Protein AF-0000000086509021 (afdb_homodimer)

Structure (mmCIF, N/CA/C/O backbone):
data_AF-0000000086509021-model_v1
#
loop_
_entity.id
_entity.type
_entity.pdbx_description
1 polymer Otopetrin-2
#
loop_
_atom_site.group_PDB
_atom_site.id
_atom_site.type_symbol
_atom_site.label_atom_id
_atom_site.label_alt_id
_atom_site.label_comp_id
_atom_site.label_asym_id
_atom_site.label_entity_id
_atom_site.label_seq_id
_atom_site.pdbx_PDB_ins_code
_atom_site.Cartn_x
_atom_site.Cartn_y
_atom_site.Cartn_z
_atom_site.occupancy
_atom_site.B_iso_or_equiv
_atom_site.auth_seq_id
_atom_site.auth_comp_id
_atom_site.auth_asym_id
_atom_site.auth_atom_id
_atom_site.pdbx_PDB_model_num
ATOM 1 N N . MET A 1 1 ? 12.518 -8.322 25.5 1 70.33 1 MET A N 1
ATOM 2 C CA . MET A 1 1 ? 11.102 -8.354 25.858 1 70.33 1 MET A CA 1
ATOM 3 C C . MET A 1 1 ? 10.904 -7.985 27.324 1 70.33 1 MET A C 1
ATOM 5 O O . MET A 1 1 ? 10.026 -7.186 27.654 1 70.33 1 MET A O 1
ATOM 9 N N . ALA A 1 2 ? 11.75 -8.458 28.182 1 65.77 2 ALA A N 1
ATOM 10 C CA . ALA A 1 2 ? 11.63 -8.169 29.609 1 65.77 2 ALA A CA 1
ATOM 11 C C . ALA A 1 2 ? 11.785 -6.676 29.882 1 65.77 2 ALA A C 1
ATOM 13 O O . ALA A 1 2 ? 11.057 -6.109 30.7 1 65.77 2 ALA A O 1
ATOM 14 N N . PHE A 1 3 ? 12.632 -6.089 29.18 1 69.6 3 PHE A N 1
ATOM 15 C CA . PHE A 1 3 ? 12.844 -4.657 29.357 1 69.6 3 PHE A CA 1
ATOM 16 C C . PHE A 1 3 ? 11.622 -3.868 28.903 1 69.6 3 PHE A C 1
ATOM 18 O O . PHE A 1 3 ? 11.202 -2.923 29.574 1 69.6 3 PHE A O 1
ATOM 25 N N . LEU A 1 4 ? 11.089 -4.287 27.859 1 72.48 4 LEU A N 1
ATOM 26 C CA . LEU A 1 4 ? 9.924 -3.571 27.35 1 72.48 4 LEU A CA 1
ATOM 27 C C . LEU A 1 4 ? 8.728 -3.749 28.278 1 72.48 4 LEU A C 1
ATOM 29 O O . LEU A 1 4 ? 7.966 -2.805 28.503 1 72.48 4 LEU A O 1
ATOM 33 N N . VAL A 1 5 ? 8.601 -4.981 28.788 1 68.07 5 VAL A N 1
ATOM 34 C CA . VAL A 1 5 ? 7.532 -5.23 29.75 1 68.07 5 VAL A CA 1
ATOM 35 C C . VAL A 1 5 ? 7.764 -4.395 31.007 1 68.07 5 VAL A C 1
ATOM 37 O O . VAL A 1 5 ? 6.822 -3.831 31.568 1 68.07 5 VAL A O 1
ATOM 40 N N . TYR A 1 6 ? 9.003 -4.25 31.339 1 60.1 6 TYR A N 1
ATOM 41 C CA . TYR A 1 6 ? 9.345 -3.455 32.513 1 60.1 6 TYR A CA 1
ATOM 42 C C . TYR A 1 6 ? 9.025 -1.983 32.288 1 60.1 6 TYR A C 1
ATOM 44 O O . TYR A 1 6 ? 8.435 -1.33 33.152 1 60.1 6 TYR A O 1
ATOM 52 N N . VAL A 1 7 ? 9.324 -1.522 31.131 1 64.11 7 VAL A N 1
ATOM 53 C CA . VAL A 1 7 ? 9.079 -0.114 30.839 1 64.11 7 VAL A CA 1
ATOM 54 C C . VAL A 1 7 ? 7.576 0.153 30.804 1 64.11 7 VAL A C 1
ATOM 56 O O . VAL A 1 7 ? 7.103 1.149 31.356 1 64.11 7 VAL A O 1
ATOM 59 N N . TYR A 1 8 ? 6.87 -0.808 30.324 1 63 8 TYR A N 1
ATOM 60 C CA . TYR A 1 8 ? 5.429 -0.602 30.224 1 63 8 TYR A CA 1
ATOM 61 C C . TYR A 1 8 ? 4.758 -0.777 31.581 1 63 8 TYR A C 1
ATOM 63 O O . TYR A 1 8 ? 3.797 -0.073 31.901 1 63 8 TYR A O 1
ATOM 71 N N . THR A 1 9 ? 5.235 -1.732 32.333 1 56.82 9 THR A N 1
ATOM 72 C CA . THR A 1 9 ? 4.701 -1.865 33.684 1 56.82 9 THR A CA 1
ATOM 73 C C . THR A 1 9 ? 5.008 -0.621 34.513 1 56.82 9 THR A C 1
ATOM 75 O O . THR A 1 9 ? 4.181 -0.184 35.316 1 56.82 9 THR A O 1
ATOM 78 N N . TYR A 1 10 ? 6.099 -0.082 34.28 1 55.23 10 TYR A N 1
ATOM 79 C CA . TYR A 1 10 ? 6.477 1.134 34.992 1 55.23 10 TYR A CA 1
ATOM 80 C C . TYR A 1 10 ? 5.638 2.319 34.53 1 55.23 10 TYR A C 1
ATOM 82 O O . TYR A 1 10 ? 5.188 3.125 35.348 1 55.23 10 TYR A O 1
ATOM 90 N N . LEU A 1 11 ? 5.419 2.339 33.219 1 53.7 11 LEU A N 1
ATOM 91 C CA . LEU A 1 11 ? 4.593 3.41 32.672 1 53.7 11 LEU A CA 1
ATOM 92 C C . LEU A 1 11 ? 3.136 3.238 33.087 1 53.7 11 LEU A C 1
ATOM 94 O O . LEU A 1 11 ? 2.425 4.224 33.297 1 53.7 11 LEU A O 1
ATOM 98 N N . LEU A 1 12 ? 2.7 1.983 33.084 1 50.96 12 LEU A N 1
ATOM 99 C CA . LEU A 1 12 ? 1.352 1.682 33.553 1 50.96 12 LEU A CA 1
ATOM 100 C C . LEU A 1 12 ? 1.222 1.954 35.048 1 50.96 12 LEU A C 1
ATOM 102 O O . LEU A 1 12 ? 0.155 2.352 35.521 1 50.96 12 LEU A O 1
ATOM 106 N N . ARG A 1 13 ? 2.159 1.629 35.805 1 45.6 13 ARG A N 1
ATOM 107 C CA . ARG A 1 13 ? 2.116 1.953 37.228 1 45.6 13 ARG A CA 1
ATOM 108 C C . ARG A 1 13 ? 2.024 3.46 37.444 1 45.6 13 ARG A C 1
ATOM 110 O O . ARG A 1 13 ? 1.411 3.918 38.41 1 45.6 13 ARG A O 1
ATOM 117 N N . LYS A 1 14 ? 2.565 4.121 36.604 1 43.68 14 LYS A N 1
ATOM 118 C CA . LYS A 1 14 ? 2.402 5.567 36.721 1 43.68 14 LYS A CA 1
ATOM 119 C C . LYS A 1 14 ? 0.985 5.993 36.346 1 43.68 14 LYS A C 1
ATOM 121 O O . LYS A 1 14 ? 0.435 6.925 36.936 1 43.68 14 LYS A O 1
ATOM 126 N N . GLU A 1 15 ? 0.495 5.342 35.319 1 42.73 15 GLU A N 1
ATOM 127 C CA . GLU A 1 15 ? -0.908 5.575 34.989 1 42.73 15 GLU A CA 1
ATOM 128 C C . GLU A 1 15 ? -1.832 4.917 36.009 1 42.73 15 GLU A C 1
ATOM 130 O O . GLU A 1 15 ? -3.031 5.205 36.045 1 42.73 15 GLU A O 1
ATOM 135 N N . GLU A 1 16 ? -1.476 3.921 36.662 1 42.15 16 GLU A N 1
ATOM 136 C CA . GLU A 1 16 ? -2.275 3.322 37.727 1 42.15 16 GLU A CA 1
ATOM 137 C C . GLU A 1 16 ? -2.628 4.351 38.797 1 42.15 16 GLU A C 1
ATOM 139 O O . GLU A 1 16 ? -3.587 4.167 39.55 1 42.15 16 GLU A O 1
ATOM 144 N N . SER A 1 17 ? -1.81 5.43 39.074 1 38.96 17 SER A N 1
ATOM 145 C CA . SER A 1 17 ? -2.521 6.432 39.863 1 38.96 17 SER A CA 1
ATOM 146 C C . SER A 1 17 ? -3.834 6.83 39.196 1 38.96 17 SER A C 1
ATOM 148 O O . SER A 1 17 ? -4.794 7.198 39.876 1 38.96 17 SER A O 1
ATOM 150 N N . PHE A 1 18 ? -3.894 6.54 37.908 1 35.77 18 PHE A N 1
ATOM 151 C CA . PHE A 1 18 ? -5.116 6.723 37.133 1 35.77 18 PHE A CA 1
ATOM 152 C C . PHE A 1 18 ? -6.006 5.49 37.227 1 35.77 18 PHE A C 1
ATOM 154 O O . PHE A 1 18 ? -7.231 5.606 37.302 1 35.77 18 PHE A O 1
ATOM 161 N N . LEU A 1 19 ? -5.556 4.266 37.274 1 37.26 19 LEU A N 1
ATOM 162 C CA . LEU A 1 19 ? -6.35 3.06 37.478 1 37.26 19 LEU A CA 1
ATOM 163 C C . LEU A 1 19 ? -6.941 3.029 38.883 1 37.26 19 LEU A C 1
ATOM 165 O O . LEU A 1 19 ? -7.994 2.427 39.106 1 37.26 19 LEU A O 1
ATOM 169 N N . GLN A 1 20 ? -6.296 3.477 39.79 1 38.1 20 GLN A N 1
ATOM 170 C CA . GLN A 1 20 ? -6.964 3.647 41.076 1 38.1 20 GLN A CA 1
ATOM 171 C C . GLN A 1 20 ? -8.127 4.628 40.966 1 38.1 20 GLN A C 1
ATOM 173 O O . GLN A 1 20 ? -9.026 4.63 41.81 1 38.1 20 GLN A O 1
ATOM 178 N N . ALA A 1 21 ? -8.134 5.455 39.94 1 35.11 21 ALA A N 1
ATOM 179 C CA . ALA A 1 21 ? -9.273 6.332 39.681 1 35.11 21 ALA A CA 1
ATOM 180 C C . ALA A 1 21 ? -10.325 5.628 38.829 1 35.11 21 ALA A C 1
ATOM 182 O O . ALA A 1 21 ? -11.441 6.128 38.671 1 35.11 21 ALA A O 1
ATOM 183 N N . ILE A 1 22 ? -10.072 4.546 38.233 1 37.78 22 ILE A N 1
ATOM 184 C CA . ILE A 1 22 ? -11.026 3.802 37.417 1 37.78 22 ILE A CA 1
ATOM 185 C C . ILE A 1 22 ? -12.12 3.217 38.307 1 37.78 22 ILE A C 1
ATOM 187 O O . ILE A 1 22 ? -13.308 3.328 37.996 1 37.78 22 ILE A O 1
ATOM 191 N N . PRO A 1 23 ? -11.784 2.524 39.351 1 35.37 23 PRO A N 1
ATOM 192 C CA . PRO A 1 23 ? -12.952 2.13 40.142 1 35.37 23 PRO A CA 1
ATOM 193 C C . PRO A 1 23 ? -13.766 3.327 40.628 1 35.37 23 PRO A C 1
ATOM 195 O O . PRO A 1 23 ? -14.984 3.224 40.792 1 35.37 23 PRO A O 1
ATOM 198 N N . ARG A 1 24 ? -13.131 4.427 40.818 1 39.53 24 ARG A N 1
ATOM 199 C CA . ARG A 1 24 ? -13.88 5.578 41.312 1 39.53 24 ARG A CA 1
ATOM 200 C C . ARG A 1 24 ? -14.707 6.211 40.198 1 39.53 24 ARG A C 1
ATOM 202 O O . ARG A 1 24 ? -15.833 6.657 40.431 1 39.53 24 ARG A O 1
ATOM 209 N N . THR A 1 25 ? -14.208 6.201 38.969 1 35.61 25 THR A N 1
ATOM 210 C CA . THR A 1 25 ? -14.977 6.801 37.884 1 35.61 25 THR A CA 1
ATOM 211 C C . THR A 1 25 ? -15.998 5.81 37.333 1 35.61 25 THR A C 1
ATOM 213 O O . THR A 1 25 ? -17.097 6.2 36.935 1 35.61 25 THR A O 1
ATOM 216 N N . ILE A 1 26 ? -15.727 4.514 37.271 1 38.75 26 ILE A N 1
ATOM 217 C CA . ILE A 1 26 ? -16.803 3.582 36.951 1 38.75 26 ILE A CA 1
ATOM 218 C C . ILE A 1 26 ? -17.847 3.596 38.066 1 38.75 26 ILE A C 1
ATOM 220 O O . ILE A 1 26 ? -19.05 3.587 37.798 1 38.75 26 ILE A O 1
ATOM 224 N N . SER A 1 27 ? -17.386 3.665 39.244 1 35.54 27 SER A N 1
ATOM 225 C CA . SER A 1 27 ? -18.352 3.773 40.332 1 35.54 27 SER A CA 1
ATOM 226 C C . SER A 1 27 ? -19.075 5.115 40.298 1 35.54 27 SER A C 1
ATOM 228 O O . SER A 1 27 ? -20.26 5.197 40.629 1 35.54 27 SER A O 1
ATOM 230 N N . ARG A 1 28 ? -18.361 6.174 39.923 1 37.48 28 ARG A N 1
ATOM 231 C CA . ARG A 1 28 ? -19.055 7.456 39.866 1 37.48 28 ARG A CA 1
ATOM 232 C C . ARG A 1 28 ? -19.964 7.533 38.645 1 37.48 28 ARG A C 1
ATOM 234 O O . ARG A 1 28 ? -21.057 8.099 38.713 1 37.48 28 ARG A O 1
ATOM 241 N N . THR A 1 29 ? -19.465 6.984 37.515 1 36.73 29 THR A N 1
ATOM 242 C CA . THR A 1 29 ? -20.337 7.036 36.348 1 36.73 29 THR A CA 1
ATOM 243 C C . THR A 1 29 ? -21.479 6.032 36.48 1 36.73 29 THR A C 1
ATOM 245 O O . THR A 1 29 ? -22.616 6.323 36.103 1 36.73 29 THR A O 1
ATOM 248 N N . LEU A 1 30 ? -21.215 4.831 37.029 1 34.75 30 LEU A N 1
ATOM 249 C CA . LEU A 1 30 ? -22.339 3.949 37.325 1 34.75 30 LEU A CA 1
ATOM 250 C C . LEU A 1 30 ? -23.205 4.527 38.438 1 34.75 30 LEU A C 1
ATOM 252 O O . LEU A 1 30 ? -24.43 4.384 38.415 1 34.75 30 LEU A O 1
ATOM 256 N N . SER A 1 31 ? -22.551 5.139 39.349 1 34.14 31 SER A N 1
ATOM 257 C CA . SER A 1 31 ? -23.372 5.695 40.42 1 34.14 31 SER A CA 1
ATOM 258 C C . SER A 1 31 ? -24.173 6.899 39.934 1 34.14 31 SER A C 1
ATOM 260 O O . SER A 1 31 ? -25.265 7.168 40.438 1 34.14 31 SER A O 1
ATOM 262 N N . ARG A 1 32 ? -23.537 7.714 39.046 1 36.15 32 ARG A N 1
ATOM 263 C CA . ARG A 1 32 ? -24.314 8.885 38.654 1 36.15 32 ARG A CA 1
ATOM 264 C C . ARG A 1 32 ? -25.495 8.49 37.775 1 36.15 32 ARG A C 1
ATOM 266 O O . ARG A 1 32 ? -26.483 9.222 37.687 1 36.15 32 ARG A O 1
ATOM 273 N N . THR A 1 33 ? -25.303 7.409 36.938 1 34.44 33 THR A N 1
ATOM 274 C CA . THR A 1 33 ? -26.463 7.091 36.113 1 34.44 33 THR A CA 1
ATOM 275 C C . THR A 1 33 ? -27.587 6.505 36.963 1 34.44 33 THR A C 1
ATOM 277 O O . THR A 1 33 ? -28.767 6.691 36.655 1 34.44 33 THR A O 1
ATOM 280 N N . PHE A 1 34 ? -27.233 5.65 37.901 1 32.65 34 PHE A N 1
ATOM 281 C CA . PHE A 1 34 ? -28.357 5.056 38.614 1 32.65 34 PHE A CA 1
ATOM 282 C C . PHE A 1 34 ? -28.952 6.046 39.608 1 32.65 34 PHE A C 1
ATOM 284 O O . PHE A 1 34 ? -29.994 5.78 40.21 1 32.65 34 PHE A O 1
ATOM 291 N N . SER A 1 35 ? -28.042 6.853 40.134 1 30.96 35 SER A N 1
ATOM 292 C CA . SER A 1 35 ? -28.632 7.546 41.275 1 30.96 35 SER A CA 1
ATOM 293 C C . SER A 1 35 ? -29.614 8.62 40.822 1 30.96 35 SER A C 1
ATOM 295 O O . SER A 1 35 ? -30.189 9.332 41.648 1 30.96 35 SER A O 1
ATOM 297 N N . ARG A 1 36 ? -29.419 9.032 39.515 1 32.79 36 ARG A N 1
ATOM 298 C CA . ARG A 1 36 ? -30.2 10.251 39.339 1 32.79 36 ARG A CA 1
ATOM 299 C C . ARG A 1 36 ? -31.696 9.954 39.378 1 32.79 36 ARG A C 1
ATOM 301 O O . ARG A 1 36 ? -32.518 10.847 39.163 1 32.79 36 ARG A O 1
ATOM 308 N N . SER A 1 37 ? -31.977 8.583 39.262 1 28.68 37 SER A N 1
ATOM 309 C CA . SER A 1 37 ? -33.424 8.568 39.076 1 28.68 37 SER A CA 1
ATOM 310 C C . SER A 1 37 ? -34.144 9.124 40.3 1 28.68 37 SER A C 1
ATOM 312 O O . SER A 1 37 ? -35.298 9.548 40.209 1 28.68 37 SER A O 1
ATOM 314 N N . SER A 1 38 ? -33.57 8.716 41.447 1 25.66 38 SER A N 1
ATOM 315 C CA . SER A 1 38 ? -34.622 8.679 42.458 1 25.66 38 SER A CA 1
ATOM 316 C C . SER A 1 38 ? -34.972 10.082 42.942 1 25.66 38 SER A C 1
ATOM 318 O O . SER A 1 38 ? -35.733 10.242 43.899 1 25.66 38 SER A O 1
ATOM 320 N N . VAL A 1 39 ? -34.136 11.018 42.614 1 26.78 39 VAL A N 1
ATOM 321 C CA . VAL A 1 39 ? -34.162 12.071 43.624 1 26.78 39 VAL A CA 1
ATOM 322 C C . VAL A 1 39 ? -35.469 12.853 43.522 1 26.78 39 VAL A C 1
ATOM 324 O O . VAL A 1 39 ? -35.629 13.894 44.163 1 26.78 39 VAL A O 1
ATOM 327 N N . ARG A 1 40 ? -36.327 12.508 42.502 1 24.38 40 ARG A N 1
ATOM 328 C CA . ARG A 1 40 ? -37.214 13.651 42.318 1 24.38 40 ARG A CA 1
ATOM 329 C C . ARG A 1 40 ? -38.018 13.93 43.584 1 24.38 40 ARG A C 1
ATOM 331 O O . ARG A 1 40 ? -38.703 14.95 43.679 1 24.38 40 ARG A O 1
ATOM 338 N N . SER A 1 41 ? -38.22 12.775 44.365 1 21.8 41 SER A N 1
ATOM 339 C CA . SER A 1 41 ? -39.564 13.009 44.883 1 21.8 41 SER A CA 1
ATOM 340 C C . SER A 1 41 ? -39.561 14.09 45.959 1 21.8 41 SER A C 1
ATOM 342 O O . SER A 1 41 ? -40.616 14.455 46.481 1 21.8 41 SER A O 1
ATOM 344 N N . ARG A 1 42 ? -38.465 14.236 46.813 1 21.52 42 ARG A N 1
ATOM 345 C CA . ARG A 1 42 ? -38.848 14.666 48.153 1 21.52 42 ARG A CA 1
ATOM 346 C C . ARG A 1 42 ? -39.277 16.13 48.157 1 21.52 42 ARG A C 1
ATOM 348 O O . ARG A 1 42 ? -38.513 17.007 47.748 1 21.52 42 ARG A O 1
ATOM 355 N N . SER A 1 43 ? -40.561 16.332 48.194 1 20.21 43 SER A N 1
ATOM 356 C CA . SER A 1 43 ? -41.389 17.531 48.264 1 20.21 43 SER A CA 1
ATOM 357 C C . SER A 1 43 ? -40.888 18.488 49.34 1 20.21 43 SER A C 1
ATOM 359 O O . SER A 1 43 ? -40.586 19.649 49.055 1 20.21 43 SER A O 1
ATOM 361 N N . SER A 1 44 ? -41.781 18.891 50.33 1 19.61 44 SER A N 1
ATOM 362 C CA . SER A 1 44 ? -42.359 20.171 50.725 1 19.61 44 SER A CA 1
ATOM 363 C C . SER A 1 44 ? -41.613 20.772 51.911 1 19.61 44 SER A C 1
ATOM 365 O O . SER A 1 44 ? -41.452 21.991 51.997 1 19.61 44 SER A O 1
ATOM 367 N N . VAL A 1 45 ? -41.331 20.03 53.07 1 21.51 45 VAL A N 1
ATOM 368 C CA . VAL A 1 45 ? -41.826 20.629 54.305 1 21.51 45 VAL A CA 1
ATOM 369 C C . VAL A 1 45 ? -40.861 21.714 54.776 1 21.51 45 VAL A C 1
ATOM 371 O O . VAL A 1 45 ? -39.646 21.501 54.813 1 21.51 45 VAL A O 1
ATOM 374 N N . ALA A 1 46 ? -41.311 23.076 55.004 1 21.42 46 ALA A N 1
ATOM 375 C CA . ALA A 1 46 ? -40.936 24.476 55.183 1 21.42 46 ALA A CA 1
ATOM 376 C C . ALA A 1 46 ? -40.281 24.699 56.543 1 21.42 46 ALA A C 1
ATOM 378 O O . ALA A 1 46 ? -39.781 25.789 56.827 1 21.42 46 ALA A O 1
ATOM 379 N N . SER A 1 47 ? -40.095 23.608 57.447 1 19.87 47 SER A N 1
ATOM 380 C CA . SER A 1 47 ? -40.264 24.165 58.785 1 19.87 47 SER A CA 1
ATOM 381 C C . SER A 1 47 ? -39.181 25.191 59.098 1 19.87 47 SER A C 1
ATOM 383 O O . SER A 1 47 ? -38.074 25.117 58.56 1 19.87 47 SER A O 1
ATOM 385 N N . GLU A 1 48 ? -39.481 26.333 59.948 1 21.02 48 GLU A N 1
ATOM 386 C CA . GLU A 1 48 ? -39.184 27.711 60.327 1 21.02 48 GLU A CA 1
ATOM 387 C C . GLU A 1 48 ? -37.932 27.787 61.195 1 21.02 48 GLU A C 1
ATOM 389 O O . GLU A 1 48 ? -37.325 28.853 61.326 1 21.02 48 GLU A O 1
ATOM 394 N N . LYS A 1 49 ? -37.475 26.644 61.853 1 19.19 49 LYS A N 1
ATOM 395 C CA . LYS A 1 49 ? -37.129 27.004 63.225 1 19.19 49 LYS A CA 1
ATOM 396 C C . LYS A 1 49 ? -35.949 27.971 63.26 1 19.19 49 LYS A C 1
ATOM 398 O O . LYS A 1 49 ? -35.199 28.078 62.288 1 19.19 49 LYS A O 1
ATOM 403 N N . SER A 1 50 ? -35.487 28.243 64.578 1 21.11 50 SER A N 1
ATOM 404 C CA . SER A 1 50 ? -35.088 29.255 65.551 1 21.11 50 SER A CA 1
ATOM 405 C C . SER A 1 50 ? -33.597 29.559 65.453 1 21.11 50 SER A C 1
ATOM 407 O O . SER A 1 50 ? -32.817 28.723 64.991 1 21.11 50 SER A O 1
ATOM 409 N N . VAL A 1 51 ? -33.171 30.791 65.746 1 21.34 51 VAL A N 1
ATOM 410 C CA . VAL A 1 51 ? -32.187 31.854 65.571 1 21.34 51 VAL A CA 1
ATOM 411 C C . VAL A 1 51 ? -30.967 31.579 66.447 1 21.34 51 VAL A C 1
ATOM 413 O O . VAL A 1 51 ? -29.981 32.319 66.4 1 21.34 51 VAL A O 1
ATOM 416 N N . SER A 1 52 ? -30.84 30.375 67.206 1 20.15 52 SER A N 1
ATOM 417 C CA . SER A 1 52 ? -30.149 30.693 68.451 1 20.15 52 SER A CA 1
ATOM 418 C C . SER A 1 52 ? -28.719 31.152 68.187 1 20.15 52 SER A C 1
ATOM 420 O O . SER A 1 52 ? -28.065 30.665 67.262 1 20.15 52 SER A O 1
ATOM 422 N N . MET A 1 53 ? -28.208 32.25 68.865 1 20.6 53 MET A N 1
ATOM 423 C CA . MET A 1 53 ? -27.243 33.345 68.867 1 20.6 53 MET A CA 1
ATOM 424 C C . MET A 1 53 ? -25.85 32.841 69.232 1 20.6 53 MET A C 1
ATOM 426 O O . MET A 1 53 ? -24.868 33.577 69.111 1 20.6 53 MET A O 1
ATOM 430 N N . ALA A 1 54 ? -25.739 31.567 69.831 1 19.04 54 ALA A N 1
ATOM 431 C CA . ALA A 1 54 ? -24.814 31.628 70.96 1 19.04 54 ALA A CA 1
ATOM 432 C C . ALA A 1 54 ? -23.409 32.004 70.498 1 19.04 54 ALA A C 1
ATOM 434 O O . ALA A 1 54 ? -23.118 31.987 69.3 1 19.04 54 ALA A O 1
ATOM 435 N N . GLY A 1 55 ? -22.374 31.396 71.26 1 20.88 55 GLY A N 1
ATOM 436 C CA . GLY A 1 55 ? -21.251 31.816 72.083 1 20.88 55 GLY A CA 1
ATOM 437 C C . GLY A 1 55 ? -19.954 31.938 71.305 1 20.88 55 GLY A C 1
ATOM 438 O O . GLY A 1 55 ? -19.829 31.392 70.207 1 20.88 55 GLY A O 1
ATOM 439 N N . LYS A 1 56 ? -19.04 32.86 71.766 1 24.2 56 LYS A N 1
ATOM 440 C CA . LYS A 1 56 ? -17.891 33.667 71.367 1 24.2 56 LYS A CA 1
ATOM 441 C C . LYS A 1 56 ? -16.635 32.809 71.238 1 24.2 56 LYS A C 1
ATOM 443 O O . LYS A 1 56 ? -15.543 33.329 71.002 1 24.2 56 LYS A O 1
ATOM 448 N N . PRO A 1 57 ? -16.683 31.532 70.804 1 21.44 57 PRO A N 1
ATOM 449 C CA . PRO A 1 57 ? -15.467 30.821 71.205 1 21.44 57 PRO A CA 1
ATOM 450 C C . PRO A 1 57 ? -14.192 31.565 70.813 1 21.44 57 PRO A C 1
ATOM 452 O O . PRO A 1 57 ? -14.214 32.397 69.902 1 21.44 57 PRO A O 1
ATOM 455 N N . LEU A 1 58 ? -13.17 31.274 71.62 1 22.63 58 LEU A N 1
ATOM 456 C CA . LEU A 1 58 ? -11.801 31.636 71.971 1 22.63 58 LEU A CA 1
ATOM 457 C C . LEU A 1 58 ? -10.881 31.524 70.76 1 22.63 58 LEU A C 1
ATOM 459 O O . LEU A 1 58 ? -11.099 30.682 69.885 1 22.63 58 LEU A O 1
ATOM 463 N N . VAL A 1 59 ? -10.091 32.522 70.597 1 23.45 59 VAL A N 1
ATOM 464 C CA . VAL A 1 59 ? -9.19 33.088 69.598 1 23.45 59 VAL A CA 1
ATOM 465 C C . VAL A 1 59 ? -8.015 32.141 69.365 1 23.45 59 VAL A C 1
ATOM 467 O O . VAL A 1 59 ? -7.057 32.128 70.142 1 23.45 59 VAL A O 1
ATOM 470 N N . ARG A 1 60 ? -8.195 30.759 69.556 1 22.05 60 ARG A N 1
ATOM 471 C CA . ARG A 1 60 ? -6.923 30.045 69.601 1 22.05 60 ARG A CA 1
ATOM 472 C C . ARG A 1 60 ? -6.055 30.395 68.396 1 22.05 60 ARG A C 1
ATOM 474 O O . ARG A 1 60 ? -6.563 30.552 67.284 1 22.05 60 ARG A O 1
ATOM 481 N N . GLY A 1 61 ? -4.803 30.895 68.707 1 22.68 61 GLY A N 1
ATOM 482 C CA . GLY A 1 61 ? -3.626 31.366 67.996 1 22.68 61 GLY A CA 1
ATOM 483 C C . GLY A 1 61 ? -3.135 30.39 66.943 1 22.68 61 GLY A C 1
ATOM 484 O O . GLY A 1 61 ? -2.795 29.248 67.258 1 22.68 61 GLY A O 1
ATOM 485 N N . ASN A 1 62 ? -3.864 30.235 65.882 1 21.76 62 ASN A N 1
ATOM 486 C CA . ASN A 1 62 ? -3.556 29.29 64.814 1 21.76 62 ASN A CA 1
ATOM 487 C C . ASN A 1 62 ? -2.165 29.531 64.235 1 21.76 62 ASN A C 1
ATOM 489 O O . ASN A 1 62 ? -1.901 30.592 63.666 1 21.76 62 ASN A O 1
ATOM 493 N N . SER A 1 63 ? -1.097 29.314 65.143 1 24.75 63 SER A N 1
ATOM 494 C CA . SER A 1 63 ? 0.255 29.343 64.597 1 24.75 63 SER 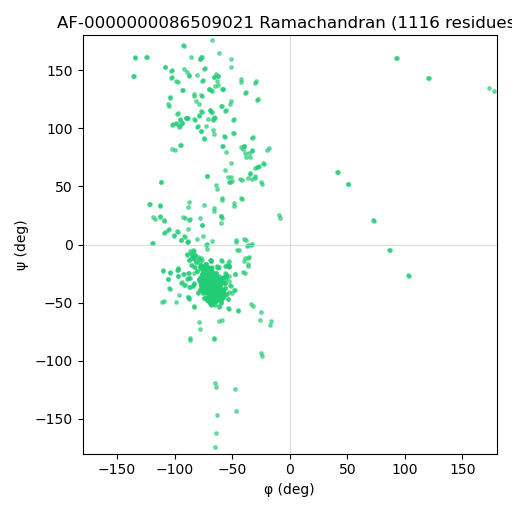A CA 1
ATOM 495 C C . SER A 1 63 ? 0.328 28.611 63.261 1 24.75 63 SER A C 1
ATOM 497 O O . SER A 1 63 ? -0.039 27.437 63.17 1 24.75 63 SER A O 1
ATOM 499 N N . ASN A 1 64 ? -0.01 29.315 62.263 1 22.95 64 ASN A N 1
ATOM 500 C CA . ASN A 1 64 ? 0.005 28.874 60.873 1 22.95 64 ASN A CA 1
ATOM 501 C C . ASN A 1 64 ? 1.364 28.303 60.48 1 22.95 64 ASN A C 1
ATOM 503 O O . ASN A 1 64 ? 2.355 29.033 60.42 1 22.95 64 ASN A O 1
ATOM 507 N N . LEU A 1 65 ? 1.89 27.287 61.271 1 24.65 65 LEU A N 1
ATOM 508 C CA . LEU A 1 65 ? 3.064 26.618 60.723 1 24.65 65 LEU A CA 1
ATOM 509 C C . LEU A 1 65 ? 2.922 26.415 59.218 1 24.65 65 LEU A C 1
ATOM 511 O O . LEU A 1 65 ? 1.975 25.77 58.761 1 24.65 65 LEU A O 1
ATOM 515 N N . SER A 1 66 ? 3.291 27.478 58.534 1 26.37 66 SER A N 1
ATOM 516 C CA . SER A 1 66 ? 3.467 27.434 57.086 1 26.37 66 SER A CA 1
ATOM 517 C C . SER A 1 66 ? 4.168 26.151 56.652 1 26.37 66 SER A C 1
ATOM 519 O O . SER A 1 66 ? 5.331 25.927 56.993 1 26.37 66 SER A O 1
ATOM 521 N N . VAL A 1 67 ? 3.608 24.973 57.025 1 27.41 67 VAL A N 1
ATOM 522 C CA . VAL A 1 67 ? 4.123 23.79 56.343 1 27.41 67 VAL A CA 1
ATOM 523 C C . VAL A 1 67 ? 4.397 24.117 54.877 1 27.41 67 VAL A C 1
ATOM 525 O O . VAL A 1 67 ? 3.477 24.452 54.127 1 27.41 67 VAL A O 1
ATOM 528 N N . SER A 1 68 ? 5.531 24.856 54.654 1 26.78 68 SER A N 1
ATOM 529 C CA . SER A 1 68 ? 6.085 24.86 53.303 1 26.78 68 SER A CA 1
ATOM 530 C C . SER A 1 68 ? 5.884 23.511 52.621 1 26.78 68 SER A C 1
ATOM 532 O O . SER A 1 68 ? 6.45 22.503 53.048 1 26.78 68 SER A O 1
ATOM 534 N N . ALA A 1 69 ? 4.638 23.126 52.447 1 27.12 69 ALA A N 1
ATOM 535 C CA . ALA A 1 69 ? 4.346 22.027 51.53 1 27.12 69 ALA A CA 1
ATOM 536 C C . ALA A 1 69 ? 5.327 22.013 50.361 1 27.12 69 ALA A C 1
ATOM 538 O O . ALA A 1 69 ? 5.292 22.898 49.503 1 27.12 69 ALA A O 1
ATOM 539 N N . SER A 1 70 ? 6.641 21.943 50.694 1 27.64 70 SER A N 1
ATOM 540 C CA . SER A 1 70 ? 7.537 21.506 49.629 1 27.64 70 SER A CA 1
ATOM 541 C C . SER A 1 70 ? 6.83 20.559 48.666 1 27.64 70 SER A C 1
ATOM 543 O O . SER A 1 70 ? 6.494 19.43 49.031 1 27.64 70 SER A O 1
ATOM 545 N N . SER A 1 71 ? 5.77 21.067 48.122 1 27.42 71 SER A N 1
ATOM 546 C CA . SER A 1 71 ? 5.185 20.371 46.981 1 27.42 71 SER A CA 1
ATOM 547 C C . SER A 1 71 ? 6.245 19.603 46.199 1 27.42 71 SER A C 1
ATOM 549 O O . SER A 1 71 ? 7.207 20.193 45.702 1 27.42 71 SER A O 1
ATOM 551 N N . TYR A 1 72 ? 6.774 18.6 46.846 1 27.09 72 TYR A N 1
ATOM 552 C CA . TYR A 1 72 ? 7.459 17.59 46.047 1 27.09 72 TYR A CA 1
ATOM 553 C C . TYR A 1 72 ? 6.936 17.58 44.616 1 27.09 72 TYR A C 1
ATOM 555 O O . TYR A 1 72 ? 5.828 17.105 44.357 1 27.09 72 TYR A O 1
ATOM 563 N N . ARG A 1 73 ? 6.946 18.793 44.009 1 28.63 73 ARG A N 1
ATOM 564 C CA . ARG A 1 73 ? 6.849 18.729 42.555 1 28.63 73 ARG A CA 1
ATOM 565 C C . ARG A 1 73 ? 7.423 17.419 42.025 1 28.63 73 ARG A C 1
ATOM 567 O O . ARG A 1 73 ? 8.613 17.145 42.19 1 28.63 73 ARG A O 1
ATOM 574 N N . ARG A 1 74 ? 6.767 16.404 42.348 1 30.16 74 ARG A N 1
ATOM 575 C CA . ARG A 1 74 ? 7.024 15.144 41.658 1 30.16 74 ARG A CA 1
ATOM 576 C C . ARG A 1 74 ? 7.66 15.386 40.293 1 30.16 74 ARG A C 1
ATOM 578 O O . ARG A 1 74 ? 7.023 15.94 39.395 1 30.16 74 ARG A O 1
ATOM 585 N N . ARG A 1 75 ? 8.922 15.847 40.317 1 33.24 75 ARG A N 1
ATOM 586 C CA . ARG A 1 75 ? 9.775 15.879 39.134 1 33.24 75 ARG A CA 1
ATOM 587 C C . ARG A 1 75 ? 9.259 14.927 38.06 1 33.24 75 ARG A C 1
ATOM 589 O O . ARG A 1 75 ? 9.139 13.723 38.297 1 33.24 75 ARG A O 1
ATOM 596 N N . ARG A 1 76 ? 8.363 15.31 37.351 1 38.06 76 ARG A N 1
ATOM 597 C CA . ARG A 1 76 ? 7.936 14.565 36.172 1 38.06 76 ARG A CA 1
ATOM 598 C C . ARG A 1 76 ? 9.111 13.836 35.529 1 38.06 76 ARG A C 1
ATOM 600 O O . ARG A 1 76 ? 10.125 14.453 35.199 1 38.06 76 ARG A O 1
ATOM 607 N N . LYS A 1 77 ? 9.472 12.642 36.119 1 44.16 77 LYS A N 1
ATOM 608 C CA . LYS A 1 77 ? 10.537 11.716 35.743 1 44.16 77 LYS A CA 1
ATOM 609 C C . LYS A 1 77 ? 10.765 11.725 34.234 1 44.16 77 LYS A C 1
ATOM 611 O O . LYS A 1 77 ? 11.883 11.494 33.769 1 44.16 77 LYS A O 1
ATOM 616 N N . ILE A 1 78 ? 9.808 11.542 33.485 1 42.06 78 ILE A N 1
ATOM 617 C CA . ILE A 1 78 ? 9.956 11.561 32.034 1 42.06 78 ILE A CA 1
ATOM 618 C C . ILE A 1 78 ? 9.509 12.915 31.487 1 42.06 78 ILE A C 1
ATOM 620 O O . ILE A 1 78 ? 8.371 13.336 31.709 1 42.06 78 ILE A O 1
ATOM 624 N N . VAL A 1 79 ? 10.418 13.956 31.559 1 42.73 79 VAL A N 1
ATOM 625 C CA . VAL A 1 79 ? 10.078 15.283 31.058 1 42.73 79 VAL A CA 1
ATOM 626 C C . VAL A 1 79 ? 10.154 15.296 29.533 1 42.73 79 VAL A C 1
ATOM 628 O O . VAL A 1 79 ? 11.038 14.671 28.944 1 42.73 79 VAL A O 1
ATOM 631 N N . TYR A 1 80 ? 9.07 15.476 28.879 1 43.34 80 TYR A N 1
ATOM 632 C CA . TYR A 1 80 ? 9.059 15.839 27.466 1 43.34 80 TYR A CA 1
ATOM 633 C C . TYR A 1 80 ? 9.819 17.139 27.231 1 43.34 80 TYR A C 1
ATOM 635 O O . TYR A 1 80 ? 9.48 18.176 27.806 1 43.34 80 TYR A O 1
ATOM 643 N N . ASN A 1 81 ? 11.098 17.184 27.067 1 41.95 81 ASN A N 1
ATOM 644 C CA . ASN A 1 81 ? 11.817 18.398 26.696 1 41.95 81 ASN A CA 1
ATOM 645 C C . ASN A 1 81 ? 11.664 18.708 25.21 1 41.95 81 ASN A C 1
ATOM 647 O O . ASN A 1 81 ? 12.15 17.958 24.362 1 41.95 81 ASN A O 1
ATOM 651 N N . PRO A 1 82 ? 10.726 19.614 24.879 1 44.3 82 PRO A N 1
ATOM 652 C CA . PRO A 1 82 ? 10.573 20.026 23.481 1 44.3 82 PRO A CA 1
ATOM 653 C C . PRO A 1 82 ? 11.904 20.379 22.821 1 44.3 82 PRO A C 1
ATOM 655 O O . PRO A 1 82 ? 11.98 20.487 21.595 1 44.3 82 PRO A O 1
ATOM 658 N N . GLU A 1 83 ? 12.904 20.787 23.642 1 42.16 83 GLU A N 1
ATOM 659 C CA . GLU A 1 83 ? 14.161 21.269 23.078 1 42.16 83 GLU A CA 1
ATOM 660 C C . GLU A 1 83 ? 15.149 20.124 22.875 1 42.16 83 GLU A C 1
ATOM 662 O O . GLU A 1 83 ? 16.349 20.354 22.708 1 42.16 83 GLU A O 1
ATOM 667 N N . VAL A 1 84 ? 14.667 18.986 23.185 1 48.44 84 VAL A N 1
ATOM 668 C CA . VAL A 1 84 ? 15.656 17.919 23.067 1 48.44 84 VAL A CA 1
ATOM 669 C C . VAL A 1 84 ? 16.243 17.911 21.658 1 48.44 84 VAL A C 1
ATOM 671 O O . VAL A 1 84 ? 15.51 18.025 20.673 1 48.44 84 VAL A O 1
ATOM 674 N N . SER A 1 85 ? 17.523 18.175 21.499 1 48.32 85 SER A N 1
ATOM 675 C CA . SER A 1 85 ? 18.398 18.409 20.355 1 48.32 85 SER A CA 1
ATOM 676 C C . SER A 1 85 ? 18.146 17.389 19.249 1 48.32 85 SER A C 1
ATOM 678 O O . SER A 1 85 ? 18.144 17.736 18.066 1 48.32 85 SER A O 1
ATOM 680 N N . LYS A 1 86 ? 18.319 16.123 19.716 1 52.46 86 LYS A N 1
ATOM 681 C CA . LYS A 1 86 ? 18.352 15.188 18.594 1 52.46 86 LYS A CA 1
ATOM 682 C C . LYS A 1 86 ? 16.995 14.521 18.395 1 52.46 86 LYS A C 1
ATOM 684 O O . LYS A 1 86 ? 16.46 13.9 19.316 1 52.46 86 LYS A O 1
ATOM 689 N N . HIS A 1 87 ? 16.222 14.853 17.459 1 59.43 87 HIS A N 1
ATOM 690 C CA . HIS A 1 87 ? 14.888 14.372 17.119 1 59.43 87 HIS A CA 1
ATOM 691 C C . HIS A 1 87 ? 14.921 12.904 16.705 1 59.43 87 HIS A C 1
ATOM 693 O O . HIS A 1 87 ? 15.798 12.489 15.945 1 59.43 87 HIS A O 1
ATOM 699 N N . THR A 1 88 ? 14.361 11.947 17.606 1 56.25 88 THR A N 1
ATOM 700 C CA . THR A 1 88 ? 14.332 10.495 17.468 1 56.25 88 THR A CA 1
ATOM 701 C C . THR A 1 88 ? 13.584 10.086 16.202 1 56.25 88 THR A C 1
ATOM 703 O O . THR A 1 88 ? 13.209 8.923 16.045 1 56.25 88 THR A O 1
ATOM 706 N N . GLY A 1 89 ? 13.547 10.97 15.265 1 63.56 89 GLY A N 1
ATOM 707 C CA . GLY A 1 89 ? 13.011 10.488 14.002 1 63.56 89 GLY A CA 1
ATOM 708 C C . GLY A 1 89 ? 11.792 11.261 13.538 1 63.56 89 GLY A C 1
ATOM 709 O O . GLY A 1 89 ? 10.998 11.729 14.356 1 63.56 89 GLY A O 1
ATOM 710 N N . SER A 1 90 ? 11.759 11.42 12.298 1 75.16 90 SER A N 1
ATOM 711 C CA . SER A 1 90 ? 10.661 12.126 11.647 1 75.16 90 SER A CA 1
ATOM 712 C C . SER A 1 90 ? 9.399 11.271 11.609 1 75.16 90 SER A C 1
ATOM 714 O O . SER A 1 90 ? 9.461 10.055 11.804 1 75.16 90 SER A O 1
ATOM 716 N N . PHE A 1 91 ? 8.276 11.763 11.605 1 77.2 91 PHE A N 1
ATOM 717 C CA . PHE A 1 91 ? 6.998 11.076 11.464 1 77.2 91 PHE A CA 1
ATOM 718 C C . PHE A 1 91 ? 7.037 10.093 10.3 1 77.2 91 PHE A C 1
ATOM 720 O O . PHE A 1 91 ? 6.492 8.991 10.392 1 77.2 91 PHE A O 1
ATOM 727 N N . TYR A 1 92 ? 7.674 10.504 9.266 1 79.02 92 TYR A N 1
ATOM 728 C CA . TYR A 1 92 ? 7.743 9.674 8.069 1 79.02 92 TYR A CA 1
ATOM 729 C C . TYR A 1 92 ? 8.569 8.418 8.322 1 79.02 92 TYR A C 1
ATOM 731 O O . TYR A 1 92 ? 8.264 7.349 7.788 1 79.02 92 TYR A O 1
ATOM 739 N N . LEU A 1 93 ? 9.544 8.538 9.159 1 83.98 93 LEU A N 1
ATOM 740 C CA . LEU A 1 93 ? 10.337 7.369 9.523 1 83.98 93 LEU A CA 1
ATOM 741 C C . LEU A 1 93 ? 9.529 6.414 10.395 1 83.98 93 LEU A C 1
ATOM 743 O O . LEU A 1 93 ? 9.646 5.194 10.259 1 83.98 93 LEU A O 1
ATOM 747 N N . ARG A 1 94 ? 8.678 6.993 11.199 1 83.88 94 ARG A N 1
ATOM 748 C CA . ARG A 1 94 ? 7.833 6.168 12.056 1 83.88 94 ARG A CA 1
ATOM 749 C C . ARG A 1 94 ? 6.814 5.388 11.232 1 83.88 94 ARG A C 1
ATOM 751 O O . ARG A 1 94 ? 6.485 4.246 11.562 1 83.88 94 ARG A O 1
ATOM 758 N N . VAL A 1 95 ? 6.357 6.066 10.248 1 84.55 95 VAL A N 1
ATOM 759 C CA . VAL A 1 95 ? 5.439 5.376 9.348 1 84.55 95 VAL A CA 1
ATOM 760 C C . VAL A 1 95 ? 6.158 4.214 8.667 1 84.55 95 VAL A C 1
ATOM 762 O O . VAL A 1 95 ? 5.574 3.146 8.466 1 84.55 95 VAL A O 1
ATOM 765 N N . GLY A 1 96 ? 7.417 4.437 8.347 1 87.82 96 GLY A N 1
ATOM 766 C CA . GLY A 1 96 ? 8.216 3.353 7.797 1 87.82 96 GLY A CA 1
ATOM 767 C C . GLY A 1 96 ? 8.4 2.198 8.762 1 87.82 96 GLY A C 1
ATOM 768 O O . GLY A 1 96 ? 8.29 1.034 8.374 1 87.82 96 GLY A O 1
ATOM 769 N N . VAL A 1 97 ? 8.579 2.505 9.997 1 91.02 97 VAL A N 1
ATOM 770 C CA . VAL A 1 97 ? 8.748 1.485 11.026 1 91.02 97 VAL A CA 1
ATOM 771 C C . VAL A 1 97 ? 7.476 0.647 11.136 1 91.02 97 VAL A C 1
ATOM 773 O O . VAL A 1 97 ? 7.542 -0.58 11.247 1 91.02 97 VAL A O 1
ATOM 776 N N . ILE A 1 98 ? 6.407 1.299 11.032 1 90.71 98 ILE A N 1
ATOM 777 C CA . ILE A 1 98 ? 5.135 0.59 11.113 1 90.71 98 ILE A CA 1
ATOM 778 C C . ILE A 1 98 ? 4.962 -0.302 9.886 1 90.71 98 ILE A C 1
ATOM 780 O O . ILE A 1 98 ? 4.604 -1.476 10.01 1 90.71 98 ILE A O 1
ATOM 784 N N . GLY A 1 99 ? 5.278 0.239 8.75 1 92.24 99 GLY A N 1
ATOM 785 C CA . GLY A 1 99 ? 5.147 -0.539 7.528 1 92.24 99 GLY A CA 1
ATOM 786 C C . GLY A 1 99 ? 6.027 -1.774 7.51 1 92.24 99 GLY A C 1
ATOM 787 O O . GLY A 1 99 ? 5.547 -2.882 7.261 1 92.24 99 GLY A O 1
ATOM 788 N N . PHE A 1 100 ? 7.275 -1.639 7.735 1 94.21 100 PHE A N 1
ATOM 789 C CA . PHE A 1 100 ? 8.215 -2.753 7.737 1 94.21 100 PHE A CA 1
ATOM 790 C C . PHE A 1 100 ? 7.954 -3.679 8.919 1 94.21 100 PHE A C 1
ATOM 792 O O . PHE A 1 100 ? 8.181 -4.888 8.83 1 94.21 100 PHE A O 1
ATOM 799 N N . GLY A 1 101 ? 7.486 -3.115 10.039 1 94.76 101 GLY A N 1
ATOM 800 C CA . GLY A 1 101 ? 7.101 -3.935 11.176 1 94.76 101 GLY A CA 1
ATOM 801 C C . GLY A 1 101 ? 5.953 -4.879 10.87 1 94.76 101 GLY A C 1
ATOM 802 O O . GLY A 1 101 ? 5.97 -6.039 11.284 1 94.76 101 GLY A O 1
ATOM 803 N N . ILE A 1 102 ? 5.016 -4.399 10.112 1 93.86 102 ILE A N 1
ATOM 804 C CA . ILE A 1 102 ? 3.892 -5.231 9.695 1 93.86 102 ILE A CA 1
ATOM 805 C C . ILE A 1 102 ? 4.397 -6.384 8.83 1 93.86 102 ILE A C 1
ATOM 807 O O . ILE A 1 102 ? 3.993 -7.534 9.02 1 93.86 102 ILE A O 1
ATOM 811 N N . GLY A 1 103 ? 5.274 -6.04 7.907 1 93.19 103 GLY A N 1
ATOM 812 C CA . GLY A 1 103 ? 5.867 -7.091 7.095 1 93.19 103 GLY A CA 1
ATOM 813 C C . GLY A 1 103 ? 6.593 -8.141 7.915 1 93.19 103 GLY A C 1
ATOM 814 O O . GLY A 1 103 ? 6.485 -9.337 7.638 1 93.19 103 GLY A O 1
ATOM 815 N N . SER A 1 104 ? 7.291 -7.693 8.868 1 94.57 104 SER A N 1
ATOM 816 C CA . SER A 1 104 ? 8.006 -8.601 9.759 1 94.57 104 SER A CA 1
ATOM 817 C C . SER A 1 104 ? 7.038 -9.466 10.559 1 94.57 104 SER A C 1
ATOM 819 O O . SER A 1 104 ? 7.26 -10.668 10.722 1 94.57 104 SER A O 1
ATOM 821 N N . MET A 1 105 ? 5.987 -8.921 11.008 1 95.49 105 MET A N 1
ATOM 822 C CA . MET A 1 105 ? 4.996 -9.66 11.785 1 95.49 105 MET A CA 1
ATOM 823 C C . MET A 1 105 ? 4.295 -10.703 10.922 1 95.49 105 MET A C 1
ATOM 825 O O . MET A 1 105 ? 4.013 -11.81 11.384 1 95.49 105 MET A O 1
ATOM 829 N N . ILE A 1 106 ? 4.055 -10.35 9.695 1 92.55 106 ILE A N 1
ATOM 830 C CA . ILE A 1 106 ? 3.428 -11.296 8.778 1 92.55 106 ILE A CA 1
ATOM 831 C C . ILE A 1 106 ? 4.347 -12.498 8.568 1 92.55 106 ILE A C 1
ATOM 833 O O . ILE A 1 106 ? 3.894 -13.644 8.588 1 92.55 106 ILE A O 1
ATOM 837 N N . HIS A 1 107 ? 5.608 -12.234 8.37 1 92.5 107 HIS A N 1
ATOM 838 C CA . HIS A 1 107 ? 6.567 -13.319 8.196 1 92.5 107 HIS A CA 1
ATOM 839 C C . HIS A 1 107 ? 6.582 -14.241 9.411 1 92.5 107 HIS A C 1
ATOM 841 O O . HIS A 1 107 ? 6.561 -15.465 9.266 1 92.5 107 HIS A O 1
ATOM 847 N N . SER A 1 108 ? 6.609 -13.668 10.579 1 92.13 108 SER A N 1
ATOM 848 C CA . SER A 1 108 ? 6.636 -14.447 11.813 1 92.13 108 SER A CA 1
ATOM 849 C C . SER A 1 108 ? 5.341 -15.231 12 1 92.13 108 SER A C 1
ATOM 851 O O . SER A 1 108 ? 5.364 -16.379 12.449 1 92.13 108 SER A O 1
ATOM 853 N N . ALA A 1 109 ? 4.295 -14.668 11.64 1 89.46 109 ALA A N 1
ATOM 854 C CA . ALA A 1 109 ? 3 -15.331 11.777 1 89.46 109 ALA A CA 1
ATOM 855 C C . ALA A 1 109 ? 2.88 -16.506 10.811 1 89.46 109 ALA A C 1
ATOM 857 O O . ALA A 1 109 ? 2.35 -17.56 11.169 1 89.46 109 ALA A O 1
ATOM 858 N N . LEU A 1 110 ? 3.343 -16.352 9.61 1 86.9 110 LEU A N 1
ATOM 859 C CA . LEU A 1 110 ? 3.313 -17.434 8.631 1 86.9 110 LEU A CA 1
ATOM 860 C C . LEU A 1 110 ? 4.219 -18.582 9.062 1 86.9 110 LEU A C 1
ATOM 862 O O . LEU A 1 110 ? 3.859 -19.752 8.912 1 86.9 110 LEU A O 1
ATOM 866 N N . THR A 1 111 ? 5.39 -18.218 9.56 1 86.38 111 THR A N 1
ATOM 867 C CA . THR A 1 111 ? 6.309 -19.242 10.044 1 86.38 111 THR A CA 1
ATOM 868 C C . THR A 1 111 ? 5.713 -19.984 11.236 1 86.38 111 THR A C 1
ATOM 870 O O . THR A 1 111 ? 5.899 -21.195 11.377 1 86.38 111 THR A O 1
ATOM 873 N N . PHE A 1 112 ? 5.026 -19.246 12.083 1 85.85 112 PHE A N 1
ATOM 874 C CA . PHE A 1 112 ? 4.331 -19.854 13.212 1 85.85 112 PHE A CA 1
ATOM 875 C C . PHE A 1 112 ? 3.242 -20.804 12.729 1 85.85 112 PHE A C 1
ATOM 877 O O . PHE A 1 112 ? 3.055 -21.882 13.297 1 85.85 112 PHE A O 1
ATOM 884 N N . GLY A 1 113 ? 2.57 -20.457 11.711 1 79.63 113 GLY A N 1
ATOM 885 C CA . GLY A 1 113 ? 1.547 -21.313 11.133 1 79.63 113 GLY A CA 1
ATOM 886 C C . GLY A 1 113 ? 2.108 -22.576 10.509 1 79.63 113 GLY A C 1
ATOM 887 O O . GLY A 1 113 ? 1.485 -23.638 10.576 1 79.63 113 GLY A O 1
ATOM 888 N N . HIS A 1 114 ? 3.199 -22.403 9.921 1 80.26 114 HIS A N 1
ATOM 889 C CA . HIS A 1 114 ? 3.85 -23.556 9.311 1 80.26 114 HIS A CA 1
ATOM 890 C C . HIS A 1 114 ? 4.176 -24.621 10.354 1 80.26 114 HIS A C 1
ATOM 892 O O . HIS A 1 114 ? 4.095 -25.818 10.071 1 80.26 114 HIS A O 1
ATOM 898 N N . TYR A 1 115 ? 4.477 -24.211 11.512 1 75.86 115 TYR A N 1
ATOM 899 C CA . TYR A 1 115 ? 4.77 -25.16 12.581 1 75.86 115 TYR A CA 1
ATOM 900 C C . TYR A 1 115 ? 3.558 -26.033 12.882 1 75.86 115 TYR A C 1
ATOM 902 O O . TYR A 1 115 ? 3.692 -27.242 13.088 1 75.86 115 TYR A O 1
ATOM 910 N N . PHE A 1 116 ? 2.456 -25.495 12.872 1 72.57 116 PHE A N 1
ATOM 911 C CA . PHE A 1 116 ? 1.261 -26.257 13.213 1 72.57 116 PHE A CA 1
ATOM 912 C C . PHE A 1 116 ? 0.919 -27.25 12.108 1 72.57 116 PHE A C 1
ATOM 914 O O . PHE A 1 116 ? 0.276 -28.271 12.361 1 72.57 116 PHE A O 1
ATOM 921 N N . GLU A 1 117 ? 1.388 -26.914 10.955 1 73.77 117 GLU A N 1
ATOM 922 C CA . GLU A 1 117 ? 1.138 -27.836 9.851 1 73.77 117 GLU A CA 1
ATOM 923 C C . GLU A 1 117 ? 2.066 -29.045 9.921 1 73.77 117 GLU A C 1
ATOM 925 O O . GLU A 1 117 ? 1.661 -30.164 9.598 1 73.77 117 GLU A O 1
ATOM 930 N N . VAL A 1 118 ? 3.242 -28.822 10.35 1 71.45 118 VAL A N 1
ATOM 931 C CA . VAL A 1 118 ? 4.242 -29.884 10.299 1 71.45 118 VAL A CA 1
ATOM 932 C C . VAL A 1 118 ? 4.325 -30.582 11.654 1 71.45 118 VAL A C 1
ATOM 934 O O . VAL A 1 118 ? 4.802 -31.715 11.747 1 71.45 118 VAL A O 1
ATOM 937 N N . SER A 1 119 ? 3.899 -29.9 12.663 1 65.21 119 SER A N 1
ATOM 938 C CA . SER A 1 119 ? 4.057 -30.438 14.01 1 65.21 119 SER A CA 1
ATOM 939 C C . SER A 1 119 ? 3.439 -31.827 14.127 1 65.21 119 SER A C 1
ATOM 941 O O . SER A 1 119 ? 3.876 -32.639 14.945 1 65.21 119 SER A O 1
ATOM 943 N N . HIS A 1 120 ? 2.449 -32.009 13.261 1 60.01 120 HIS A N 1
ATOM 944 C CA . HIS A 1 120 ? 1.857 -33.337 13.382 1 60.01 120 HIS A CA 1
ATOM 945 C C . HIS A 1 120 ? 2.735 -34.394 12.722 1 60.01 120 HIS A C 1
ATOM 947 O O . HIS A 1 120 ? 2.499 -35.593 12.885 1 60.01 120 HIS A O 1
ATOM 953 N N . LEU A 1 121 ? 3.647 -33.758 12.022 1 57.82 121 LEU A N 1
ATOM 954 C CA . LEU A 1 121 ? 4.443 -34.723 11.27 1 57.82 121 LEU A CA 1
ATOM 955 C C . LEU A 1 121 ? 5.718 -35.082 12.026 1 57.82 121 LEU A C 1
ATOM 957 O O . LEU A 1 121 ? 6.297 -34.236 12.712 1 57.82 121 LEU A O 1
ATOM 961 N N . ASP A 1 122 ? 5.745 -35.97 12.878 1 54.2 122 ASP A N 1
ATOM 962 C CA . ASP A 1 122 ? 6.78 -36.571 13.712 1 54.2 122 ASP A CA 1
ATOM 963 C C . ASP A 1 122 ? 8.168 -36.086 13.301 1 54.2 122 ASP A C 1
ATOM 965 O O . ASP A 1 122 ? 9.165 -36.773 13.532 1 54.2 122 ASP A O 1
ATOM 969 N N . SER A 1 123 ? 8.342 -34.936 12.641 1 56.55 123 SER A N 1
ATOM 970 C CA . SER A 1 123 ? 9.703 -34.666 12.188 1 56.55 123 SER A CA 1
ATOM 971 C C . SER A 1 123 ? 10.394 -33.648 13.089 1 56.55 123 SER A C 1
ATOM 973 O O . SER A 1 123 ? 9.754 -33.029 13.941 1 56.55 123 SER A O 1
ATOM 975 N N . HIS A 1 124 ? 11.803 -33.717 13.239 1 57.58 124 HIS A N 1
ATOM 976 C CA . HIS A 1 124 ? 12.737 -32.838 13.935 1 57.58 124 HIS A CA 1
ATOM 977 C C . HIS A 1 124 ? 12.304 -31.38 13.828 1 57.58 124 HIS A C 1
ATOM 979 O O . HIS A 1 124 ? 12.78 -30.53 14.584 1 57.58 124 HIS A O 1
ATOM 985 N N . CYS A 1 125 ? 11.366 -31.124 13.012 1 63.75 125 CYS A N 1
ATOM 986 C CA . CYS A 1 125 ? 10.88 -29.759 12.839 1 63.75 125 CYS A CA 1
ATOM 987 C C . CYS A 1 125 ? 9.708 -29.476 13.771 1 63.75 125 CYS A C 1
ATOM 989 O O . CYS A 1 125 ? 9.184 -28.361 13.795 1 63.75 125 CYS A O 1
ATOM 991 N N . SER A 1 126 ? 9.44 -30.473 14.673 1 63.25 126 SER A N 1
ATOM 992 C CA . SER A 1 126 ? 8.235 -30.376 15.491 1 63.25 126 SER A CA 1
ATOM 993 C C . SER A 1 126 ? 8.558 -29.874 16.894 1 63.25 126 SER A C 1
ATOM 995 O O . SER A 1 126 ? 7.687 -29.849 17.766 1 63.25 126 SER A O 1
ATOM 997 N N . GLY A 1 127 ? 9.808 -29.449 17.14 1 69.81 127 GLY A N 1
ATOM 998 C CA . GLY A 1 127 ? 10.079 -28.989 18.493 1 69.81 127 GLY A CA 1
ATOM 999 C C . GLY A 1 127 ? 9.315 -27.731 18.86 1 69.81 127 GLY A C 1
ATOM 1000 O O . GLY A 1 127 ? 8.952 -26.941 17.985 1 69.81 127 GLY A O 1
ATOM 1001 N N . ALA A 1 128 ? 8.921 -27.681 20.128 1 75.19 128 ALA A N 1
ATOM 1002 C CA . ALA A 1 128 ? 8.163 -26.546 20.65 1 75.19 128 ALA A CA 1
ATOM 1003 C C . ALA A 1 128 ? 8.909 -25.235 20.417 1 75.19 128 ALA A C 1
ATOM 1005 O O . ALA A 1 128 ? 8.291 -24.176 20.289 1 75.19 128 ALA A O 1
ATOM 1006 N N . ILE A 1 129 ? 10.227 -25.372 20.298 1 77.95 129 ILE A N 1
ATOM 1007 C CA . ILE A 1 129 ? 11.044 -24.173 20.146 1 77.95 129 ILE A CA 1
ATOM 1008 C C . ILE A 1 129 ? 10.805 -23.556 18.769 1 77.95 129 ILE A C 1
ATOM 1010 O O . ILE A 1 129 ? 10.89 -22.337 18.605 1 77.95 129 ILE A O 1
ATOM 1014 N N . GLN A 1 130 ? 10.401 -24.376 17.865 1 78.48 130 GLN A N 1
ATOM 1015 C CA . GLN A 1 130 ? 10.153 -23.89 16.512 1 78.48 130 GLN A CA 1
ATOM 1016 C C . GLN A 1 130 ? 8.855 -23.09 16.444 1 78.48 130 GLN A C 1
ATOM 1018 O O . GLN A 1 130 ? 8.665 -22.281 15.533 1 78.48 130 GLN A O 1
ATOM 1023 N N . ALA A 1 131 ? 8.046 -23.289 17.417 1 78.91 131 ALA A N 1
ATOM 1024 C CA . ALA A 1 131 ? 6.801 -22.529 17.49 1 78.91 131 ALA A CA 1
ATOM 1025 C C . ALA A 1 131 ? 6.969 -21.283 18.355 1 78.91 131 ALA A C 1
ATOM 1027 O O . ALA A 1 131 ? 6.415 -20.225 18.046 1 78.91 131 ALA A O 1
ATOM 1028 N N . ILE A 1 132 ? 7.761 -21.345 19.31 1 84.5 132 ILE A N 1
ATOM 1029 C CA . ILE A 1 132 ? 7.891 -20.266 20.282 1 84.5 132 ILE A CA 1
ATOM 1030 C C . ILE A 1 132 ? 8.731 -19.136 19.691 1 84.5 132 ILE A C 1
ATOM 1032 O O . ILE A 1 132 ? 8.482 -17.96 19.964 1 84.5 132 ILE A O 1
ATOM 1036 N N . LYS A 1 133 ? 9.655 -19.479 18.867 1 87.47 133 LYS A N 1
ATOM 1037 C CA . LYS A 1 133 ? 10.564 -18.479 18.313 1 87.47 133 LYS A CA 1
ATOM 1038 C C . LYS A 1 133 ? 9.815 -17.485 17.431 1 87.47 133 LYS A C 1
ATOM 1040 O O . LYS A 1 133 ? 9.872 -16.275 17.663 1 87.47 133 LYS A O 1
ATOM 1045 N N . PRO A 1 134 ? 9.04 -18 16.474 1 88.72 134 PRO A N 1
ATOM 1046 C CA . PRO A 1 134 ? 8.322 -17.028 15.646 1 88.72 134 PRO A CA 1
ATOM 1047 C C . PRO A 1 134 ? 7.248 -16.271 16.424 1 88.72 134 PRO A C 1
ATOM 1049 O O . PRO A 1 134 ? 6.995 -15.095 16.149 1 88.72 134 PRO A O 1
ATOM 1052 N N . LEU A 1 135 ? 6.689 -16.842 17.417 1 88.42 135 LEU A N 1
ATOM 1053 C CA . LEU A 1 135 ? 5.684 -16.164 18.228 1 88.42 135 LEU A CA 1
ATOM 1054 C C . LEU A 1 135 ? 6.321 -15.079 19.09 1 88.42 135 LEU A C 1
ATOM 1056 O O . LEU A 1 135 ? 5.776 -13.981 19.217 1 88.42 135 LEU A O 1
ATOM 1060 N N . ALA A 1 136 ? 7.403 -15.394 19.627 1 90.55 136 ALA A N 1
ATOM 1061 C CA . ALA A 1 136 ? 8.129 -14.416 20.434 1 90.55 136 ALA A CA 1
ATOM 1062 C C . ALA A 1 136 ? 8.604 -13.244 19.58 1 90.55 136 ALA A C 1
ATOM 1064 O O . ALA A 1 136 ? 8.563 -12.092 20.018 1 90.55 136 ALA A O 1
ATOM 1065 N N . HIS A 1 137 ? 9.009 -13.6 18.421 1 92.82 137 HIS A N 1
ATOM 1066 C CA . HIS A 1 137 ? 9.46 -12.547 17.518 1 92.82 137 HIS A CA 1
ATOM 1067 C C . HIS A 1 137 ? 8.306 -11.638 17.111 1 92.82 137 HIS A C 1
ATOM 1069 O O . HIS A 1 137 ? 8.477 -10.421 17.005 1 92.82 137 HIS A O 1
ATOM 1075 N N . LEU A 1 138 ? 7.168 -12.214 16.921 1 92.62 138 LEU A N 1
ATOM 1076 C CA . LEU A 1 138 ? 5.968 -11.451 16.597 1 92.62 138 LEU A CA 1
ATOM 1077 C C . LEU A 1 138 ? 5.6 -10.507 17.736 1 92.62 138 LEU A C 1
ATOM 1079 O O . LEU A 1 138 ? 5.353 -9.32 17.51 1 92.62 138 LEU A O 1
ATOM 1083 N N . CYS A 1 139 ? 5.634 -10.972 18.917 1 90.68 139 CYS A N 1
ATOM 1084 C CA . CYS A 1 139 ? 5.302 -10.171 20.09 1 90.68 139 CYS A CA 1
ATOM 1085 C C . CYS A 1 139 ? 6.347 -9.087 20.324 1 90.68 139 CYS A C 1
ATOM 1087 O O . CYS A 1 139 ? 6.004 -7.947 20.645 1 90.68 139 CYS A O 1
ATOM 1089 N N . PHE A 1 140 ? 7.555 -9.484 20.153 1 93.15 140 PHE A N 1
ATOM 1090 C CA . PHE A 1 140 ? 8.645 -8.531 20.328 1 93.15 140 PHE A CA 1
ATOM 1091 C C . PHE A 1 140 ? 8.51 -7.37 19.349 1 93.15 140 PHE A C 1
ATOM 1093 O O . PHE A 1 140 ? 8.629 -6.206 19.739 1 93.15 140 PHE A O 1
ATOM 1100 N N . THR A 1 141 ? 8.255 -7.67 18.091 1 93.58 141 THR A N 1
ATOM 1101 C CA . THR A 1 141 ? 8.123 -6.642 17.064 1 93.58 141 THR A CA 1
ATOM 1102 C C . THR A 1 141 ? 6.942 -5.724 17.366 1 93.58 141 THR A C 1
ATOM 1104 O O . THR A 1 141 ? 7.053 -4.502 17.25 1 93.58 141 THR A O 1
ATOM 1107 N N . PHE A 1 142 ? 5.937 -6.315 17.864 1 92.23 142 PHE A N 1
ATOM 1108 C CA . PHE A 1 142 ? 4.73 -5.551 18.158 1 92.23 142 PHE A CA 1
ATOM 1109 C C . PHE A 1 142 ? 4.963 -4.599 19.325 1 92.23 142 PHE A C 1
ATOM 1111 O O . PHE A 1 142 ? 4.633 -3.414 19.241 1 92.23 142 PHE A O 1
ATOM 1118 N N . VAL A 1 143 ? 5.538 -5.055 20.335 1 90.75 143 VAL A N 1
ATOM 1119 C CA . VAL A 1 143 ? 5.756 -4.254 21.535 1 90.75 143 VAL A CA 1
ATOM 1120 C C . VAL A 1 143 ? 6.805 -3.18 21.256 1 90.75 143 VAL A C 1
ATOM 1122 O O . VAL A 1 143 ? 6.684 -2.048 21.73 1 90.75 143 VAL A O 1
ATOM 1125 N N . GLN A 1 144 ? 7.765 -3.565 20.558 1 91.19 144 GLN A N 1
ATOM 1126 C CA . GLN A 1 144 ? 8.805 -2.593 20.239 1 91.19 144 GLN A CA 1
ATOM 1127 C C . GLN A 1 144 ? 8.261 -1.474 19.355 1 91.19 144 GLN A C 1
ATOM 1129 O O . GLN A 1 144 ? 8.597 -0.304 19.548 1 91.19 144 GLN A O 1
ATOM 1134 N N . MET A 1 145 ? 7.491 -1.812 18.381 1 90.48 145 MET A N 1
ATOM 1135 C CA . MET A 1 145 ? 6.876 -0.808 17.518 1 90.48 145 MET A CA 1
ATOM 1136 C C . MET A 1 145 ? 6.031 0.165 18.333 1 90.48 145 MET A C 1
ATOM 1138 O O . MET A 1 145 ? 6.081 1.376 18.108 1 90.48 145 MET A O 1
ATOM 1142 N N . TYR A 1 146 ? 5.323 -0.382 19.268 1 86.86 146 TYR A N 1
ATOM 1143 C CA . TYR A 1 146 ? 4.489 0.438 20.14 1 86.86 146 TYR A CA 1
ATOM 1144 C C . TYR A 1 146 ? 5.344 1.361 21 1 86.86 146 TYR A C 1
ATOM 1146 O O . TYR A 1 146 ? 5.01 2.535 21.182 1 86.86 146 TYR A O 1
ATOM 1154 N N . PHE A 1 147 ? 6.391 0.866 21.465 1 86.66 147 PHE A N 1
ATOM 1155 C CA . PHE A 1 147 ? 7.3 1.625 22.315 1 86.66 147 PHE A CA 1
ATOM 1156 C C . PHE A 1 147 ? 7.918 2.786 21.546 1 86.66 147 PHE A C 1
ATOM 1158 O O . PHE A 1 147 ? 7.964 3.913 22.044 1 86.66 147 PHE A O 1
ATOM 1165 N N . ILE A 1 148 ? 8.379 2.535 20.409 1 85.47 148 ILE A N 1
ATOM 1166 C CA . ILE A 1 148 ? 9.059 3.55 19.613 1 85.47 148 ILE A CA 1
ATOM 1167 C C . ILE A 1 148 ? 8.06 4.619 19.177 1 85.47 148 ILE A C 1
ATOM 1169 O O . ILE A 1 148 ? 8.388 5.807 19.143 1 85.47 148 ILE A O 1
ATOM 1173 N N . PHE A 1 149 ? 6.91 4.198 18.912 1 81.42 149 PHE A N 1
ATOM 1174 C CA . PHE A 1 149 ? 5.895 5.138 18.452 1 81.42 149 PHE A CA 1
ATOM 1175 C C . PHE A 1 149 ? 5.447 6.05 19.588 1 81.42 149 PHE A C 1
ATOM 1177 O O . PHE A 1 149 ? 5.206 7.241 19.377 1 81.42 149 PHE A O 1
ATOM 1184 N N . MET A 1 150 ? 5.408 5.569 20.828 1 76.9 150 MET A N 1
ATOM 1185 C CA . MET A 1 150 ? 4.892 6.328 21.964 1 76.9 150 MET A CA 1
ATOM 1186 C C . MET A 1 150 ? 5.998 7.149 22.618 1 76.9 150 MET A C 1
ATOM 1188 O O . MET A 1 150 ? 5.733 8.202 23.202 1 76.9 150 MET A O 1
ATOM 1192 N N . ASN A 1 151 ? 7.168 6.643 22.52 1 71.28 151 ASN A N 1
ATOM 1193 C CA . ASN A 1 151 ? 8.23 7.274 23.296 1 71.28 151 ASN A CA 1
ATOM 1194 C C . ASN A 1 151 ? 9.257 7.952 22.393 1 71.28 151 ASN A C 1
ATOM 1196 O O . ASN A 1 151 ? 10.445 7.993 22.718 1 71.28 151 ASN A O 1
ATOM 1200 N N . SER A 1 152 ? 8.853 8.462 21.329 1 64.2 152 SER A N 1
ATOM 1201 C CA . SER A 1 152 ? 9.83 9.041 20.413 1 64.2 152 SER A CA 1
ATOM 1202 C C . SER A 1 152 ? 10.461 10.299 21.001 1 64.2 152 SER A C 1
ATOM 1204 O O . SER A 1 152 ? 11.596 10.644 20.667 1 64.2 152 SER A O 1
ATOM 1206 N N . LYS A 1 153 ? 9.8 10.944 21.934 1 59.54 153 LYS A N 1
ATOM 1207 C CA . LYS A 1 153 ? 10.373 12.144 22.537 1 59.54 153 LYS A CA 1
ATOM 1208 C C . LYS A 1 153 ? 10.617 11.945 24.03 1 59.54 153 LYS A C 1
ATOM 1210 O O . LYS A 1 153 ? 10.632 12.911 24.796 1 59.54 153 LYS A O 1
ATOM 1215 N N . MET A 1 154 ? 10.724 10.7 24.416 1 58.05 154 MET A N 1
ATOM 1216 C CA . MET A 1 154 ? 10.796 10.445 25.852 1 58.05 154 MET A CA 1
ATOM 1217 C C . MET A 1 154 ? 12.196 10.731 26.386 1 58.05 154 MET A C 1
ATOM 1219 O O . MET A 1 154 ? 13.19 10.327 25.781 1 58.05 154 MET A O 1
ATOM 1223 N N . CYS A 1 155 ? 12.34 11.745 27.158 1 58 155 CYS A N 1
ATOM 1224 C CA . CYS A 1 155 ? 13.556 11.983 27.929 1 58 155 CYS A CA 1
ATOM 1225 C C . CYS A 1 155 ? 13.484 11.294 29.286 1 58 155 CYS A C 1
ATOM 1227 O O . CYS A 1 155 ? 12.537 11.504 30.045 1 58 155 CYS A O 1
ATOM 1229 N N . VAL A 1 156 ? 14.231 10.294 29.429 1 59.04 156 VAL A N 1
ATOM 1230 C CA . VAL A 1 156 ? 14.236 9.504 30.656 1 59.04 156 VAL A CA 1
ATOM 1231 C C . VAL A 1 156 ? 15.125 10.176 31.7 1 59.04 156 VAL A C 1
ATOM 1233 O O . VAL A 1 156 ? 16.321 10.374 31.472 1 59.04 156 VAL A O 1
ATOM 1236 N N . HIS A 1 157 ? 14.519 10.72 32.648 1 57.61 157 HIS A N 1
ATOM 1237 C CA . HIS A 1 157 ? 15.298 11.369 33.696 1 57.61 157 HIS A CA 1
ATOM 1238 C C . HIS A 1 157 ? 15.484 10.446 34.896 1 57.61 157 HIS A C 1
ATOM 1240 O O . HIS A 1 157 ? 16.386 10.655 35.711 1 57.61 157 HIS A O 1
ATOM 1246 N N . LYS A 1 158 ? 14.606 9.449 34.991 1 60.57 158 LYS A N 1
ATOM 1247 C CA . LYS A 1 158 ? 14.78 8.55 36.128 1 60.57 158 LYS A CA 1
ATOM 1248 C C . LYS A 1 158 ? 15.294 7.186 35.677 1 60.57 158 LYS A C 1
ATOM 1250 O O . LYS A 1 158 ? 14.987 6.736 34.571 1 60.57 158 LYS A O 1
ATOM 1255 N N . TYR A 1 159 ? 16.021 6.441 36.524 1 68.47 159 TYR A N 1
ATOM 1256 C CA . TYR A 1 159 ? 16.62 5.13 36.301 1 68.47 159 TYR A CA 1
ATOM 1257 C C . TYR A 1 159 ? 17.44 5.116 35.017 1 68.47 159 TYR A C 1
ATOM 1259 O O . TYR A 1 159 ? 17.238 4.26 34.153 1 68.47 159 TYR A O 1
ATOM 1267 N N . LYS A 1 160 ? 18.257 6.065 35.019 1 76.5 160 LYS A N 1
ATOM 1268 C CA . LYS A 1 160 ? 19.098 6.304 33.849 1 76.5 160 LYS A CA 1
ATOM 1269 C C . LYS A 1 160 ? 19.91 5.061 33.493 1 76.5 160 LYS A C 1
ATOM 1271 O O . LYS A 1 160 ? 20.034 4.71 32.318 1 76.5 160 LYS A O 1
ATOM 1276 N N . THR A 1 161 ? 20.345 4.388 34.517 1 80.39 161 THR A N 1
ATOM 1277 C CA . THR A 1 161 ? 21.204 3.236 34.267 1 80.39 161 THR A CA 1
ATOM 1278 C C . THR A 1 161 ? 20.417 2.108 33.607 1 80.39 161 THR A C 1
ATOM 1280 O O . THR A 1 161 ? 20.91 1.459 32.682 1 80.39 161 THR A O 1
ATOM 1283 N N . LEU A 1 162 ? 19.263 1.89 34.071 1 79.66 162 LEU A N 1
ATOM 1284 C CA . LEU A 1 162 ? 18.423 0.844 33.499 1 79.66 162 LEU A CA 1
ATOM 1285 C C . LEU A 1 162 ? 17.982 1.211 32.086 1 79.66 162 LEU A C 1
ATOM 1287 O O . LEU A 1 162 ? 17.899 0.346 31.212 1 79.66 162 LEU A O 1
ATOM 1291 N N . ALA A 1 163 ? 17.737 2.411 31.941 1 81.6 163 ALA A N 1
ATOM 1292 C CA . ALA A 1 163 ? 17.344 2.873 30.612 1 81.6 163 ALA A CA 1
ATOM 1293 C C . ALA A 1 163 ? 18.499 2.744 29.623 1 81.6 163 ALA A C 1
ATOM 1295 O O . ALA A 1 163 ? 18.297 2.348 28.472 1 81.6 163 ALA A O 1
ATOM 1296 N N . HIS A 1 164 ? 19.681 3.027 30.129 1 85.66 164 HIS A N 1
ATOM 1297 C CA . HIS A 1 164 ? 20.858 2.882 29.28 1 85.66 164 HIS A CA 1
ATOM 1298 C C . HIS A 1 164 ? 21.094 1.422 28.909 1 85.66 164 HIS A C 1
ATOM 1300 O O . HIS A 1 164 ? 21.357 1.107 27.746 1 85.66 164 HIS A O 1
ATOM 1306 N N . PHE A 1 165 ? 20.961 0.657 29.829 1 85.85 165 PHE A N 1
ATOM 1307 C CA . PHE A 1 165 ? 21.182 -0.765 29.593 1 85.85 165 PHE A CA 1
ATOM 1308 C C . PHE A 1 165 ? 20.084 -1.345 28.709 1 85.85 165 PHE A C 1
ATOM 1310 O O . PHE A 1 165 ? 20.364 -2.111 27.785 1 85.85 165 PHE A O 1
ATOM 1317 N N . GLY A 1 166 ? 18.897 -1.055 29.043 1 86.83 166 GLY A N 1
ATOM 1318 C CA . GLY A 1 166 ? 17.78 -1.574 28.27 1 86.83 166 GLY A CA 1
ATOM 1319 C C . GLY A 1 166 ? 17.794 -1.121 26.823 1 86.83 166 GLY A C 1
ATOM 1320 O O . GLY A 1 166 ? 17.594 -1.927 25.912 1 86.83 166 GLY A O 1
ATOM 1321 N N . LEU A 1 167 ? 18.002 0.062 26.556 1 88.14 167 LEU A N 1
ATOM 1322 C CA . LEU A 1 167 ? 18.012 0.599 25.2 1 88.14 167 LEU A CA 1
ATOM 1323 C C . LEU A 1 167 ? 19.19 0.044 24.405 1 88.14 167 LEU A C 1
ATOM 1325 O O . LEU A 1 167 ? 19.048 -0.283 23.225 1 88.14 167 LEU A O 1
ATOM 1329 N N . MET A 1 168 ? 20.319 -0.12 25.043 1 89.97 168 MET A N 1
ATOM 1330 C CA . MET A 1 168 ? 21.479 -0.691 24.363 1 89.97 168 MET A CA 1
ATOM 1331 C C . MET A 1 168 ? 21.252 -2.165 24.044 1 89.97 168 MET A C 1
ATOM 1333 O O . MET A 1 168 ? 21.61 -2.633 22.962 1 89.97 168 MET A O 1
ATOM 1337 N N . HIS A 1 169 ? 20.691 -2.796 24.995 1 91.23 169 HIS A N 1
ATOM 1338 C CA . HIS A 1 169 ? 20.389 -4.204 24.759 1 91.23 169 HIS A CA 1
ATOM 1339 C C . HIS A 1 169 ? 19.407 -4.37 23.604 1 91.23 169 HIS A C 1
ATOM 1341 O O . HIS A 1 169 ? 19.561 -5.273 22.778 1 91.23 169 HIS A O 1
ATOM 1347 N N . MET A 1 170 ? 18.455 -3.587 23.515 1 92.62 170 MET A N 1
ATOM 1348 C CA . MET A 1 170 ? 17.474 -3.657 22.436 1 92.62 170 MET A CA 1
ATOM 1349 C C . MET A 1 170 ? 18.112 -3.304 21.096 1 92.62 170 MET A C 1
ATOM 1351 O O . MET A 1 170 ? 17.789 -3.908 20.072 1 92.62 170 MET A O 1
ATOM 1355 N N . SER A 1 171 ? 18.945 -2.345 21.126 1 92.55 171 SER A N 1
ATOM 1356 C CA . SER A 1 171 ? 19.655 -1.988 19.902 1 92.55 171 SER A CA 1
ATOM 1357 C C . SER A 1 171 ? 20.519 -3.144 19.408 1 92.55 171 SER A C 1
ATOM 1359 O O . SER A 1 171 ? 20.512 -3.466 18.218 1 92.55 171 SER A O 1
ATOM 1361 N N . CYS A 1 172 ? 21.182 -3.839 20.318 1 93.49 172 CYS A N 1
ATOM 1362 C CA . CYS A 1 172 ? 22.026 -4.976 19.966 1 93.49 172 CYS A CA 1
ATOM 1363 C C . CYS A 1 172 ? 21.185 -6.151 19.484 1 93.49 172 CYS A C 1
ATOM 1365 O O . CYS A 1 172 ? 21.583 -6.87 18.566 1 93.49 172 CYS A O 1
ATOM 1367 N N . THR A 1 173 ? 20.077 -6.32 20.085 1 94.29 173 THR A N 1
ATOM 1368 C CA . THR A 1 173 ? 19.175 -7.385 19.662 1 94.29 173 THR A CA 1
ATOM 1369 C C . THR A 1 173 ? 18.71 -7.162 18.226 1 94.29 173 THR A C 1
ATOM 1371 O O . THR A 1 173 ? 18.661 -8.102 17.43 1 94.29 173 THR A O 1
ATOM 1374 N N . ASN A 1 174 ? 18.397 -5.951 17.884 1 95.74 174 ASN A N 1
ATOM 1375 C CA . ASN A 1 174 ? 17.97 -5.646 16.523 1 95.74 174 ASN A CA 1
ATOM 1376 C C . ASN A 1 174 ? 19.101 -5.853 15.52 1 95.74 174 ASN A C 1
ATOM 1378 O O . ASN A 1 174 ? 18.868 -6.307 14.399 1 95.74 174 ASN A O 1
ATOM 1382 N N . ILE A 1 175 ? 20.297 -5.591 15.93 1 93.53 175 ILE A N 1
ATOM 1383 C CA . ILE A 1 175 ? 21.438 -5.833 15.054 1 93.53 175 ILE A CA 1
ATOM 1384 C C . ILE A 1 175 ? 21.627 -7.335 14.855 1 93.53 175 ILE A C 1
ATOM 1386 O O . ILE A 1 175 ? 21.928 -7.787 13.748 1 93.53 175 ILE A O 1
ATOM 1390 N N . CYS A 1 176 ? 21.407 -8.062 15.892 1 94.3 176 CYS A N 1
ATOM 1391 C CA . CYS A 1 176 ? 21.518 -9.514 15.799 1 94.3 176 CYS A CA 1
ATOM 1392 C C . CYS A 1 176 ? 20.432 -10.087 14.897 1 94.3 176 CYS A C 1
ATOM 1394 O O . CYS A 1 176 ? 20.694 -10.991 14.102 1 94.3 176 CYS A O 1
ATOM 1396 N N . VAL A 1 177 ? 19.242 -9.592 15.027 1 93.98 177 VAL A N 1
ATOM 1397 C CA . VAL A 1 177 ? 18.145 -10.05 14.181 1 93.98 177 VAL A CA 1
ATOM 1398 C C . VAL A 1 177 ? 18.431 -9.691 12.724 1 93.98 177 VAL A C 1
ATOM 1400 O O . VAL A 1 177 ? 18.161 -10.483 11.818 1 93.98 177 VAL A O 1
ATOM 1403 N N . TRP A 1 178 ? 18.985 -8.56 12.538 1 92.65 178 TRP A N 1
ATOM 1404 C CA . TRP A 1 178 ? 19.362 -8.111 11.202 1 92.65 178 TRP A CA 1
ATOM 1405 C C . TRP A 1 178 ? 20.375 -9.061 10.574 1 92.65 178 TRP A C 1
ATOM 1407 O O . TRP A 1 178 ? 20.174 -9.543 9.456 1 92.65 178 TRP A O 1
ATOM 1417 N N . LEU A 1 179 ? 21.405 -9.438 11.258 1 91.22 179 LEU A N 1
ATOM 1418 C CA . LEU A 1 179 ? 22.453 -10.322 10.76 1 91.22 179 LEU A CA 1
ATOM 1419 C C . LEU A 1 179 ? 21.922 -11.737 10.56 1 91.22 179 LEU A C 1
ATOM 1421 O O . LEU A 1 179 ? 22.23 -12.385 9.558 1 91.22 179 LEU A O 1
ATOM 1425 N N . ARG A 1 180 ? 21.149 -12.092 11.458 1 91.83 180 ARG A N 1
ATOM 1426 C CA . ARG A 1 180 ? 20.577 -13.431 11.365 1 91.83 180 ARG A CA 1
ATOM 1427 C C . ARG A 1 180 ? 19.655 -13.551 10.156 1 91.83 180 ARG A C 1
ATOM 1429 O O . ARG A 1 180 ? 19.665 -14.568 9.459 1 91.83 180 ARG A O 1
ATOM 1436 N N . SER A 1 181 ? 18.859 -12.573 9.931 1 91.54 181 SER A N 1
ATOM 1437 C CA . SER A 1 181 ? 17.933 -12.614 8.804 1 91.54 181 SER A CA 1
ATOM 1438 C C . SER A 1 181 ? 18.681 -12.648 7.475 1 91.54 181 SER A C 1
ATOM 1440 O O . SER A 1 181 ? 18.268 -13.34 6.542 1 91.54 181 SER A O 1
ATOM 1442 N N . ILE A 1 182 ? 19.782 -11.994 7.407 1 90.31 182 ILE A N 1
ATOM 1443 C CA . ILE A 1 182 ? 20.604 -12.022 6.201 1 90.31 182 ILE A CA 1
ATOM 1444 C C . ILE A 1 182 ? 21.167 -13.426 5.993 1 90.31 182 ILE A C 1
ATOM 1446 O O . ILE A 1 182 ? 21.131 -13.957 4.881 1 90.31 182 ILE A O 1
ATOM 1450 N N . ALA A 1 183 ? 21.621 -14.042 7.051 1 89.2 183 ALA A N 1
ATOM 1451 C CA . ALA A 1 183 ? 22.21 -15.377 6.972 1 89.2 183 ALA A CA 1
ATOM 1452 C C . ALA A 1 183 ? 21.162 -16.416 6.584 1 89.2 183 ALA A C 1
ATOM 1454 O O . ALA A 1 183 ? 21.399 -17.247 5.704 1 89.2 183 ALA A O 1
ATOM 1455 N N . VAL A 1 184 ? 20.037 -16.31 7.182 1 88.09 184 VAL A N 1
ATOM 1456 C CA . VAL A 1 184 ? 18.996 -17.302 6.936 1 88.09 184 VAL A CA 1
ATOM 1457 C C . VAL A 1 184 ? 18.472 -17.159 5.509 1 88.09 184 VAL A C 1
ATOM 1459 O O . VAL A 1 184 ? 18.245 -18.157 4.821 1 88.09 184 VAL A O 1
ATOM 1462 N N . GLU A 1 185 ? 18.264 -15.953 5.1 1 87.35 185 GLU A N 1
ATOM 1463 C CA . GLU A 1 185 ? 17.807 -15.731 3.731 1 87.35 185 GLU A CA 1
ATOM 1464 C C . GLU A 1 185 ? 18.817 -16.265 2.719 1 87.35 185 GLU A C 1
ATOM 1466 O O . GLU A 1 185 ? 18.437 -16.876 1.718 1 87.35 185 GLU A O 1
ATOM 1471 N N . THR A 1 186 ? 20.105 -16.055 2.999 1 87.98 186 THR A N 1
ATOM 1472 C CA . THR A 1 186 ? 21.157 -16.53 2.107 1 87.98 186 THR A CA 1
ATOM 1473 C C . THR A 1 186 ? 21.154 -18.054 2.029 1 87.98 186 THR A C 1
ATOM 1475 O O . THR A 1 186 ? 21.197 -18.626 0.938 1 87.98 186 THR A O 1
ATOM 1478 N N . LEU A 1 187 ? 20.998 -18.643 3.131 1 85.66 187 LEU A N 1
ATOM 1479 C CA . LEU A 1 187 ? 21.021 -20.101 3.189 1 85.66 187 LEU A CA 1
ATOM 1480 C C . LEU A 1 187 ? 19.787 -20.691 2.515 1 85.66 187 LEU A C 1
ATOM 1482 O O . LEU A 1 187 ? 19.867 -21.743 1.876 1 85.66 187 LEU A O 1
ATOM 1486 N N . GLN A 1 188 ? 18.729 -20.039 2.628 1 83.57 188 GLN A N 1
ATOM 1487 C CA . GLN A 1 188 ? 17.502 -20.51 1.996 1 83.57 188 GLN A CA 1
ATOM 1488 C C . GLN A 1 188 ? 17.615 -20.465 0.474 1 83.57 188 GLN A C 1
ATOM 1490 O O . GLN A 1 188 ? 17.187 -21.394 -0.213 1 83.57 188 GLN A O 1
ATOM 1495 N N . VAL A 1 189 ? 18.201 -19.43 -0.017 1 83.06 189 VAL A N 1
ATOM 1496 C CA . VAL A 1 189 ? 18.345 -19.285 -1.461 1 83.06 189 VAL A CA 1
ATOM 1497 C C . VAL A 1 189 ? 19.297 -20.353 -1.995 1 83.06 189 VAL A C 1
ATOM 1499 O O . VAL A 1 189 ? 19.055 -20.936 -3.054 1 83.06 189 VAL A O 1
ATOM 1502 N N . ILE A 1 190 ? 20.319 -20.647 -1.254 1 82.8 190 ILE A N 1
ATOM 1503 C CA . ILE A 1 190 ? 21.286 -21.661 -1.658 1 82.8 190 ILE A CA 1
ATOM 1504 C C . ILE A 1 190 ? 20.626 -23.038 -1.647 1 82.8 190 ILE A C 1
ATOM 1506 O O . ILE A 1 190 ? 20.844 -23.846 -2.553 1 82.8 190 ILE A O 1
ATOM 1510 N N . LYS A 1 191 ? 19.779 -23.216 -0.756 1 81.39 191 LYS A N 1
ATOM 1511 C CA . LYS A 1 191 ? 19.089 -24.499 -0.646 1 81.39 191 LYS A CA 1
ATOM 1512 C C . LYS A 1 191 ? 18.098 -24.69 -1.79 1 81.39 191 LYS A C 1
ATOM 1514 O O . LYS A 1 191 ? 18.007 -25.777 -2.364 1 81.39 191 LYS A O 1
ATOM 1519 N N . VAL A 1 192 ? 17.353 -23.691 -2.034 1 78.27 192 VAL A N 1
ATOM 1520 C CA . VAL A 1 192 ? 16.368 -23.77 -3.108 1 78.27 192 VAL A CA 1
ATOM 1521 C C . VAL A 1 192 ? 17.076 -23.993 -4.443 1 78.27 192 VAL A C 1
ATOM 1523 O O . VAL A 1 192 ? 16.612 -24.777 -5.275 1 78.27 192 VAL A O 1
ATOM 1526 N N . ASP A 1 193 ? 18.184 -23.384 -4.604 1 77.7 193 ASP A N 1
ATOM 1527 C CA . ASP A 1 193 ? 18.95 -23.541 -5.836 1 77.7 193 ASP A CA 1
ATOM 1528 C C . ASP A 1 193 ? 19.487 -24.964 -5.972 1 77.7 193 ASP A C 1
ATOM 1530 O O . ASP A 1 193 ? 19.445 -25.548 -7.057 1 77.7 193 ASP A O 1
ATOM 1534 N N . ARG A 1 194 ? 19.863 -25.468 -4.955 1 76.79 194 ARG A N 1
ATOM 1535 C CA . ARG A 1 194 ? 20.379 -26.833 -4.971 1 76.79 194 ARG A CA 1
ATOM 1536 C C . ARG A 1 194 ? 19.26 -27.838 -5.226 1 76.79 194 ARG A C 1
ATOM 1538 O O . ARG A 1 194 ? 19.454 -28.822 -5.943 1 76.79 194 ARG A O 1
ATOM 1545 N N . ARG A 1 195 ? 18.174 -27.54 -4.644 1 76.29 195 ARG A N 1
ATOM 1546 C CA . ARG A 1 195 ? 17.017 -28.401 -4.866 1 76.29 195 ARG A CA 1
ATOM 1547 C C . ARG A 1 195 ? 16.567 -28.348 -6.322 1 76.29 195 ARG A C 1
ATOM 1549 O O . ARG A 1 195 ? 16.283 -29.383 -6.928 1 76.29 195 ARG A O 1
ATOM 1556 N N . ASP A 1 196 ? 16.521 -27.182 -6.844 1 74.06 196 ASP A N 1
ATOM 1557 C CA . ASP A 1 196 ? 16.087 -27.018 -8.228 1 74.06 196 ASP A CA 1
ATOM 1558 C C . ASP A 1 196 ? 17.085 -27.652 -9.195 1 74.06 196 ASP A C 1
ATOM 1560 O O . ASP A 1 196 ? 16.69 -28.253 -10.197 1 74.06 196 ASP A O 1
ATOM 1564 N N . THR A 1 197 ? 18.304 -27.553 -8.92 1 71.95 197 THR A N 1
ATOM 1565 C CA . THR A 1 197 ? 19.333 -28.182 -9.741 1 71.95 197 THR A CA 1
ATOM 1566 C C . THR A 1 197 ? 19.228 -29.703 -9.669 1 71.95 197 THR A C 1
ATOM 1568 O O . THR A 1 197 ? 19.39 -30.39 -10.68 1 71.95 197 THR A O 1
ATOM 1571 N N . TYR A 1 198 ? 18.831 -30.07 -8.522 1 69.62 198 TYR A N 1
ATOM 1572 C CA . TYR A 1 198 ? 18.649 -31.505 -8.329 1 69.62 198 TYR A CA 1
ATOM 1573 C C . TYR A 1 198 ? 17.447 -32.013 -9.117 1 69.62 198 TYR A C 1
ATOM 1575 O O . TYR A 1 198 ? 17.534 -33.033 -9.804 1 69.62 198 TYR A O 1
ATOM 1583 N N . ASN A 1 199 ? 16.456 -31.331 -8.955 1 68.06 199 ASN A N 1
ATOM 1584 C CA . ASN A 1 199 ? 15.249 -31.726 -9.672 1 68.06 199 ASN A CA 1
ATOM 1585 C C . ASN A 1 199 ? 15.46 -31.697 -11.183 1 68.06 199 ASN A C 1
ATOM 1587 O O . ASN A 1 199 ? 14.946 -32.557 -11.902 1 68.06 199 ASN A O 1
ATOM 1591 N N . ALA A 1 200 ? 16.218 -30.771 -11.584 1 68.27 200 ALA A N 1
ATOM 1592 C CA . ALA A 1 200 ? 16.524 -30.678 -13.009 1 68.27 200 ALA A CA 1
ATOM 1593 C C . ALA A 1 200 ? 17.401 -31.843 -13.459 1 68.27 200 ALA A C 1
ATOM 1595 O O . ALA A 1 200 ? 17.219 -32.379 -14.555 1 68.27 200 ALA A O 1
ATOM 1596 N N . MET A 1 201 ? 18.246 -32.294 -12.642 1 67.23 201 MET A N 1
ATOM 1597 C CA . MET A 1 201 ? 19.123 -33.422 -12.946 1 67.23 201 MET A CA 1
ATOM 1598 C C . MET A 1 201 ? 18.339 -34.729 -12.972 1 67.23 201 MET A C 1
ATOM 1600 O O . MET A 1 201 ? 18.559 -35.573 -13.842 1 67.23 201 MET A O 1
ATOM 1604 N N . VAL A 1 202 ? 17.445 -34.802 -12.061 1 67.39 202 VAL A N 1
ATOM 1605 C CA . VAL A 1 202 ? 16.612 -35.998 -11.993 1 67.39 202 VAL A CA 1
ATOM 1606 C C . VAL A 1 202 ? 15.71 -36.071 -13.222 1 67.39 202 VAL A C 1
ATOM 1608 O O . VAL A 1 202 ? 15.561 -37.134 -13.829 1 67.39 202 VAL A O 1
ATOM 1611 N N . LYS A 1 203 ? 15.149 -34.937 -13.544 1 68.19 203 LYS A N 1
ATOM 1612 C CA . LYS A 1 203 ? 14.294 -34.889 -14.726 1 68.19 203 LYS A CA 1
ATOM 1613 C C . LYS A 1 203 ? 15.088 -35.197 -15.992 1 68.19 203 LYS A C 1
ATOM 1615 O O . LYS A 1 203 ? 14.61 -35.915 -16.873 1 68.19 203 LYS A O 1
ATOM 1620 N N . ALA A 1 204 ? 16.247 -34.74 -16.098 1 66.36 204 ALA A N 1
ATOM 1621 C CA . ALA A 1 204 ? 17.121 -34.991 -17.241 1 66.36 204 ALA A CA 1
ATOM 1622 C C . ALA A 1 204 ? 17.521 -36.462 -17.313 1 66.36 204 ALA A C 1
ATOM 1624 O O . ALA A 1 204 ? 17.591 -37.04 -18.4 1 66.36 204 ALA A O 1
ATOM 1625 N N . TYR A 1 205 ? 17.694 -36.951 -16.218 1 64.45 205 TYR A N 1
ATOM 1626 C CA . TYR A 1 205 ? 18.054 -38.362 -16.149 1 64.45 205 TYR A CA 1
ATOM 1627 C C . TYR A 1 205 ? 16.88 -39.245 -16.554 1 64.45 205 TYR A C 1
ATOM 1629 O O . TYR A 1 205 ? 17.052 -40.219 -17.291 1 64.45 205 TYR A O 1
ATOM 1637 N N . GLU A 1 206 ? 15.792 -38.901 -16.066 1 65.54 206 GLU A N 1
ATOM 1638 C CA . GLU A 1 206 ? 14.588 -39.644 -16.425 1 65.54 206 GLU A CA 1
ATOM 1639 C C . GLU A 1 206 ? 14.296 -39.534 -17.919 1 65.54 206 GLU A C 1
ATOM 1641 O O . GLU A 1 206 ? 13.886 -40.51 -18.55 1 65.54 206 GLU A O 1
ATOM 1646 N N . GLU A 1 207 ? 14.471 -38.389 -18.442 1 63.84 207 GLU A N 1
ATOM 1647 C CA . GLU A 1 207 ? 14.288 -38.19 -19.877 1 63.84 207 GLU A CA 1
ATOM 1648 C C . GLU A 1 207 ? 15.333 -38.961 -20.678 1 63.84 207 GLU A C 1
ATOM 1650 O O . GLU A 1 207 ? 15.025 -39.524 -21.731 1 63.84 207 GLU A O 1
ATOM 1655 N N . TYR A 1 208 ? 16.504 -38.966 -20.257 1 60.55 208 TYR A N 1
ATOM 1656 C CA . TYR A 1 208 ? 17.574 -39.724 -20.896 1 60.55 208 TYR A CA 1
ATOM 1657 C C . TYR A 1 208 ? 17.291 -41.221 -20.838 1 60.55 208 TYR A C 1
ATOM 1659 O O . TYR A 1 208 ? 17.542 -41.944 -21.805 1 60.55 208 TYR A O 1
ATOM 1667 N N . LYS A 1 209 ? 16.761 -41.666 -19.784 1 60.58 209 LYS A N 1
ATOM 1668 C CA . LYS A 1 209 ? 16.414 -43.076 -19.635 1 60.58 209 LYS A CA 1
ATOM 1669 C C . LYS A 1 209 ? 15.26 -43.459 -20.557 1 60.58 209 LYS A C 1
ATOM 1671 O O . LYS A 1 209 ? 15.217 -44.576 -21.075 1 60.58 209 LYS A O 1
ATOM 1676 N N . GLU A 1 210 ? 14.273 -42.609 -20.55 1 60.07 210 GLU A N 1
ATOM 1677 C CA . GLU A 1 210 ? 13.156 -42.892 -21.446 1 60.07 210 GLU A CA 1
ATOM 1678 C C . GLU A 1 210 ? 13.622 -42.986 -22.896 1 60.07 210 GLU A C 1
ATOM 1680 O O . GLU A 1 210 ? 13.097 -43.787 -23.672 1 60.07 210 GLU A O 1
ATOM 1685 N N . ASP A 1 211 ? 14.513 -42.161 -23.317 1 56.9 211 ASP A N 1
ATOM 1686 C CA . ASP A 1 211 ? 15.03 -42.212 -24.681 1 56.9 211 ASP A CA 1
ATOM 1687 C C . ASP A 1 211 ? 16.001 -43.377 -24.857 1 56.9 211 ASP A C 1
ATOM 1689 O O . ASP A 1 211 ? 16.227 -43.84 -25.977 1 56.9 211 ASP A O 1
ATOM 1693 N N . ALA A 1 212 ? 16.764 -43.632 -23.872 1 49.61 212 ALA A N 1
ATOM 1694 C CA . ALA A 1 212 ? 17.654 -44.787 -23.951 1 49.61 212 ALA A CA 1
ATOM 1695 C C . ALA A 1 212 ? 16.879 -46.09 -23.781 1 49.61 212 ALA A C 1
ATOM 1697 O O . ALA A 1 212 ? 16.2 -46.288 -22.77 1 49.61 212 ALA A O 1
ATOM 1698 N N . GLU A 1 213 ? 16.4 -46.697 -24.903 1 43.57 213 GLU A N 1
ATOM 1699 C CA . GLU A 1 213 ? 15.685 -47.964 -25.024 1 43.57 213 GLU A CA 1
ATOM 1700 C C . GLU A 1 213 ? 16.007 -48.893 -23.857 1 43.57 213 GLU A C 1
ATOM 1702 O O . GLU A 1 213 ? 15.117 -49.558 -23.322 1 43.57 213 GLU A O 1
ATOM 1707 N N . ASP A 1 214 ? 17.19 -49.834 -24.218 1 38.08 214 ASP A N 1
ATOM 1708 C CA . ASP A 1 214 ? 17.383 -51.229 -23.837 1 38.08 214 ASP A CA 1
ATOM 1709 C C . ASP A 1 214 ? 17.54 -51.369 -22.324 1 38.08 214 ASP A C 1
ATOM 1711 O O . ASP A 1 214 ? 16.834 -50.71 -21.558 1 38.08 214 ASP A O 1
ATOM 1715 N N . ASP A 1 215 ? 18.847 -52.032 -21.836 1 35.9 215 ASP A N 1
ATOM 1716 C CA . ASP A 1 215 ? 19.081 -53.171 -20.953 1 35.9 215 ASP A CA 1
ATOM 1717 C C . ASP A 1 215 ? 19.11 -52.734 -19.49 1 35.9 215 ASP A C 1
ATOM 1719 O O . ASP A 1 215 ? 18.594 -53.436 -18.617 1 35.9 215 ASP A O 1
ATOM 1723 N N . SER A 1 216 ? 20.369 -52.116 -18.953 1 38.42 216 SER A N 1
ATOM 1724 C CA . SER A 1 216 ? 20.917 -52.531 -17.665 1 38.42 216 SER A CA 1
ATOM 1725 C C . SER A 1 216 ? 20.24 -51.796 -16.514 1 38.42 216 SER A C 1
ATOM 1727 O O . SER A 1 216 ? 19.852 -50.634 -16.654 1 38.42 216 SER A O 1
ATOM 1729 N N . ASP A 1 217 ? 19.708 -52.466 -15.459 1 39.25 217 ASP A N 1
ATOM 1730 C CA . ASP A 1 217 ? 19.158 -52.466 -14.106 1 39.25 217 ASP A CA 1
ATOM 1731 C C . ASP A 1 217 ? 19.809 -51.383 -13.249 1 39.25 217 ASP A C 1
ATOM 1733 O O . ASP A 1 217 ? 19.834 -51.487 -12.021 1 39.25 217 ASP A O 1
ATOM 1737 N N . GLU A 1 218 ? 20.766 -50.538 -13.716 1 40.43 218 GLU A N 1
ATOM 1738 C CA . GLU A 1 218 ? 21.535 -49.806 -12.715 1 40.43 218 GLU A CA 1
ATOM 1739 C C . GLU A 1 218 ? 20.689 -48.721 -12.054 1 40.43 218 GLU A C 1
ATOM 1741 O O . GLU A 1 218 ? 20.665 -47.579 -12.516 1 40.43 218 GLU A O 1
ATOM 1746 N N . LYS A 1 219 ? 19.584 -48.972 -11.403 1 49.9 219 LYS A N 1
ATOM 1747 C CA . LYS A 1 219 ? 18.855 -48.224 -10.383 1 49.9 219 LYS A CA 1
ATOM 1748 C C . LYS A 1 219 ? 19.813 -47.495 -9.445 1 49.9 219 LYS A C 1
ATOM 1750 O O . LYS A 1 219 ? 19.383 -46.711 -8.596 1 49.9 219 LYS A O 1
ATOM 1755 N N . GLU A 1 220 ? 21.18 -47.829 -9.352 1 47.92 220 GLU A N 1
ATOM 1756 C CA . GLU A 1 220 ? 22.112 -47.43 -8.302 1 47.92 220 GLU A CA 1
ATOM 1757 C C . GLU A 1 220 ? 22.456 -45.946 -8.404 1 47.92 220 GLU A C 1
ATOM 1759 O O . GLU A 1 220 ? 22.638 -45.275 -7.386 1 47.92 220 GLU A O 1
ATOM 1764 N N . PRO A 1 221 ? 22.475 -45.382 -9.591 1 50.77 221 PRO A N 1
ATOM 1765 C CA . PRO A 1 221 ? 23.06 -44.039 -9.577 1 50.77 221 PRO A CA 1
ATOM 1766 C C . PRO A 1 221 ? 22.087 -42.978 -9.066 1 50.77 221 PRO A C 1
ATOM 1768 O O . PRO A 1 221 ? 22.511 -41.977 -8.482 1 50.77 221 PRO A O 1
ATOM 1771 N N . ILE A 1 222 ? 20.859 -43.159 -9.281 1 51.14 222 ILE A N 1
ATOM 1772 C CA . ILE A 1 222 ? 19.905 -42.165 -8.802 1 51.14 222 ILE A CA 1
ATOM 1773 C C . ILE A 1 222 ? 19.856 -42.19 -7.276 1 51.14 222 ILE A C 1
ATOM 1775 O O . ILE A 1 222 ? 19.738 -41.143 -6.635 1 51.14 222 ILE A O 1
ATOM 1779 N N . GLN A 1 223 ? 19.805 -43.434 -6.697 1 52.61 223 GLN A N 1
ATOM 1780 C CA . GLN A 1 223 ? 19.816 -43.528 -5.241 1 52.61 223 GLN A CA 1
ATOM 1781 C C . GLN A 1 223 ? 21.094 -42.928 -4.661 1 52.61 223 GLN A C 1
ATOM 1783 O O . GLN A 1 223 ? 21.062 -42.278 -3.614 1 52.61 223 GLN A O 1
ATOM 1788 N N . SER A 1 224 ? 22.185 -43.202 -5.296 1 52.65 224 SER A N 1
ATOM 1789 C CA . SER A 1 224 ? 23.447 -42.65 -4.815 1 52.65 224 SER A CA 1
ATOM 1790 C C . SER A 1 224 ? 23.479 -41.132 -4.962 1 52.65 224 SER A C 1
ATOM 1792 O O . SER A 1 224 ? 24.036 -40.433 -4.114 1 52.65 224 SER A O 1
ATOM 1794 N N . LEU A 1 225 ? 22.913 -40.632 -5.966 1 52.53 225 LEU A N 1
ATOM 1795 C CA . LEU A 1 225 ? 22.846 -39.189 -6.169 1 52.53 225 LEU A CA 1
ATOM 1796 C C . LEU A 1 225 ? 21.907 -38.541 -5.156 1 52.53 225 LEU A C 1
ATOM 1798 O O . LEU A 1 225 ? 22.193 -37.456 -4.644 1 52.53 225 LEU A O 1
ATOM 1802 N N . GLU A 1 226 ? 20.849 -39.262 -4.855 1 53.38 226 GLU A N 1
ATOM 1803 C CA . GLU A 1 226 ? 19.942 -38.801 -3.807 1 53.38 226 GLU A CA 1
ATOM 1804 C C . GLU A 1 226 ? 20.64 -38.763 -2.451 1 53.38 226 GLU A C 1
ATOM 1806 O O . GLU A 1 226 ? 20.454 -37.822 -1.677 1 53.38 226 GLU A O 1
ATOM 1811 N N . GLU A 1 227 ? 21.323 -39.881 -2.134 1 52.12 227 GLU A N 1
ATOM 1812 C CA . GLU A 1 227 ? 22.049 -39.952 -0.869 1 52.12 227 GLU A CA 1
ATOM 1813 C C . GLU A 1 227 ? 23.154 -38.901 -0.807 1 52.12 227 GLU A C 1
ATOM 1815 O O . GLU A 1 227 ? 23.39 -38.302 0.244 1 52.12 227 GLU A O 1
ATOM 1820 N N . TYR A 1 228 ? 23.881 -38.738 -1.798 1 48.62 228 TYR A N 1
ATOM 1821 C CA . TYR A 1 228 ? 24.951 -37.748 -1.858 1 48.62 228 TYR A CA 1
ATOM 1822 C C . TYR A 1 228 ? 24.4 -36.337 -1.689 1 48.62 228 TYR A C 1
ATOM 1824 O O . TYR A 1 228 ? 24.96 -35.53 -0.944 1 48.62 228 TYR A O 1
ATOM 1832 N N . MET A 1 229 ? 23.374 -36.089 -2.316 1 50.89 229 MET A N 1
ATOM 1833 C CA . MET A 1 229 ? 22.837 -34.731 -2.314 1 50.89 229 MET A CA 1
ATOM 1834 C C . MET A 1 229 ? 22.061 -34.455 -1.03 1 50.89 229 MET A C 1
ATOM 1836 O O . MET A 1 229 ? 22.099 -33.341 -0.504 1 50.89 229 MET A O 1
ATOM 1840 N N . GLN A 1 230 ? 21.266 -35.451 -0.579 1 51.44 230 GLN A N 1
ATOM 1841 C CA . GLN A 1 230 ? 20.697 -35.313 0.758 1 51.44 230 GLN A CA 1
ATOM 1842 C C . GLN A 1 230 ? 21.788 -35.066 1.797 1 51.44 230 GLN A C 1
ATOM 1844 O O . GLN A 1 230 ? 21.592 -34.295 2.739 1 51.44 230 GLN A O 1
ATOM 1849 N N . GLY A 1 231 ? 22.867 -35.792 1.67 1 45.73 231 GLY A N 1
ATOM 1850 C CA . GLY A 1 231 ? 24.014 -35.576 2.538 1 45.73 231 GLY A CA 1
ATOM 1851 C C . GLY A 1 231 ? 24.568 -34.166 2.455 1 45.73 231 GLY A C 1
ATOM 1852 O O . GLY A 1 231 ? 24.924 -33.573 3.476 1 45.73 231 GLY A O 1
ATOM 1853 N N . ARG A 1 232 ? 24.71 -33.638 1.277 1 48.49 232 ARG A N 1
ATOM 1854 C CA . ARG A 1 232 ? 25.262 -32.3 1.096 1 48.49 232 ARG A CA 1
ATOM 1855 C C . ARG A 1 232 ? 24.243 -31.231 1.474 1 48.49 232 ARG A C 1
ATOM 1857 O O . ARG A 1 232 ? 24.611 -30.155 1.951 1 48.49 232 ARG A O 1
ATOM 1864 N N . LEU A 1 233 ? 23.05 -31.414 1.143 1 52.39 233 LE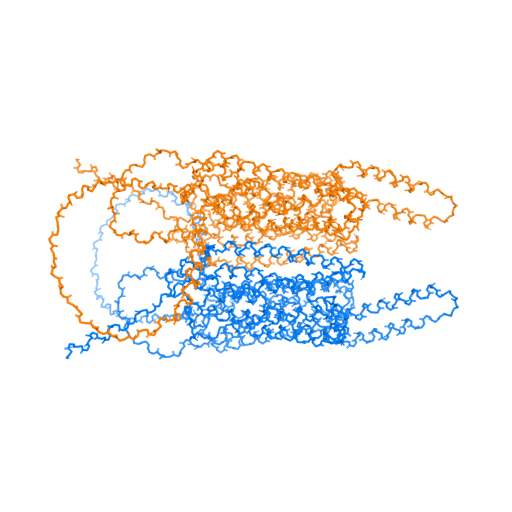U A N 1
ATOM 1865 C CA . LEU A 1 233 ? 22.002 -30.499 1.582 1 52.39 233 LEU A CA 1
ATOM 1866 C C . LEU A 1 233 ? 21.924 -30.452 3.105 1 52.39 233 LEU A C 1
ATOM 1868 O O . LEU A 1 233 ? 21.672 -29.394 3.686 1 52.39 233 LEU A O 1
ATOM 1872 N N . CYS A 1 234 ? 22.072 -31.676 3.765 1 46.22 234 CYS A N 1
ATOM 1873 C CA . CYS A 1 234 ? 22.127 -31.758 5.22 1 46.22 234 CYS A CA 1
ATOM 1874 C C . CYS A 1 234 ? 23.27 -30.914 5.771 1 46.22 234 CYS A C 1
ATOM 1876 O O . CYS A 1 234 ? 23.179 -30.388 6.882 1 46.22 234 CYS A O 1
ATOM 1878 N N . LEU A 1 235 ? 24.291 -30.831 5.019 1 43.55 235 LEU A N 1
ATOM 1879 C CA . LEU A 1 235 ? 25.448 -30.125 5.557 1 43.55 235 LEU A CA 1
ATOM 1880 C C . LEU A 1 235 ? 25.2 -28.621 5.591 1 43.55 235 LEU A C 1
ATOM 1882 O O . LEU A 1 235 ? 25.983 -27.871 6.179 1 43.55 235 LEU A O 1
ATOM 1886 N N . ILE A 1 236 ? 24.409 -28.113 4.672 1 51.11 236 ILE A N 1
ATOM 1887 C CA . ILE A 1 236 ? 24.433 -26.656 4.6 1 51.11 236 ILE A CA 1
ATOM 1888 C C . ILE A 1 236 ? 24.164 -26.066 5.982 1 51.11 236 ILE A C 1
ATOM 1890 O O . ILE A 1 236 ? 24.656 -24.983 6.308 1 51.11 236 ILE A O 1
ATOM 1894 N N . GLY A 1 237 ? 23.576 -26.404 7.007 1 47.54 237 GLY A N 1
ATOM 1895 C CA . GLY A 1 237 ? 23.634 -25.775 8.317 1 47.54 237 GLY A CA 1
ATOM 1896 C C . GLY A 1 237 ? 22.645 -26.365 9.306 1 47.54 237 GLY A C 1
ATOM 1897 O O . GLY A 1 237 ? 21.655 -26.982 8.908 1 47.54 237 GLY A O 1
ATOM 1898 N N . THR A 1 238 ? 23.015 -26.634 10.486 1 47.98 238 THR A N 1
ATOM 1899 C CA . THR A 1 238 ? 22.435 -27.042 11.761 1 47.98 238 THR A CA 1
ATOM 1900 C C . THR A 1 238 ? 21.202 -26.203 12.086 1 47.98 238 THR A C 1
ATOM 1902 O O . THR A 1 238 ? 20.605 -26.357 13.154 1 47.98 238 THR A O 1
ATOM 1905 N N . MET A 1 239 ? 20.944 -25.227 11.229 1 52.4 239 MET A N 1
ATOM 1906 C CA . MET A 1 239 ? 19.804 -24.445 11.7 1 52.4 239 MET A CA 1
ATOM 1907 C C . MET A 1 239 ? 18.491 -25.146 11.37 1 52.4 239 MET A C 1
ATOM 1909 O O . MET A 1 239 ? 18.212 -25.436 10.205 1 52.4 239 MET A O 1
ATOM 1913 N N . SER A 1 240 ? 17.961 -25.744 12.332 1 53.31 240 SER A N 1
ATOM 1914 C CA . SER A 1 240 ? 16.715 -26.503 12.271 1 53.31 240 SER A CA 1
ATOM 1915 C C . SER A 1 240 ? 15.675 -25.79 11.414 1 53.31 240 SER A C 1
ATOM 1917 O O . SER A 1 240 ? 14.858 -26.436 10.755 1 53.31 240 SER A O 1
ATOM 1919 N N . GLU A 1 241 ? 15.799 -24.459 11.265 1 59.02 241 GLU A N 1
ATOM 1920 C CA . GLU A 1 241 ? 14.791 -23.678 10.555 1 59.02 241 GLU A CA 1
ATOM 1921 C C . GLU A 1 241 ? 14.874 -23.907 9.049 1 59.02 241 GLU A C 1
ATOM 1923 O O . GLU A 1 241 ? 13.879 -23.758 8.337 1 59.02 241 GLU A O 1
ATOM 1928 N N . ILE A 1 242 ? 15.984 -24.356 8.596 1 59.65 242 ILE A N 1
ATOM 1929 C CA . ILE A 1 242 ? 16.209 -24.494 7.162 1 59.65 242 ILE A CA 1
ATOM 1930 C C . ILE A 1 242 ? 15.934 -25.933 6.732 1 59.65 242 ILE A C 1
ATOM 1932 O O . ILE A 1 242 ? 15.53 -26.181 5.593 1 59.65 242 ILE A O 1
ATOM 1936 N N . ASN A 1 243 ? 16.106 -26.872 7.65 1 58.57 243 ASN A N 1
ATOM 1937 C CA . ASN A 1 243 ? 16.034 -28.282 7.283 1 58.57 243 ASN A CA 1
ATOM 1938 C C . ASN A 1 243 ? 14.598 -28.797 7.314 1 58.57 243 ASN A C 1
ATOM 1940 O O . ASN A 1 243 ? 14.339 -29.948 6.959 1 58.57 243 ASN A O 1
ATOM 1944 N N . CYS A 1 244 ? 13.707 -27.955 7.792 1 59.75 244 CYS A N 1
ATOM 1945 C CA . CYS A 1 244 ? 12.345 -28.47 7.889 1 59.75 244 CYS A CA 1
ATOM 1946 C C . CYS A 1 244 ? 11.682 -28.52 6.518 1 59.75 244 CYS A C 1
ATOM 1948 O O . CYS A 1 244 ? 12.063 -27.776 5.612 1 59.75 244 CYS A O 1
ATOM 1950 N N . ARG A 1 245 ? 10.941 -29.641 6.451 1 56.7 245 ARG A N 1
ATOM 1951 C CA . ARG A 1 245 ? 10.229 -29.986 5.225 1 56.7 245 ARG A CA 1
ATOM 1952 C C . ARG A 1 245 ? 9.288 -28.863 4.803 1 56.7 245 ARG A C 1
ATOM 1954 O O . ARG A 1 245 ? 8.223 -28.682 5.396 1 56.7 245 ARG A O 1
ATOM 1961 N N . TRP A 1 246 ? 9.819 -28.021 3.967 1 61.42 246 TRP A N 1
ATOM 1962 C CA . TRP A 1 246 ? 9.039 -26.917 3.419 1 61.42 246 TRP A CA 1
ATOM 1963 C C . TRP A 1 246 ? 8.092 -27.407 2.328 1 61.42 246 TRP A C 1
ATOM 1965 O O . TRP A 1 246 ? 7.575 -26.611 1.542 1 61.42 246 TRP A O 1
ATOM 1975 N N . ASP A 1 247 ? 7.911 -28.806 2.361 1 60.62 247 ASP A N 1
ATOM 1976 C CA . ASP A 1 247 ? 7.078 -29.342 1.29 1 60.62 247 ASP A CA 1
ATOM 1977 C C . ASP A 1 247 ? 5.595 -29.202 1.625 1 60.62 247 ASP A C 1
ATOM 1979 O O . ASP A 1 247 ? 4.736 -29.396 0.762 1 60.62 247 ASP A O 1
ATOM 1983 N N . ALA A 1 248 ? 5.428 -28.806 2.898 1 67.4 248 ALA A N 1
ATOM 1984 C CA . ALA A 1 248 ? 4.025 -28.598 3.243 1 67.4 248 ALA A CA 1
ATOM 1985 C C . ALA A 1 248 ? 3.506 -27.286 2.663 1 67.4 248 ALA A C 1
ATOM 1987 O O . ALA A 1 248 ? 4.28 -26.483 2.136 1 67.4 248 ALA A O 1
ATOM 1988 N N . MET A 1 249 ? 2.264 -27.146 2.574 1 68.3 249 MET A N 1
ATOM 1989 C CA . MET A 1 249 ? 1.594 -26.013 1.943 1 68.3 249 MET A CA 1
ATOM 1990 C C . MET A 1 249 ? 2.089 -24.694 2.525 1 68.3 249 MET A C 1
ATOM 1992 O O . MET A 1 249 ? 2.518 -23.805 1.786 1 68.3 249 MET A O 1
ATOM 1996 N N . LEU A 1 250 ? 2.001 -24.587 3.803 1 73.16 250 LEU A N 1
ATOM 1997 C CA . LEU A 1 250 ? 2.446 -23.351 4.439 1 73.16 250 LEU A CA 1
ATOM 1998 C C . LEU A 1 250 ? 3.951 -23.167 4.276 1 73.16 250 LEU A C 1
ATOM 2000 O O . LEU A 1 250 ? 4.439 -22.037 4.21 1 73.16 250 LEU A O 1
ATOM 2004 N N . GLY A 1 251 ? 4.61 -24.239 4.182 1 76.32 251 GLY A N 1
ATOM 2005 C CA . GLY A 1 251 ? 6.041 -24.169 3.93 1 76.32 251 GLY A CA 1
ATOM 2006 C C . GLY A 1 251 ? 6.381 -23.565 2.581 1 76.32 251 GLY A C 1
ATOM 2007 O O . GLY A 1 251 ? 7.291 -22.741 2.476 1 76.32 251 GLY A O 1
ATOM 2008 N N . LYS A 1 252 ? 5.576 -23.908 1.632 1 75.41 252 LYS A N 1
ATOM 2009 C CA . LYS A 1 252 ? 5.793 -23.36 0.297 1 75.41 252 LYS A CA 1
ATOM 2010 C C . LYS A 1 252 ? 5.471 -21.869 0.255 1 75.41 252 LYS A C 1
ATOM 2012 O O . LYS A 1 252 ? 6.15 -21.1 -0.429 1 75.41 252 LYS A O 1
ATOM 2017 N N . ILE A 1 253 ? 4.526 -21.49 1.048 1 77.59 253 ILE A N 1
ATOM 2018 C CA . ILE A 1 253 ? 4.137 -20.085 1.11 1 77.59 253 ILE A CA 1
ATOM 2019 C C . ILE A 1 253 ? 5.247 -19.272 1.772 1 77.59 253 ILE A C 1
ATOM 2021 O O . ILE A 1 253 ? 5.599 -18.189 1.298 1 77.59 253 ILE A O 1
ATOM 2025 N N . VAL A 1 254 ? 5.693 -19.835 2.829 1 82.1 254 VAL A N 1
ATOM 2026 C CA . VAL A 1 254 ? 6.756 -19.139 3.546 1 82.1 254 VAL A CA 1
ATOM 2027 C C . VAL A 1 254 ? 7.986 -19.01 2.65 1 82.1 254 VAL A C 1
ATOM 2029 O O . VAL A 1 254 ? 8.604 -17.945 2.582 1 82.1 254 VAL A O 1
ATOM 2032 N N . GLU A 1 255 ? 8.226 -20.028 1.903 1 80.52 255 GLU A N 1
ATOM 2033 C CA . GLU A 1 255 ? 9.396 -20.022 1.029 1 80.52 255 GLU A CA 1
ATOM 2034 C C . GLU A 1 255 ? 9.23 -19.019 -0.109 1 80.52 255 GLU A C 1
ATOM 2036 O O . GLU A 1 255 ? 10.154 -18.262 -0.415 1 80.52 255 GLU A O 1
ATOM 2041 N N . SER A 1 256 ? 8.098 -18.975 -0.634 1 77.6 256 SER A N 1
ATOM 2042 C CA . SER A 1 256 ? 7.86 -18.085 -1.765 1 77.6 256 SER A CA 1
ATOM 2043 C C . SER A 1 256 ? 7.733 -16.635 -1.31 1 77.6 256 SER A C 1
ATOM 2045 O O . SER A 1 256 ? 8.121 -15.715 -2.034 1 77.6 256 SER A O 1
ATOM 2047 N N . SER A 1 257 ? 7.168 -16.39 -0.199 1 81.39 257 SER A N 1
ATOM 2048 C CA . SER A 1 257 ? 6.933 -15.031 0.276 1 81.39 257 SER A CA 1
ATOM 2049 C C . SER A 1 257 ? 8.154 -14.482 1.007 1 81.39 257 SER A C 1
ATOM 2051 O O . SER A 1 257 ? 8.278 -13.27 1.195 1 81.39 257 SER A O 1
ATOM 2053 N N . SER A 1 258 ? 9.044 -15.31 1.425 1 83.08 258 SER A N 1
ATOM 2054 C CA . SER A 1 258 ? 10.194 -14.904 2.227 1 83.08 258 SER A CA 1
ATOM 2055 C C . SER A 1 258 ? 11.119 -13.982 1.439 1 83.08 258 SER A C 1
ATOM 2057 O O . SER A 1 258 ? 11.794 -13.128 2.019 1 83.08 258 SER A O 1
ATOM 2059 N N . VAL A 1 259 ? 11.096 -14.135 0.17 1 81.66 259 VAL A N 1
ATOM 2060 C CA . VAL A 1 259 ? 11.952 -13.301 -0.667 1 81.66 259 VAL A CA 1
ATOM 2061 C C . VAL A 1 259 ? 11.532 -11.838 -0.54 1 81.66 259 VAL A C 1
ATOM 2063 O O . VAL A 1 259 ? 12.37 -10.936 -0.62 1 81.66 259 VAL A O 1
ATOM 2066 N N . TYR A 1 260 ? 10.29 -11.602 -0.18 1 84.15 260 TYR A N 1
ATOM 2067 C CA . TYR A 1 260 ? 9.773 -10.242 -0.09 1 84.15 260 TYR A CA 1
ATOM 2068 C C . TYR A 1 260 ? 9.668 -9.794 1.363 1 84.15 260 TYR A C 1
ATOM 2070 O O . TYR A 1 260 ? 9.643 -8.594 1.649 1 84.15 260 TYR A O 1
ATOM 2078 N N . LEU A 1 261 ? 9.563 -10.705 2.293 1 89.09 261 LEU A N 1
ATOM 2079 C CA . LEU A 1 261 ? 9.307 -10.361 3.687 1 89.09 261 LEU A CA 1
ATOM 2080 C C . LEU A 1 261 ? 10.615 -10.208 4.457 1 89.09 261 LEU A C 1
ATOM 2082 O O . LEU A 1 261 ? 10.689 -9.435 5.415 1 89.09 261 LEU A O 1
ATOM 2086 N N . TYR A 1 262 ? 11.727 -10.883 3.998 1 89.92 262 TYR A N 1
ATOM 2087 C CA . TYR A 1 262 ? 13.014 -10.741 4.67 1 89.92 262 TYR A CA 1
ATOM 2088 C C . TYR A 1 262 ? 13.521 -9.307 4.581 1 89.92 262 TYR A C 1
ATOM 2090 O O . TYR A 1 262 ? 14.017 -8.755 5.566 1 89.92 262 TYR A O 1
ATOM 2098 N N . PRO A 1 263 ? 13.381 -8.674 3.423 1 89.26 263 PRO A N 1
ATOM 2099 C CA . PRO A 1 263 ? 13.789 -7.268 3.374 1 89.26 263 PRO A CA 1
ATOM 2100 C C . PRO A 1 263 ? 13.023 -6.396 4.365 1 89.26 263 PRO A C 1
ATOM 2102 O O . PRO A 1 263 ? 13.575 -5.43 4.899 1 89.26 263 PRO A O 1
ATOM 2105 N N . CYS A 1 264 ? 11.793 -6.712 4.624 1 92.17 264 CYS A N 1
ATOM 2106 C CA . CYS A 1 264 ? 11.014 -5.964 5.605 1 92.17 264 CYS A CA 1
ATOM 2107 C C . CYS A 1 264 ? 11.589 -6.14 7.006 1 92.17 264 CYS A C 1
ATOM 2109 O O . CYS A 1 264 ? 11.687 -5.175 7.766 1 92.17 264 CYS A O 1
ATOM 2111 N N . ILE A 1 265 ? 12.02 -7.362 7.292 1 94.66 265 ILE A N 1
ATOM 2112 C CA . ILE A 1 265 ? 12.614 -7.636 8.596 1 94.66 265 ILE A CA 1
ATOM 2113 C C . ILE A 1 265 ? 13.945 -6.898 8.722 1 94.66 265 ILE A C 1
ATOM 2115 O O . ILE A 1 265 ? 14.224 -6.28 9.752 1 94.66 265 ILE A O 1
ATOM 2119 N N . ILE A 1 266 ? 14.674 -6.918 7.707 1 92.89 266 ILE A N 1
ATOM 2120 C CA . ILE A 1 266 ? 15.993 -6.294 7.7 1 92.89 266 ILE A CA 1
ATOM 2121 C C . ILE A 1 266 ? 15.849 -4.782 7.864 1 92.89 266 ILE A C 1
ATOM 2123 O O . ILE A 1 266 ? 16.517 -4.176 8.704 1 92.89 266 ILE A O 1
ATOM 2127 N N . GLN A 1 267 ? 14.991 -4.198 7.102 1 91.95 267 GLN A N 1
ATOM 2128 C CA . GLN A 1 267 ? 14.787 -2.755 7.175 1 91.95 267 GLN A CA 1
ATOM 2129 C C . GLN A 1 267 ? 14.214 -2.349 8.529 1 91.95 267 GLN A C 1
ATOM 2131 O O . GLN A 1 267 ? 14.639 -1.351 9.115 1 91.95 267 GLN A O 1
ATOM 2136 N N . TYR A 1 268 ? 13.273 -3.137 9.02 1 94.96 268 TYR A N 1
ATOM 2137 C CA . TYR A 1 268 ? 12.695 -2.86 10.33 1 94.96 268 TYR A CA 1
ATOM 2138 C C . TYR A 1 268 ? 13.767 -2.875 11.413 1 94.96 268 TYR A C 1
ATOM 2140 O O . TYR A 1 268 ? 13.861 -1.942 12.214 1 94.96 268 TYR A O 1
ATOM 2148 N N . SER A 1 269 ? 14.586 -3.918 11.451 1 94.44 269 SER A N 1
ATOM 2149 C CA . SER A 1 269 ? 15.599 -4.079 12.489 1 94.44 269 SER A CA 1
ATOM 2150 C C . SER A 1 269 ? 16.669 -2.997 12.39 1 94.44 269 SER A C 1
ATOM 2152 O O . SER A 1 269 ? 17.17 -2.517 13.409 1 94.44 269 SER A O 1
ATOM 2154 N N . LEU A 1 270 ? 16.97 -2.599 11.248 1 90.96 270 LEU A N 1
ATOM 2155 C CA . LEU A 1 270 ? 17.978 -1.562 11.057 1 90.96 270 LEU A CA 1
ATOM 2156 C C . LEU A 1 270 ? 17.473 -0.214 11.561 1 90.96 270 LEU A C 1
ATOM 2158 O O . LEU A 1 270 ? 18.183 0.488 12.285 1 90.96 270 LEU A O 1
ATOM 2162 N N . ILE A 1 271 ? 16.263 0.146 11.192 1 91.86 271 ILE A N 1
ATOM 2163 C CA . ILE A 1 271 ? 15.688 1.416 11.622 1 91.86 271 ILE A CA 1
ATOM 2164 C C . ILE A 1 271 ? 15.563 1.436 13.144 1 91.86 271 ILE A C 1
ATOM 2166 O O . ILE A 1 271 ? 15.926 2.422 13.79 1 91.86 271 ILE A O 1
ATOM 2170 N N . CYS A 1 272 ? 15.12 0.337 13.704 1 92.42 272 CYS A N 1
ATOM 2171 C CA . CYS A 1 272 ? 14.922 0.278 15.148 1 92.42 272 CYS A CA 1
ATOM 2172 C C . CYS A 1 272 ? 16.254 0.344 15.885 1 92.42 272 CYS A C 1
ATOM 2174 O O . CYS A 1 272 ? 16.355 0.974 16.94 1 92.42 272 CYS A O 1
ATOM 2176 N N . ALA A 1 273 ? 17.256 -0.318 15.334 1 92.17 273 ALA A N 1
ATOM 2177 C CA . ALA A 1 273 ? 18.574 -0.249 15.958 1 92.17 273 ALA A CA 1
ATOM 2178 C C . ALA A 1 273 ? 19.082 1.189 16.01 1 92.17 273 ALA A C 1
ATOM 2180 O O . ALA A 1 273 ? 19.611 1.631 17.033 1 92.17 273 ALA A O 1
ATOM 2181 N N . CYS A 1 274 ? 18.818 1.912 14.981 1 88.96 274 CYS A N 1
ATOM 2182 C CA . CYS A 1 274 ? 19.298 3.287 14.909 1 88.96 274 CYS A CA 1
ATOM 2183 C C . CYS A 1 274 ? 18.486 4.197 15.824 1 88.96 274 CYS A C 1
ATOM 2185 O O . CYS A 1 274 ? 19.05 5.027 16.54 1 88.96 274 CYS A O 1
ATOM 2187 N N . VAL A 1 275 ? 17.215 4.083 15.796 1 88.69 275 VAL A N 1
ATOM 2188 C CA . VAL A 1 275 ? 16.35 4.913 16.627 1 88.69 275 VAL A CA 1
ATOM 2189 C C . VAL A 1 275 ? 16.659 4.668 18.102 1 88.69 275 VAL A C 1
ATOM 2191 O O . VAL A 1 275 ? 16.764 5.614 18.886 1 88.69 275 VAL A O 1
ATOM 2194 N N . LEU A 1 276 ? 16.816 3.423 18.466 1 88.52 276 LEU A N 1
ATOM 2195 C CA . LEU A 1 276 ? 17.09 3.074 19.856 1 88.52 276 LEU A CA 1
ATOM 2196 C C . LEU A 1 276 ? 18.475 3.554 20.274 1 88.52 276 LEU A C 1
ATOM 2198 O O . LEU A 1 276 ? 18.684 3.931 21.43 1 88.52 276 LEU A O 1
ATOM 2202 N N . TYR A 1 277 ? 19.387 3.528 19.368 1 87.36 277 TYR A N 1
ATOM 2203 C CA . TYR A 1 277 ? 20.719 4.047 19.657 1 87.36 277 TYR A CA 1
ATOM 2204 C C . TYR A 1 277 ? 20.672 5.544 19.938 1 87.36 277 TYR A C 1
ATOM 2206 O O . TYR A 1 277 ? 21.344 6.032 20.85 1 87.36 277 TYR A O 1
ATOM 2214 N N . VAL A 1 278 ? 19.879 6.282 19.168 1 84.19 278 VAL A N 1
ATOM 2215 C CA . VAL A 1 278 ? 19.75 7.72 19.384 1 84.19 278 VAL A CA 1
ATOM 2216 C C . VAL A 1 278 ? 19.039 7.981 20.71 1 84.19 278 VAL A C 1
ATOM 2218 O O . VAL A 1 278 ? 19.413 8.893 21.452 1 84.19 278 VAL A O 1
ATOM 2221 N N . MET A 1 279 ? 18.045 7.206 20.978 1 83.28 279 MET A N 1
ATOM 2222 C CA . MET A 1 279 ? 17.357 7.339 22.259 1 83.28 279 MET A CA 1
ATOM 2223 C C . MET A 1 279 ? 18.309 7.069 23.419 1 83.28 279 MET A C 1
ATOM 2225 O O . MET A 1 279 ? 18.223 7.72 24.462 1 83.28 279 MET A O 1
ATOM 2229 N N . TRP A 1 280 ? 19.191 6.103 23.225 1 83.56 280 TRP A N 1
ATOM 2230 C CA . TRP A 1 280 ? 20.197 5.773 24.229 1 83.56 280 TRP A CA 1
ATOM 2231 C C . TRP A 1 280 ? 21.151 6.942 24.449 1 83.56 280 TRP A C 1
ATOM 2233 O O . TRP A 1 280 ? 21.508 7.254 25.587 1 83.56 280 TRP A O 1
ATOM 2243 N N . SER A 1 281 ? 21.448 7.666 23.42 1 81.32 281 SER A N 1
ATOM 2244 C CA . SER A 1 281 ? 22.388 8.779 23.506 1 81.32 281 SER A CA 1
ATOM 2245 C C . SER A 1 281 ? 21.748 9.994 24.169 1 81.32 281 SER A C 1
ATOM 2247 O O . SER A 1 281 ? 22.446 10.846 24.722 1 81.32 281 SER A O 1
ATOM 2249 N N . ASN A 1 282 ? 20.506 10.057 24.084 1 78.45 282 ASN A N 1
ATOM 2250 C CA . ASN A 1 282 ? 19.788 11.192 24.653 1 78.45 282 ASN A CA 1
ATOM 2251 C C . ASN A 1 282 ? 19.496 10.984 26.136 1 78.45 282 ASN A C 1
ATOM 2253 O O . ASN A 1 282 ? 19.082 11.915 26.829 1 78.45 282 ASN A O 1
ATOM 2257 N N . VAL A 1 283 ? 19.731 9.755 26.506 1 76.09 283 VAL A N 1
ATOM 2258 C CA . VAL A 1 283 ? 19.49 9.482 27.919 1 76.09 283 VAL A CA 1
ATOM 2259 C C . VAL A 1 283 ? 20.54 10.193 28.769 1 76.09 283 VAL A C 1
ATOM 2261 O O . VAL A 1 283 ? 21.741 10.063 28.522 1 76.09 283 VAL A O 1
ATOM 2264 N N . GLY A 1 284 ? 20.239 11.212 29.673 1 61.53 284 GLY A N 1
ATOM 2265 C CA . GLY A 1 284 ? 21.116 11.933 30.582 1 61.53 284 GLY A CA 1
ATOM 2266 C C . GLY A 1 284 ? 21.473 13.323 30.091 1 61.53 284 GLY A C 1
ATOM 2267 O O . GLY A 1 284 ? 22.086 14.106 30.819 1 61.53 284 GLY A O 1
ATOM 2268 N N . ASP A 1 285 ? 21.498 13.706 28.796 1 58.44 285 ASP A N 1
ATOM 2269 C CA . ASP A 1 285 ? 21.917 15.002 28.272 1 58.44 285 ASP A CA 1
ATOM 2270 C C . ASP A 1 285 ? 21.063 16.129 28.849 1 58.44 285 ASP A C 1
ATOM 2272 O O . ASP A 1 285 ? 21.416 17.305 28.732 1 58.44 285 ASP A O 1
ATOM 2276 N N . GLY A 1 286 ? 19.988 16.052 29.472 1 47.82 286 GLY A N 1
ATOM 2277 C CA . GLY A 1 286 ? 19.361 17.175 30.151 1 47.82 286 GLY A CA 1
ATOM 2278 C C . GLY A 1 286 ? 20.225 17.764 31.251 1 47.82 286 GLY A C 1
ATOM 2279 O O . GLY A 1 286 ? 19.937 18.85 31.759 1 47.82 286 GLY A O 1
ATOM 2280 N N . ASN A 1 287 ? 21.041 17.128 31.935 1 39.18 287 ASN A N 1
ATOM 2281 C CA . ASN A 1 287 ? 21.743 17.69 33.085 1 39.18 287 ASN A CA 1
ATOM 2282 C C . ASN A 1 287 ? 22.972 18.486 32.657 1 39.18 287 ASN A C 1
ATOM 2284 O O . ASN A 1 287 ? 23.797 18.859 33.493 1 39.18 287 ASN A O 1
ATOM 2288 N N . ASN A 1 288 ? 23.531 18.678 31.591 1 36.36 288 ASN A N 1
ATOM 2289 C CA . ASN A 1 288 ? 24.66 19.601 31.551 1 36.36 288 ASN A CA 1
ATOM 2290 C C . ASN A 1 288 ? 24.219 21.037 31.82 1 36.36 288 ASN A C 1
ATOM 2292 O O . ASN A 1 288 ? 23.213 21.495 31.274 1 36.36 288 ASN A O 1
ATOM 2296 N N . GLY A 1 289 ? 24.545 21.862 32.933 1 33.9 289 GLY A N 1
ATOM 2297 C CA . GLY A 1 289 ? 24.555 23.114 33.673 1 33.9 289 GLY A CA 1
ATOM 2298 C C . GLY A 1 289 ? 24.69 24.333 32.78 1 33.9 289 GLY A C 1
ATOM 2299 O O . GLY A 1 289 ? 25.327 25.318 33.157 1 33.9 289 GLY A O 1
ATOM 2300 N N . VAL A 1 290 ? 24.807 24.586 31.572 1 33.06 290 VAL A N 1
ATOM 2301 C CA . VAL A 1 290 ? 24.811 26.016 31.283 1 33.06 290 VAL A CA 1
ATOM 2302 C C . VAL A 1 290 ? 23.632 26.689 31.983 1 33.06 290 VAL A C 1
ATOM 2304 O O . VAL A 1 290 ? 22.486 26.258 31.835 1 33.06 290 VAL A O 1
ATOM 2307 N N . LYS A 1 291 ? 23.952 27.519 33.156 1 32.14 291 LYS A N 1
ATOM 2308 C CA . LYS A 1 291 ? 23.263 28.529 33.953 1 32.14 291 LYS A CA 1
ATOM 2309 C C . LYS A 1 291 ? 22.29 29.335 33.098 1 32.14 291 LYS A C 1
ATOM 2311 O O . LYS A 1 291 ? 22.703 30.043 32.178 1 32.14 291 LYS A O 1
ATOM 2316 N N . ARG A 1 292 ? 21.235 29.02 33.022 1 31.57 292 ARG A N 1
ATOM 2317 C CA . ARG A 1 292 ? 20.231 30.032 32.706 1 31.57 292 ARG A CA 1
ATOM 2318 C C . ARG A 1 292 ? 20.395 31.261 33.593 1 31.57 292 ARG A C 1
ATOM 2320 O O . ARG A 1 292 ? 20.491 31.143 34.816 1 31.57 292 ARG A O 1
ATOM 2327 N N . THR A 1 293 ? 21.075 32.445 33.304 1 25.4 293 THR A N 1
ATOM 2328 C CA . THR A 1 293 ? 20.665 33.748 33.816 1 25.4 293 THR A CA 1
ATOM 2329 C C . THR A 1 293 ? 19.157 33.788 34.048 1 25.4 293 THR A C 1
ATOM 2331 O O . THR A 1 293 ? 18.385 33.27 33.239 1 25.4 293 THR A O 1
ATOM 2334 N N . ASP A 1 294 ? 18.601 34.121 35.293 1 25 294 ASP A N 1
ATOM 2335 C CA . ASP A 1 294 ? 17.375 34.484 35.997 1 25 294 ASP A CA 1
ATOM 2336 C C . ASP A 1 294 ? 16.509 35.413 35.15 1 25 294 ASP A C 1
ATOM 2338 O O . ASP A 1 294 ? 15.595 36.06 35.665 1 25 294 ASP A O 1
ATOM 2342 N N . SER A 1 295 ? 16.877 35.992 34.099 1 22.64 295 SER A N 1
ATOM 2343 C CA . SER A 1 295 ? 15.931 36.998 33.628 1 22.64 295 SER A CA 1
ATOM 2344 C C . SER A 1 295 ? 14.569 36.38 33.331 1 22.64 295 SER A C 1
ATOM 2346 O O . SER A 1 295 ? 14.216 36.172 32.168 1 22.64 295 SER A O 1
ATOM 2348 N N . CYS A 1 296 ? 14.265 35.151 33.88 1 22.55 296 CYS A N 1
ATOM 2349 C CA . CYS A 1 296 ? 12.824 34.926 33.905 1 22.55 296 CYS A CA 1
ATOM 2350 C C . CYS A 1 296 ? 12.129 35.94 34.806 1 22.55 296 CYS A C 1
ATOM 2352 O O . CYS A 1 296 ? 12.189 35.831 36.032 1 22.55 296 CYS A O 1
ATOM 2354 N N . SER A 1 297 ? 12.389 37.246 34.627 1 22.15 297 SER A N 1
ATOM 2355 C CA . SER A 1 297 ? 11.436 38.123 35.3 1 22.15 297 SER A CA 1
ATOM 2356 C C . SER A 1 297 ? 10.063 37.467 35.407 1 22.15 297 SER A C 1
ATOM 2358 O O . SER A 1 297 ? 9.723 36.593 34.607 1 22.15 297 SER A O 1
ATOM 2360 N N . ASP A 1 298 ? 9.357 37.653 36.575 1 22.87 298 ASP A N 1
ATOM 2361 C CA . ASP A 1 298 ? 8.027 37.439 37.137 1 22.87 298 ASP A CA 1
ATOM 2362 C C . ASP A 1 298 ? 6.94 37.765 36.116 1 22.87 298 ASP A C 1
ATOM 2364 O O . ASP A 1 298 ? 6.23 38.764 36.254 1 22.87 298 ASP A O 1
ATOM 2368 N N . VAL A 1 299 ? 7.16 38.091 34.886 1 23.22 299 VAL A N 1
ATOM 2369 C CA . VAL A 1 299 ? 5.873 38.376 34.26 1 23.22 299 VAL A CA 1
ATOM 2370 C C . VAL A 1 299 ? 4.904 37.226 34.525 1 23.22 299 VAL A C 1
ATOM 2372 O O . VAL A 1 299 ? 5.051 36.139 33.961 1 23.22 299 VAL A O 1
ATOM 2375 N N . ASP A 1 300 ? 4.469 36.718 35.901 1 24.97 300 ASP A N 1
ATOM 2376 C CA . ASP A 1 300 ? 3.39 36.087 36.654 1 24.97 300 ASP A CA 1
ATOM 2377 C C . ASP A 1 300 ? 2.067 36.174 35.896 1 24.97 300 ASP A C 1
ATOM 2379 O O . ASP A 1 300 ? 1.218 35.288 36.013 1 24.97 300 ASP A O 1
ATOM 2383 N N . THR A 1 301 ? 1.508 37.411 35.784 1 23.62 301 THR A N 1
ATOM 2384 C CA . THR A 1 301 ? 0.074 37.675 35.759 1 23.62 301 THR A CA 1
ATOM 2385 C C . THR A 1 301 ? -0.581 36.992 34.562 1 23.62 301 THR A C 1
ATOM 2387 O O . THR A 1 301 ? -1.715 36.517 34.655 1 23.62 301 THR A O 1
ATOM 2390 N N . LEU A 1 302 ? -0.252 37.421 33.302 1 22.54 302 LEU A N 1
ATOM 2391 C CA . LEU A 1 302 ? -1.358 37.292 32.359 1 22.54 302 LEU A CA 1
ATOM 2392 C C . LEU A 1 302 ? -1.512 35.847 31.896 1 22.54 302 LEU A C 1
ATOM 2394 O O . LEU A 1 302 ? -2.628 35.327 31.83 1 22.54 302 LEU A O 1
ATOM 2398 N N . ASP A 1 303 ? -0.54 35.205 30.963 1 24.38 303 ASP A N 1
ATOM 2399 C CA . ASP A 1 303 ? -1.1 34.176 30.092 1 24.38 303 ASP A CA 1
ATOM 2400 C C . ASP A 1 303 ? -1.068 32.808 30.768 1 24.38 303 ASP A C 1
ATOM 2402 O O . ASP A 1 303 ? -0.047 32.117 30.736 1 24.38 303 ASP A O 1
ATOM 2406 N N . SER A 1 304 ? -1.257 32.45 32.046 1 26.76 304 SER A N 1
ATOM 2407 C CA . SER A 1 304 ? -1.528 31.233 32.804 1 26.76 304 SER A CA 1
ATOM 2408 C C . SER A 1 304 ? -2.221 30.186 31.939 1 26.76 304 SER A C 1
ATOM 2410 O O . SER A 1 304 ? -2.156 28.99 32.231 1 26.76 304 SER A O 1
ATOM 2412 N N . ASP A 1 305 ? -3.37 30.468 31.353 1 27.73 305 ASP A N 1
ATOM 2413 C CA . ASP A 1 305 ? -4.386 29.527 30.891 1 27.73 305 ASP A CA 1
ATOM 2414 C C . ASP A 1 305 ? -3.865 28.682 29.73 1 27.73 305 ASP A C 1
ATOM 2416 O O . ASP A 1 305 ? -4.535 27.748 29.286 1 27.73 305 ASP A O 1
ATOM 2420 N N . ASP A 1 306 ? -2.966 29.181 28.786 1 27.57 306 ASP A N 1
ATOM 2421 C CA . ASP A 1 306 ? -2.797 28.563 27.474 1 27.57 306 ASP A CA 1
ATOM 2422 C C . ASP A 1 306 ? -1.746 27.457 27.52 1 27.57 306 ASP A C 1
ATOM 2424 O O . ASP A 1 306 ? -1.148 27.119 26.496 1 27.57 306 ASP A O 1
ATOM 2428 N N . ASP A 1 307 ? -1.103 27.037 28.531 1 29.78 307 ASP A N 1
ATOM 2429 C CA . ASP A 1 307 ? -0.097 25.981 28.594 1 29.78 307 ASP A CA 1
ATOM 2430 C C . ASP A 1 307 ? -0.616 24.689 27.968 1 29.78 307 ASP A C 1
ATOM 2432 O O . ASP A 1 307 ? 0.158 23.768 27.7 1 29.78 307 ASP A O 1
ATOM 2436 N N . SER A 1 308 ? -1.832 24.302 28.182 1 31.9 308 SER A N 1
ATOM 2437 C CA . SER A 1 308 ? -2.454 23.106 27.622 1 31.9 308 SER A CA 1
ATOM 2438 C C . SER A 1 308 ? -2.339 23.084 26.102 1 31.9 308 SER A C 1
ATOM 2440 O O . SER A 1 308 ? -2.616 22.063 25.468 1 31.9 308 SER A O 1
ATOM 2442 N N . GLU A 1 309 ? -2.08 24.184 25.417 1 32.79 309 GLU A N 1
ATOM 2443 C CA . GLU A 1 309 ? -1.995 24.289 23.963 1 32.79 309 GLU A CA 1
ATOM 2444 C C . GLU A 1 309 ? -0.67 23.736 23.446 1 32.79 309 GLU A C 1
ATOM 2446 O O . GLU A 1 309 ? -0.579 23.3 22.297 1 32.79 309 GLU A O 1
ATOM 2451 N N . ASP A 1 310 ? 0.465 23.824 24.107 1 33.71 310 ASP A N 1
ATOM 2452 C CA . ASP A 1 310 ? 1.792 23.499 23.594 1 33.71 310 ASP A CA 1
ATOM 2453 C C . ASP A 1 310 ? 1.974 21.988 23.462 1 33.71 310 ASP A C 1
ATOM 2455 O O . ASP A 1 310 ? 2.715 21.521 22.594 1 33.71 310 ASP A O 1
ATOM 2459 N N . GLU A 1 311 ? 1.574 21.219 24.498 1 36.22 311 GLU A N 1
ATOM 2460 C CA . GLU A 1 311 ? 1.681 19.766 24.401 1 36.22 311 GLU A CA 1
ATOM 2461 C C . GLU A 1 311 ? 1.023 19.249 23.125 1 36.22 311 GLU A C 1
ATOM 2463 O O . GLU A 1 311 ? 1.447 18.235 22.568 1 36.22 311 GLU A O 1
ATOM 2468 N N . ASN A 1 312 ? -0.07 19.853 22.659 1 36.54 312 ASN A N 1
ATOM 2469 C CA . ASN A 1 312 ? -0.936 19.415 21.57 1 36.54 312 ASN A CA 1
ATOM 2470 C C . ASN A 1 312 ? -0.383 19.832 20.21 1 36.54 312 ASN A C 1
ATOM 2472 O O . ASN A 1 312 ? -0.984 19.54 19.175 1 36.54 312 ASN A O 1
ATOM 2476 N N . ALA A 1 313 ? 0.626 20.729 20.232 1 38.93 313 ALA A N 1
ATOM 2477 C CA . ALA A 1 313 ? 1.166 21.266 18.986 1 38.93 313 ALA A CA 1
ATOM 2478 C C . ALA A 1 313 ? 1.963 20.205 18.232 1 38.93 313 ALA A C 1
ATOM 2480 O O . ALA A 1 313 ? 2.116 20.285 17.011 1 38.93 313 ALA A O 1
ATOM 2481 N N . HIS A 1 314 ? 2.57 19.149 18.934 1 40.75 314 HIS A N 1
ATOM 2482 C CA . HIS A 1 314 ? 3.591 18.253 18.402 1 40.75 314 HIS A CA 1
ATOM 2483 C C . HIS A 1 314 ? 2.997 17.282 17.387 1 40.75 314 HIS A C 1
ATOM 2485 O O . HIS A 1 314 ? 3.733 16.594 16.676 1 40.75 314 HIS A O 1
ATOM 2491 N N . HIS A 1 315 ? 1.801 17.142 17.447 1 42.46 315 HIS A N 1
ATOM 2492 C CA . HIS A 1 315 ? 1.233 16.125 16.569 1 42.46 315 HIS A CA 1
ATOM 2493 C C . HIS A 1 315 ? 0.44 16.761 15.431 1 42.46 315 HIS A C 1
ATOM 2495 O O . HIS A 1 315 ? -0.423 16.114 14.834 1 42.46 315 HIS A O 1
ATOM 2501 N N . LYS A 1 316 ? 0.814 18.124 15.212 1 46.69 316 LYS A N 1
ATOM 2502 C CA . LYS A 1 316 ? 0.053 18.782 14.154 1 46.69 316 LYS A CA 1
ATOM 2503 C C . LYS A 1 316 ? 0.86 18.857 12.861 1 46.69 316 LYS A C 1
ATOM 2505 O O . LYS A 1 316 ? 2.024 19.263 12.872 1 46.69 316 LYS A O 1
ATOM 2510 N N . MET A 1 317 ? 0.625 18.024 11.787 1 46.25 317 MET A N 1
ATOM 2511 C CA . MET A 1 317 ? 1.275 18.154 10.486 1 46.25 317 MET A CA 1
ATOM 2512 C C . MET A 1 317 ? 0.375 18.89 9.5 1 46.25 317 MET A C 1
ATOM 2514 O O . MET A 1 317 ? -0.814 18.587 9.393 1 46.25 317 MET A O 1
ATOM 2518 N N . SER A 1 318 ? 0.748 20.137 9.06 1 51.49 318 SER A N 1
ATOM 2519 C CA . SER A 1 318 ? 0.044 20.862 8.007 1 51.49 318 SER A CA 1
ATOM 2520 C C . SER A 1 318 ? 0.62 20.538 6.633 1 51.49 318 SER A C 1
ATOM 2522 O O . SER A 1 318 ? 1.837 20.565 6.442 1 51.49 318 SER A O 1
ATOM 2524 N N . ILE A 1 319 ? -0.051 19.821 5.786 1 57.54 319 ILE A N 1
ATOM 2525 C CA . ILE A 1 319 ? 0.409 19.496 4.44 1 57.54 319 ILE A CA 1
ATOM 2526 C C . ILE A 1 319 ? -0.168 20.496 3.441 1 57.54 319 ILE A C 1
ATOM 2528 O O . ILE A 1 319 ? -1.383 20.701 3.39 1 57.54 319 ILE A O 1
ATOM 2532 N N . ASP A 1 320 ? 0.702 21.459 2.885 1 58.24 320 ASP A N 1
ATOM 2533 C CA . ASP A 1 320 ? 0.358 22.369 1.797 1 58.24 320 ASP A CA 1
ATOM 2534 C C . ASP A 1 320 ? 0.758 21.784 0.444 1 58.24 320 ASP A C 1
ATOM 2536 O O . ASP A 1 320 ? 1.946 21.627 0.157 1 58.24 320 ASP A O 1
ATOM 2540 N N . CYS A 1 321 ? -0.147 21.316 -0.303 1 64.91 321 CYS A N 1
ATOM 2541 C CA . CYS A 1 321 ? 0.152 20.709 -1.595 1 64.91 321 CYS A CA 1
ATOM 2542 C C . CYS A 1 321 ? 0.195 21.763 -2.696 1 64.91 321 CYS A C 1
ATOM 2544 O O . CYS A 1 321 ? 0.177 21.429 -3.882 1 64.91 321 CYS A O 1
ATOM 2546 N N . ALA A 1 322 ? 0.405 23.095 -2.307 1 64.61 322 ALA A N 1
ATOM 2547 C CA . ALA A 1 322 ? 0.482 24.132 -3.333 1 64.61 322 ALA A CA 1
ATOM 2548 C C . ALA A 1 322 ? 1.764 24 -4.151 1 64.61 322 ALA A C 1
ATOM 2550 O O . ALA A 1 322 ? 2.827 23.694 -3.606 1 64.61 322 ALA A O 1
ATOM 2551 N N . ALA A 1 323 ? 1.787 24.064 -5.486 1 70.83 323 ALA A N 1
ATOM 2552 C CA . ALA A 1 323 ? 2.924 24.066 -6.403 1 70.83 323 ALA A CA 1
ATOM 2553 C C . ALA A 1 323 ? 3.554 22.679 -6.498 1 70.83 323 ALA A C 1
ATOM 2555 O O . ALA A 1 323 ? 4.768 22.553 -6.676 1 70.83 323 ALA A O 1
ATOM 2556 N N . SER A 1 324 ? 2.881 21.699 -6.151 1 82.46 324 SER A N 1
ATOM 2557 C CA . SER A 1 324 ? 3.42 20.343 -6.162 1 82.46 324 SER A CA 1
ATOM 2558 C C . SER A 1 324 ? 2.636 19.445 -7.113 1 82.46 324 SER A C 1
ATOM 2560 O O . SER A 1 324 ? 3.027 18.302 -7.36 1 82.46 324 SER A O 1
ATOM 2562 N N . SER A 1 325 ? 1.647 19.993 -7.792 1 80.31 325 SER A N 1
ATOM 2563 C CA . SER A 1 325 ? 0.703 19.15 -8.519 1 80.31 325 SER A CA 1
ATOM 2564 C C . SER A 1 325 ? 1.33 18.588 -9.79 1 80.31 325 SER A C 1
ATOM 2566 O O . SER A 1 325 ? 1.176 17.403 -10.093 1 80.31 325 SER A O 1
ATOM 2568 N N . LYS A 1 326 ? 2.129 19.396 -10.507 1 85.17 326 LYS A N 1
ATOM 2569 C CA . LYS A 1 326 ? 2.735 18.912 -11.745 1 85.17 326 LYS A CA 1
ATOM 2570 C C . LYS A 1 326 ? 3.772 17.829 -11.462 1 85.17 326 LYS A C 1
ATOM 2572 O O . LYS A 1 326 ? 3.856 16.837 -12.189 1 85.17 326 LYS A O 1
ATOM 2577 N N . GLY A 1 327 ? 4.547 18.082 -10.464 1 90.16 327 GLY A N 1
ATOM 2578 C CA . GLY A 1 327 ? 5.522 17.075 -10.077 1 90.16 327 GLY A CA 1
ATOM 2579 C C . GLY A 1 327 ? 4.887 15.784 -9.597 1 90.16 327 GLY A C 1
ATOM 2580 O O . GLY A 1 327 ? 5.374 14.694 -9.904 1 90.16 327 GLY A O 1
ATOM 2581 N N . LEU A 1 328 ? 3.822 15.935 -8.948 1 89.04 328 LEU A N 1
ATOM 2582 C CA . LEU A 1 328 ? 3.123 14.768 -8.421 1 89.04 328 LEU A CA 1
ATOM 2583 C C . LEU A 1 328 ? 2.556 13.917 -9.553 1 89.04 328 LEU A C 1
ATOM 2585 O O . LEU A 1 328 ? 2.75 12.699 -9.576 1 89.04 328 LEU A O 1
ATOM 2589 N N . PHE A 1 329 ? 1.926 14.484 -10.519 1 89.96 329 PHE A N 1
ATOM 2590 C CA . PHE A 1 329 ? 1.236 13.74 -11.565 1 89.96 329 PHE A CA 1
ATOM 2591 C C . PHE A 1 329 ? 2.229 13.172 -12.571 1 89.96 329 PHE A C 1
ATOM 2593 O O . PHE A 1 329 ? 2.014 12.09 -13.122 1 89.96 329 PHE A O 1
ATOM 2600 N N . LEU A 1 330 ? 3.295 13.904 -12.804 1 91.81 330 LEU A N 1
ATOM 2601 C CA . LEU A 1 330 ? 4.349 13.323 -13.628 1 91.81 330 LEU A CA 1
ATOM 2602 C C . LEU A 1 330 ? 4.984 12.123 -12.933 1 91.81 330 LEU A C 1
ATOM 2604 O O . LEU A 1 330 ? 5.334 11.136 -13.585 1 91.81 330 LEU A O 1
ATOM 2608 N N . GLY A 1 331 ? 5.16 12.274 -11.701 1 93.67 331 GLY A N 1
ATOM 2609 C CA . GLY A 1 331 ? 5.67 11.156 -10.924 1 93.67 331 GLY A CA 1
ATOM 2610 C C . GLY A 1 331 ? 4.748 9.952 -10.935 1 93.67 331 GLY A C 1
ATOM 2611 O O . GLY A 1 331 ? 5.204 8.815 -11.075 1 93.67 331 GLY A O 1
ATOM 2612 N N . ILE A 1 332 ? 3.483 10.154 -10.839 1 92.06 332 ILE A N 1
ATOM 2613 C CA . ILE A 1 332 ? 2.51 9.067 -10.855 1 92.06 332 ILE A CA 1
ATOM 2614 C C . ILE A 1 332 ? 2.543 8.366 -12.211 1 92.06 332 ILE A C 1
ATOM 2616 O O . ILE A 1 332 ? 2.479 7.136 -12.282 1 92.06 332 ILE A O 1
ATOM 2620 N N . LEU A 1 333 ? 2.605 9.131 -13.206 1 91.32 333 LEU A N 1
ATOM 2621 C CA . LEU A 1 333 ? 2.697 8.547 -14.54 1 91.32 333 LEU A CA 1
ATOM 2622 C C . LEU A 1 333 ? 3.915 7.636 -14.652 1 91.32 333 LEU A C 1
ATOM 2624 O O . LEU A 1 333 ? 3.813 6.516 -15.157 1 91.32 333 LEU A O 1
ATOM 2628 N N . LEU A 1 334 ? 4.985 8.088 -14.18 1 93.11 334 LEU A N 1
ATOM 2629 C CA . LEU A 1 334 ? 6.205 7.289 -14.194 1 93.11 334 LEU A CA 1
ATOM 2630 C C . LEU A 1 334 ? 6.043 6.034 -13.343 1 93.11 334 LEU A C 1
ATOM 2632 O O . LEU A 1 334 ? 6.532 4.963 -13.709 1 93.11 334 LEU A O 1
ATOM 2636 N N . PHE A 1 335 ? 5.368 6.181 -12.279 1 93.19 335 PHE A N 1
ATOM 2637 C CA . PHE A 1 335 ? 5.136 5.055 -11.383 1 93.19 335 PHE A CA 1
ATOM 2638 C C . PHE A 1 335 ? 4.285 3.989 -12.061 1 93.19 335 PHE A C 1
ATOM 2640 O O . PHE A 1 335 ? 4.564 2.794 -11.941 1 93.19 335 PHE A O 1
ATOM 2647 N N . VAL A 1 336 ? 3.289 4.377 -12.779 1 91.21 336 VAL A N 1
ATOM 2648 C CA . VAL A 1 336 ? 2.422 3.449 -13.498 1 91.21 336 VAL A CA 1
ATOM 2649 C C . VAL A 1 336 ? 3.233 2.69 -14.546 1 91.21 336 VAL A C 1
ATOM 2651 O O . VAL A 1 336 ? 3.113 1.469 -14.668 1 91.21 336 VAL A O 1
ATOM 2654 N N . ILE A 1 337 ? 4.047 3.369 -15.195 1 88.66 337 ILE A N 1
ATOM 2655 C CA . ILE A 1 337 ? 4.89 2.749 -16.211 1 88.66 337 ILE A CA 1
ATOM 2656 C C . ILE A 1 337 ? 5.82 1.728 -15.557 1 88.66 337 ILE A C 1
ATOM 2658 O O . ILE A 1 337 ? 6.001 0.624 -16.074 1 88.66 337 ILE A O 1
ATOM 2662 N N . ALA A 1 338 ? 6.366 2.095 -14.435 1 92 338 ALA A N 1
ATOM 2663 C CA . ALA A 1 338 ? 7.267 1.197 -13.717 1 92 338 ALA A CA 1
ATOM 2664 C C . ALA A 1 338 ? 6.546 -0.079 -13.291 1 92 338 ALA A C 1
ATOM 2666 O O . ALA A 1 338 ? 7.075 -1.181 -13.448 1 92 338 ALA A O 1
ATOM 2667 N N . VAL A 1 339 ? 5.378 0.061 -12.816 1 89.91 339 VAL A N 1
ATOM 2668 C CA . VAL A 1 339 ? 4.611 -1.084 -12.336 1 89.91 339 VAL A CA 1
ATOM 2669 C C . VAL A 1 339 ? 4.26 -1.999 -13.507 1 89.91 339 VAL A C 1
ATOM 2671 O O . VAL A 1 339 ? 4.358 -3.223 -13.398 1 89.91 339 VAL A O 1
ATOM 2674 N N . VAL A 1 340 ? 3.902 -1.449 -14.572 1 86.96 340 VAL A N 1
ATOM 2675 C CA . VAL A 1 340 ? 3.584 -2.23 -15.763 1 86.96 340 VAL A CA 1
ATOM 2676 C C . VAL A 1 340 ? 4.814 -3.018 -16.209 1 86.96 340 VAL A C 1
ATOM 2678 O O . VAL A 1 340 ? 4.711 -4.196 -16.559 1 86.96 340 VAL A O 1
ATOM 2681 N N . CYS A 1 341 ? 5.938 -2.459 -16.125 1 88.29 341 CYS A N 1
ATOM 2682 C CA . CYS A 1 341 ? 7.174 -3.128 -16.516 1 88.29 341 CYS A CA 1
ATOM 2683 C C . CYS A 1 341 ? 7.509 -4.261 -15.554 1 88.29 341 CYS A C 1
ATOM 2685 O O . CYS A 1 341 ? 7.999 -5.312 -15.972 1 88.29 341 CYS A O 1
ATOM 2687 N N . ILE A 1 342 ? 7.241 -4.052 -14.296 1 89.06 342 ILE A N 1
ATOM 2688 C CA . ILE A 1 342 ? 7.492 -5.091 -13.302 1 89.06 342 ILE A CA 1
ATOM 2689 C C . ILE A 1 342 ? 6.568 -6.28 -13.555 1 89.06 342 ILE A C 1
ATOM 2691 O O . ILE A 1 342 ? 7.006 -7.433 -13.519 1 89.06 342 ILE A O 1
ATOM 2695 N N . VAL A 1 343 ? 5.362 -6.012 -13.806 1 83.2 343 VAL A N 1
ATOM 2696 C CA . VAL A 1 343 ? 4.395 -7.072 -14.069 1 83.2 343 VAL A CA 1
ATOM 2697 C C . VAL A 1 343 ? 4.802 -7.844 -15.322 1 83.2 343 VAL A C 1
ATOM 2699 O O . VAL A 1 343 ? 4.776 -9.077 -15.335 1 83.2 343 VAL A O 1
ATOM 2702 N N . CYS A 1 344 ? 5.218 -7.138 -16.331 1 79.94 344 CYS A N 1
ATOM 2703 C CA . CYS A 1 344 ? 5.69 -7.773 -17.556 1 79.94 344 CYS A CA 1
ATOM 2704 C C . CYS A 1 344 ? 6.917 -8.635 -17.286 1 79.94 344 CYS A C 1
ATOM 2706 O O . CYS A 1 344 ? 7.038 -9.737 -17.825 1 79.94 344 CYS A O 1
ATOM 2708 N N . PHE A 1 345 ? 7.792 -8.175 -16.453 1 83.45 345 PHE A N 1
ATOM 2709 C CA . PHE A 1 345 ? 8.992 -8.918 -16.087 1 83.45 345 PHE A CA 1
ATOM 2710 C C . PHE A 1 345 ? 8.628 -10.238 -15.417 1 83.45 345 PHE A C 1
ATOM 2712 O O . PHE A 1 345 ? 9.17 -11.288 -15.768 1 83.45 345 PHE A O 1
ATOM 2719 N N . TYR A 1 346 ? 7.693 -10.264 -14.542 1 79.74 346 TYR A N 1
ATOM 2720 C CA . TYR A 1 346 ? 7.303 -11.459 -13.804 1 79.74 346 TYR A CA 1
ATOM 2721 C C . TYR A 1 346 ? 6.608 -12.463 -14.717 1 79.74 346 TYR A C 1
ATOM 2723 O O . TYR A 1 346 ? 6.866 -13.666 -14.638 1 79.74 346 TYR A O 1
ATOM 2731 N N . VAL A 1 347 ? 5.921 -12.032 -15.561 1 73.53 347 VAL A N 1
ATOM 2732 C CA . VAL A 1 347 ? 5.166 -12.92 -16.439 1 73.53 347 VAL A CA 1
ATOM 2733 C C . VAL A 1 347 ? 6.104 -13.553 -17.465 1 73.53 347 VAL A C 1
ATOM 2735 O O . VAL A 1 347 ? 6.023 -14.754 -17.732 1 73.53 347 VAL A O 1
ATOM 2738 N N . LEU A 1 348 ? 6.992 -12.798 -17.996 1 76.36 348 LEU A N 1
ATOM 2739 C CA . LEU A 1 348 ? 7.901 -13.283 -19.029 1 76.36 348 LEU A CA 1
ATOM 2740 C C . LEU A 1 348 ? 8.908 -14.27 -18.448 1 76.36 348 LEU A C 1
ATOM 2742 O O . LEU A 1 348 ? 9.298 -15.23 -19.116 1 76.36 348 LEU A O 1
ATOM 2746 N N . THR A 1 349 ? 9.277 -14.101 -17.245 1 78.41 349 THR A N 1
ATOM 2747 C CA . THR A 1 349 ? 10.259 -14.987 -16.63 1 78.41 349 THR A CA 1
ATOM 2748 C C . THR A 1 349 ? 9.609 -16.301 -16.205 1 78.41 349 THR A C 1
ATOM 2750 O O . THR A 1 349 ? 10.274 -17.337 -16.142 1 78.41 349 THR A O 1
ATOM 2753 N N . THR A 1 350 ? 8.302 -16.266 -15.869 1 71.14 350 THR A N 1
ATOM 2754 C CA . THR A 1 350 ? 7.626 -17.477 -15.415 1 71.14 350 THR A CA 1
ATOM 2755 C C . THR A 1 350 ? 7.078 -18.267 -16.6 1 71.14 350 THR A C 1
ATOM 2757 O O . THR A 1 350 ? 6.858 -19.476 -16.498 1 71.14 350 THR A O 1
ATOM 2760 N N . ALA A 1 351 ? 6.715 -17.65 -17.714 1 64.89 351 ALA A N 1
ATOM 2761 C CA . ALA A 1 351 ? 6.078 -18.319 -18.845 1 64.89 351 ALA A CA 1
ATOM 2762 C C . ALA A 1 351 ? 7.029 -19.319 -19.497 1 64.89 351 ALA A C 1
ATOM 2764 O O . ALA A 1 351 ? 6.74 -20.517 -19.547 1 64.89 351 ALA A O 1
ATOM 2765 N N . HIS A 1 352 ? 7.924 -18.831 -20.321 1 64.44 352 HIS A N 1
ATOM 2766 C CA . HIS A 1 352 ? 8.822 -19.724 -21.045 1 64.44 352 HIS A CA 1
ATOM 2767 C C . HIS A 1 352 ? 10.253 -19.197 -21.031 1 64.44 352 HIS A C 1
ATOM 2769 O O . HIS A 1 352 ? 10.472 -17.985 -20.971 1 64.44 352 HIS A O 1
ATOM 2775 N N . PHE A 1 353 ? 11.094 -20.072 -20.982 1 67.41 353 PHE A N 1
ATOM 2776 C CA . PHE A 1 353 ? 12.527 -19.806 -20.93 1 67.41 353 PHE A CA 1
ATOM 2777 C C . PHE A 1 353 ? 12.961 -18.947 -22.112 1 67.41 353 PHE A C 1
ATOM 2779 O O . PHE A 1 353 ? 13.92 -18.179 -22.009 1 67.41 353 PHE A O 1
ATOM 2786 N N . ILE A 1 354 ? 12.086 -18.934 -23.15 1 67.54 354 ILE A N 1
ATOM 2787 C CA . ILE A 1 354 ? 12.471 -18.248 -24.379 1 67.54 354 ILE A CA 1
ATOM 2788 C C . ILE A 1 354 ? 12.321 -16.739 -24.196 1 67.54 354 ILE A C 1
ATOM 2790 O O . ILE A 1 354 ? 13.018 -15.957 -24.846 1 67.54 354 ILE A O 1
ATOM 2794 N N . TYR A 1 355 ? 11.58 -16.383 -23.215 1 75.22 355 TYR A N 1
ATOM 2795 C CA . TYR A 1 355 ? 11.259 -14.964 -23.112 1 75.22 355 TYR A CA 1
ATOM 2796 C C . TYR A 1 355 ? 12.055 -14.305 -21.991 1 75.22 355 TYR A C 1
ATOM 2798 O O . TYR A 1 355 ? 11.799 -13.153 -21.635 1 75.22 355 TYR A O 1
ATOM 2806 N N . ILE A 1 356 ? 13.029 -14.994 -21.514 1 78.89 356 ILE A N 1
ATOM 2807 C CA . ILE A 1 356 ? 13.804 -14.476 -20.392 1 78.89 356 ILE A CA 1
ATOM 2808 C C . ILE A 1 356 ? 14.636 -13.279 -20.847 1 78.89 356 ILE A C 1
ATOM 2810 O O . ILE A 1 356 ? 14.797 -12.309 -20.104 1 78.89 356 ILE A O 1
ATOM 2814 N N . PHE A 1 357 ? 15.061 -13.319 -22.088 1 81.48 357 PHE A N 1
ATOM 2815 C CA . PHE A 1 357 ? 15.875 -12.226 -22.607 1 81.48 357 PHE A CA 1
ATOM 2816 C C . PHE A 1 357 ? 15.048 -10.953 -22.741 1 81.48 357 PHE A C 1
ATOM 2818 O O . PHE A 1 357 ? 15.509 -9.866 -22.385 1 81.48 357 PHE A O 1
ATOM 2825 N N . ASP A 1 358 ? 13.875 -11.108 -23.218 1 80.96 358 ASP A N 1
ATOM 2826 C CA . ASP A 1 358 ? 12.998 -9.95 -23.37 1 80.96 358 ASP A CA 1
ATOM 2827 C C . ASP A 1 358 ? 12.611 -9.373 -22.01 1 80.96 358 ASP A C 1
ATOM 2829 O O . ASP A 1 358 ? 12.494 -8.155 -21.858 1 80.96 358 ASP A O 1
ATOM 2833 N N . ALA A 1 359 ? 12.465 -10.284 -21.133 1 83.15 359 ALA A N 1
ATOM 2834 C CA . ALA A 1 359 ? 12.119 -9.845 -19.783 1 83.15 359 ALA A CA 1
ATOM 2835 C C . ALA A 1 359 ? 13.251 -9.03 -19.165 1 83.15 359 ALA A C 1
ATOM 2837 O O . ALA A 1 359 ? 13.016 -7.961 -18.596 1 83.15 359 ALA A O 1
ATOM 2838 N N . LEU A 1 360 ? 14.493 -9.468 -19.352 1 86.68 360 LEU A N 1
ATOM 2839 C CA . LEU A 1 360 ? 15.664 -8.792 -18.804 1 86.68 360 LEU A CA 1
ATOM 2840 C C . LEU A 1 360 ? 15.899 -7.458 -19.503 1 86.68 360 LEU A C 1
ATOM 2842 O O . LEU A 1 360 ? 16.251 -6.468 -18.859 1 86.68 360 LEU A O 1
ATOM 2846 N N . PHE A 1 361 ? 15.644 -7.463 -20.768 1 87.95 361 PHE A N 1
ATOM 2847 C CA . PHE A 1 361 ? 15.806 -6.234 -21.536 1 87.95 361 PHE A CA 1
ATOM 2848 C C . PHE A 1 361 ? 14.81 -5.175 -21.078 1 87.95 361 PHE A C 1
ATOM 2850 O O . PHE A 1 361 ? 15.187 -4.03 -20.821 1 87.95 361 PHE A O 1
ATOM 2857 N N . ALA A 1 362 ? 13.587 -5.549 -20.941 1 83.97 362 ALA A N 1
ATOM 2858 C CA . ALA A 1 362 ? 12.55 -4.618 -20.501 1 83.97 362 ALA A CA 1
ATOM 2859 C C . ALA A 1 362 ? 12.824 -4.119 -19.086 1 83.97 362 ALA A C 1
ATOM 2861 O O . ALA A 1 362 ? 12.597 -2.947 -18.779 1 83.97 362 ALA A O 1
ATOM 2862 N N . GLY A 1 363 ? 13.316 -5 -18.27 1 87.22 363 GLY A N 1
ATOM 2863 C CA . GLY A 1 363 ? 13.624 -4.622 -16.9 1 87.22 363 GLY A CA 1
ATOM 2864 C C . GLY A 1 363 ? 14.759 -3.62 -16.799 1 87.22 363 GLY A C 1
ATOM 2865 O O . GLY A 1 363 ? 14.629 -2.593 -16.13 1 87.22 363 GLY A O 1
ATOM 2866 N N . HIS A 1 364 ? 15.824 -3.838 -17.47 1 90.78 364 HIS A N 1
ATOM 2867 C CA . HIS A 1 364 ? 16.982 -2.952 -17.42 1 90.78 364 HIS A CA 1
ATOM 2868 C C . HIS A 1 364 ? 16.678 -1.61 -18.079 1 90.78 364 HIS A C 1
ATOM 2870 O O . HIS A 1 364 ? 17.046 -0.558 -17.553 1 90.78 364 HIS A O 1
ATOM 2876 N N . VAL A 1 365 ? 15.966 -1.625 -19.129 1 89.45 365 VAL A N 1
ATOM 2877 C CA . VAL A 1 365 ? 15.691 -0.391 -19.858 1 89.45 365 VAL A CA 1
ATOM 2878 C C . VAL A 1 365 ? 14.752 0.494 -19.042 1 89.45 365 VAL A C 1
ATOM 2880 O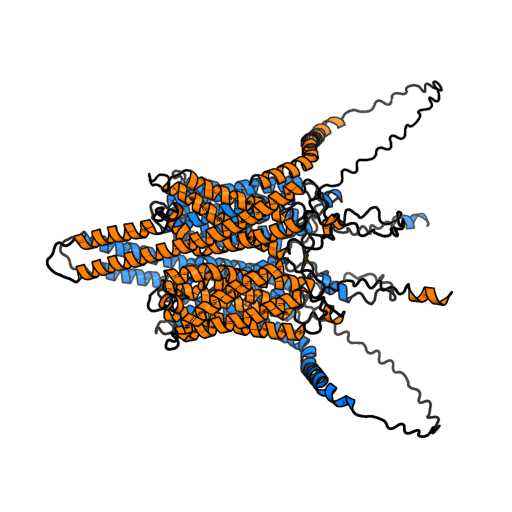 O . VAL A 1 365 ? 14.948 1.709 -18.961 1 89.45 365 VAL A O 1
ATOM 2883 N N . SER A 1 366 ? 13.721 -0.126 -18.49 1 90.26 366 SER A N 1
ATOM 2884 C CA . SER A 1 366 ? 12.8 0.649 -17.665 1 90.26 366 SER A CA 1
ATOM 2885 C C . SER A 1 366 ? 13.515 1.263 -16.466 1 90.26 366 SER A C 1
ATOM 2887 O O . SER A 1 366 ? 13.279 2.424 -16.124 1 90.26 366 SER A O 1
ATOM 2889 N N . GLU A 1 367 ? 14.367 0.535 -15.868 1 93.58 367 GLU A N 1
ATOM 2890 C CA . GLU A 1 367 ? 15.126 1.053 -14.734 1 93.58 367 GLU A CA 1
ATOM 2891 C C . GLU A 1 367 ? 16.059 2.182 -15.164 1 93.58 367 GLU A C 1
ATOM 2893 O O . GLU A 1 367 ? 16.2 3.181 -14.456 1 93.58 367 GLU A O 1
ATOM 2898 N N . GLU A 1 368 ? 16.692 2.058 -16.304 1 94.12 368 GLU A N 1
ATOM 2899 C CA . GLU A 1 368 ? 17.595 3.079 -16.826 1 94.12 368 GLU A CA 1
ATOM 2900 C C . GLU A 1 368 ? 16.854 4.386 -17.095 1 94.12 368 GLU A C 1
ATOM 2902 O O . GLU A 1 368 ? 17.361 5.467 -16.791 1 94.12 368 GLU A O 1
ATOM 2907 N N . ILE A 1 369 ? 15.707 4.254 -17.571 1 92.86 369 ILE A N 1
ATOM 2908 C CA . ILE A 1 369 ? 14.922 5.446 -17.871 1 92.86 369 ILE A CA 1
ATOM 2909 C C . ILE A 1 369 ? 14.585 6.182 -16.576 1 92.86 369 ILE A C 1
ATOM 2911 O O . ILE A 1 369 ? 14.73 7.404 -16.493 1 92.86 369 ILE A O 1
ATOM 2915 N N . ILE A 1 370 ? 14.183 5.458 -15.559 1 95.75 370 ILE A N 1
ATOM 2916 C CA . ILE A 1 370 ? 13.831 6.073 -14.284 1 95.75 370 ILE A CA 1
ATOM 2917 C C . ILE A 1 370 ? 15.067 6.726 -13.668 1 95.75 370 ILE A C 1
ATOM 2919 O O . ILE A 1 370 ? 14.995 7.846 -13.156 1 95.75 370 ILE A O 1
ATOM 2923 N N . LEU A 1 371 ? 16.212 6.054 -13.784 1 96.57 371 LEU A N 1
ATOM 2924 C CA . LEU A 1 371 ? 17.45 6.572 -13.212 1 96.57 371 LEU A CA 1
ATOM 2925 C C . LEU A 1 371 ? 17.888 7.845 -13.928 1 96.57 371 LEU A C 1
ATOM 2927 O O . LEU A 1 371 ? 18.303 8.812 -13.286 1 96.57 371 LEU A O 1
ATOM 2931 N N . VAL A 1 372 ? 17.748 7.881 -15.2 1 96.06 372 VAL A N 1
ATOM 2932 C CA . VAL A 1 372 ? 18.159 9.039 -15.988 1 96.06 372 VAL A CA 1
ATOM 2933 C C . VAL A 1 372 ? 17.236 10.219 -15.694 1 96.06 372 VAL A C 1
ATOM 2935 O O . VAL A 1 372 ? 17.702 11.336 -15.456 1 96.06 372 VAL A O 1
ATOM 2938 N N . VAL A 1 373 ? 15.978 9.956 -15.675 1 96.16 373 VAL A N 1
ATOM 2939 C CA . VAL A 1 373 ? 15.008 11.011 -15.4 1 96.16 373 VAL A CA 1
ATOM 2940 C C . VAL A 1 373 ? 15.194 11.526 -13.975 1 96.16 373 VAL A C 1
ATOM 2942 O O . VAL A 1 373 ? 15.14 12.734 -13.733 1 96.16 373 VAL A O 1
ATOM 2945 N N . ALA A 1 374 ? 15.414 10.607 -13.067 1 96.57 374 ALA A N 1
ATOM 2946 C CA . ALA A 1 374 ? 15.65 11.004 -11.681 1 96.57 374 ALA A CA 1
ATOM 2947 C C . ALA A 1 374 ? 16.923 11.836 -11.558 1 96.57 374 ALA A C 1
ATOM 2949 O O . ALA A 1 374 ? 16.988 12.767 -10.752 1 96.57 374 ALA A O 1
ATOM 2950 N N . PHE A 1 375 ? 17.942 11.517 -12.331 1 97.2 375 PHE A N 1
ATOM 2951 C CA . PHE A 1 375 ? 19.197 12.259 -12.307 1 97.2 375 PHE A CA 1
ATOM 2952 C C . PHE A 1 375 ? 18.986 13.695 -12.773 1 97.2 375 PHE A C 1
ATOM 2954 O O . PHE A 1 375 ? 19.438 14.638 -12.121 1 97.2 375 PHE A O 1
ATOM 2961 N N . PHE A 1 376 ? 18.259 13.848 -13.801 1 96.62 376 PHE A N 1
ATOM 2962 C CA . PHE A 1 376 ? 18.011 15.184 -14.329 1 96.62 376 PHE A CA 1
ATOM 2963 C C . PHE A 1 376 ? 17.102 15.975 -13.396 1 96.62 376 PHE A C 1
ATOM 2965 O O . PHE A 1 376 ? 17.291 17.178 -13.208 1 96.62 376 PHE A O 1
ATOM 2972 N N . ALA A 1 377 ? 16.133 15.3 -12.835 1 96.76 377 ALA A N 1
ATOM 2973 C CA . ALA A 1 377 ? 15.27 15.973 -11.868 1 96.76 377 ALA A CA 1
ATOM 2974 C C . ALA A 1 377 ? 16.069 16.454 -10.66 1 96.76 377 ALA A C 1
ATOM 2976 O O . ALA A 1 377 ? 15.819 17.541 -10.135 1 96.76 377 ALA A O 1
ATOM 2977 N N . THR A 1 378 ? 17.02 15.635 -10.227 1 96.93 378 THR A N 1
ATOM 2978 C CA . THR A 1 378 ? 17.877 16.021 -9.112 1 96.93 378 THR A CA 1
ATOM 2979 C C . THR A 1 378 ? 18.729 17.233 -9.479 1 96.93 378 THR A C 1
ATOM 2981 O O . THR A 1 378 ? 18.878 18.159 -8.679 1 96.93 378 THR A O 1
ATOM 2984 N N . ALA A 1 379 ? 19.223 17.255 -10.662 1 96.37 379 ALA A N 1
ATOM 2985 C CA . ALA A 1 379 ? 20.053 18.367 -11.118 1 96.37 379 ALA A CA 1
ATOM 2986 C C . ALA A 1 379 ? 19.24 19.656 -11.211 1 96.37 379 ALA A C 1
ATOM 2988 O O . ALA A 1 379 ? 19.702 20.72 -10.794 1 96.37 379 ALA A O 1
ATOM 2989 N N . ILE A 1 380 ? 18.042 19.573 -11.706 1 95.88 380 ILE A N 1
ATOM 2990 C CA . ILE A 1 380 ? 17.179 20.742 -11.844 1 95.88 380 ILE A CA 1
ATOM 2991 C C . ILE A 1 380 ? 16.784 21.258 -10.463 1 95.88 380 ILE A C 1
ATOM 2993 O O . ILE A 1 380 ? 16.789 22.467 -10.22 1 95.88 380 ILE A O 1
ATOM 2997 N N . ALA A 1 381 ? 16.442 20.339 -9.597 1 95.22 381 ALA A N 1
ATOM 2998 C CA . ALA A 1 381 ? 16.088 20.741 -8.238 1 95.22 381 ALA A CA 1
ATOM 2999 C C . ALA A 1 381 ? 17.263 21.425 -7.545 1 95.22 381 ALA A C 1
ATOM 3001 O O . ALA A 1 381 ? 17.087 22.443 -6.872 1 95.22 381 ALA A O 1
ATOM 3002 N N . ALA A 1 382 ? 18.467 20.86 -7.697 1 94.89 382 ALA A N 1
ATOM 3003 C CA . ALA A 1 382 ? 19.663 21.444 -7.095 1 94.89 382 ALA A CA 1
ATOM 3004 C C . ALA A 1 382 ? 19.925 22.844 -7.645 1 94.89 382 ALA A C 1
ATOM 3006 O O . ALA A 1 382 ? 20.315 23.746 -6.9 1 94.89 382 ALA A O 1
ATOM 3007 N N . PHE A 1 383 ? 19.675 22.97 -8.876 1 93.57 383 PHE A N 1
ATOM 3008 C CA . PHE A 1 383 ? 19.89 24.265 -9.512 1 93.57 383 PHE A CA 1
ATOM 3009 C C . PHE A 1 383 ? 18.868 25.284 -9.023 1 93.57 383 PHE A C 1
ATOM 3011 O O . PHE A 1 383 ? 19.209 26.442 -8.774 1 93.57 383 PHE A O 1
ATOM 3018 N N . GLN A 1 384 ? 17.646 24.932 -8.829 1 92.39 384 GLN A N 1
ATOM 3019 C CA . GLN A 1 384 ? 16.583 25.837 -8.403 1 92.39 384 GLN A CA 1
ATOM 3020 C C . GLN A 1 384 ? 16.72 26.189 -6.925 1 92.39 384 GLN A C 1
ATOM 3022 O O . GLN A 1 384 ? 16.352 27.289 -6.506 1 92.39 384 GLN A O 1
ATOM 3027 N N . MET A 1 385 ? 17.262 25.247 -6.142 1 91.07 385 MET A N 1
ATOM 3028 C CA . MET A 1 385 ? 17.351 25.468 -4.701 1 91.07 385 MET A CA 1
ATOM 3029 C C . MET A 1 385 ? 18.737 25.972 -4.313 1 91.07 385 MET A C 1
ATOM 3031 O O . MET A 1 385 ? 19.054 26.076 -3.126 1 91.07 385 MET A O 1
ATOM 3035 N N . ARG A 1 386 ? 19.552 26.346 -5.161 1 87.6 386 ARG A N 1
ATOM 3036 C CA . ARG A 1 386 ? 20.934 26.739 -4.907 1 87.6 386 ARG A CA 1
ATOM 3037 C C . ARG A 1 386 ? 20.997 28.026 -4.091 1 87.6 386 ARG A C 1
ATOM 3039 O O . ARG A 1 386 ? 21.956 28.252 -3.351 1 87.6 386 ARG A O 1
ATOM 3046 N N . GLN A 1 387 ? 19.956 28.827 -4.159 1 85.07 387 GLN A N 1
ATOM 3047 C CA . GLN A 1 387 ? 20.001 30.137 -3.519 1 85.07 387 GLN A CA 1
ATOM 3048 C C . GLN A 1 387 ? 19.41 30.083 -2.113 1 85.07 387 GLN A C 1
ATOM 3050 O O . GLN A 1 387 ? 19.392 31.091 -1.403 1 85.07 387 GLN A O 1
ATOM 3055 N N . MET A 1 388 ? 19.07 28.943 -1.736 1 87.18 388 MET A N 1
ATOM 3056 C CA . MET A 1 388 ? 18.466 28.843 -0.411 1 87.18 388 MET A CA 1
ATOM 3057 C C . MET A 1 388 ? 19.53 28.913 0.679 1 87.18 388 MET A C 1
ATOM 3059 O O . MET A 1 388 ? 20.72 28.752 0.402 1 87.18 388 MET A O 1
ATOM 3063 N N . ARG A 1 389 ? 19.062 29.265 1.909 1 83.09 389 ARG A N 1
ATOM 3064 C CA . ARG A 1 389 ? 19.966 29.407 3.046 1 83.09 389 ARG A CA 1
ATOM 3065 C C . ARG A 1 389 ? 20.387 28.044 3.585 1 83.09 389 ARG A C 1
ATOM 3067 O O . ARG A 1 389 ? 19.557 27.144 3.728 1 83.09 389 ARG A O 1
ATOM 3074 N N . PHE A 1 390 ? 21.654 27.854 3.706 1 81.94 390 PHE A N 1
ATOM 3075 C CA . PHE A 1 390 ? 22.218 26.61 4.218 1 81.94 390 PHE A CA 1
ATOM 3076 C C . PHE A 1 390 ? 22.71 26.788 5.649 1 81.94 390 PHE A C 1
ATOM 3078 O O . PHE A 1 390 ? 23.428 27.743 5.951 1 81.94 390 PHE A O 1
ATOM 3085 N N . SER A 1 391 ? 22.068 25.966 6.509 1 76.14 391 SER A N 1
ATOM 3086 C CA . SER A 1 391 ? 22.532 25.991 7.892 1 76.14 391 SER A CA 1
ATOM 3087 C C . SER A 1 391 ? 23.533 24.873 8.16 1 76.14 391 SER A C 1
ATOM 3089 O O . SER A 1 391 ? 23.17 23.695 8.161 1 76.14 391 SER A O 1
ATOM 3091 N N . GLY A 1 392 ? 24.767 25.087 8.198 1 67.93 392 GLY A N 1
ATOM 3092 C CA . GLY A 1 392 ? 25.824 24.113 8.417 1 67.93 392 GLY A CA 1
ATOM 3093 C C . GLY A 1 392 ? 25.896 23.624 9.852 1 67.93 392 GLY A C 1
ATOM 3094 O O . GLY A 1 392 ? 26.517 22.597 10.133 1 67.93 392 GLY A O 1
ATOM 3095 N N . HIS A 1 393 ? 25.314 24.269 10.854 1 64 393 HIS A N 1
ATOM 3096 C CA . HIS A 1 393 ? 25.565 23.979 12.261 1 64 393 HIS A CA 1
ATOM 3097 C C . HIS A 1 393 ? 24.579 22.946 12.795 1 64 393 HIS A C 1
ATOM 3099 O O . HIS A 1 393 ? 24.483 22.741 14.007 1 64 393 HIS A O 1
ATOM 3105 N N . ARG A 1 394 ? 24.036 22.208 11.97 1 65.94 394 ARG A N 1
ATOM 3106 C CA . ARG A 1 394 ? 23.091 21.235 12.508 1 65.94 394 ARG A CA 1
ATOM 3107 C C . ARG A 1 394 ? 23.778 19.903 12.792 1 65.94 394 ARG A C 1
ATOM 3109 O O . ARG A 1 394 ? 24.648 19.473 12.031 1 65.94 394 ARG A O 1
ATOM 3116 N N . THR A 1 395 ? 23.569 19.28 13.969 1 67.93 395 THR A N 1
ATOM 3117 C CA . THR A 1 395 ? 24.086 17.971 14.352 1 67.93 395 THR A CA 1
ATOM 3118 C C . THR A 1 395 ? 23.545 16.884 13.428 1 67.93 395 THR A C 1
ATOM 3120 O O . THR A 1 395 ? 22.482 17.047 12.825 1 67.93 395 THR A O 1
ATOM 3123 N N . VAL A 1 396 ? 24.446 15.952 13.235 1 72.14 396 VAL A N 1
ATOM 3124 C CA . VAL A 1 396 ? 24.105 14.808 12.396 1 72.14 396 VAL A CA 1
ATOM 3125 C C . VAL A 1 396 ? 22.907 14.071 12.99 1 72.14 396 VAL A C 1
ATOM 3127 O O . VAL A 1 396 ? 22.937 13.66 14.153 1 72.14 396 VAL A O 1
ATOM 3130 N N . GLY A 1 397 ? 21.843 14.018 12.234 1 78.68 397 GLY A N 1
ATOM 3131 C CA . GLY A 1 397 ? 20.63 13.343 12.667 1 78.68 397 GLY A CA 1
ATOM 3132 C C . GLY A 1 397 ? 20.57 11.889 12.239 1 78.68 397 GLY A C 1
ATOM 3133 O O . GLY A 1 397 ? 21.49 11.39 11.587 1 78.68 397 GLY A O 1
ATOM 3134 N N . ILE A 1 398 ? 19.683 11.149 12.676 1 83.28 398 ILE A N 1
ATOM 3135 C CA . ILE A 1 398 ? 19.447 9.741 12.376 1 83.28 398 ILE A CA 1
ATOM 3136 C C . ILE A 1 398 ? 19.255 9.559 10.872 1 83.28 398 ILE A C 1
ATOM 3138 O O . ILE A 1 398 ? 19.74 8.585 10.291 1 83.28 398 ILE A O 1
ATOM 3142 N N . GLU A 1 399 ? 18.696 10.532 10.269 1 85.08 399 GLU A N 1
ATOM 3143 C CA . GLU A 1 399 ? 18.425 10.429 8.838 1 85.08 399 GLU A CA 1
ATOM 3144 C C . GLU A 1 399 ? 19.719 10.436 8.029 1 85.08 399 GLU A C 1
ATOM 3146 O O . GLU A 1 399 ? 19.833 9.73 7.025 1 85.08 399 GLU A O 1
ATOM 3151 N N . GLU A 1 400 ? 20.67 11.152 8.47 1 86.81 400 GLU A N 1
ATOM 3152 C CA . GLU A 1 400 ? 21.951 11.223 7.774 1 86.81 400 GLU A CA 1
ATOM 3153 C C . GLU A 1 400 ? 22.754 9.94 7.965 1 86.81 400 GLU A C 1
ATOM 3155 O O . GLU A 1 400 ? 23.39 9.454 7.028 1 86.81 400 GLU A O 1
ATOM 3160 N N . ILE A 1 401 ? 22.663 9.396 9.084 1 85.63 401 ILE A N 1
ATOM 3161 C CA . ILE A 1 401 ? 23.372 8.152 9.367 1 85.63 401 ILE A CA 1
ATOM 3162 C C . ILE A 1 401 ? 22.78 7.019 8.532 1 85.63 401 ILE A C 1
ATOM 3164 O O . ILE A 1 401 ? 23.515 6.247 7.912 1 85.63 401 ILE A O 1
ATOM 3168 N N . LEU A 1 402 ? 21.507 6.956 8.533 1 89.76 402 LEU A N 1
ATOM 3169 C CA . LEU A 1 402 ? 20.833 5.901 7.783 1 89.76 402 LEU A CA 1
ATOM 3170 C C . LEU A 1 402 ? 21.093 6.048 6.287 1 89.76 402 LEU A C 1
ATOM 3172 O O . LEU A 1 402 ? 21.202 5.05 5.571 1 89.76 402 LEU A O 1
ATOM 3176 N N . SER A 1 403 ? 21.241 7.282 5.82 1 91.55 403 SER A N 1
ATOM 3177 C CA . SER A 1 403 ? 21.546 7.517 4.413 1 91.55 403 SER A CA 1
ATOM 3178 C C . SER A 1 403 ? 22.952 7.04 4.065 1 91.55 403 SER A C 1
ATOM 3180 O O . SER A 1 403 ? 23.165 6.431 3.015 1 91.55 403 SER A O 1
ATOM 3182 N N . LEU A 1 404 ? 23.882 7.222 4.968 1 90.12 404 LEU A N 1
ATOM 3183 C CA . LEU A 1 404 ? 25.263 6.82 4.725 1 90.12 404 LEU A CA 1
ATOM 3184 C C . LEU A 1 404 ? 25.395 5.301 4.729 1 90.12 404 LEU A C 1
ATOM 3186 O O . LEU A 1 404 ? 26.06 4.729 3.862 1 90.12 404 LEU A O 1
ATOM 3190 N N . VAL A 1 405 ? 24.71 4.719 5.596 1 88.41 405 VAL A N 1
ATOM 3191 C CA . VAL A 1 405 ? 24.762 3.264 5.689 1 88.41 405 VAL A CA 1
ATOM 3192 C C . VAL A 1 405 ? 24.089 2.643 4.467 1 88.41 405 VAL A C 1
ATOM 3194 O O . VAL A 1 405 ? 24.606 1.687 3.884 1 88.41 405 VAL A O 1
ATOM 3197 N N . SER A 1 406 ? 23.017 3.206 4.086 1 93.03 406 SER A N 1
ATOM 3198 C CA . SER A 1 406 ? 22.24 2.612 3.004 1 93.03 406 SER A CA 1
ATOM 3199 C C . SER A 1 406 ? 22.911 2.837 1.653 1 93.03 406 SER A C 1
ATOM 3201 O O . SER A 1 406 ? 22.854 1.974 0.774 1 93.03 406 SER A O 1
ATOM 3203 N N . ILE A 1 407 ? 23.585 3.993 1.45 1 94.68 407 ILE A N 1
ATOM 3204 C CA . ILE A 1 407 ? 24.228 4.234 0.163 1 94.68 407 ILE A CA 1
ATOM 3205 C C . ILE A 1 407 ? 25.427 3.303 0.003 1 94.68 407 ILE A C 1
ATOM 3207 O O . ILE A 1 407 ? 25.779 2.919 -1.115 1 94.68 407 ILE A O 1
ATOM 3211 N N . SER A 1 408 ? 26.056 2.918 1.11 1 93.03 408 SER A N 1
ATOM 3212 C CA . SER A 1 408 ? 27.158 1.964 1.049 1 93.03 408 SER A CA 1
ATOM 3213 C C . SER A 1 408 ? 26.692 0.614 0.514 1 93.03 408 SER A C 1
ATOM 3215 O O . SER A 1 408 ? 27.422 -0.054 -0.22 1 93.03 408 SER A O 1
ATOM 3217 N N . GLY A 1 409 ? 25.489 0.192 0.855 1 92.84 409 GLY A N 1
ATOM 3218 C CA . GLY A 1 409 ? 24.93 -1.031 0.301 1 92.84 409 GLY A CA 1
ATOM 3219 C C . GLY A 1 409 ? 24.736 -0.971 -1.202 1 92.84 409 GLY A C 1
ATOM 3220 O O . GLY A 1 409 ? 25.129 -1.891 -1.921 1 92.84 409 GLY A O 1
ATOM 3221 N N . LEU A 1 410 ? 24.204 0.138 -1.628 1 94.27 410 LEU A N 1
ATOM 3222 C CA . LEU A 1 410 ? 24.006 0.331 -3.06 1 94.27 410 LEU A CA 1
ATOM 3223 C C . LEU A 1 410 ? 25.343 0.378 -3.792 1 94.27 410 LEU A C 1
ATOM 3225 O O . LEU A 1 410 ? 25.466 -0.141 -4.904 1 94.27 410 LEU A O 1
ATOM 3229 N N . GLY A 1 411 ? 26.331 0.936 -3.135 1 95.69 411 GLY A N 1
ATOM 3230 C CA . GLY A 1 411 ? 27.668 0.985 -3.705 1 95.69 411 GLY A CA 1
ATOM 3231 C C . GLY A 1 411 ? 28.302 -0.384 -3.856 1 95.69 411 GLY A C 1
ATOM 3232 O O . GLY A 1 411 ? 28.878 -0.695 -4.901 1 95.69 411 GLY A O 1
ATOM 3233 N N . LEU A 1 412 ? 28.126 -1.202 -2.89 1 95.66 412 LEU A N 1
ATOM 3234 C CA . LEU A 1 412 ? 28.666 -2.557 -2.936 1 95.66 412 LEU A CA 1
ATOM 3235 C C . LEU A 1 412 ? 27.994 -3.373 -4.035 1 95.66 412 LEU A C 1
ATOM 3237 O O . LEU A 1 412 ? 28.671 -4.033 -4.826 1 95.66 412 LEU A O 1
ATOM 3241 N N . TYR A 1 413 ? 26.68 -3.289 -4.086 1 95.73 413 TYR A N 1
ATOM 3242 C CA . TYR A 1 413 ? 25.935 -3.994 -5.123 1 95.73 413 TYR A CA 1
ATOM 3243 C C . TYR A 1 413 ? 26.38 -3.551 -6.512 1 95.73 413 TYR A C 1
ATOM 3245 O O . TYR A 1 413 ? 26.619 -4.384 -7.389 1 95.73 413 TYR A O 1
ATOM 3253 N N . GLY A 1 414 ? 26.537 -2.232 -6.653 1 96.07 414 GLY A N 1
ATOM 3254 C CA . GLY A 1 414 ? 26.935 -1.69 -7.942 1 96.07 414 GLY A CA 1
ATOM 3255 C C . GLY A 1 414 ? 28.34 -2.091 -8.35 1 96.07 414 GLY A C 1
ATOM 3256 O O . GLY A 1 414 ? 28.571 -2.486 -9.495 1 96.07 414 GLY A O 1
ATOM 3257 N N . ILE A 1 415 ? 29.244 -2.12 -7.446 1 96.33 415 ILE A N 1
ATOM 3258 C CA . ILE A 1 415 ? 30.64 -2.431 -7.736 1 96.33 415 ILE A CA 1
ATOM 3259 C C . ILE A 1 415 ? 30.773 -3.906 -8.109 1 96.33 415 ILE A C 1
ATOM 3261 O O . ILE A 1 415 ? 31.419 -4.245 -9.103 1 96.33 415 ILE A O 1
ATOM 3265 N N . TRP A 1 416 ? 30.146 -4.796 -7.361 1 96.53 416 TRP A N 1
ATOM 3266 C CA . TRP A 1 416 ? 30.208 -6.221 -7.664 1 96.53 416 TRP A CA 1
ATOM 3267 C C . TRP A 1 416 ? 29.55 -6.521 -9.007 1 96.53 416 TRP A C 1
ATOM 3269 O O . TRP A 1 416 ? 30.004 -7.398 -9.746 1 96.53 416 TRP A O 1
ATOM 3279 N N . SER A 1 417 ? 28.495 -5.767 -9.319 1 96.54 417 SER A N 1
ATOM 3280 C CA . SER A 1 417 ? 27.813 -5.97 -10.593 1 96.54 417 SER A CA 1
ATOM 3281 C C . SER A 1 417 ? 28.657 -5.463 -11.758 1 96.54 417 SER A C 1
ATOM 3283 O O . SER A 1 417 ? 28.708 -6.096 -12.815 1 96.54 417 SER A O 1
ATOM 3285 N N . ILE A 1 418 ? 29.369 -4.392 -11.551 1 96.99 418 ILE A N 1
ATOM 3286 C CA . ILE A 1 418 ? 30.205 -3.817 -12.6 1 96.99 418 ILE A CA 1
ATOM 3287 C C . ILE A 1 418 ? 31.396 -4.734 -12.87 1 96.99 418 ILE A C 1
ATOM 3289 O O . ILE A 1 418 ? 31.77 -4.951 -14.025 1 96.99 418 ILE A O 1
ATOM 3293 N N . ILE A 1 419 ? 31.94 -5.332 -11.835 1 96.54 419 ILE A N 1
ATOM 3294 C CA . ILE A 1 419 ? 33.061 -6.253 -11.988 1 96.54 419 ILE A CA 1
ATOM 3295 C C . ILE A 1 419 ? 32.633 -7.45 -12.833 1 96.54 419 ILE A C 1
ATOM 3297 O O . ILE A 1 419 ? 33.344 -7.851 -13.758 1 96.54 419 ILE A O 1
ATOM 3301 N N . ALA A 1 420 ? 31.485 -8.014 -12.563 1 96.54 420 ALA A N 1
ATOM 3302 C CA . ALA A 1 420 ? 30.984 -9.148 -13.335 1 96.54 420 ALA A CA 1
ATOM 3303 C C . ALA A 1 420 ? 30.666 -8.736 -14.77 1 96.54 420 ALA A C 1
ATOM 3305 O O . ALA A 1 420 ? 30.969 -9.469 -15.714 1 96.54 420 ALA A O 1
ATOM 3306 N N . ALA A 1 421 ? 30.144 -7.538 -14.972 1 96.35 421 ALA A N 1
ATOM 3307 C CA . ALA A 1 421 ? 29.685 -7.07 -16.278 1 96.35 421 ALA A CA 1
ATOM 3308 C C . ALA A 1 421 ? 30.864 -6.807 -17.211 1 96.35 421 ALA A C 1
ATOM 3310 O O . ALA A 1 421 ? 30.755 -6.993 -18.425 1 96.35 421 ALA A O 1
ATOM 3311 N N . VAL A 1 422 ? 32.024 -6.435 -16.674 1 95.89 422 VAL A N 1
ATOM 3312 C CA . VAL A 1 422 ? 33.199 -6.112 -17.477 1 95.89 422 VAL A CA 1
ATOM 3313 C C . VAL A 1 422 ? 33.704 -7.369 -18.183 1 95.89 422 VAL A C 1
ATOM 3315 O O . VAL A 1 422 ? 34.219 -7.295 -19.301 1 95.89 422 VAL A O 1
ATOM 3318 N N . PHE A 1 423 ? 33.438 -8.573 -17.606 1 94.81 423 PHE A N 1
ATOM 3319 C CA . PHE A 1 423 ? 33.911 -9.825 -18.185 1 94.81 423 PHE A CA 1
ATOM 3320 C C . PHE A 1 423 ? 32.893 -10.382 -19.173 1 94.81 423 PHE A C 1
ATOM 3322 O O . PHE A 1 423 ? 33.179 -11.344 -19.89 1 94.81 423 PHE A O 1
ATOM 3329 N N . TYR A 1 424 ? 31.7 -9.793 -19.237 1 93.65 424 TYR A N 1
ATOM 3330 C CA . TYR A 1 424 ? 30.661 -10.259 -20.149 1 93.65 424 TYR A CA 1
ATOM 3331 C C . TYR A 1 424 ? 30.238 -9.152 -21.106 1 93.65 424 TYR A C 1
ATOM 3333 O O . TYR A 1 424 ? 29.069 -9.066 -21.489 1 93.65 424 TYR A O 1
ATOM 3341 N N . LEU A 1 425 ? 31.168 -8.313 -21.506 1 93.02 425 LEU A N 1
ATOM 3342 C CA . LEU A 1 425 ? 30.887 -7.149 -22.339 1 93.02 425 LEU A CA 1
ATOM 3343 C C . LEU A 1 425 ? 30.471 -7.574 -23.744 1 93.02 425 LEU A C 1
ATOM 3345 O O . LEU A 1 425 ? 29.867 -6.791 -24.481 1 93.02 425 LEU A O 1
ATOM 3349 N N . ASP A 1 426 ? 30.7 -8.826 -24.075 1 91.2 426 ASP A N 1
ATOM 3350 C CA . ASP A 1 426 ? 30.377 -9.331 -25.406 1 91.2 426 ASP A CA 1
ATOM 3351 C C . ASP A 1 426 ? 28.893 -9.674 -25.518 1 91.2 426 ASP A C 1
ATOM 3353 O O . ASP A 1 426 ? 28.358 -9.786 -26.623 1 91.2 426 ASP A O 1
ATOM 3357 N N . THR A 1 427 ? 28.22 -9.77 -24.442 1 90.88 427 THR A N 1
ATOM 3358 C CA . THR A 1 427 ? 26.798 -10.096 -24.439 1 90.88 427 THR A CA 1
ATOM 3359 C C . THR A 1 427 ? 25.958 -8.846 -24.196 1 90.88 427 THR A C 1
ATOM 3361 O O . THR A 1 427 ? 26.415 -7.899 -23.552 1 90.88 427 THR A O 1
ATOM 3364 N N . LEU A 1 428 ? 24.844 -8.708 -24.795 1 90.05 428 LEU A N 1
ATOM 3365 C CA . LEU A 1 428 ? 23.932 -7.586 -24.602 1 90.05 428 LEU A CA 1
ATOM 3366 C C . LEU A 1 428 ? 23.548 -7.444 -23.133 1 90.05 428 LEU A C 1
ATOM 3368 O O . LEU A 1 428 ? 23.446 -6.327 -22.619 1 90.05 428 LEU A O 1
ATOM 3372 N N . HIS A 1 429 ? 23.47 -8.558 -22.478 1 89.28 429 HIS A N 1
ATOM 3373 C CA . HIS A 1 429 ? 23.102 -8.533 -21.067 1 89.28 429 HIS A CA 1
ATOM 3374 C C . HIS A 1 429 ? 24.219 -7.939 -20.216 1 89.28 429 HIS A C 1
ATOM 3376 O O . HIS A 1 429 ? 23.955 -7.194 -19.27 1 89.28 429 HIS A O 1
ATOM 3382 N N . GLY A 1 430 ? 25.384 -8.311 -20.573 1 93.49 430 GLY A N 1
ATOM 3383 C CA . GLY A 1 430 ? 26.526 -7.747 -19.87 1 93.49 430 GLY A CA 1
ATOM 3384 C C . GLY A 1 430 ? 26.646 -6.244 -20.035 1 93.49 430 GLY A C 1
ATOM 3385 O O . GLY A 1 430 ? 26.92 -5.528 -19.07 1 93.49 430 GLY A O 1
ATOM 3386 N N . ARG A 1 431 ? 26.358 -5.742 -21.225 1 94.46 431 ARG A N 1
ATOM 3387 C CA . ARG A 1 431 ? 26.43 -4.307 -21.485 1 94.46 431 ARG A CA 1
ATOM 3388 C C . ARG A 1 431 ? 25.321 -3.562 -20.751 1 94.46 431 ARG A C 1
ATOM 3390 O O . ARG A 1 431 ? 25.552 -2.486 -20.194 1 94.46 431 ARG A O 1
ATOM 3397 N N . LEU A 1 432 ? 24.145 -4.11 -20.791 1 93.85 432 LEU A N 1
ATOM 3398 C CA . LEU A 1 432 ? 23.016 -3.482 -20.113 1 93.85 432 LEU A CA 1
ATOM 3399 C C . LEU A 1 432 ? 23.25 -3.425 -18.607 1 93.85 432 LEU A C 1
ATOM 3401 O O . LEU A 1 432 ? 22.948 -2.416 -17.966 1 93.85 432 LEU A O 1
ATOM 3405 N N . THR A 1 433 ? 23.784 -4.537 -18.072 1 94.83 433 THR A N 1
ATOM 3406 C CA . THR A 1 433 ? 24.088 -4.582 -16.646 1 94.83 433 THR A CA 1
ATOM 3407 C C . THR A 1 433 ? 25.122 -3.522 -16.278 1 94.83 433 THR A C 1
ATOM 3409 O O . THR A 1 433 ? 25.008 -2.871 -15.238 1 94.83 433 THR A O 1
ATOM 3412 N N . LEU A 1 434 ? 26.101 -3.307 -17.092 1 96.2 434 LEU A N 1
ATOM 3413 C CA . LEU A 1 434 ? 27.132 -2.304 -16.85 1 96.2 434 LEU A CA 1
ATOM 3414 C C . LEU A 1 434 ? 26.536 -0.9 -16.855 1 96.2 434 LEU A C 1
ATOM 3416 O O . LEU A 1 434 ? 26.782 -0.114 -15.938 1 96.2 434 LEU A O 1
ATOM 3420 N N . ILE A 1 435 ? 25.718 -0.57 -17.79 1 95.76 435 ILE A N 1
ATOM 3421 C CA . ILE A 1 435 ? 25.14 0.761 -17.943 1 95.76 435 ILE A CA 1
ATOM 3422 C C . ILE A 1 435 ? 24.18 1.041 -16.789 1 95.76 435 ILE A C 1
ATOM 3424 O O . ILE A 1 435 ? 24.211 2.122 -16.196 1 95.76 435 ILE A O 1
ATOM 3428 N N . THR A 1 436 ? 23.382 0.075 -16.471 1 95.11 436 THR A N 1
ATOM 3429 C CA . THR A 1 436 ? 22.39 0.25 -15.416 1 95.11 436 THR A CA 1
ATOM 3430 C C . THR A 1 436 ? 23.068 0.498 -14.072 1 95.11 436 THR A C 1
ATOM 3432 O O . THR A 1 436 ? 22.692 1.417 -13.341 1 95.11 436 THR A O 1
ATOM 3435 N N . ASN A 1 437 ? 24.099 -0.278 -13.753 1 96.28 437 ASN A N 1
ATOM 3436 C CA . ASN A 1 437 ? 24.75 -0.141 -12.454 1 96.28 437 ASN A CA 1
ATOM 3437 C C . ASN A 1 437 ? 25.628 1.105 -12.395 1 96.28 437 ASN A C 1
ATOM 3439 O O . ASN A 1 437 ? 25.761 1.726 -11.339 1 96.28 437 ASN A O 1
ATOM 3443 N N . LEU A 1 438 ? 26.143 1.512 -13.482 1 96.06 438 LEU A N 1
ATOM 3444 C CA . LEU A 1 438 ? 26.893 2.762 -13.522 1 96.06 438 LEU A CA 1
ATOM 3445 C C . LEU A 1 438 ? 25.972 3.956 -13.289 1 96.06 438 LEU A C 1
ATOM 3447 O O . LEU A 1 438 ? 26.27 4.824 -12.466 1 96.06 438 LEU A O 1
ATOM 3451 N N . PHE A 1 439 ? 24.877 3.943 -13.965 1 96.1 439 PHE A N 1
ATOM 3452 C CA . PHE A 1 439 ? 23.909 5.022 -13.805 1 96.1 439 PHE A CA 1
ATOM 3453 C C . PHE A 1 439 ? 23.307 5.005 -12.405 1 96.1 439 PHE A C 1
ATOM 3455 O O . PHE A 1 439 ? 22.992 6.058 -11.846 1 96.1 439 PHE A O 1
ATOM 3462 N N . MET A 1 440 ? 23.104 3.845 -11.884 1 96.39 440 MET A N 1
ATOM 3463 C CA . MET A 1 440 ? 22.567 3.727 -10.532 1 96.39 440 MET A CA 1
ATOM 3464 C C . MET A 1 440 ? 23.504 4.372 -9.516 1 96.39 440 MET A C 1
ATOM 3466 O O . MET A 1 440 ? 23.06 5.119 -8.643 1 96.39 440 MET A O 1
ATOM 3470 N N . LEU A 1 441 ? 24.82 4.163 -9.665 1 96.87 441 LEU A N 1
ATOM 3471 C CA . LEU A 1 441 ? 25.802 4.723 -8.743 1 96.87 441 LEU A CA 1
ATOM 3472 C C . LEU A 1 441 ? 25.892 6.237 -8.898 1 96.87 441 LEU A C 1
ATOM 3474 O O . LEU A 1 441 ? 25.958 6.964 -7.904 1 96.87 441 LEU A O 1
ATOM 3478 N N . ILE A 1 442 ? 25.76 6.699 -10.075 1 96.56 442 ILE A N 1
ATOM 3479 C CA . ILE A 1 442 ? 25.839 8.13 -10.343 1 96.56 442 ILE A CA 1
ATOM 3480 C C . ILE A 1 442 ? 24.592 8.826 -9.803 1 96.56 442 ILE A C 1
ATOM 3482 O O . ILE A 1 442 ? 24.69 9.847 -9.119 1 96.56 442 ILE A O 1
ATOM 3486 N N . GLN A 1 443 ? 23.501 8.257 -10.124 1 97.11 443 GLN A N 1
ATOM 3487 C CA . GLN A 1 443 ? 22.243 8.849 -9.681 1 97.11 443 GLN A CA 1
ATOM 3488 C C . GLN A 1 443 ? 22.119 8.803 -8.161 1 97.11 443 GLN A C 1
ATOM 3490 O O . GLN A 1 443 ? 21.677 9.771 -7.539 1 97.11 443 GLN A O 1
ATOM 3495 N N . ALA A 1 444 ? 22.502 7.697 -7.563 1 95.98 444 ALA A N 1
ATOM 3496 C CA . ALA A 1 444 ? 22.418 7.564 -6.111 1 95.98 444 ALA A CA 1
ATOM 3497 C C . ALA A 1 444 ? 23.367 8.535 -5.415 1 95.98 444 ALA A C 1
ATOM 3499 O O . ALA A 1 444 ? 23.019 9.125 -4.389 1 95.98 444 ALA A O 1
ATOM 3500 N N . GLY A 1 445 ? 24.566 8.676 -5.955 1 95.59 445 GLY A N 1
ATOM 3501 C CA . GLY A 1 445 ? 25.505 9.638 -5.399 1 95.59 445 GLY A CA 1
ATOM 3502 C C . GLY A 1 445 ? 25.009 11.069 -5.478 1 95.59 445 GLY A C 1
ATOM 3503 O O . GLY A 1 445 ? 25.103 11.819 -4.504 1 95.59 445 GLY A O 1
ATOM 3504 N N . ALA A 1 446 ? 24.446 11.425 -6.588 1 95.92 446 ALA A N 1
ATOM 3505 C CA . ALA A 1 446 ? 23.909 12.769 -6.782 1 95.92 446 ALA A CA 1
ATOM 3506 C C . ALA A 1 446 ? 22.714 13.019 -5.867 1 95.92 446 ALA A C 1
ATOM 3508 O O . ALA A 1 446 ? 22.611 14.079 -5.244 1 95.92 446 ALA A O 1
ATOM 3509 N N . GLN A 1 447 ? 21.955 12.072 -5.794 1 95.21 447 GLN A N 1
ATOM 3510 C CA . GLN A 1 447 ? 20.752 12.215 -4.98 1 95.21 447 GLN A CA 1
ATOM 3511 C C . GLN A 1 447 ? 21.097 12.274 -3.495 1 95.21 447 GLN A C 1
ATOM 3513 O O . GLN A 1 447 ? 20.496 13.044 -2.743 1 95.21 447 GLN A O 1
ATOM 3518 N N . ALA A 1 448 ? 22.009 11.451 -3.077 1 94.98 448 ALA A N 1
ATOM 3519 C CA . ALA A 1 448 ? 22.425 11.468 -1.677 1 94.98 448 ALA A CA 1
ATOM 3520 C C . ALA A 1 448 ? 23.014 12.823 -1.296 1 94.98 448 ALA A C 1
ATOM 3522 O O . ALA A 1 448 ? 22.687 13.375 -0.242 1 94.98 448 ALA A O 1
ATOM 3523 N N . THR A 1 449 ? 23.78 13.398 -2.131 1 93.63 449 THR A N 1
ATOM 3524 C CA . THR A 1 449 ? 24.379 14.702 -1.87 1 93.63 449 THR A CA 1
ATOM 3525 C C . THR A 1 449 ? 23.309 15.79 -1.832 1 93.63 449 THR A C 1
ATOM 3527 O O . THR A 1 449 ? 23.324 16.652 -0.951 1 93.63 449 THR A O 1
ATOM 3530 N N . PHE A 1 450 ? 22.407 15.699 -2.726 1 94.67 450 PHE A N 1
ATOM 3531 C CA . PHE A 1 450 ? 21.323 16.672 -2.794 1 94.67 450 PHE A CA 1
ATOM 3532 C C . PHE A 1 450 ? 20.457 16.606 -1.543 1 94.67 450 PHE A C 1
ATOM 3534 O O . PHE A 1 450 ? 20.148 17.636 -0.94 1 94.67 450 PHE A O 1
ATOM 3541 N N . THR A 1 451 ? 20.113 15.408 -1.175 1 93.4 451 THR A N 1
ATOM 3542 C CA . THR A 1 451 ? 19.213 15.233 -0.04 1 93.4 451 THR A CA 1
ATOM 3543 C C . THR A 1 451 ? 19.895 15.649 1.26 1 93.4 451 THR A C 1
ATOM 3545 O O . THR A 1 451 ? 19.282 16.304 2.106 1 93.4 451 THR A O 1
ATOM 3548 N N . LEU A 1 452 ? 21.179 15.319 1.475 1 90.41 452 LEU A N 1
ATOM 3549 C CA . LEU A 1 452 ? 21.912 15.698 2.678 1 90.41 452 LEU A CA 1
ATOM 3550 C C . LEU A 1 452 ? 22.077 17.212 2.759 1 90.41 452 LEU A C 1
ATOM 3552 O O . LEU A 1 452 ? 22.003 17.791 3.845 1 90.41 452 LEU A O 1
ATOM 3556 N N . ALA A 1 453 ? 22.191 17.832 1.64 1 90.14 453 ALA A N 1
ATOM 3557 C CA . ALA A 1 453 ? 22.348 19.283 1.599 1 90.14 453 ALA A CA 1
ATOM 3558 C C . ALA A 1 453 ? 21.018 19.987 1.855 1 90.14 453 ALA A C 1
ATOM 3560 O O . ALA A 1 453 ? 20.968 20.994 2.565 1 90.14 453 ALA A O 1
ATOM 3561 N N . THR A 1 454 ? 20.028 19.439 1.329 1 91.58 454 THR A N 1
ATOM 3562 C CA . THR A 1 454 ? 18.748 20.137 1.378 1 91.58 454 THR A CA 1
ATOM 3563 C C . THR A 1 454 ? 18.055 19.903 2.717 1 91.58 454 THR A C 1
ATOM 3565 O O . THR A 1 454 ? 17.157 20.658 3.097 1 91.58 454 THR A O 1
ATOM 3568 N N . LEU A 1 455 ? 18.446 18.877 3.417 1 89.02 455 LEU A N 1
ATOM 3569 C CA . LEU A 1 455 ? 17.922 18.673 4.762 1 89.02 455 LEU A CA 1
ATOM 3570 C C . LEU A 1 455 ? 18.322 19.821 5.682 1 89.02 455 LEU A C 1
ATOM 3572 O O . LEU A 1 455 ? 17.643 20.093 6.675 1 89.02 455 LEU A O 1
ATOM 3576 N N . ARG A 1 456 ? 19.318 20.575 5.327 1 86.3 456 ARG A N 1
ATOM 3577 C CA . ARG A 1 456 ? 19.826 21.69 6.119 1 86.3 456 ARG A CA 1
ATOM 3578 C C . ARG A 1 456 ? 19.477 23.026 5.471 1 86.3 456 ARG A C 1
ATOM 3580 O O . ARG A 1 456 ? 20.015 24.067 5.854 1 86.3 456 ARG A O 1
ATOM 3587 N N . ALA A 1 457 ? 18.623 22.919 4.484 1 86.45 457 ALA A N 1
ATOM 3588 C CA . ALA A 1 457 ? 18.292 24.138 3.751 1 86.45 457 ALA A CA 1
ATOM 3589 C C . ALA A 1 457 ? 16.976 24.733 4.244 1 86.45 457 ALA A C 1
ATOM 3591 O O . ALA A 1 457 ? 16.073 24.003 4.659 1 86.45 457 ALA A O 1
ATOM 3592 N N . SER A 1 458 ? 16.938 26.058 4.334 1 85.92 458 SER A N 1
ATOM 3593 C CA . SER A 1 458 ? 15.73 26.794 4.692 1 85.92 458 SER A CA 1
ATOM 3594 C C . SER A 1 458 ? 15.521 27.994 3.775 1 85.92 458 SER A C 1
ATOM 3596 O O . SER A 1 458 ? 16.443 28.413 3.072 1 85.92 458 SER A O 1
ATOM 3598 N N . ALA A 1 459 ? 14.31 28.442 3.795 1 86.34 459 ALA A N 1
ATOM 3599 C CA . ALA A 1 459 ? 13.995 29.588 2.947 1 86.34 459 ALA A CA 1
ATOM 3600 C C . ALA A 1 459 ? 14.694 30.849 3.446 1 86.34 459 ALA A C 1
ATOM 3602 O O . ALA A 1 459 ? 14.701 31.129 4.647 1 86.34 459 ALA A O 1
ATOM 3603 N N . ARG A 1 460 ? 15.328 31.591 2.591 1 81.74 460 ARG A N 1
ATOM 3604 C CA . ARG A 1 460 ? 16.067 32.806 2.916 1 81.74 460 ARG A CA 1
ATOM 3605 C C . ARG A 1 460 ? 15.155 34.028 2.877 1 81.74 460 ARG A C 1
ATOM 3607 O O . ARG A 1 460 ? 15.247 34.905 3.739 1 81.74 460 ARG A O 1
ATOM 3614 N N . ASN A 1 461 ? 14.355 34.082 1.821 1 81.47 461 ASN A N 1
ATOM 3615 C CA . ASN A 1 461 ? 13.537 35.266 1.582 1 81.47 461 ASN A CA 1
ATOM 3616 C C . ASN A 1 461 ? 12.057 34.913 1.467 1 81.47 461 ASN A C 1
ATOM 3618 O O . ASN A 1 461 ? 11.703 33.739 1.345 1 81.47 461 ASN A O 1
ATOM 3622 N N . HIS A 1 462 ? 11.207 35.887 1.626 1 81.15 462 HIS A N 1
ATOM 3623 C CA . HIS A 1 462 ? 9.76 35.732 1.539 1 81.15 462 HIS A CA 1
ATOM 3624 C C . HIS A 1 462 ? 9.333 35.326 0.132 1 81.15 462 HIS A C 1
ATOM 3626 O O . HIS A 1 462 ? 8.308 34.663 -0.043 1 81.15 462 HIS A O 1
ATOM 3632 N N . GLU A 1 463 ? 10.194 35.711 -0.834 1 79.97 463 GLU A N 1
ATOM 3633 C CA . GLU A 1 463 ? 9.871 35.311 -2.201 1 79.97 463 GLU A CA 1
ATOM 3634 C C . GLU A 1 463 ? 9.977 33.798 -2.372 1 79.97 463 GLU A C 1
ATOM 3636 O O . GLU A 1 463 ? 9.156 33.187 -3.059 1 79.97 463 GLU A O 1
ATOM 3641 N N . GLN A 1 464 ? 10.906 33.313 -1.669 1 83.25 464 GLN A N 1
ATOM 3642 C CA . GLN A 1 464 ? 11.106 31.87 -1.745 1 83.25 464 GLN A CA 1
ATOM 3643 C C . GLN A 1 464 ? 9.997 31.121 -1.012 1 83.25 464 GLN A C 1
ATOM 3645 O O . GLN A 1 464 ? 9.687 29.976 -1.348 1 83.25 464 GLN A O 1
ATOM 3650 N N . LEU A 1 465 ? 9.413 31.748 -0.083 1 80.78 465 LEU A N 1
ATOM 3651 C CA . LEU A 1 465 ? 8.298 31.156 0.648 1 80.78 465 LEU A CA 1
ATOM 3652 C C . LEU A 1 465 ? 7.053 31.08 -0.229 1 80.78 465 LEU A C 1
ATOM 3654 O O . LEU A 1 465 ? 6.269 30.134 -0.122 1 80.78 465 LEU A O 1
ATOM 3658 N N . ARG A 1 466 ? 7.028 32.081 -1.106 1 78.8 466 ARG A N 1
ATOM 3659 C CA . ARG A 1 466 ? 5.843 32.155 -1.955 1 78.8 466 ARG A CA 1
ATOM 3660 C C . ARG A 1 466 ? 6.014 31.306 -3.21 1 78.8 466 ARG A C 1
ATOM 3662 O O . ARG A 1 466 ? 5.114 30.548 -3.58 1 78.8 466 ARG A O 1
ATOM 3669 N N . GLU A 1 467 ? 7.14 31.416 -3.864 1 81.27 467 GLU A N 1
ATOM 3670 C CA . GLU A 1 467 ? 7.36 30.721 -5.129 1 81.27 467 GLU A CA 1
ATOM 3671 C C . GLU A 1 467 ? 7.749 29.264 -4.897 1 81.27 467 GLU A C 1
ATOM 3673 O O . GLU A 1 467 ? 7.47 28.401 -5.732 1 81.27 467 GLU A O 1
ATOM 3678 N N . LYS A 1 468 ? 8.268 28.983 -3.74 1 86.52 468 LYS A N 1
ATOM 3679 C CA . LYS A 1 468 ? 8.736 27.649 -3.379 1 86.52 468 LYS A CA 1
ATOM 3680 C C . LYS A 1 468 ? 9.495 27.001 -4.534 1 86.52 468 LYS A C 1
ATOM 3682 O O . LYS A 1 468 ? 9.063 25.98 -5.073 1 86.52 468 LYS A O 1
ATOM 3687 N N . PRO A 1 469 ? 10.536 27.528 -4.939 1 86.48 469 PRO A N 1
ATOM 3688 C CA . PRO A 1 469 ? 11.312 26.989 -6.059 1 86.48 469 PRO A CA 1
ATOM 3689 C C . PRO A 1 469 ? 11.776 25.555 -5.818 1 86.48 469 PRO A C 1
ATOM 3691 O O . PRO A 1 469 ? 12.283 25.238 -4.739 1 86.48 469 PRO A O 1
ATOM 3694 N N . GLY A 1 470 ? 11.621 24.685 -6.758 1 90.03 470 GLY A N 1
ATOM 3695 C CA . GLY A 1 470 ? 12.127 23.322 -6.705 1 90.03 470 GLY A CA 1
ATOM 3696 C C . GLY A 1 470 ? 11.171 22.357 -6.029 1 90.03 470 GLY A C 1
ATOM 3697 O O . GLY A 1 470 ? 11.441 21.156 -5.958 1 90.03 470 GLY A O 1
ATOM 3698 N N . ARG A 1 471 ? 10.149 22.885 -5.54 1 91.21 471 ARG A N 1
ATOM 3699 C CA . ARG A 1 471 ? 9.21 22.028 -4.824 1 91.21 471 ARG A CA 1
ATOM 3700 C C . ARG A 1 471 ? 8.581 21.002 -5.76 1 91.21 471 ARG A C 1
ATOM 3702 O O . ARG A 1 471 ? 8.327 19.863 -5.361 1 91.21 471 ARG A O 1
ATOM 3709 N N . GLN A 1 472 ? 8.344 21.318 -7.004 1 92.11 472 GLN A N 1
ATOM 3710 C CA . GLN A 1 472 ? 7.803 20.403 -8.003 1 92.11 472 GLN A CA 1
ATOM 3711 C C . GLN A 1 472 ? 8.766 19.251 -8.273 1 92.11 472 GLN A C 1
ATOM 3713 O O . GLN A 1 472 ? 8.349 18.094 -8.363 1 92.11 472 GLN A O 1
ATOM 3718 N N . CYS A 1 473 ? 9.954 19.605 -8.336 1 93.53 473 CYS A N 1
ATOM 3719 C CA . CYS A 1 473 ? 10.963 18.59 -8.616 1 93.53 473 CYS A CA 1
ATOM 3720 C C . CYS A 1 473 ? 11.16 17.672 -7.415 1 93.53 473 CYS A C 1
ATOM 3722 O O . CYS A 1 473 ? 11.37 16.468 -7.576 1 93.53 473 CYS A O 1
ATOM 3724 N N . VAL A 1 474 ? 11.094 18.223 -6.267 1 94.93 474 VAL A N 1
ATOM 3725 C CA . VAL A 1 474 ? 11.242 17.416 -5.06 1 94.93 474 VAL A CA 1
ATOM 3726 C C . VAL A 1 474 ? 10.071 16.443 -4.942 1 94.93 474 VAL A C 1
ATOM 3728 O O . VAL A 1 474 ? 10.26 15.273 -4.601 1 94.93 474 VAL A O 1
ATOM 3731 N N . THR A 1 475 ? 8.916 16.93 -5.286 1 94.31 475 THR A N 1
ATOM 3732 C CA . THR A 1 475 ? 7.744 16.062 -5.274 1 94.31 475 THR A CA 1
ATOM 3733 C C . THR A 1 475 ? 7.885 14.948 -6.308 1 94.31 475 THR A C 1
ATOM 3735 O O . THR A 1 475 ? 7.566 13.79 -6.028 1 94.31 475 THR A O 1
ATOM 3738 N N . PHE A 1 476 ? 8.323 15.318 -7.427 1 95.41 476 PHE A N 1
ATOM 3739 C CA . PHE A 1 476 ? 8.565 14.339 -8.481 1 95.41 476 PHE A CA 1
ATOM 3740 C C . PHE A 1 476 ? 9.578 13.295 -8.028 1 95.41 476 PHE A C 1
ATOM 3742 O O . PHE A 1 476 ? 9.389 12.098 -8.26 1 95.41 476 PHE A O 1
ATOM 3749 N N . LEU A 1 477 ? 10.595 13.724 -7.389 1 96.9 477 LEU A N 1
ATOM 3750 C CA . LEU A 1 477 ? 11.657 12.835 -6.93 1 96.9 477 LEU A CA 1
ATOM 3751 C C . LEU A 1 477 ? 11.146 11.892 -5.846 1 96.9 477 LEU A C 1
ATOM 3753 O O . LEU A 1 477 ? 11.612 10.756 -5.735 1 96.9 477 LEU A O 1
ATOM 3757 N N . ILE A 1 478 ? 10.224 12.315 -5.026 1 96.23 478 ILE A N 1
ATOM 3758 C CA . ILE A 1 478 ? 9.634 11.45 -4.009 1 96.23 478 ILE A CA 1
ATOM 3759 C C . ILE A 1 478 ? 8.989 10.236 -4.675 1 96.23 478 ILE A C 1
ATOM 3761 O O . ILE A 1 478 ? 9.25 9.096 -4.285 1 96.23 478 ILE A O 1
ATOM 3765 N N . ILE A 1 479 ? 8.285 10.46 -5.731 1 95.63 479 ILE A N 1
ATOM 3766 C CA . ILE A 1 479 ? 7.576 9.379 -6.407 1 95.63 479 ILE A CA 1
ATOM 3767 C C . ILE A 1 479 ? 8.564 8.537 -7.212 1 95.63 479 ILE A C 1
ATOM 3769 O O . ILE A 1 479 ? 8.412 7.318 -7.313 1 95.63 479 ILE A O 1
ATOM 3773 N N . CYS A 1 480 ? 9.559 9.205 -7.724 1 95.92 480 CYS A N 1
ATOM 3774 C CA . CYS A 1 480 ? 10.587 8.482 -8.464 1 95.92 480 CYS A CA 1
ATOM 3775 C C . CYS A 1 480 ? 11.317 7.495 -7.561 1 95.92 480 CYS A C 1
ATOM 3777 O O . CYS A 1 480 ? 11.537 6.344 -7.943 1 95.92 480 CYS A O 1
ATOM 3779 N N . ASN A 1 481 ? 11.668 7.985 -6.426 1 96.53 481 ASN A N 1
ATOM 3780 C CA . ASN A 1 481 ? 12.355 7.096 -5.495 1 96.53 481 ASN A CA 1
ATOM 3781 C C . ASN A 1 481 ? 11.435 5.985 -4.997 1 96.53 481 ASN A C 1
ATOM 3783 O O . ASN A 1 481 ? 11.884 4.863 -4.756 1 96.53 481 ASN A O 1
ATOM 3787 N N . PHE A 1 482 ? 10.244 6.269 -4.889 1 95.04 482 PHE A N 1
ATOM 3788 C CA . PHE A 1 482 ? 9.285 5.232 -4.526 1 95.04 482 PHE A CA 1
ATOM 3789 C C . PHE A 1 482 ? 9.186 4.179 -5.623 1 95.04 482 PHE A C 1
ATOM 379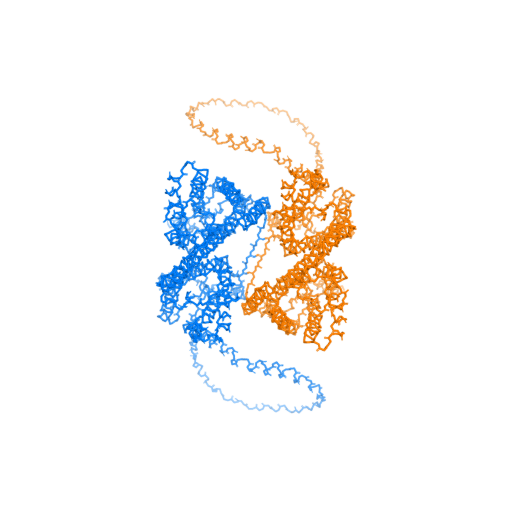1 O O . PHE A 1 482 ? 9.11 2.983 -5.337 1 95.04 482 PHE A O 1
ATOM 3798 N N . ALA A 1 483 ? 9.183 4.639 -6.828 1 95.51 483 ALA A N 1
ATOM 3799 C CA . ALA A 1 483 ? 9.158 3.722 -7.965 1 95.51 483 ALA A CA 1
ATOM 3800 C C . ALA A 1 483 ? 10.407 2.845 -7.989 1 95.51 483 ALA A C 1
ATOM 3802 O O . ALA A 1 483 ? 10.32 1.637 -8.221 1 95.51 483 ALA A O 1
ATOM 3803 N N . LEU A 1 484 ? 11.517 3.461 -7.755 1 95.54 484 LEU A N 1
ATOM 3804 C CA . LEU A 1 484 ? 12.768 2.71 -7.738 1 95.54 484 LEU A CA 1
ATOM 3805 C C . LEU A 1 484 ? 12.791 1.72 -6.579 1 95.54 484 LEU A C 1
ATOM 3807 O O . LEU A 1 484 ? 13.367 0.635 -6.695 1 95.54 484 LEU A O 1
ATOM 3811 N N . TRP A 1 485 ? 12.228 2.146 -5.428 1 94.23 485 TRP A N 1
ATOM 3812 C CA . TRP A 1 485 ? 12.096 1.241 -4.291 1 94.23 485 TRP A CA 1
ATOM 3813 C C . TRP A 1 485 ? 11.294 0.001 -4.672 1 94.23 485 TRP A C 1
ATOM 3815 O O . TRP A 1 485 ? 11.675 -1.121 -4.329 1 94.23 485 TRP A O 1
ATOM 3825 N N . VAL A 1 486 ? 10.238 0.169 -5.408 1 92.46 486 VAL A N 1
ATOM 3826 C CA . VAL A 1 486 ? 9.391 -0.937 -5.844 1 92.46 486 VAL A CA 1
ATOM 3827 C C . VAL A 1 486 ? 10.157 -1.816 -6.831 1 92.46 486 VAL A C 1
ATOM 3829 O O . VAL A 1 486 ? 10.101 -3.045 -6.75 1 92.46 486 VAL A O 1
ATOM 3832 N N . VAL A 1 487 ? 10.884 -1.244 -7.704 1 91.87 487 VAL A N 1
ATOM 3833 C CA . VAL A 1 487 ? 11.66 -1.98 -8.697 1 91.87 487 VAL A CA 1
ATOM 3834 C C . VAL A 1 487 ? 12.727 -2.82 -8 1 91.87 487 VAL A C 1
ATOM 3836 O O . VAL A 1 487 ? 12.872 -4.012 -8.284 1 91.87 487 VAL A O 1
ATOM 3839 N N . ASN A 1 488 ? 13.403 -2.237 -7.033 1 90.98 488 ASN A N 1
ATOM 3840 C CA . ASN A 1 488 ? 14.458 -2.95 -6.322 1 90.98 488 ASN A CA 1
ATOM 3841 C C . ASN A 1 488 ? 13.889 -4.06 -5.443 1 90.98 488 ASN A C 1
ATOM 3843 O O . ASN A 1 488 ? 14.525 -5.1 -5.26 1 90.98 488 ASN A O 1
ATOM 3847 N N . THR A 1 489 ? 12.726 -3.857 -4.958 1 89.31 489 THR A N 1
ATOM 3848 C CA . THR A 1 489 ? 12.098 -4.833 -4.075 1 89.31 489 THR A CA 1
ATOM 3849 C C . THR A 1 489 ? 11.594 -6.035 -4.868 1 89.31 489 THR A C 1
ATOM 3851 O O . THR A 1 489 ? 11.715 -7.177 -4.419 1 89.31 489 THR A O 1
ATOM 3854 N N . PHE A 1 490 ? 11.158 -5.828 -6.139 1 87.58 490 PHE A N 1
ATOM 3855 C CA . PHE A 1 490 ? 10.472 -6.915 -6.829 1 87.58 490 PHE A CA 1
ATOM 3856 C C . PHE A 1 490 ? 11.337 -7.474 -7.953 1 87.58 490 PHE A C 1
ATOM 3858 O O . PHE A 1 490 ? 11.161 -8.622 -8.366 1 87.58 490 PHE A O 1
ATOM 3865 N N . GLU A 1 491 ? 12.253 -6.715 -8.449 1 88.02 491 GLU A N 1
ATOM 3866 C CA . GLU A 1 491 ? 13.023 -7.191 -9.594 1 88.02 491 GLU A CA 1
ATOM 3867 C C . GLU A 1 491 ? 14.463 -7.506 -9.198 1 88.02 491 GLU A C 1
ATOM 3869 O O . GLU A 1 491 ? 14.937 -8.626 -9.398 1 88.02 491 GLU A O 1
ATOM 3874 N N . THR A 1 492 ? 15.107 -6.658 -8.526 1 85.52 492 THR A N 1
ATOM 3875 C CA . THR A 1 492 ? 16.542 -6.754 -8.282 1 85.52 492 THR A CA 1
ATOM 3876 C C . THR A 1 492 ? 16.854 -7.916 -7.343 1 85.52 492 THR A C 1
ATOM 3878 O O . THR A 1 492 ? 17.947 -8.484 -7.392 1 85.52 492 THR A O 1
ATOM 3881 N N . GLN A 1 493 ? 15.9 -8.35 -6.605 1 82.49 493 GLN A N 1
ATOM 3882 C CA . GLN A 1 493 ? 16.148 -9.413 -5.636 1 82.49 493 GLN A CA 1
ATOM 3883 C C . GLN A 1 493 ? 16.054 -10.788 -6.292 1 82.49 493 GLN A C 1
ATOM 3885 O O . GLN A 1 493 ? 16.516 -11.783 -5.729 1 82.49 493 GLN A O 1
ATOM 3890 N N . ARG A 1 494 ? 15.609 -10.816 -7.468 1 83.31 494 ARG A N 1
ATOM 3891 C CA . ARG A 1 494 ? 15.424 -12.095 -8.145 1 83.31 494 ARG A CA 1
ATOM 3892 C C . ARG A 1 494 ? 16.704 -12.53 -8.851 1 83.31 494 ARG A C 1
ATOM 3894 O O . ARG A 1 494 ? 17.409 -11.705 -9.434 1 83.31 494 ARG A O 1
ATOM 3901 N N . ILE A 1 495 ? 16.924 -13.791 -8.869 1 80.98 495 ILE A N 1
ATOM 3902 C CA . ILE A 1 495 ? 18.121 -14.359 -9.481 1 80.98 495 ILE A CA 1
ATOM 3903 C C . ILE A 1 495 ? 18.054 -14.192 -10.997 1 80.98 495 ILE A C 1
ATOM 3905 O O . ILE A 1 495 ? 19.082 -14.011 -11.654 1 80.98 495 ILE A O 1
ATOM 3909 N N . GLU A 1 496 ? 16.874 -14.133 -11.546 1 81.97 496 GLU A N 1
ATOM 3910 C CA . GLU A 1 496 ? 16.687 -14.036 -12.991 1 81.97 496 GLU A CA 1
ATOM 3911 C C . GLU A 1 496 ? 17.128 -12.673 -13.514 1 81.97 496 GLU A C 1
ATOM 3913 O O . GLU A 1 496 ? 17.52 -12.545 -14.676 1 81.97 496 GLU A O 1
ATOM 3918 N N . TYR A 1 497 ? 17.012 -11.708 -12.594 1 88.45 497 TYR A N 1
ATOM 3919 C CA . TYR A 1 497 ? 17.392 -10.354 -12.978 1 88.45 497 TYR A CA 1
ATOM 3920 C C . TYR A 1 497 ? 18.908 -10.206 -13.028 1 88.45 497 TYR A C 1
ATOM 3922 O O . TYR A 1 497 ? 19.431 -9.349 -13.744 1 88.45 497 TYR A O 1
ATOM 3930 N N . ASN A 1 498 ? 19.683 -11.034 -12.283 1 91.27 498 ASN A N 1
ATOM 3931 C CA . ASN A 1 498 ? 21.132 -10.94 -12.144 1 91.27 498 ASN A CA 1
ATOM 3932 C C . ASN A 1 498 ? 21.837 -12.121 -12.803 1 91.27 498 ASN A C 1
ATOM 3934 O O . ASN A 1 498 ? 22.714 -12.743 -12.2 1 91.27 498 ASN A O 1
ATOM 3938 N N . GLN A 1 499 ? 21.564 -12.38 -14.031 1 89.75 499 GLN A N 1
ATOM 3939 C CA . GLN A 1 499 ? 22.115 -13.536 -14.731 1 89.75 499 GLN A CA 1
ATOM 3940 C C . GLN A 1 499 ? 23.611 -13.368 -14.979 1 89.75 499 GLN A C 1
ATOM 3942 O O . GLN A 1 499 ? 24.38 -14.321 -14.836 1 89.75 499 GLN A O 1
ATOM 3947 N N . THR A 1 500 ? 24.03 -12.161 -15.281 1 92.89 500 THR A N 1
ATOM 3948 C CA . THR A 1 500 ? 25.441 -11.901 -15.545 1 92.89 500 THR A CA 1
ATOM 3949 C C . THR A 1 500 ? 26.276 -12.121 -14.287 1 92.89 500 THR A C 1
ATOM 3951 O O . THR A 1 500 ? 27.357 -12.71 -14.349 1 92.89 500 THR A O 1
ATOM 3954 N N . GLN A 1 501 ? 25.742 -11.76 -13.168 1 94.56 501 GLN A N 1
ATOM 3955 C CA . GLN A 1 501 ? 26.443 -11.901 -11.896 1 94.56 501 GLN A CA 1
ATOM 3956 C C . GLN A 1 501 ? 26.482 -13.359 -11.448 1 94.56 501 GLN A C 1
ATOM 3958 O O . GLN A 1 501 ? 27.507 -13.836 -10.957 1 94.56 501 GLN A O 1
ATOM 3963 N N . VAL A 1 502 ? 25.407 -14.051 -11.67 1 92.29 502 VAL A N 1
ATOM 3964 C CA . VAL A 1 502 ? 25.331 -15.455 -11.279 1 92.29 502 VAL A CA 1
ATOM 3965 C C . VAL A 1 502 ? 26.27 -16.285 -12.152 1 92.29 502 VAL A C 1
ATOM 3967 O O . VAL A 1 502 ? 26.911 -17.221 -11.668 1 92.29 502 VAL A O 1
ATOM 3970 N N . ASN A 1 503 ? 26.34 -15.939 -13.425 1 91.56 503 ASN A N 1
ATOM 3971 C CA . ASN A 1 503 ? 27.22 -16.668 -14.332 1 91.56 503 ASN A CA 1
ATOM 3972 C C . ASN A 1 503 ? 28.69 -16.436 -13.995 1 91.56 503 ASN A C 1
ATOM 3974 O O . ASN A 1 503 ? 29.515 -17.339 -14.141 1 91.56 503 ASN A O 1
ATOM 3978 N N . PHE A 1 504 ? 28.997 -15.316 -13.526 1 94.38 504 PHE A N 1
ATOM 3979 C CA . PHE A 1 504 ? 30.382 -14.976 -13.226 1 94.38 504 PHE A CA 1
ATOM 3980 C C . PHE A 1 504 ? 30.783 -15.502 -11.853 1 94.38 504 PHE A C 1
ATOM 3982 O O . PHE A 1 504 ? 31.78 -16.216 -11.723 1 94.38 504 PHE A O 1
ATOM 3989 N N . TYR A 1 505 ? 30.05 -15.203 -10.773 1 93.96 505 TYR A N 1
ATOM 3990 C CA . TYR A 1 505 ? 30.413 -15.533 -9.399 1 93.96 505 TYR A CA 1
ATOM 3991 C C . TYR A 1 505 ? 29.911 -16.922 -9.022 1 93.96 505 TYR A C 1
ATOM 3993 O O . TYR A 1 505 ? 30.431 -17.545 -8.093 1 93.96 505 TYR A O 1
ATOM 4001 N N . GLY A 1 506 ? 28.948 -17.394 -9.633 1 91.09 506 GLY A N 1
ATOM 4002 C CA . GLY A 1 506 ? 28.226 -18.569 -9.172 1 91.09 506 GLY A CA 1
ATOM 4003 C C . GLY A 1 506 ? 27.032 -18.232 -8.299 1 91.09 506 GLY A C 1
ATOM 4004 O O . GLY A 1 506 ? 26.929 -17.116 -7.783 1 91.09 506 GLY A O 1
ATOM 4005 N N . THR A 1 507 ? 26.097 -19.114 -8.139 1 87.91 507 THR A N 1
ATOM 4006 C CA . THR A 1 507 ? 24.858 -18.889 -7.404 1 87.91 507 THR A CA 1
ATOM 4007 C C . THR A 1 507 ? 25.14 -18.677 -5.919 1 87.91 507 THR A C 1
ATOM 4009 O O . THR A 1 507 ? 24.518 -17.826 -5.279 1 87.91 507 THR A O 1
ATOM 4012 N N . THR A 1 508 ? 26.082 -19.421 -5.328 1 88.04 508 THR A N 1
ATOM 4013 C CA . THR A 1 508 ? 26.362 -19.342 -3.898 1 88.04 508 THR A CA 1
ATOM 4014 C C . THR A 1 508 ? 27.015 -18.008 -3.548 1 88.04 508 THR A C 1
ATOM 4016 O O . THR A 1 508 ? 26.538 -17.289 -2.667 1 88.04 508 THR A O 1
ATOM 4019 N N . ALA A 1 509 ? 28.048 -17.627 -4.256 1 91.99 509 ALA A N 1
ATOM 4020 C CA . ALA A 1 509 ? 28.759 -16.383 -3.973 1 91.99 509 ALA A CA 1
ATOM 4021 C C . ALA A 1 509 ? 27.867 -15.171 -4.231 1 91.99 509 ALA A C 1
ATOM 4023 O O . ALA A 1 509 ? 27.855 -14.223 -3.443 1 91.99 509 ALA A O 1
ATOM 4024 N N . TRP A 1 510 ? 27.152 -15.154 -5.272 1 93.44 510 TRP A N 1
ATOM 4025 C CA . TRP A 1 510 ? 26.283 -14.023 -5.58 1 93.44 510 TRP A CA 1
ATOM 4026 C C . TRP A 1 510 ? 25.176 -13.888 -4.539 1 93.44 510 TRP A C 1
ATOM 4028 O O . TRP A 1 510 ? 24.774 -12.775 -4.192 1 93.44 510 TRP A O 1
ATOM 4038 N N . ALA A 1 511 ? 24.654 -15.049 -4.083 1 90.57 511 ALA A N 1
ATOM 4039 C CA . ALA A 1 511 ? 23.631 -15.001 -3.042 1 90.57 511 ALA A CA 1
ATOM 4040 C C . ALA A 1 511 ? 24.149 -14.287 -1.796 1 90.57 511 ALA A C 1
ATOM 4042 O O . ALA A 1 511 ? 23.437 -13.479 -1.195 1 90.57 511 ALA A O 1
ATOM 4043 N N . ILE A 1 512 ? 25.382 -14.521 -1.464 1 90.72 512 ILE A N 1
ATOM 4044 C CA . ILE A 1 512 ? 25.989 -13.882 -0.301 1 90.72 512 ILE A CA 1
ATOM 4045 C C . ILE A 1 512 ? 26.138 -12.384 -0.554 1 90.72 512 ILE A C 1
ATOM 4047 O O . ILE A 1 512 ? 25.711 -11.564 0.262 1 90.72 512 ILE A O 1
ATOM 4051 N N . PHE A 1 513 ? 26.7 -12.013 -1.725 1 93.06 513 PHE A N 1
ATOM 4052 C CA . PHE A 1 513 ? 26.935 -10.613 -2.06 1 93.06 513 PHE A CA 1
ATOM 4053 C C . PHE A 1 513 ? 25.618 -9.852 -2.157 1 93.06 513 PHE A C 1
ATOM 4055 O O . PHE A 1 513 ? 25.499 -8.739 -1.639 1 93.06 513 PHE A O 1
ATOM 4062 N N . SER A 1 514 ? 24.663 -10.453 -2.779 1 91.77 514 SER A N 1
ATOM 4063 C CA . SER A 1 514 ? 23.389 -9.783 -3.018 1 91.77 514 SER A CA 1
ATOM 4064 C C . SER A 1 514 ? 22.598 -9.622 -1.724 1 91.77 514 SER A C 1
ATOM 4066 O O . SER A 1 514 ? 21.96 -8.59 -1.505 1 91.77 514 SER A O 1
ATOM 4068 N N . HIS A 1 515 ? 22.636 -10.523 -0.778 1 91.13 515 HIS A N 1
ATOM 4069 C CA . HIS A 1 515 ? 21.829 -10.449 0.435 1 91.13 515 HIS A CA 1
ATOM 4070 C C . HIS A 1 515 ? 22.427 -9.465 1.435 1 91.13 515 HIS A C 1
ATOM 4072 O O . HIS A 1 515 ? 21.716 -8.933 2.29 1 91.13 515 HIS A O 1
ATOM 4078 N N . ILE A 1 516 ? 23.693 -9.191 1.24 1 88.1 516 ILE A N 1
ATOM 4079 C CA . ILE A 1 516 ? 24.336 -8.19 2.085 1 88.1 516 ILE A CA 1
ATOM 4080 C C . ILE A 1 516 ? 24.057 -6.793 1.536 1 88.1 516 ILE A C 1
ATOM 4082 O O . ILE A 1 516 ? 23.88 -5.842 2.301 1 88.1 516 ILE A O 1
ATOM 4086 N N . SER A 1 517 ? 23.973 -6.679 0.314 1 92.84 517 SER A N 1
ATOM 4087 C CA . SER A 1 517 ? 23.99 -5.355 -0.3 1 92.84 517 SER A CA 1
ATOM 4088 C C . SER A 1 517 ? 22.592 -4.93 -0.737 1 92.84 517 SER A C 1
ATOM 4090 O O . SER A 1 517 ? 22.2 -3.776 -0.546 1 92.84 517 SER A O 1
ATOM 4092 N N . VAL A 1 518 ? 21.747 -5.782 -1.256 1 92.3 518 VAL A N 1
ATOM 4093 C CA . VAL A 1 518 ? 20.486 -5.434 -1.902 1 92.3 518 VAL A CA 1
ATOM 4094 C C . VAL A 1 518 ? 19.516 -4.863 -0.87 1 92.3 518 VAL A C 1
ATOM 4096 O O . VAL A 1 518 ? 18.878 -3.835 -1.109 1 92.3 518 VAL A O 1
ATOM 4099 N N . PRO A 1 519 ? 19.363 -5.433 0.369 1 89.93 519 PRO A N 1
ATOM 4100 C CA . PRO A 1 519 ? 18.437 -4.849 1.342 1 89.93 519 PRO A CA 1
ATOM 4101 C C . PRO A 1 519 ? 18.814 -3.422 1.732 1 89.93 519 PRO A C 1
ATOM 4103 O O . PRO A 1 519 ? 17.934 -2.586 1.956 1 89.93 519 PRO A O 1
ATOM 4106 N N . LEU A 1 520 ? 20.059 -3.189 1.805 1 91.28 520 LEU A N 1
ATOM 4107 C CA . LEU A 1 520 ? 20.509 -1.835 2.108 1 91.28 520 LEU A CA 1
ATOM 4108 C C . LEU A 1 520 ? 20.209 -0.891 0.949 1 91.28 520 LEU A C 1
ATOM 4110 O O . LEU A 1 520 ? 19.893 0.282 1.164 1 91.28 520 LEU A O 1
ATOM 4114 N N . GLY A 1 521 ? 20.396 -1.441 -0.23 1 92.61 521 GLY A N 1
ATOM 4115 C CA . GLY A 1 521 ? 20.029 -0.642 -1.388 1 92.61 521 GLY A CA 1
ATOM 4116 C C . GLY A 1 521 ? 18.547 -0.32 -1.445 1 92.61 521 GLY A C 1
ATOM 4117 O O . GLY A 1 521 ? 18.163 0.802 -1.78 1 92.61 521 GLY A O 1
ATOM 4118 N N . ILE A 1 522 ? 17.714 -1.282 -1.114 1 92.43 522 ILE A N 1
ATOM 4119 C CA . ILE A 1 522 ? 16.272 -1.082 -1.034 1 92.43 522 ILE A CA 1
ATOM 4120 C C . ILE A 1 522 ? 15.955 -0.024 0.021 1 92.43 522 ILE A C 1
ATOM 4122 O O . ILE A 1 522 ? 15.139 0.87 -0.212 1 92.43 522 ILE A O 1
ATOM 4126 N N . TYR A 1 523 ? 16.626 -0.128 1.073 1 92.44 523 TYR A N 1
ATOM 4127 C CA . TYR A 1 523 ? 16.384 0.836 2.141 1 92.44 523 TYR A CA 1
ATOM 4128 C C . TYR A 1 523 ? 16.803 2.238 1.714 1 92.44 523 TYR A C 1
ATOM 4130 O O . TYR A 1 523 ? 16.181 3.226 2.11 1 92.44 523 TYR A O 1
ATOM 4138 N N . PHE A 1 524 ? 17.877 2.347 0.984 1 94.74 524 PHE A N 1
ATOM 4139 C CA . PHE A 1 524 ? 18.332 3.657 0.531 1 94.74 524 PHE A CA 1
ATOM 4140 C C . PHE A 1 524 ? 17.217 4.394 -0.201 1 94.74 524 PHE A C 1
ATOM 4142 O O . PHE A 1 524 ? 16.989 5.581 0.039 1 94.74 524 PHE A O 1
ATOM 4149 N N . ARG A 1 525 ? 16.576 3.755 -1.057 1 94.82 525 ARG A N 1
ATOM 4150 C CA . ARG A 1 525 ? 15.516 4.379 -1.843 1 94.82 525 ARG A CA 1
ATOM 4151 C C . ARG A 1 525 ? 14.331 4.758 -0.962 1 94.82 525 ARG A C 1
ATOM 4153 O O . ARG A 1 525 ? 13.716 5.809 -1.157 1 94.82 525 ARG A O 1
ATOM 4160 N N . PHE A 1 526 ? 14.048 3.969 0.014 1 93.58 526 PHE A N 1
ATOM 4161 C CA . PHE A 1 526 ? 13.002 4.314 0.97 1 93.58 526 PHE A CA 1
ATOM 4162 C C . PHE A 1 526 ? 13.408 5.523 1.804 1 93.58 526 PHE A C 1
ATOM 4164 O O . PHE A 1 526 ? 12.618 6.452 1.985 1 93.58 526 PHE A O 1
ATOM 4171 N N . ASN A 1 527 ? 14.589 5.419 2.292 1 93.08 527 ASN A N 1
ATOM 4172 C CA . ASN A 1 527 ? 15.085 6.506 3.129 1 93.08 527 ASN A CA 1
ATOM 4173 C C . ASN A 1 527 ? 15.149 7.822 2.358 1 93.08 527 ASN A C 1
ATOM 4175 O O . ASN A 1 527 ? 14.899 8.889 2.922 1 93.08 527 ASN A O 1
ATOM 4179 N N . ALA A 1 528 ? 15.55 7.713 1.079 1 94.71 528 ALA A N 1
ATOM 4180 C CA . ALA A 1 528 ? 15.563 8.907 0.238 1 94.71 528 ALA A CA 1
ATOM 4181 C C . ALA A 1 528 ? 14.164 9.503 0.108 1 94.71 528 ALA A C 1
ATOM 4183 O O . ALA A 1 528 ? 14.001 10.725 0.113 1 94.71 528 ALA A O 1
ATOM 4184 N N . THR A 1 529 ? 13.163 8.674 0.017 1 94.07 529 THR A N 1
ATOM 4185 C CA . THR A 1 529 ? 11.778 9.131 -0.027 1 94.07 529 THR A CA 1
ATOM 4186 C C . THR A 1 529 ? 11.404 9.849 1.267 1 94.07 529 THR A C 1
ATOM 4188 O O . THR A 1 529 ? 10.773 10.908 1.235 1 94.07 529 THR A O 1
ATOM 4191 N N . VAL A 1 530 ? 11.844 9.311 2.375 1 92.85 530 VAL A N 1
ATOM 4192 C CA . VAL A 1 530 ? 11.551 9.892 3.68 1 92.85 530 VAL A CA 1
ATOM 4193 C C . VAL A 1 530 ? 12.253 11.242 3.815 1 92.85 530 VAL A C 1
ATOM 4195 O O . VAL A 1 530 ? 11.632 12.236 4.2 1 92.85 530 VAL A O 1
ATOM 4198 N N . ASN A 1 531 ? 13.484 11.291 3.466 1 93.61 531 ASN A N 1
ATOM 4199 C CA . ASN A 1 531 ? 14.259 12.522 3.576 1 93.61 531 ASN A CA 1
ATOM 4200 C C . ASN A 1 531 ? 13.705 13.616 2.668 1 93.61 531 ASN A C 1
ATOM 4202 O O . ASN A 1 531 ? 13.641 14.782 3.062 1 93.61 531 ASN A O 1
ATOM 4206 N N . LEU A 1 532 ? 13.351 13.244 1.49 1 94.71 532 LEU A N 1
ATOM 4207 C CA . LEU A 1 532 ? 12.777 14.217 0.567 1 94.71 532 LEU A CA 1
ATOM 4208 C C . LEU A 1 532 ? 11.427 14.715 1.072 1 94.71 532 LEU A C 1
ATOM 4210 O O . LEU A 1 532 ? 11.064 15.872 0.847 1 94.71 532 LEU A O 1
ATOM 4214 N N . SER A 1 533 ? 10.703 13.869 1.757 1 91.59 533 SER A N 1
ATOM 4215 C CA . SER A 1 533 ? 9.44 14.297 2.349 1 91.59 533 SER A CA 1
ATOM 4216 C C . SER A 1 533 ? 9.669 15.297 3.477 1 91.59 533 SER A C 1
ATOM 4218 O O . SER A 1 533 ? 8.881 16.227 3.659 1 91.59 533 SER A O 1
ATOM 4220 N N . ILE A 1 534 ? 10.738 15.092 4.205 1 89.77 534 ILE A N 1
ATOM 4221 C CA . ILE A 1 534 ? 11.099 16.05 5.244 1 89.77 534 ILE A CA 1
ATOM 4222 C C . ILE A 1 534 ? 11.459 17.391 4.608 1 89.77 534 ILE A C 1
ATOM 4224 O O . ILE A 1 534 ? 11.018 18.444 5.074 1 89.77 534 ILE A O 1
ATOM 4228 N N . VAL A 1 535 ? 12.22 17.27 3.541 1 90.72 535 VAL A N 1
ATOM 4229 C CA . VAL A 1 535 ? 12.603 18.482 2.824 1 90.72 535 VAL A CA 1
ATOM 4230 C C . VAL A 1 535 ? 11.356 19.183 2.292 1 90.72 535 VAL A C 1
ATOM 4232 O O . VAL A 1 535 ? 11.234 20.407 2.391 1 90.72 535 VAL A O 1
ATOM 4235 N N . TRP A 1 536 ? 10.483 18.427 1.74 1 89.34 536 TRP A N 1
ATOM 4236 C CA . TRP A 1 536 ? 9.246 18.949 1.168 1 89.34 536 TRP A CA 1
ATOM 4237 C C . TRP A 1 536 ? 8.436 19.701 2.218 1 89.34 536 TRP A C 1
ATOM 4239 O O . TRP A 1 536 ? 7.775 20.694 1.907 1 89.34 536 TRP A O 1
ATOM 4249 N N . LYS A 1 537 ? 8.543 19.379 3.443 1 84.81 537 LYS A N 1
ATOM 4250 C CA . LYS A 1 537 ? 7.763 19.989 4.517 1 84.81 537 LYS A CA 1
ATOM 4251 C C . LYS A 1 537 ? 8.503 21.176 5.128 1 84.81 537 LYS A C 1
ATOM 4253 O O . LYS A 1 537 ? 7.889 22.192 5.461 1 84.81 537 LYS A O 1
ATOM 4258 N N . LYS A 1 538 ? 9.794 21.094 5.198 1 83.94 538 LYS A N 1
ATOM 4259 C CA . LYS A 1 538 ? 10.534 22.029 6.04 1 83.94 538 LYS A CA 1
ATOM 4260 C C . LYS A 1 538 ? 11.255 23.076 5.196 1 83.94 538 LYS A C 1
ATOM 4262 O O . LYS A 1 538 ? 11.511 24.188 5.662 1 83.94 538 LYS A O 1
ATOM 4267 N N . ALA A 1 539 ? 11.611 22.753 4.079 1 85.62 539 ALA A N 1
ATOM 4268 C CA . ALA A 1 539 ? 12.535 23.589 3.317 1 85.62 539 ALA A CA 1
ATOM 4269 C C . ALA A 1 539 ? 11.922 24.954 3.019 1 85.62 539 ALA A C 1
ATOM 4271 O O . ALA A 1 539 ? 12.633 25.961 2.961 1 85.62 539 ALA A O 1
ATOM 4272 N N . TRP A 1 540 ? 10.651 25.087 2.914 1 86.56 540 TRP A N 1
ATOM 4273 C CA . TRP A 1 540 ? 10.064 26.365 2.527 1 86.56 540 TRP A CA 1
ATOM 4274 C C . TRP A 1 540 ? 9.276 26.974 3.681 1 86.56 540 TRP A C 1
ATOM 4276 O O . TRP A 1 540 ? 8.289 27.682 3.463 1 86.56 540 TRP A O 1
ATOM 4286 N N . LYS A 1 541 ? 9.608 26.604 4.83 1 77.1 541 LYS A N 1
ATOM 4287 C CA . LYS A 1 541 ? 9.078 27.247 6.029 1 77.1 541 LYS A CA 1
ATOM 4288 C C . LYS A 1 541 ? 10.117 28.167 6.664 1 77.1 541 LYS A C 1
ATOM 4290 O O . LYS A 1 541 ? 11.312 27.867 6.647 1 77.1 541 LYS A O 1
ATOM 4295 N N . LYS A 1 542 ? 9.638 29.513 6.894 1 65.38 542 LYS A N 1
ATOM 4296 C CA . LYS A 1 542 ? 10.544 30.497 7.478 1 65.38 542 LYS A CA 1
ATOM 4297 C C . LYS A 1 542 ? 10.905 30.128 8.914 1 65.38 542 LYS A C 1
ATOM 4299 O O . LYS A 1 542 ? 10.023 29.857 9.732 1 65.38 542 LYS A O 1
ATOM 4304 N N . LYS A 1 543 ? 12.047 29.701 9.115 1 57.21 543 LYS A N 1
ATOM 4305 C CA . LYS A 1 543 ? 12.488 29.576 10.501 1 57.21 543 LYS A CA 1
ATOM 4306 C C . LYS A 1 543 ? 12.598 30.944 11.169 1 57.21 543 LYS A C 1
ATOM 4308 O O . LYS A 1 543 ? 13.146 31.882 10.586 1 57.21 543 LYS A O 1
ATOM 4313 N N . GLU A 1 544 ? 11.611 31.481 11.916 1 48.07 544 GLU A N 1
ATOM 4314 C CA . GLU A 1 544 ? 11.784 32.704 12.694 1 48.07 544 GLU A CA 1
ATOM 4315 C C . GLU A 1 544 ? 13.201 32.809 13.25 1 48.07 544 GLU A C 1
ATOM 4317 O O . GLU A 1 544 ? 13.626 31.967 14.044 1 48.07 544 GLU A O 1
ATOM 4322 N N . THR A 1 545 ? 14.096 33.109 12.511 1 40.14 545 THR A N 1
ATOM 4323 C CA . THR A 1 545 ? 15.389 33.474 13.08 1 40.14 545 THR A CA 1
ATOM 4324 C C . THR A 1 545 ? 15.206 34.282 14.362 1 40.14 545 THR A C 1
ATOM 4326 O O . THR A 1 545 ? 14.29 35.101 14.46 1 40.14 545 THR A O 1
ATOM 4329 N N . ASP A 1 546 ? 15.883 33.918 15.393 1 38.9 546 ASP A N 1
ATOM 4330 C CA . ASP A 1 546 ? 16.28 34.682 16.571 1 38.9 546 ASP A CA 1
ATOM 4331 C C . ASP A 1 546 ? 16.745 36.084 16.185 1 38.9 546 ASP A C 1
ATOM 4333 O O . ASP A 1 546 ? 17.908 36.281 15.826 1 38.9 546 ASP A O 1
ATOM 4337 N N . GLY A 1 547 ? 16.168 36.709 15.311 1 34.98 547 GLY A N 1
ATOM 4338 C CA . GLY A 1 547 ? 16.585 38.097 15.195 1 34.98 547 GLY A CA 1
ATOM 4339 C C . GLY A 1 547 ? 16.658 38.813 16.53 1 34.98 547 GLY A C 1
ATOM 4340 O O . GLY A 1 547 ? 16.455 40.027 16.602 1 34.98 547 GLY A O 1
ATOM 4341 N N . ARG A 1 548 ? 16.434 38.163 17.668 1 36.99 548 ARG A N 1
ATOM 4342 C CA . ARG A 1 548 ? 16.836 39.048 18.756 1 36.99 548 ARG A CA 1
ATOM 4343 C C . ARG A 1 548 ? 18.304 39.441 18.628 1 36.99 548 ARG A C 1
ATOM 4345 O O . ARG A 1 548 ? 19.19 38.7 19.059 1 36.99 548 ARG A O 1
ATOM 4352 N N . ASN A 1 549 ? 18.863 39.694 17.479 1 32.01 549 ASN A N 1
ATOM 4353 C CA . ASN A 1 549 ? 20.126 40.411 17.617 1 32.01 549 ASN A CA 1
ATOM 4354 C C . ASN A 1 549 ? 20.033 41.512 18.67 1 32.01 549 ASN A C 1
ATOM 4356 O O . ASN A 1 549 ? 18.969 42.103 18.863 1 32.01 549 ASN A O 1
ATOM 4360 N N . HIS A 1 550 ? 21.149 41.625 19.465 1 33.64 550 HIS A N 1
ATOM 4361 C CA . HIS A 1 550 ? 21.655 42.558 20.466 1 33.64 550 HIS A CA 1
ATOM 4362 C C . HIS A 1 550 ? 21.554 43.999 19.977 1 33.64 550 HIS A C 1
ATOM 4364 O O . HIS A 1 550 ? 22.5 44.526 19.386 1 33.64 550 HIS A O 1
ATOM 4370 N N . THR A 1 551 ? 20.586 44.366 19.271 1 33.76 551 THR A N 1
ATOM 4371 C CA . THR A 1 551 ? 20.57 45.818 19.136 1 33.76 551 THR A CA 1
ATOM 4372 C C . THR A 1 551 ? 20.617 46.489 20.506 1 33.76 551 THR A C 1
ATOM 4374 O O . THR A 1 551 ? 20.625 47.718 20.601 1 33.76 551 THR A O 1
ATOM 4377 N N . ASP A 1 552 ? 20.347 45.645 21.573 1 32.52 552 ASP A N 1
ATOM 4378 C CA . ASP A 1 552 ? 20.409 46.39 22.826 1 32.52 552 ASP A CA 1
ATOM 4379 C C . ASP A 1 552 ? 21.837 46.838 23.13 1 32.52 552 ASP A C 1
ATOM 4381 O O . ASP A 1 552 ? 22.078 47.54 24.114 1 32.52 552 ASP A O 1
ATOM 4385 N N . VAL A 1 553 ? 22.834 46.155 22.462 1 34.22 553 VAL A N 1
ATOM 4386 C CA . VAL A 1 553 ? 24.125 46.509 23.043 1 34.22 553 VAL A CA 1
ATOM 4387 C C . VAL A 1 553 ? 24.531 47.908 22.586 1 34.22 553 VAL A C 1
ATOM 4389 O O . VAL A 1 553 ? 25.408 48.533 23.186 1 34.22 553 VAL A O 1
ATOM 4392 N N . LEU A 1 554 ? 24.125 48.279 21.366 1 33.27 554 LEU A N 1
ATOM 4393 C CA . LEU A 1 554 ? 24.86 49.466 20.943 1 33.27 554 LEU A CA 1
ATOM 4394 C C . LEU A 1 554 ? 24.322 50.714 21.634 1 33.27 554 LEU A C 1
ATOM 4396 O O . LEU A 1 554 ? 24.937 51.781 21.566 1 33.27 554 LEU A O 1
ATOM 4400 N N . HIS A 1 555 ? 23.036 50.657 21.961 1 32.92 555 HIS A N 1
ATOM 4401 C CA . HIS A 1 555 ? 22.625 51.994 22.374 1 32.92 555 HIS A CA 1
ATOM 4402 C C . HIS A 1 555 ? 23.161 52.33 23.762 1 32.92 555 HIS A C 1
ATOM 4404 O O . HIS A 1 555 ? 22.939 53.433 24.267 1 32.92 555 HIS A O 1
ATOM 4410 N N . SER A 1 556 ? 23.512 51.236 24.481 1 31.68 556 SER A N 1
ATOM 4411 C CA . SER A 1 556 ? 23.773 51.653 25.855 1 31.68 556 SER A CA 1
ATOM 4412 C C . SER A 1 556 ? 25.11 52.376 25.968 1 31.68 556 SER A C 1
ATOM 4414 O O . SER A 1 556 ? 25.47 52.862 27.043 1 31.68 556 SER A O 1
ATOM 4416 N N . SER A 1 557 ? 26.014 52.123 24.985 1 31.9 557 SER A N 1
ATOM 4417 C CA . SER A 1 557 ? 27.32 52.639 25.385 1 31.9 557 SER A CA 1
ATOM 4418 C C . SER A 1 557 ? 27.382 54.156 25.241 1 31.9 557 SER A C 1
ATOM 4420 O O . SER A 1 557 ? 28.439 54.76 25.436 1 31.9 557 SER A O 1
ATOM 4422 N N . SER A 1 558 ? 26.48 54.717 24.413 1 29.14 558 SER A N 1
ATOM 4423 C CA . SER A 1 558 ? 26.863 56.101 24.152 1 29.14 558 SER A CA 1
ATOM 4424 C C . SER A 1 558 ? 26.614 56.982 25.372 1 29.14 558 SER A C 1
ATOM 4426 O O . SER A 1 558 ? 26.868 58.188 25.335 1 29.14 558 SER A O 1
ATOM 4428 N N . HIS A 1 559 ? 25.554 56.576 26.181 1 27.49 559 HIS A N 1
ATOM 4429 C CA . HIS A 1 559 ? 25.231 57.647 27.117 1 27.49 559 HIS A CA 1
ATOM 4430 C C . HIS A 1 559 ? 26.211 57.673 28.285 1 27.49 559 HIS A C 1
ATOM 4432 O O . HIS A 1 559 ? 26.114 58.533 29.163 1 27.49 559 HIS A O 1
ATOM 4438 N N . ALA A 1 560 ? 27.094 56.582 28.501 1 24.81 560 ALA A N 1
ATOM 4439 C CA . ALA A 1 560 ? 27.953 57.057 29.582 1 24.81 560 ALA A CA 1
ATOM 4440 C C . ALA A 1 560 ? 29.014 58.02 29.057 1 24.81 560 ALA A C 1
ATOM 4442 O O . ALA A 1 560 ? 29.571 57.811 27.977 1 24.81 560 ALA A O 1
ATOM 4443 N N . MET B 1 1 ? -12.717 13.774 -23.446 1 72.04 1 MET B N 1
ATOM 4444 C CA . MET B 1 1 ? -11.327 14.194 -23.603 1 72.04 1 MET B CA 1
ATOM 4445 C C . MET B 1 1 ? -11.246 15.595 -24.199 1 72.04 1 MET B C 1
ATOM 4447 O O . MET B 1 1 ? -10.487 16.437 -23.717 1 72.04 1 MET B O 1
ATOM 4451 N N . ALA B 1 2 ? -12.065 15.906 -25.168 1 66.86 2 ALA B N 1
ATOM 4452 C CA . ALA B 1 2 ? -12.051 17.219 -25.809 1 66.86 2 ALA B CA 1
ATOM 4453 C C . ALA B 1 2 ? -12.399 18.32 -24.811 1 66.86 2 ALA B C 1
ATOM 4455 O O . ALA B 1 2 ? -11.783 19.388 -24.816 1 66.86 2 ALA B O 1
ATOM 4456 N N . PHE B 1 3 ? -13.275 18.025 -23.976 1 70.25 3 PHE B N 1
ATOM 4457 C CA . PHE B 1 3 ? -13.669 19.006 -22.971 1 70.25 3 PHE B CA 1
ATOM 4458 C C . PHE B 1 3 ? -12.529 19.267 -21.994 1 70.25 3 PHE B C 1
ATOM 4460 O O . PHE B 1 3 ? -12.261 20.416 -21.637 1 70.25 3 PHE B O 1
ATOM 4467 N N . LEU B 1 4 ? -11.9 18.248 -21.646 1 73.48 4 LEU B N 1
ATOM 4468 C CA . LEU B 1 4 ? -10.807 18.412 -20.694 1 73.48 4 LEU B CA 1
ATOM 4469 C C . LEU B 1 4 ? -9.645 19.171 -21.326 1 73.48 4 LEU B C 1
ATOM 4471 O O . LEU B 1 4 ? -9.016 20.007 -20.674 1 73.48 4 LEU B O 1
ATOM 4475 N N . VAL B 1 5 ? -9.389 18.84 -22.596 1 68.6 5 VAL B N 1
ATOM 4476 C CA . VAL B 1 5 ? -8.344 19.565 -23.312 1 68.6 5 VAL B CA 1
ATOM 4477 C C . VAL B 1 5 ? -8.736 21.035 -23.448 1 68.6 5 VAL B C 1
ATOM 4479 O O . VAL B 1 5 ? -7.896 21.924 -23.29 1 68.6 5 VAL B O 1
ATOM 4482 N N . TYR B 1 6 ? -9.993 21.248 -23.621 1 61.06 6 TYR B N 1
ATOM 4483 C CA . TYR B 1 6 ? -10.485 22.616 -23.744 1 61.06 6 TYR B CA 1
ATOM 4484 C C . TYR B 1 6 ? -10.331 23.372 -22.43 1 61.06 6 TYR B C 1
ATOM 4486 O O . TYR B 1 6 ? -9.867 24.514 -22.414 1 61.06 6 TYR B O 1
ATOM 4494 N N . VAL B 1 7 ? -10.634 22.71 -21.372 1 64.6 7 VAL B N 1
ATOM 4495 C CA . VAL B 1 7 ? -10.547 23.366 -20.072 1 64.6 7 VAL B CA 1
ATOM 4496 C C . VAL B 1 7 ? -9.088 23.672 -19.743 1 64.6 7 VAL B C 1
ATOM 4498 O O . VAL B 1 7 ? -8.767 24.765 -19.27 1 64.6 7 VAL B O 1
ATOM 4501 N N . TYR B 1 8 ? -8.253 22.787 -20.154 1 63.68 8 TYR B N 1
ATOM 4502 C CA . TYR B 1 8 ? -6.846 22.999 -19.835 1 63.68 8 TYR B CA 1
ATOM 4503 C C . TYR B 1 8 ? -6.226 24.035 -20.766 1 63.68 8 TYR B C 1
ATOM 4505 O O . TYR B 1 8 ? -5.37 24.819 -20.349 1 63.68 8 TYR B O 1
ATOM 4513 N N . THR B 1 9 ? -6.603 23.992 -22.01 1 57.46 9 THR B N 1
ATOM 4514 C CA . THR B 1 9 ? -6.119 25.031 -22.912 1 57.46 9 THR B CA 1
ATOM 4515 C C . THR B 1 9 ? -6.614 26.405 -22.469 1 57.46 9 THR B C 1
ATOM 4517 O O . THR B 1 9 ? -5.886 27.394 -22.567 1 57.46 9 THR B O 1
ATOM 4520 N N . TYR B 1 10 ? -7.752 26.423 -21.967 1 55.63 10 TYR B N 1
ATOM 4521 C CA . TYR B 1 10 ? -8.307 27.681 -21.48 1 55.63 10 TYR B CA 1
ATOM 4522 C C . TYR B 1 10 ? -7.599 28.133 -20.209 1 55.63 10 TYR B C 1
ATOM 4524 O O . TYR B 1 10 ? -7.289 29.316 -20.051 1 55.63 10 TYR B O 1
ATOM 4532 N N . LEU B 1 11 ? -7.329 27.14 -19.382 1 54.1 11 LEU B N 1
ATOM 4533 C CA . LEU B 1 11 ? -6.618 27.457 -18.148 1 54.1 11 LEU B CA 1
ATOM 4534 C C . LEU B 1 11 ? -5.17 27.84 -18.439 1 54.1 11 LEU B C 1
ATOM 4536 O O . LEU B 1 11 ? -4.596 28.683 -17.746 1 54.1 11 LEU B O 1
ATOM 4540 N N . LEU B 1 12 ? -4.578 27.124 -19.384 1 51.22 12 LEU B N 1
ATOM 4541 C CA . LEU B 1 12 ? -3.224 27.455 -19.816 1 51.22 12 LEU B CA 1
ATOM 4542 C C . LEU B 1 12 ? -3.194 28.808 -20.518 1 51.22 12 LEU B C 1
ATOM 4544 O O . LEU B 1 12 ? -2.204 29.538 -20.428 1 51.22 12 LEU B O 1
ATOM 4548 N N . ARG B 1 13 ? -4.122 29.094 -21.308 1 45.62 13 ARG B N 1
ATOM 4549 C CA . ARG B 1 13 ? -4.177 30.412 -21.933 1 45.62 13 ARG B CA 1
ATOM 4550 C C . ARG B 1 13 ? -4.285 31.511 -20.882 1 45.62 13 ARG B C 1
ATOM 4552 O O . ARG B 1 13 ? -3.772 32.615 -21.076 1 45.62 13 ARG B O 1
ATOM 4559 N N . LYS B 1 14 ? -4.854 31.196 -19.883 1 44.02 14 LYS B N 1
ATOM 4560 C CA . LYS B 1 14 ? -4.877 32.19 -18.815 1 44.02 14 LYS B CA 1
ATOM 4561 C C . LYS B 1 14 ? -3.508 32.318 -18.153 1 44.02 14 LYS B C 1
ATOM 4563 O O . LYS B 1 14 ? -3.106 33.413 -17.753 1 44.02 14 LYS B O 1
ATOM 4568 N N . GLU B 1 15 ? -2.888 31.174 -18.003 1 42.73 15 GLU B N 1
ATOM 4569 C CA . GLU B 1 15 ? -1.511 31.225 -17.523 1 42.73 15 GLU B CA 1
ATOM 4570 C C . GLU B 1 15 ? -0.565 31.724 -18.612 1 42.73 15 GLU B C 1
ATOM 4572 O O . GLU B 1 15 ? 0.586 32.065 -18.333 1 42.73 15 GLU B O 1
ATOM 4577 N N . GLU B 1 16 ? -0.821 31.57 -19.806 1 42.03 16 GLU B N 1
ATOM 4578 C CA . 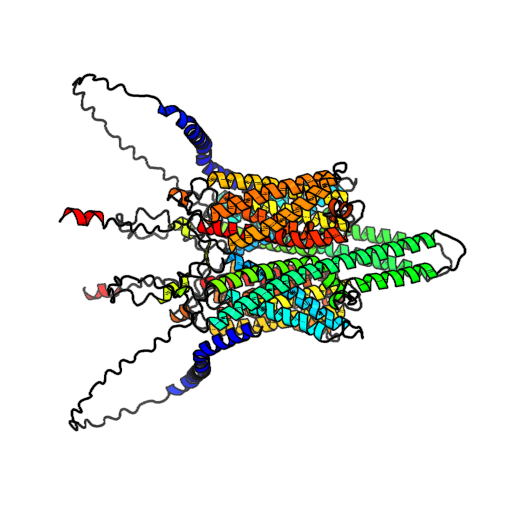GLU B 1 16 ? -0.01 32.117 -20.889 1 42.03 16 GLU B CA 1
ATOM 4579 C C . GLU B 1 16 ? 0.158 33.627 -20.745 1 42.03 16 GLU B C 1
ATOM 4581 O O . GLU B 1 16 ? 1.071 34.214 -21.329 1 42.03 16 GLU B O 1
ATOM 4586 N N . SER B 1 17 ? -0.773 34.413 -20.125 1 38.82 17 SER B N 1
ATOM 4587 C CA . SER B 1 17 ? -0.208 3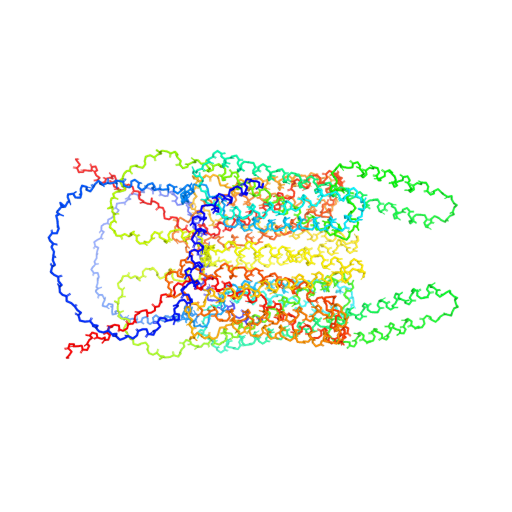5.718 -19.799 1 38.82 17 SER B CA 1
ATOM 4588 C C . SER B 1 17 ? 1.094 35.577 -19.018 1 38.82 17 SER B C 1
ATOM 4590 O O . SER B 1 17 ? 1.964 36.448 -19.089 1 38.82 17 SER B O 1
ATOM 4592 N N . PHE B 1 18 ? 1.253 34.385 -18.457 1 35.48 18 PHE B N 1
ATOM 4593 C CA . PHE B 1 18 ? 2.491 34.016 -17.781 1 35.48 18 PHE B CA 1
ATOM 4594 C C . PHE B 1 18 ? 3.495 33.435 -18.769 1 35.48 18 PHE B C 1
ATOM 4596 O O . PHE B 1 18 ? 4.696 33.694 -18.666 1 35.48 18 PHE B O 1
ATOM 4603 N N . LEU B 1 19 ? 3.164 32.686 -19.776 1 37.07 19 LEU B N 1
ATOM 4604 C CA . LEU B 1 19 ? 4.068 32.198 -20.812 1 37.07 19 LEU B CA 1
ATOM 4605 C C . LEU B 1 19 ? 4.587 33.348 -21.667 1 37.07 19 LEU B C 1
ATOM 4607 O O . LEU B 1 19 ? 5.683 33.267 -22.226 1 37.07 19 LEU B O 1
ATOM 4611 N N . GLN B 1 20 ? 3.867 34.259 -21.893 1 37.92 20 GLN B N 1
ATOM 4612 C CA . GLN B 1 20 ? 4.444 35.449 -22.509 1 37.92 20 GLN B CA 1
ATOM 4613 C C . GLN B 1 20 ? 5.501 36.079 -21.606 1 37.92 20 GLN B C 1
ATOM 4615 O O . GLN B 1 20 ? 6.352 36.838 -22.073 1 37.92 20 GLN B O 1
ATOM 4620 N N . ALA B 1 21 ? 5.467 35.769 -20.323 1 34.81 21 ALA B N 1
ATOM 4621 C CA . ALA B 1 21 ? 6.516 36.218 -19.412 1 34.81 21 ALA B CA 1
ATOM 4622 C C . ALA B 1 21 ? 7.682 35.233 -19.389 1 34.81 21 ALA B C 1
ATOM 4624 O O . ALA B 1 21 ? 8.745 35.531 -18.841 1 34.81 21 ALA B O 1
ATOM 4625 N N . ILE B 1 22 ? 7.583 34.08 -19.882 1 37.58 22 ILE B N 1
ATOM 4626 C CA . ILE B 1 22 ? 8.657 33.092 -19.914 1 37.58 22 ILE B CA 1
ATOM 4627 C C . ILE B 1 22 ? 9.757 33.556 -20.866 1 37.58 22 ILE B C 1
ATOM 4629 O O . ILE B 1 22 ? 10.941 33.514 -20.524 1 37.58 22 ILE B O 1
ATOM 4633 N N . PRO B 1 23 ? 9.441 33.91 -22.064 1 35.24 23 PRO B N 1
ATOM 4634 C CA . PRO B 1 23 ? 10.595 34.428 -22.802 1 35.24 23 PRO B CA 1
ATOM 4635 C C . PRO B 1 23 ? 11.235 35.637 -22.123 1 35.24 23 PRO B C 1
ATOM 4637 O O . PRO B 1 23 ? 12.446 35.844 -22.238 1 35.24 23 PRO B O 1
ATOM 4640 N N . ARG B 1 24 ? 10.47 36.382 -21.411 1 39.32 24 ARG B N 1
ATOM 4641 C CA . ARG B 1 24 ? 11.049 37.561 -20.775 1 39.32 24 ARG B CA 1
ATOM 4642 C C . ARG B 1 24 ? 11.863 37.176 -19.545 1 39.32 24 ARG B C 1
ATOM 4644 O O . ARG B 1 24 ? 12.911 37.767 -19.277 1 39.32 24 ARG B O 1
ATOM 4651 N N . THR B 1 25 ? 11.432 36.13 -18.822 1 35.5 25 THR B N 1
ATOM 4652 C CA . THR B 1 25 ? 12.193 35.738 -17.64 1 35.5 25 THR B CA 1
ATOM 4653 C C . THR B 1 25 ? 13.354 34.824 -18.023 1 35.5 25 THR B C 1
ATOM 4655 O O . THR B 1 25 ? 14.425 34.885 -17.417 1 35.5 25 THR B O 1
ATOM 4658 N N . ILE B 1 26 ? 13.232 33.951 -19.007 1 38.64 26 ILE B N 1
ATOM 4659 C CA . ILE B 1 26 ? 14.427 33.265 -19.486 1 38.64 26 ILE B CA 1
ATOM 4660 C C . ILE B 1 26 ? 15.39 34.276 -20.104 1 38.64 26 ILE B C 1
ATOM 4662 O O . ILE B 1 26 ? 16.601 34.203 -19.885 1 38.64 26 ILE B O 1
ATOM 4666 N N . SER B 1 27 ? 14.856 35.187 -20.81 1 35.41 27 SER B N 1
ATOM 4667 C CA . SER B 1 27 ? 15.734 36.222 -21.345 1 35.41 27 SER B CA 1
ATOM 4668 C C . SER B 1 27 ? 16.286 37.108 -20.233 1 35.41 27 SER B C 1
ATOM 4670 O O . SER B 1 27 ? 17.429 37.565 -20.305 1 35.41 27 SER B O 1
ATOM 4672 N N . ARG B 1 28 ? 15.475 37.374 -19.211 1 37.47 28 ARG B N 1
ATOM 4673 C CA . ARG B 1 28 ? 16.006 38.203 -18.133 1 37.47 28 ARG B CA 1
ATOM 4674 C C . ARG B 1 28 ? 16.971 37.41 -17.258 1 37.47 28 ARG B C 1
ATOM 4676 O O . ARG B 1 28 ? 17.98 37.946 -16.795 1 37.47 28 ARG B O 1
ATOM 4683 N N . THR B 1 29 ? 16.612 36.123 -17.017 1 36.52 29 THR B N 1
ATOM 4684 C CA . THR B 1 29 ? 17.538 35.351 -16.197 1 36.52 29 THR B CA 1
ATOM 4685 C C . THR B 1 29 ? 18.782 34.972 -16.996 1 36.52 29 THR B C 1
ATOM 4687 O O . THR B 1 29 ? 19.896 34.992 -16.468 1 36.52 29 THR B O 1
ATOM 4690 N N . LEU B 1 30 ? 18.639 34.627 -18.291 1 34.69 30 LEU B N 1
ATOM 4691 C CA . LEU B 1 30 ? 19.844 34.455 -19.095 1 34.69 30 LEU B CA 1
ATOM 4692 C C . LEU B 1 30 ? 20.57 35.783 -19.278 1 34.69 30 LEU B C 1
ATOM 4694 O O . LEU B 1 30 ? 21.802 35.825 -19.292 1 34.69 30 LEU B O 1
ATOM 4698 N N . SER B 1 31 ? 19.796 36.806 -19.421 1 34.3 31 SER B N 1
ATOM 4699 C CA . SER B 1 31 ? 20.476 38.086 -19.59 1 34.3 31 SER B CA 1
ATOM 4700 C C . SER B 1 31 ? 21.128 38.541 -18.288 1 34.3 31 SER B C 1
ATOM 4702 O O . SER B 1 31 ? 22.141 39.243 -18.308 1 34.3 31 SER B O 1
ATOM 4704 N N . ARG B 1 32 ? 20.436 38.26 -17.146 1 36.02 32 ARG B N 1
ATOM 4705 C CA . ARG B 1 32 ? 21.069 38.756 -15.929 1 36.02 32 ARG B CA 1
ATOM 4706 C C . ARG B 1 32 ? 22.333 37.966 -15.607 1 36.02 32 ARG B C 1
ATOM 4708 O O . ARG B 1 32 ? 23.226 38.466 -14.921 1 36.02 32 ARG B O 1
ATOM 4715 N N . THR B 1 33 ? 22.312 36.622 -15.95 1 34.5 33 THR B N 1
ATOM 4716 C CA . THR B 1 33 ? 23.538 35.912 -15.601 1 34.5 33 THR B CA 1
ATOM 4717 C C . THR B 1 33 ? 24.688 36.343 -16.507 1 34.5 33 THR B C 1
ATOM 4719 O O . THR B 1 33 ? 25.847 36.349 -16.087 1 34.5 33 THR B O 1
ATOM 4722 N N . PHE B 1 34 ? 24.413 36.47 -17.805 1 33.09 34 PHE B N 1
ATOM 4723 C CA . PHE B 1 34 ? 25.572 36.795 -18.628 1 33.09 34 PHE B CA 1
ATOM 4724 C C . PHE B 1 34 ? 25.975 38.253 -18.444 1 33.09 34 PHE B C 1
ATOM 4726 O O . PHE B 1 34 ? 27.018 38.682 -18.943 1 33.09 34 PHE B O 1
ATOM 4733 N N . SER B 1 35 ? 24.937 39.023 -18.246 1 31.2 35 SER B N 1
ATOM 4734 C CA . SER B 1 35 ? 25.372 40.411 -18.364 1 31.2 35 SER B CA 1
ATOM 4735 C C . SER B 1 35 ? 26.219 40.828 -17.166 1 31.2 35 SER B C 1
ATOM 4737 O O . SER B 1 35 ? 26.647 41.98 -17.073 1 31.2 35 SER B O 1
ATOM 4739 N N . ARG B 1 36 ? 26.044 39.986 -16.056 1 32.82 36 ARG B N 1
ATOM 4740 C CA . ARG B 1 36 ? 26.67 40.674 -14.932 1 32.82 36 ARG B CA 1
ATOM 4741 C C . ARG B 1 36 ? 28.187 40.705 -15.085 1 32.82 36 ARG B C 1
ATOM 4743 O O . ARG B 1 36 ? 28.897 41.163 -14.187 1 32.82 36 ARG B O 1
ATOM 4750 N N . SER B 1 37 ? 28.648 39.817 -16.088 1 28.23 37 SER B N 1
ATOM 4751 C CA . SER B 1 37 ? 30.093 39.84 -15.883 1 28.23 37 SER B CA 1
ATOM 4752 C C . SER B 1 37 ? 30.663 41.234 -16.123 1 28.23 37 SER B C 1
ATOM 4754 O O . SER B 1 37 ? 31.751 41.556 -15.641 1 28.23 37 SER B O 1
ATOM 4756 N N . SER B 1 38 ? 30.107 41.779 -17.213 1 25.78 38 SER B N 1
ATOM 4757 C CA . SER B 1 38 ? 31.109 42.673 -17.785 1 25.78 38 SER B CA 1
ATOM 4758 C C . SER B 1 38 ? 31.259 43.94 -16.951 1 25.78 38 SER B C 1
ATOM 4760 O O . SER B 1 38 ? 31.971 44.867 -17.343 1 25.78 38 SER B O 1
ATOM 4762 N N . VAL B 1 39 ? 30.296 44.174 -16.124 1 26.71 39 VAL B N 1
ATOM 4763 C CA . VAL B 1 39 ? 30.164 45.616 -15.949 1 26.71 39 VAL B CA 1
ATOM 4764 C C . VAL B 1 39 ? 31.331 46.144 -15.116 1 26.71 39 VAL B C 1
ATOM 4766 O O . VAL B 1 39 ? 31.306 47.289 -14.658 1 26.71 39 VAL B O 1
ATOM 4769 N N . ARG B 1 40 ? 32.252 45.196 -14.686 1 24.05 40 ARG B N 1
ATOM 4770 C CA . ARG B 1 40 ? 32.963 45.835 -13.583 1 24.05 40 ARG B CA 1
ATOM 4771 C C . ARG B 1 40 ? 33.685 47.094 -14.053 1 24.05 40 ARG B C 1
ATOM 4773 O O . ARG B 1 40 ? 34.22 47.849 -13.239 1 24.05 40 ARG B O 1
ATOM 4780 N N . SER B 1 41 ? 34.059 47.01 -15.406 1 21.45 41 SER B N 1
ATOM 4781 C CA . SER B 1 41 ? 35.344 47.701 -15.412 1 21.45 41 SER B CA 1
ATOM 4782 C C . SER B 1 41 ? 35.167 49.2 -15.201 1 21.45 41 SER B C 1
ATOM 4784 O O . SER B 1 41 ? 36.149 49.938 -15.09 1 21.45 41 SER B O 1
ATOM 4786 N N . ARG B 1 42 ? 34.088 49.857 -15.752 1 21.67 42 ARG B N 1
ATOM 4787 C CA . ARG B 1 42 ? 34.39 51.213 -16.198 1 21.67 42 ARG B CA 1
ATOM 4788 C C . ARG B 1 42 ? 34.617 52.142 -15.01 1 21.67 42 ARG B C 1
ATOM 4790 O O . ARG B 1 42 ? 33.769 52.239 -14.12 1 21.67 42 ARG B O 1
ATOM 4797 N N . SER B 1 43 ? 35.863 52.513 -14.821 1 20.16 43 SER B N 1
ATOM 4798 C CA . SER B 1 43 ? 36.583 53.386 -13.899 1 20.16 43 SER B CA 1
ATOM 4799 C C . SER B 1 43 ? 35.881 54.732 -13.75 1 20.16 43 SER B C 1
ATOM 4801 O O . SER B 1 43 ? 34.932 55.027 -14.48 1 20.16 43 SER B O 1
ATOM 4803 N N . SER B 1 44 ? 36.698 55.876 -13.607 1 19.66 44 SER B N 1
ATOM 4804 C CA . SER B 1 44 ? 36.924 56.976 -12.675 1 19.66 44 SER B CA 1
ATOM 4805 C C . SER B 1 44 ? 36.148 58.221 -13.093 1 19.66 44 SER B C 1
ATOM 4807 O O . SER B 1 44 ? 35.728 59.011 -12.244 1 19.66 44 SER B O 1
ATOM 4809 N N . VAL B 1 45 ? 36.092 58.645 -14.431 1 21.25 45 VAL B N 1
ATOM 4810 C CA . VAL B 1 45 ? 36.495 60.032 -14.643 1 21.25 45 VAL B CA 1
ATOM 4811 C C . VAL B 1 45 ? 35.351 60.967 -14.258 1 21.25 45 VAL B C 1
ATOM 4813 O O . VAL B 1 45 ? 34.205 60.754 -14.66 1 21.25 45 VAL B O 1
ATOM 4816 N N . ALA B 1 46 ? 35.532 61.97 -13.228 1 21.32 46 ALA B N 1
ATOM 4817 C CA . ALA B 1 46 ? 34.887 62.933 -12.338 1 21.32 46 ALA B CA 1
ATOM 4818 C C . ALA B 1 46 ? 34.276 64.086 -13.128 1 21.32 46 ALA B C 1
ATOM 4820 O O . ALA B 1 46 ? 33.63 64.966 -12.554 1 21.32 46 ALA B O 1
ATOM 4821 N N . SER B 1 47 ? 34.318 64.097 -14.547 1 19.04 47 SER B N 1
ATOM 4822 C CA . SER B 1 47 ? 34.422 65.497 -14.945 1 19.04 47 SER B CA 1
ATOM 4823 C C . SER B 1 47 ? 33.212 66.297 -14.474 1 19.04 47 SER B C 1
ATOM 4825 O O . SER B 1 47 ? 32.153 65.728 -14.202 1 19.04 47 SER B O 1
ATOM 4827 N N . GLU B 1 48 ? 33.315 67.775 -14.487 1 20.63 48 GLU B N 1
ATOM 4828 C CA . GLU B 1 48 ? 32.972 69.051 -13.866 1 20.63 48 GLU B CA 1
ATOM 4829 C C . GLU B 1 48 ? 31.589 69.524 -14.305 1 20.63 48 GLU B C 1
ATOM 4831 O O . GLU B 1 48 ? 30.952 70.321 -13.614 1 20.63 48 GLU B O 1
ATOM 4836 N N . LYS B 1 49 ? 31.057 69.081 -15.503 1 18.89 49 LYS B N 1
ATOM 4837 C CA . LYS B 1 49 ? 30.528 70.239 -16.219 1 18.89 49 LYS B CA 1
ATOM 4838 C C . LYS B 1 49 ? 29.317 70.824 -15.498 1 18.89 49 LYS B C 1
ATOM 4840 O O . LYS B 1 49 ? 28.669 70.139 -14.704 1 18.89 49 LYS B O 1
ATOM 4845 N N . SER B 1 50 ? 28.857 72.014 -16.147 1 20.79 50 SER B N 1
ATOM 4846 C CA . SER B 1 50 ? 28.293 73.349 -15.974 1 20.79 50 SER B CA 1
ATOM 4847 C C . SER B 1 50 ? 26.787 73.287 -15.741 1 20.79 50 SER B C 1
ATOM 4849 O O . SER B 1 50 ? 26.129 72.327 -16.149 1 20.79 50 SER B O 1
ATOM 4851 N N . VAL B 1 51 ? 26.266 74.199 -14.927 1 20.96 51 VAL B N 1
ATOM 4852 C CA . VAL B 1 51 ? 25.16 74.576 -14.053 1 20.96 51 VAL B CA 1
ATOM 4853 C C . VAL B 1 51 ? 23.955 74.993 -14.894 1 20.96 51 VAL B C 1
ATOM 4855 O O . VAL B 1 51 ? 22.903 75.34 -14.352 1 20.96 51 VAL B O 1
ATOM 4858 N N . SER B 1 52 ? 23.951 74.828 -16.315 1 19.41 52 SER B N 1
ATOM 4859 C CA . SER B 1 52 ? 23.158 75.926 -16.859 1 19.41 52 SER B CA 1
ATOM 4860 C C . SER B 1 52 ? 21.71 75.849 -16.386 1 19.41 52 SER B C 1
ATOM 4862 O O . SER B 1 52 ? 21.18 74.757 -16.168 1 19.41 52 SER B O 1
ATOM 4864 N N . MET B 1 53 ? 21.06 77.051 -16.065 1 20 53 MET B N 1
ATOM 4865 C CA . MET B 1 53 ? 20 77.696 -15.296 1 20 53 MET B CA 1
ATOM 4866 C C . MET B 1 53 ? 18.638 77.457 -15.94 1 20 53 MET B C 1
ATOM 4868 O O . MET B 1 53 ? 17.603 77.731 -15.331 1 20 53 MET B O 1
ATOM 4872 N N . ALA B 1 54 ? 18.6 77.095 -17.32 1 19.16 54 ALA B N 1
ATOM 4873 C CA . ALA B 1 54 ? 17.584 77.89 -18.005 1 19.16 54 ALA B CA 1
ATOM 4874 C C . ALA B 1 54 ? 16.189 77.575 -17.472 1 19.16 54 ALA B C 1
ATOM 4876 O O . ALA B 1 54 ? 15.991 76.566 -16.791 1 19.16 54 ALA B O 1
ATOM 4877 N N . GLY B 1 55 ? 15.176 78.011 -18.367 1 20.55 55 GLY B N 1
ATOM 4878 C CA . GLY B 1 55 ? 13.949 78.792 -18.392 1 20.55 55 GLY B CA 1
ATOM 4879 C C . GLY B 1 55 ? 12.719 77.981 -18.03 1 20.55 55 GLY B C 1
ATOM 4880 O O . GLY B 1 55 ? 12.76 76.749 -18.026 1 20.55 55 GLY B O 1
ATOM 4881 N N . LYS B 1 56 ? 11.65 78.711 -17.665 1 23.2 56 LYS B N 1
ATOM 4882 C CA . LYS B 1 56 ? 10.419 78.697 -16.88 1 23.2 56 LYS B CA 1
ATOM 4883 C C . LYS B 1 56 ? 9.311 77.941 -17.609 1 23.2 56 LYS B C 1
ATOM 4885 O O . LYS B 1 56 ? 8.177 77.878 -17.131 1 23.2 56 LYS B O 1
ATOM 4890 N N . PRO B 1 57 ? 9.591 76.997 -18.575 1 20.94 57 PRO B N 1
ATOM 4891 C CA . PRO B 1 57 ? 8.408 76.928 -19.436 1 20.94 57 PRO B CA 1
ATOM 4892 C C . PRO B 1 57 ? 7.115 76.737 -18.648 1 20.94 57 PRO B C 1
ATOM 4894 O O . PRO B 1 57 ? 7.148 76.288 -17.499 1 20.94 57 PRO B O 1
ATOM 4897 N N . LEU B 1 58 ? 6.045 77.102 -19.364 1 21.9 58 LEU B N 1
ATOM 4898 C CA . LEU B 1 58 ? 4.622 77.421 -19.314 1 21.9 58 LEU B CA 1
ATOM 4899 C C . LEU B 1 58 ? 3.812 76.218 -18.845 1 21.9 58 LEU B C 1
ATOM 4901 O O . LEU B 1 58 ? 4.203 75.072 -19.078 1 21.9 58 LEU B O 1
ATOM 4905 N N . VAL B 1 59 ? 2.9 76.512 -17.995 1 22.97 59 VAL B N 1
ATOM 4906 C CA . VAL B 1 59 ? 1.969 75.888 -17.061 1 22.97 59 VAL B CA 1
ATOM 4907 C C . VAL B 1 59 ? 0.942 75.061 -17.831 1 22.97 59 VAL B C 1
ATOM 4909 O O . VAL B 1 59 ? -0.046 75.6 -18.335 1 22.97 59 VAL B O 1
ATOM 4912 N N . ARG B 1 60 ? 1.322 74.437 -19.067 1 21.77 60 ARG B N 1
ATOM 4913 C CA . ARG B 1 60 ? 0.151 73.941 -19.783 1 21.77 60 ARG B CA 1
ATOM 4914 C C . ARG B 1 60 ? -0.716 73.071 -18.88 1 21.77 60 ARG B C 1
ATOM 4916 O O . ARG B 1 60 ? -0.198 72.286 -18.082 1 21.77 60 ARG B O 1
ATOM 4923 N N . GLY B 1 61 ? -2.013 73.515 -18.709 1 23.1 61 GLY B N 1
ATOM 4924 C CA . GLY B 1 61 ? -3.219 73.087 -18.018 1 23.1 61 GLY B CA 1
ATOM 4925 C C . GLY B 1 61 ? -3.587 71.643 -18.298 1 23.1 61 GLY B C 1
ATOM 4926 O O . GLY B 1 61 ? -3.944 71.295 -19.426 1 23.1 61 GLY B O 1
ATOM 4927 N N . ASN B 1 62 ? -2.662 70.707 -18.069 1 21.72 62 ASN B N 1
ATOM 4928 C CA . ASN B 1 62 ? -2.969 69.328 -18.434 1 21.72 62 ASN B CA 1
ATOM 4929 C C . ASN B 1 62 ? -4.26 68.848 -17.777 1 21.72 62 ASN B C 1
ATOM 4931 O O . ASN B 1 62 ? -4.387 68.878 -16.552 1 21.72 62 ASN B O 1
ATOM 4935 N N . SER B 1 63 ? -5.436 69.286 -18.414 1 24.66 63 SER B N 1
ATOM 4936 C CA . SER B 1 63 ? -6.754 68.742 -18.102 1 24.66 63 SER B CA 1
ATOM 4937 C C . SER B 1 63 ? -6.696 67.231 -17.904 1 24.66 63 SER B C 1
ATOM 4939 O O . SER B 1 63 ? -6.264 66.499 -18.797 1 24.66 63 SER B O 1
ATOM 4941 N N . ASN B 1 64 ? -6.32 66.887 -16.745 1 22.98 64 ASN B N 1
ATOM 4942 C CA . ASN B 1 64 ? -6.225 65.505 -16.287 1 22.98 64 ASN B CA 1
ATOM 4943 C C . ASN B 1 64 ? -7.537 64.754 -16.494 1 22.98 64 ASN B C 1
ATOM 4945 O O . ASN B 1 64 ? -8.551 65.085 -15.876 1 22.98 64 ASN B O 1
ATOM 4949 N N . LEU B 1 65 ? -8.034 64.691 -17.826 1 24.64 65 LEU B N 1
ATOM 4950 C CA . LEU B 1 65 ? -9.134 63.76 -18.051 1 24.64 65 LEU B CA 1
ATOM 4951 C C . LEU B 1 65 ? -8.925 62.47 -17.264 1 24.64 65 LEU B C 1
ATOM 4953 O O . LEU B 1 65 ? -7.915 61.785 -17.444 1 24.64 65 LEU B O 1
ATOM 4957 N N . SER B 1 66 ? -9.351 62.561 -16.04 1 26.02 66 SER B N 1
ATOM 4958 C CA . SER B 1 66 ? -9.472 61.406 -15.156 1 26.02 66 SER B CA 1
ATOM 4959 C C . SER B 1 66 ? -10.08 60.213 -15.886 1 26.02 66 SER B C 1
ATOM 4961 O O . SER B 1 66 ? -11.244 60.254 -16.291 1 26.02 66 SER B O 1
ATOM 4963 N N . VAL B 1 67 ? -9.448 59.788 -17.018 1 27.16 67 VAL B N 1
ATOM 4964 C CA . VAL B 1 67 ? -9.872 58.486 -17.522 1 27.16 67 VAL B CA 1
ATOM 4965 C C . VAL B 1 67 ? -10.121 57.536 -16.353 1 27.16 67 VAL B C 1
ATOM 4967 O O . VAL B 1 67 ? -9.21 57.249 -15.572 1 27.16 67 VAL B O 1
ATOM 4970 N N . SER B 1 68 ? -11.302 57.707 -15.726 1 26.53 68 SER B N 1
ATOM 4971 C CA . SER B 1 68 ? -11.838 56.636 -14.892 1 26.53 68 SER B CA 1
ATOM 4972 C C . SER B 1 68 ? -11.48 55.265 -15.457 1 26.53 68 SER B C 1
ATOM 4974 O O . SER B 1 68 ? -11.969 54.879 -16.52 1 26.53 68 SER B O 1
ATOM 4976 N N . ALA B 1 69 ? -10.2 54.99 -15.555 1 27.01 69 ALA B N 1
ATOM 4977 C CA . ALA B 1 69 ? -9.78 53.613 -15.797 1 27.01 69 ALA B CA 1
ATOM 4978 C C . ALA B 1 69 ? -10.692 52.626 -15.073 1 27.01 69 ALA B C 1
ATOM 4980 O O . ALA B 1 69 ? -10.67 52.539 -13.843 1 27.01 69 ALA B O 1
ATOM 4981 N N . SER B 1 70 ? -12.021 52.692 -15.379 1 27.59 70 SER B N 1
ATOM 4982 C CA . SER B 1 70 ? -12.816 51.51 -15.064 1 27.59 70 SER B CA 1
ATOM 4983 C C . SER B 1 70 ? -11.98 50.238 -15.165 1 27.59 70 SER B C 1
ATOM 4985 O O . SER B 1 70 ? -11.573 49.842 -16.259 1 27.59 70 SER B O 1
ATOM 4987 N N . SER B 1 71 ? -10.95 50.217 -14.39 1 27.18 71 SER B N 1
ATOM 4988 C CA . SER B 1 71 ? -10.223 48.969 -14.181 1 27.18 71 SER B CA 1
ATOM 4989 C C . SER B 1 71 ? -11.149 47.763 -14.301 1 27.18 71 SER B C 1
ATOM 4991 O O . SER B 1 71 ? -12.121 47.644 -13.552 1 27.18 71 SER B O 1
ATOM 4993 N N . TYR B 1 72 ? -11.638 47.563 -15.475 1 26.65 72 TYR B N 1
ATOM 4994 C CA . TYR B 1 72 ? -12.184 46.241 -15.761 1 26.65 72 TYR B CA 1
ATOM 4995 C C . TYR B 1 72 ? -11.553 45.184 -14.863 1 26.65 72 TYR B C 1
ATOM 4997 O O . TYR B 1 72 ? -10.389 44.821 -15.044 1 26.65 72 TYR B O 1
ATOM 5005 N N . ARG B 1 73 ? -11.618 45.437 -13.541 1 28.82 73 ARG B N 1
ATOM 5006 C CA . ARG B 1 73 ? -11.405 44.283 -12.674 1 28.82 73 ARG B CA 1
ATOM 5007 C C . ARG B 1 73 ? -11.797 42.989 -13.379 1 28.82 73 ARG B C 1
ATOM 5009 O O . ARG B 1 73 ? -12.96 42.802 -13.744 1 28.82 73 ARG B O 1
ATOM 5016 N N . ARG B 1 74 ? -11.07 42.675 -14.324 1 30.66 74 ARG B N 1
ATOM 5017 C CA . ARG B 1 74 ? -11.147 41.328 -14.882 1 30.66 74 ARG B CA 1
ATOM 5018 C C . ARG B 1 74 ? -11.703 40.343 -13.859 1 30.66 74 ARG B C 1
ATOM 5020 O O . ARG B 1 74 ? -11.067 40.074 -12.838 1 30.66 74 ARG B O 1
ATOM 5027 N N . ARG B 1 75 ? -13.005 40.48 -13.553 1 33.22 75 ARG B N 1
ATOM 5028 C CA . ARG B 1 75 ? -13.774 39.48 -12.819 1 33.22 75 ARG B CA 1
ATOM 5029 C C . ARG B 1 75 ? -13.074 38.125 -12.842 1 33.22 75 ARG B C 1
ATOM 5031 O O . ARG B 1 75 ? -12.807 37.577 -13.914 1 33.22 75 ARG B O 1
ATOM 5038 N N . ARG B 1 76 ? -12.199 37.929 -12.041 1 38.3 76 ARG B N 1
ATOM 5039 C CA . ARG B 1 76 ? -11.597 36.614 -11.847 1 38.3 76 ARG B CA 1
ATOM 5040 C C . ARG B 1 76 ? -12.616 35.504 -12.087 1 38.3 76 ARG B C 1
ATOM 5042 O O . ARG B 1 76 ? -13.681 35.487 -11.466 1 38.3 76 ARG B O 1
ATOM 5049 N N . LYS B 1 77 ? -12.836 35.159 -13.394 1 44.38 77 LYS B N 1
ATOM 5050 C CA . LYS B 1 77 ? -13.742 34.166 -13.965 1 44.38 77 LYS B CA 1
ATOM 5051 C C . LYS B 1 77 ? -13.88 32.955 -13.047 1 44.38 77 LYS B C 1
ATOM 5053 O O . LYS B 1 77 ? -14.924 32.3 -13.028 1 44.38 77 LYS B O 1
ATOM 5058 N N . ILE B 1 78 ? -12.869 32.405 -12.639 1 42.74 78 ILE B N 1
ATOM 5059 C CA . ILE B 1 78 ? -12.932 31.263 -11.733 1 42.74 78 ILE B CA 1
ATOM 5060 C C . ILE B 1 78 ? -12.613 31.715 -10.31 1 42.74 78 ILE B C 1
ATOM 5062 O O . ILE B 1 78 ? -11.548 32.283 -10.057 1 42.74 78 ILE B O 1
ATOM 5066 N N . VAL B 1 79 ? -13.643 32.281 -9.565 1 43.36 79 VAL B N 1
ATOM 5067 C CA . VAL B 1 79 ? -13.436 32.736 -8.194 1 43.36 79 VAL B CA 1
ATOM 5068 C C . VAL B 1 79 ? -13.412 31.537 -7.249 1 43.36 79 VAL B C 1
ATOM 5070 O O . VAL B 1 79 ? -14.163 30.577 -7.435 1 43.36 79 VAL B O 1
ATOM 5073 N N . TYR B 1 80 ? -12.317 31.268 -6.629 1 43.54 80 TYR B N 1
ATOM 5074 C CA . TYR B 1 80 ? -12.272 30.378 -5.474 1 43.54 80 TYR B CA 1
ATOM 5075 C C . TYR B 1 80 ? -13.159 30.898 -4.35 1 43.54 80 TYR B C 1
ATOM 5077 O O . TYR B 1 80 ? -12.965 32.015 -3.864 1 43.54 80 TYR B O 1
ATOM 5085 N N . ASN B 1 81 ? -14.423 30.653 -4.278 1 42.04 81 ASN B N 1
ATOM 5086 C CA . ASN B 1 81 ? -15.256 31.022 -3.138 1 42.04 81 ASN B CA 1
ATOM 5087 C C . ASN B 1 81 ? -15.059 30.066 -1.966 1 42.04 81 ASN B C 1
ATOM 5089 O O . ASN B 1 81 ? -15.416 28.889 -2.052 1 42.04 81 ASN B O 1
ATOM 5093 N N . PRO B 1 82 ? -14.206 30.462 -0.994 1 44.68 82 PRO B N 1
ATOM 5094 C CA . PRO B 1 82 ? -14.022 29.637 0.203 1 44.68 82 PRO B CA 1
ATOM 5095 C C . PRO B 1 82 ? -15.345 29.187 0.819 1 44.68 82 PRO B C 1
ATOM 5097 O O . PRO B 1 82 ? -15.365 28.273 1.647 1 44.68 82 PRO B O 1
ATOM 5100 N N . GLU B 1 83 ? -16.428 29.964 0.585 1 42 83 GLU B N 1
ATOM 5101 C CA . GLU B 1 83 ? -17.698 29.671 1.244 1 42 83 GLU B CA 1
ATOM 5102 C C . GLU B 1 83 ? -18.534 28.695 0.422 1 42 83 GLU B C 1
ATOM 5104 O O . GLU B 1 83 ? -19.738 28.557 0.649 1 42 83 GLU B O 1
ATOM 5109 N N . VAL B 1 84 ? -17.932 28.301 -0.641 1 48.53 84 VAL B N 1
ATOM 5110 C CA . VAL B 1 84 ? -18.778 27.435 -1.455 1 48.53 84 VAL B CA 1
ATOM 5111 C C . VAL B 1 84 ? -19.259 26.249 -0.62 1 48.53 84 VAL B C 1
ATOM 5113 O O . VAL B 1 84 ? -18.472 25.629 0.099 1 48.53 84 VAL B O 1
ATOM 5116 N N . SER B 1 85 ? -20.54 26.128 -0.354 1 48.25 85 SER B N 1
ATOM 5117 C CA . SER B 1 85 ? -21.347 25.254 0.491 1 48.25 85 SER B CA 1
ATOM 5118 C C . SER B 1 85 ? -20.923 23.797 0.344 1 48.25 85 SER B C 1
ATOM 5120 O O . SER B 1 85 ? -20.881 23.055 1.328 1 48.25 85 SER B O 1
ATOM 5122 N N . LYS B 1 86 ? -20.988 23.393 -0.959 1 52.79 86 LYS B N 1
ATOM 5123 C CA . LYS B 1 86 ? -20.856 21.941 -1.037 1 52.79 86 LYS B CA 1
ATOM 5124 C C . LYS B 1 86 ? -19.425 21.537 -1.379 1 52.79 86 LYS B C 1
ATOM 5126 O O . LYS B 1 86 ? -18.888 21.947 -2.41 1 52.79 86 LYS B O 1
ATOM 5131 N N . HIS B 1 87 ? -18.64 21.091 -0.499 1 59.41 87 HIS B N 1
ATOM 5132 C CA . HIS B 1 87 ? -17.241 20.694 -0.609 1 59.41 87 HIS B CA 1
ATOM 5133 C C . HIS B 1 87 ? -17.084 19.468 -1.502 1 59.41 87 HIS B C 1
ATOM 5135 O O . HIS B 1 87 ? -17.864 18.519 -1.402 1 59.41 87 HIS B O 1
ATOM 5141 N N . THR B 1 88 ? -16.457 19.652 -2.776 1 56.56 88 THR B N 1
ATOM 5142 C CA . THR B 1 88 ? -16.25 18.659 -3.825 1 56.56 88 THR B CA 1
ATOM 5143 C C . THR B 1 88 ? -15.397 17.501 -3.314 1 56.56 88 THR B C 1
ATOM 5145 O O . THR B 1 88 ? -14.875 16.712 -4.103 1 56.56 88 THR B O 1
ATOM 5148 N N . GLY B 1 89 ? -15.426 17.318 -2.037 1 63.58 89 GLY B N 1
ATOM 5149 C CA . GLY B 1 89 ? -14.775 16.094 -1.598 1 63.58 89 GLY B CA 1
ATOM 5150 C C . GLY B 1 89 ? -13.626 16.34 -0.638 1 63.58 89 GLY B C 1
ATOM 5151 O O . GLY B 1 89 ? -12.933 17.355 -0.739 1 63.58 89 GLY B O 1
ATOM 5152 N N . SER B 1 90 ? -13.544 15.471 0.264 1 75.49 90 SER B N 1
ATOM 5153 C CA . SER B 1 90 ? -12.501 15.516 1.283 1 75.49 90 SER B CA 1
ATOM 5154 C C . SER B 1 90 ? -11.147 15.114 0.707 1 75.49 90 SER B C 1
ATOM 5156 O O . SER B 1 90 ? -11.077 14.522 -0.372 1 75.49 90 SER B O 1
ATOM 5158 N N . PHE B 1 91 ? -10.093 15.535 1.167 1 77.4 91 PHE B N 1
ATOM 5159 C CA . PHE B 1 91 ? -8.737 15.157 0.788 1 77.4 91 PHE B CA 1
ATOM 5160 C C . PHE B 1 91 ? -8.593 13.641 0.731 1 77.4 91 PHE B C 1
ATOM 5162 O O . PHE B 1 91 ? -7.929 13.109 -0.161 1 77.4 91 PHE B O 1
ATOM 5169 N N . TYR B 1 92 ? -9.212 12.999 1.653 1 79.19 92 TYR B N 1
ATOM 5170 C CA . TYR B 1 92 ? -9.116 11.546 1.735 1 79.19 92 TYR B CA 1
ATOM 5171 C C . TYR B 1 92 ? -9.802 10.885 0.546 1 79.19 92 TYR B C 1
ATOM 5173 O O . TYR B 1 92 ? -9.346 9.851 0.052 1 79.19 92 TYR B O 1
ATOM 5181 N N . LEU B 1 93 ? -10.831 11.503 0.076 1 83.91 93 LEU B N 1
ATOM 5182 C CA . LEU B 1 93 ? -11.503 10.988 -1.112 1 83.91 93 LEU B CA 1
ATOM 5183 C C . LEU B 1 93 ? -10.641 11.188 -2.354 1 83.91 93 LEU B C 1
ATOM 5185 O O . LEU B 1 93 ? -10.605 10.326 -3.236 1 83.91 93 LEU B O 1
ATOM 5189 N N . ARG B 1 94 ? -9.918 12.276 -2.355 1 83.77 94 ARG B N 1
ATOM 5190 C CA . ARG B 1 94 ? -9.035 12.549 -3.484 1 83.77 94 ARG B CA 1
ATOM 5191 C C . ARG B 1 94 ? -7.884 11.55 -3.534 1 83.77 94 ARG B C 1
ATOM 5193 O O . ARG B 1 94 ? -7.444 11.155 -4.615 1 83.77 94 ARG B O 1
ATOM 5200 N N . VAL B 1 95 ? -7.446 11.239 -2.37 1 84.53 95 VAL B N 1
ATOM 5201 C CA . VAL B 1 95 ? -6.398 10.225 -2.307 1 84.53 95 VAL B CA 1
ATOM 5202 C C . VAL B 1 95 ? -6.933 8.896 -2.835 1 84.53 95 VAL B C 1
ATOM 5204 O O . VAL B 1 95 ? -6.218 8.16 -3.519 1 84.53 95 VAL B O 1
ATOM 5207 N N . GLY B 1 96 ? -8.191 8.639 -2.529 1 87.72 96 GLY B N 1
ATOM 5208 C CA . GLY B 1 96 ? -8.823 7.452 -3.082 1 87.72 96 GLY B CA 1
ATOM 5209 C C . GLY B 1 96 ? -8.931 7.483 -4.595 1 87.72 96 GLY B C 1
ATOM 5210 O O . GLY B 1 96 ? -8.662 6.481 -5.262 1 87.72 96 GLY B O 1
ATOM 5211 N N . VAL B 1 97 ? -9.219 8.61 -5.133 1 90.84 97 VAL B N 1
ATOM 5212 C CA . VAL B 1 97 ? -9.329 8.776 -6.578 1 90.84 97 VAL B CA 1
ATOM 5213 C C . VAL B 1 97 ? -7.977 8.504 -7.234 1 90.84 97 VAL B C 1
ATOM 5215 O O . VAL B 1 97 ? -7.906 7.839 -8.271 1 90.84 97 VAL B O 1
ATOM 5218 N N . ILE B 1 98 ? -6.99 8.946 -6.595 1 90.61 98 ILE B N 1
ATOM 5219 C CA . ILE B 1 98 ? -5.65 8.73 -7.131 1 90.61 98 ILE B CA 1
ATOM 5220 C C . ILE B 1 98 ? -5.304 7.244 -7.07 1 90.61 98 ILE B C 1
ATOM 5222 O O . ILE B 1 98 ? -4.818 6.672 -8.049 1 90.61 98 ILE B O 1
ATOM 5226 N N . GLY B 1 99 ? -5.614 6.636 -5.962 1 92.24 99 GLY B N 1
ATOM 5227 C CA . GLY B 1 99 ? -5.324 5.218 -5.817 1 92.24 99 GLY B CA 1
ATOM 5228 C C . GLY B 1 99 ? -6.054 4.353 -6.827 1 92.24 99 GLY B C 1
ATOM 5229 O O . GLY B 1 99 ? -5.435 3.543 -7.52 1 92.24 99 GLY B O 1
ATOM 5230 N N . PHE B 1 100 ? -7.314 4.478 -6.937 1 94.15 100 PHE B N 1
ATOM 5231 C CA . PHE B 1 100 ? -8.119 3.697 -7.869 1 94.15 100 PHE B CA 1
ATOM 5232 C C . PHE B 1 100 ? -7.817 4.094 -9.309 1 94.15 100 PHE B C 1
ATOM 5234 O O . PHE B 1 100 ? -7.897 3.264 -10.217 1 94.15 100 PHE B O 1
ATOM 5241 N N . GLY B 1 101 ? -7.489 5.369 -9.527 1 94.75 101 GLY B N 1
ATOM 5242 C CA . GLY B 1 101 ? -7.076 5.811 -10.849 1 94.75 101 GLY B CA 1
ATOM 5243 C C . GLY B 1 101 ? -5.812 5.131 -11.338 1 94.75 101 GLY B C 1
ATOM 5244 O O . GLY B 1 101 ? -5.718 4.75 -12.507 1 94.75 101 GLY B O 1
ATOM 5245 N N . ILE B 1 102 ? -4.892 4.934 -10.436 1 93.93 102 ILE B N 1
ATOM 5246 C CA . ILE B 1 102 ? -3.656 4.232 -10.768 1 93.93 102 ILE B CA 1
ATOM 5247 C C . ILE B 1 102 ? -3.973 2.794 -11.171 1 93.93 102 ILE B C 1
ATOM 5249 O O . ILE B 1 102 ? -3.446 2.291 -12.167 1 93.93 102 ILE B O 1
ATOM 5253 N N . GLY B 1 103 ? -4.829 2.173 -10.385 1 93.34 103 GLY B N 1
ATOM 5254 C CA . GLY B 1 103 ? -5.244 0.826 -10.743 1 93.34 103 GLY B CA 1
ATOM 5255 C C . GLY B 1 103 ? -5.893 0.746 -12.112 1 93.34 103 GLY B C 1
ATOM 5256 O O . GLY B 1 103 ? -5.633 -0.188 -12.874 1 93.34 103 GLY B O 1
ATOM 5257 N N . SER B 1 104 ? -6.681 1.688 -12.388 1 94.58 104 SER B N 1
ATOM 5258 C CA . SER B 1 104 ? -7.336 1.753 -13.69 1 94.58 104 SER B CA 1
ATOM 5259 C C . SER B 1 104 ? -6.321 1.967 -14.809 1 94.58 104 SER B C 1
ATOM 5261 O O . SER B 1 104 ? -6.413 1.338 -15.865 1 94.58 104 SER B O 1
ATOM 5263 N N . MET B 1 105 ? -5.375 2.771 -14.597 1 95.5 105 MET B N 1
ATOM 5264 C CA . MET B 1 105 ? -4.351 3.049 -15.601 1 95.5 105 MET B CA 1
ATOM 5265 C C . MET B 1 105 ? -3.484 1.819 -15.849 1 95.5 105 MET B C 1
ATOM 5267 O O . MET B 1 105 ? -3.103 1.542 -16.988 1 95.5 105 MET B O 1
ATOM 5271 N N . ILE B 1 106 ? -3.212 1.101 -14.8 1 92.66 106 ILE B N 1
ATOM 5272 C CA . ILE B 1 106 ? -2.426 -0.12 -14.941 1 92.66 106 ILE B CA 1
ATOM 5273 C C . ILE B 1 106 ? -3.184 -1.125 -15.806 1 92.66 106 ILE B C 1
ATOM 5275 O O . ILE B 1 106 ? -2.602 -1.753 -16.693 1 92.66 106 ILE B O 1
ATOM 5279 N N . HIS B 1 107 ? -4.451 -1.278 -15.545 1 92.51 107 HIS B N 1
ATOM 5280 C CA . HIS B 1 107 ? -5.266 -2.189 -16.342 1 92.51 107 HIS B CA 1
ATOM 5281 C C . HIS B 1 107 ? -5.245 -1.8 -17.816 1 92.51 107 HIS B C 1
ATOM 5283 O O . HIS B 1 107 ? -5.073 -2.657 -18.686 1 92.51 107 HIS B O 1
ATOM 5289 N N . SER B 1 108 ? -5.411 -0.539 -18.086 1 92.1 108 SER B N 1
ATOM 5290 C CA . SER B 1 108 ? -5.422 -0.049 -19.46 1 92.1 108 SER B CA 1
ATOM 5291 C C . SER B 1 108 ? -4.059 -0.224 -20.121 1 92.1 108 SER B C 1
ATOM 5293 O O . SER B 1 108 ? -3.975 -0.566 -21.302 1 92.1 108 SER B O 1
ATOM 5295 N N . ALA B 1 109 ? -3.065 -0.044 -19.396 1 89.58 109 ALA B N 1
ATOM 5296 C CA . ALA B 1 109 ? -1.712 -0.189 -19.928 1 89.58 109 ALA B CA 1
ATOM 5297 C C . ALA B 1 109 ? -1.404 -1.648 -20.251 1 89.58 109 ALA B C 1
ATOM 5299 O O . ALA B 1 109 ? -0.778 -1.945 -21.272 1 89.58 109 ALA B O 1
ATOM 5300 N N . LEU B 1 110 ? -1.81 -2.545 -19.409 1 87.04 110 LEU B N 1
ATOM 5301 C CA . LEU B 1 110 ? -1.596 -3.968 -19.653 1 87.04 110 LEU B CA 1
ATOM 5302 C C . LEU B 1 110 ? -2.387 -4.435 -20.871 1 87.04 110 LEU B C 1
ATOM 5304 O O . LEU B 1 110 ? -1.884 -5.219 -21.679 1 87.04 110 LEU B O 1
ATOM 5308 N N . THR B 1 111 ? -3.619 -3.948 -20.968 1 86.45 111 THR B N 1
ATOM 5309 C CA . THR B 1 111 ? -4.441 -4.298 -22.121 1 86.45 111 THR B CA 1
ATOM 5310 C C . THR B 1 111 ? -3.835 -3.74 -23.406 1 86.45 111 THR B C 1
ATOM 5312 O O . THR B 1 111 ? -3.894 -4.384 -24.456 1 86.45 111 THR B O 1
ATOM 5315 N N . PHE B 1 112 ? -3.298 -2.553 -23.304 1 85.4 112 PHE B N 1
ATOM 5316 C CA . PHE B 1 112 ? -2.607 -1.952 -24.439 1 85.4 112 PHE B CA 1
ATOM 5317 C C . PHE B 1 112 ? -1.387 -2.779 -24.829 1 85.4 112 PHE B C 1
ATOM 5319 O O . PHE B 1 112 ? -1.112 -2.967 -26.016 1 85.4 112 PHE B O 1
ATOM 5326 N N . GLY B 1 113 ? -0.693 -3.297 -23.895 1 79.66 113 GLY B N 1
ATOM 5327 C CA . GLY B 1 113 ? 0.457 -4.149 -24.155 1 79.66 113 GLY B CA 1
ATOM 5328 C C . GLY B 1 113 ? 0.085 -5.476 -24.788 1 79.66 113 GLY B C 1
ATOM 5329 O O . GLY B 1 113 ? 0.819 -5.995 -25.631 1 79.66 113 GLY B O 1
ATOM 5330 N N . HIS B 1 114 ? -0.976 -5.959 -24.348 1 80.3 114 HIS B N 1
ATOM 5331 C CA . HIS B 1 114 ? -1.451 -7.218 -24.91 1 80.3 114 HIS B CA 1
ATOM 5332 C C . HIS B 1 114 ? -1.713 -7.09 -26.407 1 80.3 114 HIS B C 1
ATOM 5334 O O . HIS B 1 114 ? -1.475 -8.032 -27.166 1 80.3 114 HIS B O 1
ATOM 5340 N N . TYR B 1 115 ? -2.135 -5.966 -26.816 1 76.12 115 TYR B N 1
ATOM 5341 C CA . TYR B 1 115 ? -2.379 -5.74 -28.236 1 76.12 115 TYR B CA 1
ATOM 5342 C C . TYR B 1 115 ? -1.094 -5.89 -29.041 1 76.12 115 TYR B C 1
ATOM 5344 O O . TYR B 1 115 ? -1.097 -6.482 -30.123 1 76.12 115 TYR B O 1
ATOM 5352 N N . PHE B 1 116 ? -0.067 -5.434 -28.551 1 72.78 116 PHE B N 1
ATOM 5353 C CA . PHE B 1 116 ? 1.185 -5.487 -29.296 1 72.78 116 PHE B CA 1
ATOM 5354 C C . PHE B 1 116 ? 1.709 -6.916 -29.373 1 72.78 116 PHE B C 1
ATOM 5356 O O . PHE B 1 116 ? 2.449 -7.262 -30.296 1 72.78 116 PHE B O 1
ATOM 5363 N N . GLU B 1 117 ? 1.274 -7.67 -28.428 1 73.91 117 GLU B N 1
ATOM 5364 C CA . GLU B 1 117 ? 1.699 -9.067 -28.456 1 73.91 117 GLU B CA 1
ATOM 5365 C C . GLU B 1 117 ? 0.916 -9.861 -29.498 1 73.91 117 GLU B C 1
ATOM 5367 O O . GLU B 1 117 ? 1.466 -10.751 -30.15 1 73.91 117 GLU B O 1
ATOM 5372 N N . VAL B 1 118 ? -0.297 -9.541 -29.661 1 71.41 118 VAL B N 1
ATOM 5373 C CA . VAL B 1 118 ? -1.163 -10.348 -30.515 1 71.41 118 VAL B CA 1
ATOM 5374 C C . VAL B 1 118 ? -1.252 -9.718 -31.903 1 71.41 118 VAL B C 1
ATOM 5376 O O . VAL B 1 118 ? -1.61 -10.388 -32.874 1 71.41 118 VAL B O 1
ATOM 5379 N N . SER B 1 119 ? -0.965 -8.459 -31.965 1 65.64 119 SER B N 1
ATOM 5380 C CA . SER B 1 119 ? -1.146 -7.742 -33.223 1 65.64 119 SER B CA 1
ATOM 5381 C C . SER B 1 119 ? -0.384 -8.418 -34.359 1 65.64 119 SER B C 1
ATOM 5383 O O . SER B 1 119 ? -0.777 -8.318 -35.523 1 65.64 119 SER B O 1
ATOM 5385 N N . HIS B 1 120 ? 0.669 -9.107 -33.899 1 60.44 120 HIS B N 1
ATOM 5386 C CA . HIS B 1 120 ? 1.405 -9.743 -34.986 1 60.44 120 HIS B CA 1
ATOM 5387 C C . HIS B 1 120 ? 0.7 -11.01 -35.46 1 60.44 120 HIS B C 1
ATOM 5389 O O . HIS B 1 120 ? 1.06 -11.575 -36.496 1 60.44 120 HIS B O 1
ATOM 5395 N N . LEU B 1 121 ? -0.223 -11.296 -34.581 1 58.43 121 LEU B N 1
ATOM 5396 C CA . LEU B 1 121 ? -0.857 -12.565 -34.923 1 58.43 121 LEU B CA 1
ATOM 5397 C C . LEU B 1 121 ? -2.123 -12.337 -35.742 1 58.43 121 LEU B C 1
ATOM 5399 O O . LEU B 1 121 ? -2.837 -11.355 -35.528 1 58.43 121 LEU B O 1
ATOM 5403 N N . ASP B 1 122 ? -2.097 -12.198 -36.973 1 54.4 122 ASP B N 1
ATOM 5404 C CA . ASP B 1 122 ? -3.115 -12.021 -38.005 1 54.4 122 ASP B CA 1
ATOM 5405 C C . ASP B 1 122 ? -4.515 -12.244 -37.438 1 54.4 122 ASP B C 1
ATOM 5407 O O . ASP B 1 122 ? -5.43 -12.635 -38.166 1 54.4 122 ASP B O 1
ATOM 5411 N N . SER B 1 123 ? -4.761 -12.048 -36.128 1 56.75 123 SER B N 1
ATOM 5412 C CA . SER B 1 123 ? -6.107 -12.404 -35.691 1 56.75 123 SER B CA 1
ATOM 5413 C C . SER B 1 123 ? -6.974 -11.164 -35.503 1 56.75 123 SER B C 1
ATOM 5415 O O . SER B 1 123 ? -6.471 -10.039 -35.529 1 56.75 123 SER B O 1
ATOM 5417 N N . HIS B 1 124 ? -8.367 -11.259 -35.724 1 57.82 124 HIS B N 1
ATOM 5418 C CA . HIS B 1 124 ? -9.436 -10.286 -35.524 1 57.82 124 HIS B CA 1
ATOM 5419 C C . HIS B 1 124 ? -9.176 -9.429 -34.29 1 57.82 124 HIS B C 1
ATOM 5421 O O . HIS B 1 124 ? -9.781 -8.367 -34.128 1 57.82 124 HIS B O 1
ATOM 5427 N N . CYS B 1 125 ? -8.241 -9.815 -33.524 1 63.88 125 CYS B N 1
ATOM 5428 C CA . CYS B 1 125 ? -7.91 -9.063 -32.319 1 63.88 125 CYS B CA 1
ATOM 5429 C C . CYS B 1 125 ? -6.837 -8.02 -32.604 1 63.88 125 CYS B C 1
ATOM 5431 O O . CYS B 1 125 ? -6.459 -7.253 -31.717 1 63.88 125 CYS B O 1
ATOM 5433 N N . SER B 1 126 ? -6.497 -7.896 -33.911 1 63.48 126 SER B N 1
ATOM 5434 C CA . SER B 1 126 ? -5.362 -7.052 -34.272 1 63.48 126 SER B CA 1
ATOM 5435 C C . SER B 1 126 ? -5.825 -5.687 -34.77 1 63.48 126 SER B C 1
ATOM 5437 O O . SER B 1 126 ? -5.017 -4.888 -35.247 1 63.48 126 SER B O 1
ATOM 5439 N N . GLY B 1 127 ? -7.118 -5.381 -34.661 1 69.85 127 GLY B N 1
ATOM 5440 C CA . GLY B 1 127 ? -7.522 -4.075 -35.157 1 69.85 127 GLY B CA 1
ATOM 5441 C C . GLY B 1 127 ? -6.933 -2.926 -34.36 1 69.85 127 GLY B C 1
ATOM 5442 O O . GLY B 1 127 ? -6.625 -3.079 -33.176 1 69.85 127 GLY B O 1
ATOM 5443 N N . ALA B 1 128 ? -6.61 -1.854 -35.083 1 75.14 128 ALA B N 1
ATOM 5444 C CA . ALA B 1 128 ? -6.025 -0.659 -34.481 1 75.14 128 ALA B CA 1
ATOM 5445 C C . ALA B 1 128 ? -6.905 -0.124 -33.355 1 75.14 128 ALA B C 1
ATOM 5447 O O . ALA B 1 128 ? -6.41 0.501 -32.415 1 75.14 128 ALA B O 1
ATOM 5448 N N . ILE B 1 129 ? -8.196 -0.45 -33.47 1 77.77 129 ILE B N 1
ATOM 5449 C CA . ILE B 1 129 ? -9.137 0.07 -32.484 1 77.77 129 ILE B CA 1
ATOM 5450 C C . ILE B 1 129 ? -8.894 -0.603 -31.134 1 77.77 129 ILE B C 1
ATOM 5452 O O . ILE B 1 129 ? -9.109 0.005 -30.083 1 77.77 129 ILE B O 1
ATOM 5456 N N . GLN B 1 130 ? -8.341 -1.769 -31.185 1 78.48 130 GLN B N 1
ATOM 5457 C CA . GLN B 1 130 ? -8.073 -2.503 -29.953 1 78.48 130 GLN B CA 1
ATOM 5458 C C . GLN B 1 130 ? -6.874 -1.918 -29.213 1 78.48 130 GLN B C 1
ATOM 5460 O O . GLN B 1 130 ? -6.725 -2.117 -28.006 1 78.48 130 GLN B O 1
ATOM 5465 N N . ALA B 1 131 ? -6.112 -1.184 -29.932 1 78.87 131 ALA B N 1
ATOM 5466 C CA . ALA B 1 131 ? -4.968 -0.521 -29.313 1 78.87 131 ALA B CA 1
ATOM 5467 C C . ALA B 1 131 ? -5.325 0.899 -28.881 1 78.87 131 ALA B C 1
ATOM 5469 O O . ALA B 1 131 ? -4.878 1.366 -27.83 1 78.87 131 ALA B O 1
ATOM 5470 N N . ILE B 1 132 ? -6.152 1.523 -29.569 1 84.34 132 ILE B N 1
ATOM 5471 C CA . ILE B 1 132 ? -6.457 2.93 -29.33 1 84.34 132 ILE B CA 1
ATOM 5472 C C . ILE B 1 132 ? -7.389 3.058 -28.127 1 84.34 132 ILE B C 1
ATOM 5474 O O . ILE B 1 132 ? -7.295 4.019 -27.361 1 84.34 132 ILE B O 1
ATOM 5478 N N . LYS B 1 133 ? -8.209 2.092 -27.941 1 87.49 133 LYS B N 1
ATOM 5479 C CA . LYS B 1 133 ? -9.197 2.164 -26.869 1 87.49 133 LYS B CA 1
ATOM 5480 C C . LYS B 1 133 ? -8.523 2.161 -25.5 1 87.49 133 LYS B C 1
ATOM 5482 O O . LYS B 1 133 ? -8.733 3.072 -24.696 1 87.49 133 LYS B O 1
ATOM 5487 N N . PRO B 1 134 ? -7.645 1.193 -25.269 1 88.76 134 PRO B N 1
ATOM 5488 C CA . PRO B 1 134 ? -7.003 1.219 -23.953 1 88.76 134 PRO B CA 1
ATOM 5489 C C . PRO B 1 134 ? -6.068 2.413 -23.776 1 88.76 134 PRO B C 1
ATOM 5491 O O . PRO B 1 134 ? -5.939 2.943 -22.669 1 88.76 134 PRO B O 1
ATOM 5494 N N . LEU B 1 135 ? -5.505 2.904 -24.805 1 88.43 135 LEU B N 1
ATOM 5495 C CA . LEU B 1 135 ? -4.632 4.07 -24.714 1 88.43 135 LEU B CA 1
ATOM 5496 C C . LEU B 1 135 ? -5.438 5.333 -24.431 1 88.43 135 LEU B C 1
ATOM 5498 O O . LEU B 1 135 ? -5.033 6.163 -23.614 1 88.43 135 LEU B O 1
ATOM 5502 N N . ALA B 1 136 ? -6.496 5.444 -25.068 1 90.47 136 ALA B N 1
ATOM 5503 C CA . ALA B 1 136 ? -7.372 6.59 -24.842 1 90.47 136 ALA B CA 1
ATOM 5504 C C . ALA B 1 136 ? -7.937 6.578 -23.425 1 90.47 136 ALA B C 1
ATOM 5506 O O . ALA B 1 136 ? -8.056 7.628 -22.788 1 90.47 136 ALA B O 1
ATOM 5507 N N . HIS B 1 137 ? -8.241 5.405 -23.015 1 92.76 137 HIS B N 1
ATOM 5508 C CA . HIS B 1 137 ? -8.764 5.283 -21.659 1 92.76 137 HIS B CA 1
ATOM 5509 C C . HIS B 1 137 ? -7.705 5.65 -20.625 1 92.76 137 HIS B C 1
ATOM 5511 O O . HIS B 1 137 ? -8.011 6.288 -19.615 1 92.76 137 HIS B O 1
ATOM 5517 N N . LEU B 1 138 ? -6.499 5.277 -20.894 1 92.64 138 LEU B N 1
ATOM 5518 C CA . LEU B 1 138 ? -5.382 5.624 -20.023 1 92.64 138 LEU B CA 1
ATOM 5519 C C . LEU B 1 138 ? -5.188 7.136 -19.963 1 92.64 138 LEU B C 1
ATOM 5521 O O . LEU B 1 138 ? -5.067 7.708 -18.877 1 92.64 138 LEU B O 1
ATOM 5525 N N . CYS B 1 139 ? -5.23 7.778 -21.053 1 90.69 139 CYS B N 1
ATOM 5526 C CA . CYS B 1 139 ? -5.058 9.225 -21.128 1 90.69 139 CYS B CA 1
ATOM 5527 C C . CYS B 1 139 ? -6.234 9.949 -20.484 1 90.69 139 CYS B C 1
ATOM 5529 O O . CYS B 1 139 ? -6.045 10.931 -19.765 1 90.69 139 CYS B O 1
ATOM 5531 N N . PHE B 1 140 ? -7.37 9.43 -20.761 1 92.9 140 PHE B N 1
ATOM 5532 C CA . PHE B 1 140 ? -8.571 10.022 -20.185 1 92.9 140 PHE B CA 1
ATOM 5533 C C . PHE B 1 140 ? -8.522 9.974 -18.663 1 92.9 140 PHE B C 1
ATOM 5535 O O . PHE B 1 140 ? -8.795 10.974 -17.995 1 92.9 140 PHE B O 1
ATOM 5542 N N . THR B 1 141 ? -8.167 8.837 -18.113 1 93.57 141 THR B N 1
ATOM 5543 C CA . THR B 1 141 ? -8.102 8.669 -16.665 1 93.57 141 THR B CA 1
ATOM 5544 C C . THR B 1 141 ? -7.056 9.599 -16.059 1 93.57 141 THR B C 1
ATOM 5546 O O . THR B 1 141 ? -7.304 10.237 -15.034 1 93.57 141 THR B O 1
ATOM 5549 N N . PHE B 1 142 ? -6.011 9.744 -16.77 1 92.22 142 PHE B N 1
ATOM 5550 C CA . PHE B 1 142 ? -4.92 10.577 -16.278 1 92.22 142 PHE B CA 1
ATOM 5551 C C . PHE B 1 142 ? -5.324 12.046 -16.263 1 92.22 142 PHE B C 1
ATOM 5553 O O . PHE B 1 142 ? -5.129 12.739 -15.262 1 92.22 142 PHE B O 1
ATOM 5560 N N . VAL B 1 143 ? -5.897 12.496 -17.276 1 90.63 143 VAL B N 1
ATOM 5561 C CA . VAL B 1 143 ? -6.272 13.901 -17.399 1 90.63 143 VAL B CA 1
ATOM 5562 C C . VAL B 1 143 ? -7.423 14.214 -16.446 1 90.63 143 VAL B C 1
ATOM 5564 O O . VAL B 1 143 ? -7.461 15.288 -15.842 1 90.63 143 VAL B O 1
ATOM 5567 N N . GLN B 1 144 ? -8.295 13.323 -16.373 1 91.09 144 GLN B N 1
ATOM 5568 C CA . GLN B 1 144 ? -9.423 13.543 -15.474 1 91.09 144 GLN B CA 1
ATOM 5569 C C . GLN B 1 144 ? -8.966 13.593 -14.019 1 91.09 144 GLN B C 1
ATOM 5571 O O . GLN B 1 144 ? -9.447 14.418 -13.24 1 91.09 144 GLN B O 1
ATOM 5576 N N . MET B 1 145 ? -8.114 12.717 -13.644 1 90.43 145 MET B N 1
ATOM 5577 C CA . MET B 1 145 ? -7.576 12.722 -12.287 1 90.43 145 MET B CA 1
ATOM 5578 C C . MET B 1 145 ? -6.898 14.052 -11.975 1 90.43 145 MET B C 1
ATOM 5580 O O . MET B 1 145 ? -7.079 14.606 -10.89 1 90.43 145 MET B O 1
ATOM 5584 N N . TYR B 1 146 ? -6.183 14.527 -12.939 1 86.72 146 TYR B N 1
ATOM 5585 C CA . TYR B 1 146 ? -5.502 15.808 -12.786 1 86.72 146 TYR B CA 1
ATOM 5586 C C . TYR B 1 146 ? -6.505 16.946 -12.643 1 86.72 146 TYR B C 1
ATOM 5588 O O . TYR B 1 146 ? -6.324 17.841 -11.815 1 86.72 146 TYR B O 1
ATOM 5596 N N . PHE B 1 147 ? -7.512 16.893 -13.376 1 86.61 147 PHE B N 1
ATOM 5597 C CA . PHE B 1 147 ? -8.55 17.917 -13.36 1 86.61 147 PHE B CA 1
ATOM 5598 C C . PHE B 1 147 ? -9.255 17.952 -12.009 1 86.61 147 PHE B C 1
ATOM 5600 O O . PHE B 1 147 ? -9.461 19.025 -11.438 1 86.61 147 PHE B O 1
ATOM 5607 N N . ILE B 1 148 ? -9.618 16.85 -11.539 1 85.35 148 ILE B N 1
ATOM 5608 C CA . ILE B 1 148 ? -10.366 16.766 -10.289 1 85.35 148 ILE B CA 1
ATOM 5609 C C . ILE B 1 148 ? -9.475 17.192 -9.125 1 85.35 148 ILE B C 1
ATOM 5611 O O . ILE B 1 148 ? -9.937 17.852 -8.191 1 85.35 148 ILE B O 1
ATOM 5615 N N . PHE B 1 149 ? -8.274 16.866 -9.222 1 81.41 149 PHE B N 1
ATOM 5616 C CA . PHE B 1 149 ? -7.352 17.196 -8.142 1 81.41 149 PHE B CA 1
ATOM 5617 C C . PHE B 1 149 ? -7.077 18.695 -8.104 1 81.41 149 PHE B C 1
ATOM 5619 O O . PHE B 1 149 ? -6.962 19.283 -7.026 1 81.41 149 PHE B O 1
ATOM 5626 N N . MET B 1 150 ? -7.043 19.373 -9.246 1 76.69 150 MET B N 1
ATOM 5627 C CA . MET B 1 150 ? -6.682 20.786 -9.325 1 76.69 150 MET B CA 1
ATOM 5628 C C . MET B 1 150 ? -7.91 21.672 -9.143 1 76.69 150 MET B C 1
ATOM 5630 O O . MET B 1 150 ? -7.799 22.805 -8.672 1 76.69 150 MET B O 1
ATOM 5634 N N . ASN B 1 151 ? -9.006 21.153 -9.53 1 71.41 151 ASN B N 1
ATOM 5635 C CA . ASN B 1 151 ? -10.18 22.019 -9.566 1 71.41 151 ASN B CA 1
ATOM 5636 C C . ASN B 1 151 ? -11.219 21.6 -8.531 1 71.41 151 ASN B C 1
ATOM 5638 O O . ASN B 1 151 ? -12.422 21.717 -8.769 1 71.41 151 ASN B O 1
ATOM 5642 N N . SER B 1 152 ? -10.817 21.13 -7.443 1 64.36 152 SER B N 1
ATOM 5643 C CA . SER B 1 152 ? -11.788 20.645 -6.467 1 64.36 152 SER B CA 1
ATOM 5644 C C . SER B 1 152 ? -12.608 21.793 -5.886 1 64.36 152 SER B C 1
ATOM 5646 O O . SER B 1 152 ? -13.751 21.597 -5.468 1 64.36 152 SER B O 1
ATOM 5648 N N . LYS B 1 153 ? -12.098 23.012 -5.934 1 59.81 153 LYS B N 1
ATOM 5649 C CA . LYS B 1 153 ? -12.852 24.145 -5.405 1 59.81 153 LYS B CA 1
ATOM 5650 C C . LYS B 1 153 ? -13.155 25.163 -6.501 1 59.81 153 LYS B C 1
ATOM 5652 O O . LYS B 1 153 ? -13.326 26.352 -6.221 1 59.81 153 LYS B O 1
ATOM 5657 N N . MET B 1 154 ? -13.146 24.683 -7.711 1 58.33 154 MET B N 1
ATOM 5658 C CA . MET B 1 154 ? -13.27 25.638 -8.808 1 58.33 154 MET B CA 1
ATOM 5659 C C . MET B 1 154 ? -14.72 26.076 -8.988 1 58.33 154 MET B C 1
ATOM 5661 O O . MET B 1 154 ? -15.63 25.245 -8.974 1 58.33 154 MET B O 1
ATOM 5665 N N . CYS B 1 155 ? -15.005 27.286 -8.696 1 58.23 155 CYS B N 1
ATOM 5666 C CA . CYS B 1 155 ? -16.278 27.9 -9.055 1 58.23 155 CYS B CA 1
ATOM 5667 C C . CYS B 1 155 ? -16.199 28.558 -10.427 1 58.23 155 CYS B C 1
ATOM 5669 O O . CYS B 1 155 ? -15.32 29.385 -10.674 1 58.23 155 CYS B O 1
ATOM 5671 N N . VAL B 1 156 ? -16.833 27.986 -11.352 1 59.08 156 VAL B N 1
ATOM 5672 C CA . VAL B 1 156 ? -16.806 28.475 -12.726 1 59.08 156 VAL B CA 1
ATOM 5673 C C . VAL B 1 156 ? -17.832 29.593 -12.898 1 59.08 156 VAL B C 1
ATOM 5675 O O . VAL B 1 156 ? -19.028 29.386 -12.68 1 59.08 156 VAL B O 1
ATOM 5678 N N . HIS B 1 157 ? -17.36 30.742 -13.027 1 57.42 157 HIS B N 1
ATOM 5679 C CA . HIS B 1 157 ? -18.27 31.866 -13.212 1 57.42 157 HIS B CA 1
ATOM 5680 C C . HIS B 1 157 ? -18.413 32.223 -14.688 1 57.42 157 HIS B C 1
ATOM 5682 O O . HIS B 1 157 ? -19.378 32.882 -15.081 1 57.42 157 HIS B O 1
ATOM 5688 N N . LYS B 1 158 ? -17.431 31.811 -15.486 1 60.24 158 LYS B N 1
ATOM 5689 C CA . LYS B 1 158 ? -17.56 32.134 -16.904 1 60.24 158 LYS B CA 1
ATOM 5690 C C . LYS B 1 158 ? -17.874 30.887 -17.725 1 60.24 158 LYS B C 1
ATOM 5692 O O . LYS B 1 158 ? -17.448 29.784 -17.376 1 60.24 158 LYS B O 1
ATOM 5697 N N . TYR B 1 159 ? -18.552 31.011 -18.874 1 68.18 159 TYR B N 1
ATOM 5698 C CA . TYR B 1 159 ? -18.975 29.966 -19.799 1 68.18 159 TYR B CA 1
ATOM 5699 C C . TYR B 1 159 ? -19.709 28.851 -19.064 1 68.18 159 TYR B C 1
ATOM 5701 O O . TYR B 1 159 ? -19.34 27.679 -19.174 1 68.18 159 TYR B O 1
ATOM 5709 N N . LYS B 1 160 ? -20.632 29.315 -18.362 1 76.17 160 LYS B N 1
ATOM 5710 C CA . LYS B 1 160 ? -21.425 28.444 -17.5 1 76.17 160 LYS B CA 1
ATOM 5711 C C . LYS B 1 160 ? -22.061 27.311 -18.3 1 76.17 160 LYS B C 1
ATOM 5713 O O . LYS B 1 160 ? -22.075 26.161 -17.855 1 76.17 160 LYS B O 1
ATOM 5718 N N . THR B 1 161 ? -22.467 27.655 -19.495 1 80.26 161 THR B N 1
ATOM 5719 C CA . THR B 1 161 ? -23.169 26.654 -20.291 1 80.26 161 THR B CA 1
ATOM 5720 C C . THR B 1 161 ? -22.217 25.543 -20.724 1 80.26 161 THR B C 1
ATOM 5722 O O . THR B 1 161 ? -22.576 24.364 -20.694 1 80.26 161 THR B O 1
ATOM 5725 N N . LEU B 1 162 ? -21.071 25.906 -21.118 1 79.5 162 LEU B N 1
ATOM 5726 C CA . LEU B 1 162 ? -20.081 24.92 -21.537 1 79.5 162 LEU B CA 1
ATOM 5727 C C . LEU B 1 162 ? -19.609 24.086 -20.351 1 79.5 162 LEU B C 1
ATOM 5729 O O . LEU B 1 162 ? -19.376 22.883 -20.485 1 79.5 162 LEU B O 1
ATOM 5733 N N . ALA B 1 163 ? -19.503 24.74 -19.305 1 81.59 163 ALA B N 1
ATOM 5734 C CA . ALA B 1 163 ? -19.093 24.023 -18.1 1 81.59 163 ALA B CA 1
ATOM 5735 C C . ALA B 1 163 ? -20.169 23.036 -17.656 1 81.59 163 ALA B C 1
ATOM 5737 O O . ALA B 1 163 ? -19.86 21.915 -17.245 1 81.59 163 ALA B O 1
ATOM 5738 N N . HIS B 1 164 ? -21.396 23.467 -17.809 1 85.59 164 HIS B N 1
ATOM 5739 C CA . HIS B 1 164 ? -22.499 22.578 -17.463 1 85.59 164 HIS B CA 1
ATOM 5740 C C . HIS B 1 164 ? -22.547 21.371 -18.393 1 85.59 164 HIS B C 1
ATOM 5742 O O . HIS B 1 164 ? -22.701 20.236 -17.937 1 85.59 164 HIS B O 1
ATOM 5748 N N . PHE B 1 165 ? -22.38 21.641 -19.565 1 85.91 165 PHE B N 1
ATOM 5749 C CA . PHE B 1 165 ? -22.424 20.565 -20.548 1 85.91 165 PHE B CA 1
ATOM 5750 C C . PHE B 1 165 ? -21.219 19.644 -20.397 1 85.91 165 PHE B C 1
ATOM 5752 O O . PHE B 1 165 ? -21.357 18.42 -20.444 1 85.91 165 PHE B O 1
ATOM 5759 N N . GLY B 1 166 ? -20.091 20.22 -20.312 1 86.87 166 GLY B N 1
ATOM 5760 C CA . GLY B 1 166 ? -18.882 19.423 -20.176 1 86.87 166 GLY B CA 1
ATOM 5761 C C . GLY B 1 166 ? -18.873 18.561 -18.927 1 86.87 166 GLY B C 1
ATOM 5762 O O . GLY B 1 166 ? -18.532 17.378 -18.986 1 86.87 166 GLY B O 1
ATOM 5763 N N . LEU B 1 167 ? -19.204 19.051 -17.847 1 88.32 167 LEU B N 1
ATOM 5764 C CA . LEU B 1 167 ? -19.207 18.309 -16.591 1 88.32 167 LEU B CA 1
ATOM 5765 C C . LEU B 1 167 ? -20.269 17.214 -16.608 1 88.32 167 LEU B C 1
ATOM 5767 O O . LEU B 1 167 ? -20.031 16.105 -16.126 1 88.32 167 LEU B O 1
ATOM 5771 N N . MET B 1 168 ? -21.4 17.48 -17.198 1 89.99 168 MET B N 1
ATOM 5772 C CA . MET B 1 168 ? -22.447 16.468 -17.3 1 89.99 168 MET B CA 1
ATOM 5773 C C . MET B 1 168 ? -22.028 15.344 -18.243 1 89.99 168 MET B C 1
ATOM 5775 O O . MET B 1 168 ? -22.274 14.169 -17.963 1 89.99 168 MET B O 1
ATOM 5779 N N . HIS B 1 169 ? -21.45 15.775 -19.288 1 91.17 169 HIS B N 1
ATOM 5780 C CA . HIS B 1 169 ? -20.971 14.768 -20.228 1 91.17 169 HIS B CA 1
ATOM 5781 C C . HIS B 1 169 ? -19.916 13.873 -19.586 1 91.17 169 HIS B C 1
ATOM 5783 O O . HIS B 1 169 ? -19.917 12.658 -19.794 1 91.17 169 HIS B O 1
ATOM 5789 N N . MET B 1 170 ? -19.057 14.392 -18.861 1 92.63 170 MET B N 1
ATOM 5790 C CA . MET B 1 170 ? -18.018 13.614 -18.191 1 92.63 170 MET B CA 1
ATOM 5791 C C . MET B 1 170 ? -18.621 12.704 -17.127 1 92.63 170 MET B C 1
ATOM 5793 O O . MET B 1 170 ? -18.176 11.568 -16.951 1 92.63 170 MET B O 1
ATOM 5797 N N . SER B 1 171 ? -19.559 13.217 -16.435 1 92.59 171 SER B N 1
ATOM 5798 C CA . SER B 1 171 ? -20.24 12.391 -15.444 1 92.59 171 SER B CA 1
ATOM 5799 C C . SER B 1 171 ? -20.936 11.202 -16.098 1 92.59 171 SER B C 1
ATOM 5801 O O . SER B 1 171 ? -20.831 10.072 -15.617 1 92.59 171 SER B O 1
ATOM 5803 N N . CYS B 1 172 ? -21.559 11.42 -17.244 1 93.5 172 CYS B N 1
ATOM 5804 C CA . CYS B 1 172 ? -22.244 10.357 -17.971 1 93.5 172 CYS B CA 1
ATOM 5805 C C . CYS B 1 172 ? -21.247 9.357 -18.544 1 93.5 172 CYS B C 1
ATOM 5807 O O . CYS B 1 172 ? -21.509 8.154 -18.563 1 93.5 172 CYS B O 1
ATOM 5809 N N . THR B 1 173 ? -20.162 9.845 -18.996 1 94.24 173 THR B N 1
ATOM 5810 C CA . THR B 1 173 ? -19.121 8.965 -19.516 1 94.24 173 THR B CA 1
ATOM 5811 C C . THR B 1 173 ? -18.609 8.029 -18.425 1 94.24 173 THR B C 1
ATOM 5813 O O . THR B 1 173 ? -18.408 6.837 -18.667 1 94.24 173 THR B O 1
ATOM 5816 N N . ASN B 1 174 ? -18.42 8.54 -17.241 1 95.72 174 ASN B N 1
ATOM 5817 C CA . ASN B 1 174 ? -17.958 7.708 -16.135 1 95.72 174 ASN B CA 1
ATOM 5818 C C . ASN B 1 174 ? -19 6.663 -15.746 1 95.72 174 ASN B C 1
ATOM 5820 O O . ASN B 1 174 ? -18.653 5.533 -15.398 1 95.72 174 ASN B O 1
ATOM 5824 N N . ILE B 1 175 ? -20.239 7.002 -15.862 1 93.57 175 ILE B N 1
ATOM 5825 C CA . ILE B 1 175 ? -21.294 6.035 -15.578 1 93.57 175 ILE B CA 1
ATOM 5826 C C . ILE B 1 175 ? -21.294 4.942 -16.644 1 93.57 175 ILE B C 1
ATOM 5828 O O . ILE B 1 175 ? -21.482 3.763 -16.334 1 93.57 175 ILE B O 1
ATOM 5832 N N . CYS B 1 176 ? -21.045 5.331 -17.844 1 94.26 176 CYS B N 1
ATOM 5833 C CA . CYS B 1 176 ? -20.978 4.361 -18.931 1 94.26 176 CYS B CA 1
ATOM 5834 C C . CYS B 1 176 ? -19.784 3.43 -18.758 1 94.26 176 CYS B C 1
ATOM 5836 O O . CYS B 1 176 ? -19.893 2.224 -18.99 1 94.26 176 CYS B O 1
ATOM 5838 N N . VAL B 1 177 ? -18.675 3.978 -18.379 1 93.96 177 VAL B N 1
ATOM 5839 C CA . VAL B 1 177 ? -17.487 3.163 -18.15 1 93.96 177 VAL B CA 1
ATOM 5840 C C . VAL B 1 177 ? -17.731 2.21 -16.981 1 93.96 177 VAL B C 1
ATOM 5842 O O . VAL B 1 177 ? -17.319 1.049 -17.023 1 93.96 177 VAL B O 1
ATOM 5845 N N . TRP B 1 178 ? -18.385 2.693 -16.009 1 92.76 178 TRP B N 1
ATOM 5846 C CA . TRP B 1 178 ? -18.737 1.878 -14.851 1 92.76 178 TRP B CA 1
ATOM 5847 C C . TRP B 1 178 ? -19.595 0.687 -15.263 1 92.76 178 TRP B C 1
ATOM 5849 O O . TRP B 1 178 ? -19.278 -0.458 -14.934 1 92.76 178 TRP B O 1
ATOM 5859 N N . LEU B 1 179 ? -20.614 0.861 -16.049 1 91.38 179 LEU B N 1
ATOM 5860 C CA . LEU B 1 179 ? -21.52 -0.193 -16.495 1 91.38 179 LEU B CA 1
ATOM 5861 C C . LEU B 1 179 ? -20.811 -1.153 -17.444 1 91.38 179 LEU B C 1
ATOM 5863 O O . LEU B 1 179 ? -20.986 -2.37 -17.348 1 91.38 179 LEU B O 1
ATOM 5867 N N . ARG B 1 180 ? -20.054 -0.586 -18.228 1 91.79 180 ARG B N 1
ATOM 5868 C CA . ARG B 1 180 ? -19.322 -1.41 -19.186 1 91.79 180 ARG B CA 1
ATOM 5869 C C . ARG B 1 180 ? -18.327 -2.321 -18.476 1 91.79 180 ARG B C 1
ATOM 5871 O O . ARG B 1 180 ? -18.175 -3.488 -18.843 1 91.79 180 ARG B O 1
ATOM 5878 N N . SER B 1 181 ? -17.646 -1.797 -17.526 1 91.54 181 SER B N 1
ATOM 5879 C CA . SER B 1 181 ? -16.661 -2.596 -16.806 1 91.54 181 SER B CA 1
ATOM 5880 C C . SER B 1 181 ? -17.324 -3.745 -16.054 1 91.54 181 SER B C 1
ATOM 5882 O O . SER B 1 181 ? -16.78 -4.849 -15.991 1 91.54 181 SER B O 1
ATOM 5884 N N . ILE B 1 182 ? -18.482 -3.529 -15.575 1 90.45 182 ILE B N 1
ATOM 5885 C CA . ILE B 1 182 ? -19.226 -4.586 -14.899 1 90.45 182 ILE B CA 1
ATOM 5886 C C . ILE B 1 182 ? -19.603 -5.674 -15.902 1 90.45 182 ILE B C 1
ATOM 5888 O O . ILE B 1 182 ? -19.441 -6.865 -15.626 1 90.45 182 ILE B O 1
ATOM 5892 N N . ALA B 1 183 ? -20.043 -5.28 -17.065 1 89.36 183 ALA B N 1
ATOM 5893 C CA . ALA B 1 183 ? -20.46 -6.227 -18.096 1 89.36 183 ALA B CA 1
ATOM 5894 C C . ALA B 1 183 ? -19.274 -7.041 -18.606 1 89.36 183 ALA B C 1
ATOM 5896 O O . ALA B 1 183 ? -19.358 -8.265 -18.724 1 89.36 183 ALA B O 1
ATOM 5897 N N . VAL B 1 184 ? -18.2 -6.368 -18.821 1 88.16 184 VAL B N 1
ATOM 5898 C CA . VAL B 1 184 ? -17.032 -7.041 -19.38 1 88.16 184 VAL B CA 1
ATOM 5899 C C . VAL B 1 184 ? -16.454 -8.012 -18.352 1 88.16 184 VAL B C 1
ATOM 5901 O O . VAL B 1 184 ? -16.071 -9.133 -18.695 1 88.16 184 VAL B O 1
ATOM 5904 N N . GLU B 1 185 ? -16.38 -7.585 -17.146 1 87.37 185 GLU B N 1
ATOM 5905 C CA . GLU B 1 185 ? -15.88 -8.469 -16.098 1 87.37 185 GLU B CA 1
ATOM 5906 C C . GLU B 1 185 ? -16.762 -9.706 -15.952 1 87.37 185 GLU B C 1
ATOM 5908 O O . GLU B 1 185 ? -16.257 -10.819 -15.79 1 87.37 185 GLU B O 1
ATOM 5913 N N . THR B 1 186 ? -18.075 -9.506 -16.039 1 88.09 186 THR B N 1
ATOM 5914 C CA . THR B 1 186 ? -19.012 -10.618 -15.924 1 88.09 186 THR B CA 1
ATOM 5915 C C . THR B 1 186 ? -18.818 -11.608 -17.069 1 88.09 186 THR B C 1
ATOM 5917 O O . THR B 1 186 ? -18.732 -12.817 -16.843 1 88.09 186 THR B O 1
ATOM 5920 N N . LEU B 1 187 ? -18.664 -11.087 -18.2 1 85.85 187 LEU B N 1
ATOM 5921 C CA . LEU B 1 187 ? -18.516 -11.933 -19.379 1 85.85 187 LEU B CA 1
ATOM 5922 C C . LEU B 1 187 ? -17.185 -12.677 -19.35 1 85.85 187 LEU B C 1
ATOM 5924 O O . LEU B 1 187 ? -17.103 -13.829 -19.782 1 85.85 187 LEU B O 1
ATOM 5928 N N . GLN B 1 188 ? -16.219 -12.059 -18.853 1 83.73 188 GLN B N 1
ATOM 5929 C CA . GLN B 1 188 ? -14.911 -12.699 -18.757 1 83.73 188 GLN B CA 1
ATOM 5930 C C . GLN B 1 188 ? -14.945 -13.877 -17.788 1 83.73 188 GLN B C 1
ATOM 5932 O O . GLN B 1 188 ? -14.37 -14.932 -18.065 1 83.73 188 GLN B O 1
ATOM 5937 N N . VAL B 1 189 ? -15.616 -13.702 -16.707 1 83.31 189 VAL B N 1
ATOM 5938 C CA . VAL B 1 189 ? -15.696 -14.763 -15.709 1 83.31 189 VAL B CA 1
ATOM 5939 C C . VAL B 1 189 ? -16.483 -15.945 -16.272 1 83.31 189 VAL B C 1
ATOM 5941 O O . VAL B 1 189 ? -16.111 -17.102 -16.062 1 83.31 189 VAL B O 1
ATOM 5944 N N . ILE B 1 190 ? -17.508 -15.671 -17.019 1 83.07 190 ILE B N 1
ATOM 5945 C CA . ILE B 1 190 ? -18.324 -16.72 -17.621 1 83.07 190 ILE B CA 1
ATOM 5946 C C . ILE B 1 190 ? -17.507 -17.472 -18.669 1 83.07 190 ILE B C 1
ATOM 5948 O O . ILE B 1 190 ? -17.577 -18.701 -18.755 1 83.07 190 ILE B O 1
ATOM 5952 N N . LYS B 1 191 ? -16.69 -16.784 -19.318 1 81.63 191 LYS B N 1
ATOM 5953 C CA . LYS B 1 191 ? -15.861 -17.398 -20.351 1 81.63 191 LYS B CA 1
ATOM 5954 C C . LYS B 1 191 ? -14.794 -18.299 -19.736 1 81.63 191 LYS B C 1
ATOM 5956 O O . LYS B 1 191 ? -14.547 -19.402 -20.228 1 81.63 191 LYS B O 1
ATOM 5961 N N . VAL B 1 192 ? -14.154 -17.786 -18.752 1 78.59 192 VAL B N 1
ATOM 5962 C CA . VAL B 1 192 ? -13.109 -18.562 -18.094 1 78.59 192 VAL B CA 1
ATOM 5963 C C . VAL B 1 192 ? -13.71 -19.826 -17.483 1 78.59 192 VAL B C 1
ATOM 5965 O O . VAL B 1 192 ? -13.112 -20.903 -17.556 1 78.59 192 VAL B O 1
ATOM 5968 N N . ASP B 1 193 ? -14.871 -19.715 -16.964 1 78.06 193 ASP B N 1
ATOM 5969 C CA . ASP B 1 193 ? -15.543 -20.866 -16.369 1 78.06 193 ASP B CA 1
ATOM 5970 C C . ASP B 1 193 ? -15.901 -21.903 -17.431 1 78.06 193 ASP B C 1
ATOM 5972 O O . ASP B 1 193 ? -15.73 -23.105 -17.216 1 78.06 193 ASP B O 1
ATOM 5976 N N . ARG B 1 194 ? -16.277 -21.463 -18.48 1 77.01 194 ARG B N 1
ATOM 5977 C CA . ARG B 1 194 ? -16.627 -22.368 -19.57 1 77.01 194 ARG B CA 1
ATOM 5978 C C . ARG B 1 194 ? -15.386 -23.051 -20.134 1 77.01 194 ARG B C 1
ATOM 5980 O O . ARG B 1 194 ? -15.423 -24.236 -20.473 1 77.01 194 ARG B O 1
ATOM 5987 N N . ARG B 1 195 ? -14.376 -22.283 -20.197 1 76.52 195 ARG B N 1
ATOM 5988 C CA . ARG B 1 195 ? -13.115 -22.848 -20.667 1 76.52 195 ARG B CA 1
ATOM 5989 C C . ARG B 1 195 ? -12.595 -23.905 -19.698 1 76.52 195 ARG B C 1
ATOM 5991 O O . ARG B 1 195 ? -12.158 -24.978 -20.117 1 76.52 195 ARG B O 1
ATOM 5998 N N . ASP B 1 196 ? -12.653 -23.607 -18.459 1 74.27 196 ASP B N 1
ATOM 5999 C CA . ASP B 1 196 ? -12.163 -24.539 -17.449 1 74.27 196 ASP B CA 1
ATOM 6000 C C . ASP B 1 196 ? -13.023 -25.8 -17.403 1 74.27 196 ASP B C 1
ATOM 6002 O O . ASP B 1 196 ? -12.505 -26.906 -17.231 1 74.27 196 ASP B O 1
ATOM 6006 N N . THR B 1 197 ? -14.264 -25.66 -17.57 1 72.29 197 THR B N 1
ATOM 6007 C CA . THR B 1 197 ? -15.164 -26.807 -17.611 1 72.29 197 THR B CA 1
ATOM 6008 C C . THR B 1 197 ? -14.887 -27.668 -18.839 1 72.29 197 THR B C 1
ATOM 6010 O O . THR B 1 197 ? -14.909 -28.898 -18.759 1 72.29 197 THR B O 1
ATOM 6013 N N . TYR B 1 198 ? -14.51 -26.96 -19.814 1 69.35 198 TYR B N 1
ATOM 6014 C CA . TYR B 1 198 ? -14.174 -27.665 -21.046 1 69.35 198 TYR B CA 1
ATOM 6015 C C . TYR B 1 198 ? -12.878 -28.452 -20.887 1 69.35 198 TYR B C 1
ATOM 6017 O O . TYR B 1 198 ? -12.808 -29.626 -21.26 1 69.35 198 TYR B O 1
ATOM 6025 N N . ASN B 1 199 ? -11.992 -27.786 -20.403 1 68.22 199 ASN B N 1
ATOM 6026 C CA . ASN B 1 199 ? -10.708 -28.448 -20.2 1 68.22 199 ASN B CA 1
ATOM 6027 C C . ASN B 1 199 ? -10.833 -29.637 -19.252 1 68.22 199 ASN B C 1
ATOM 6029 O O . ASN B 1 199 ? -10.184 -30.665 -19.449 1 68.22 199 ASN B O 1
ATOM 6033 N N . ALA B 1 200 ? -11.663 -29.47 -18.313 1 68.5 200 ALA B N 1
ATOM 6034 C CA . ALA B 1 200 ? -11.894 -30.563 -17.372 1 68.5 200 ALA B CA 1
ATOM 6035 C C . ALA B 1 200 ? -12.602 -31.732 -18.05 1 68.5 200 ALA B C 1
ATOM 6037 O O . ALA B 1 200 ? -12.293 -32.894 -17.781 1 68.5 200 ALA B O 1
ATOM 6038 N N . MET B 1 201 ? -13.438 -31.472 -18.965 1 67.08 201 MET B N 1
ATOM 6039 C CA . MET B 1 201 ? -14.157 -32.503 -19.707 1 67.08 201 MET B CA 1
ATOM 6040 C C . MET B 1 201 ? -13.225 -33.231 -20.669 1 67.08 201 MET B C 1
ATOM 6042 O O . MET B 1 201 ? -13.296 -34.454 -20.803 1 67.08 201 MET B O 1
ATOM 6046 N N . VAL B 1 202 ? -12.381 -32.457 -21.239 1 67.38 202 VAL B N 1
ATOM 6047 C CA . VAL B 1 202 ? -11.419 -33.038 -22.169 1 67.38 202 VAL B CA 1
ATOM 6048 C C . VAL B 1 202 ? -10.447 -33.94 -21.411 1 67.38 202 VAL B C 1
ATOM 6050 O O . VAL B 1 202 ? -10.141 -35.048 -21.858 1 67.38 202 VAL B O 1
ATOM 6053 N N . LYS B 1 203 ? -10.006 -33.428 -20.294 1 68.15 203 LYS B N 1
ATOM 6054 C CA . LYS B 1 203 ? -9.096 -34.224 -19.475 1 68.15 203 LYS B CA 1
ATOM 6055 C C . LYS B 1 203 ? -9.777 -35.494 -18.972 1 68.15 203 LYS B C 1
ATOM 6057 O O . LYS B 1 203 ? -9.171 -36.567 -18.962 1 68.15 203 LYS B O 1
ATOM 6062 N N . ALA B 1 204 ? -10.971 -35.427 -18.602 1 66.21 204 ALA B N 1
ATOM 6063 C CA . ALA B 1 204 ? -11.745 -36.574 -18.137 1 66.21 204 ALA B CA 1
ATOM 6064 C C . ALA B 1 204 ? -11.967 -37.58 -19.263 1 66.21 204 ALA B C 1
ATOM 6066 O O . ALA B 1 204 ? -11.91 -38.792 -19.041 1 66.21 204 ALA B O 1
ATOM 6067 N N . TYR B 1 205 ? -12.144 -37.046 -20.342 1 64.41 205 TYR B N 1
ATOM 6068 C CA . TYR B 1 205 ? -12.34 -37.9 -21.508 1 64.41 205 TYR B CA 1
ATOM 6069 C C . TYR B 1 205 ? -11.049 -38.62 -21.88 1 64.41 205 TYR B C 1
ATOM 6071 O O . TYR B 1 205 ? -11.064 -39.814 -22.191 1 64.41 205 TYR B O 1
ATOM 6079 N N . GLU B 1 206 ? -10.042 -37.905 -21.848 1 65.58 206 GLU B N 1
ATOM 6080 C CA . GLU B 1 206 ? -8.742 -38.501 -22.139 1 65.58 206 GLU B CA 1
ATOM 6081 C C . GLU B 1 206 ? -8.381 -39.567 -21.108 1 65.58 206 GLU B C 1
ATOM 6083 O O . GLU B 1 206 ? -7.831 -40.614 -21.457 1 65.58 206 GLU B O 1
ATOM 6088 N N . GLU B 1 207 ? -8.656 -39.303 -19.895 1 64.05 207 GLU B N 1
ATOM 6089 C CA . GLU B 1 207 ? -8.416 -40.279 -18.836 1 64.05 207 GLU B CA 1
ATOM 6090 C C . GLU B 1 207 ? -9.317 -41.499 -18.995 1 64.05 207 GLU B C 1
ATOM 6092 O O . GLU B 1 207 ? -8.886 -42.631 -18.763 1 64.05 207 GLU B O 1
ATOM 6097 N N . TYR B 1 208 ? -10.508 -41.301 -19.34 1 60.51 208 TYR B N 1
ATOM 6098 C CA . TYR B 1 208 ? -11.443 -42.391 -19.595 1 60.51 208 TYR B CA 1
ATOM 6099 C C . TYR B 1 208 ? -10.989 -43.234 -20.781 1 60.51 208 TYR B C 1
ATOM 6101 O O . TYR B 1 208 ? -11.098 -44.462 -20.755 1 60.51 208 TYR B O 1
ATOM 6109 N N . LYS B 1 209 ? -10.471 -42.625 -21.76 1 60.78 209 LYS B N 1
ATOM 6110 C CA . LYS B 1 209 ? -9.969 -43.336 -22.933 1 60.78 209 LYS B CA 1
ATOM 6111 C C . LYS B 1 209 ? -8.728 -44.155 -22.59 1 60.78 209 LYS B C 1
ATOM 6113 O O . LYS B 1 209 ? -8.524 -45.241 -23.136 1 60.78 209 LYS B O 1
ATOM 6118 N N . GLU B 1 210 ? -7.851 -43.511 -21.871 1 60.17 210 GLU B N 1
ATOM 6119 C CA . GLU B 1 210 ? -6.661 -44.256 -21.47 1 60.17 210 GLU B CA 1
ATOM 6120 C C . GLU B 1 210 ? -7.032 -45.497 -20.663 1 60.17 210 GLU B C 1
ATOM 6122 O O . GLU B 1 210 ? -6.371 -46.532 -20.768 1 60.17 210 GLU B O 1
ATOM 6127 N N . ASP B 1 211 ? -7.993 -45.421 -19.808 1 57.05 211 ASP B N 1
ATOM 6128 C CA . ASP B 1 211 ? -8.427 -46.575 -19.025 1 57.05 211 ASP B CA 1
ATOM 6129 C C . ASP B 1 211 ? -9.245 -47.542 -19.878 1 57.05 211 ASP B C 1
ATOM 6131 O O . ASP B 1 211 ? -9.353 -48.726 -19.553 1 57.05 211 ASP B O 1
ATOM 6135 N N . ALA B 1 212 ? -10.029 -47.002 -20.742 1 49.66 212 ALA B N 1
ATOM 6136 C CA . ALA B 1 212 ? -10.777 -47.875 -21.642 1 49.66 212 ALA B CA 1
ATOM 6137 C C . ALA B 1 212 ? -9.868 -48.457 -22.722 1 49.66 212 ALA B C 1
ATOM 6139 O O . ALA B 1 212 ? -9.215 -47.714 -23.458 1 49.66 212 ALA B O 1
ATOM 6140 N N . GLU B 1 213 ? -9.278 -49.646 -22.485 1 43.49 213 GLU B N 1
ATOM 6141 C CA . GLU B 1 213 ? -8.424 -50.444 -23.359 1 43.49 213 GLU B CA 1
ATOM 6142 C C . GLU B 1 213 ? -8.688 -50.127 -24.828 1 43.49 213 GLU B C 1
ATOM 6144 O O . GLU B 1 213 ? -7.751 -49.989 -25.617 1 43.49 213 GLU B O 1
ATOM 6149 N N . ASP B 1 214 ? -9.677 -51.14 -25.438 1 38.09 214 ASP B N 1
ATOM 6150 C CA . ASP B 1 214 ? -9.709 -51.709 -26.781 1 38.09 214 ASP B CA 1
ATOM 6151 C C . ASP B 1 214 ? -9.976 -50.63 -27.829 1 38.09 214 ASP B C 1
ATOM 6153 O O . ASP B 1 214 ? -9.094 -50.297 -28.623 1 38.09 214 ASP B O 1
ATOM 6157 N N . ASP B 1 215 ? -11.261 -50.794 -28.678 1 35.73 215 ASP B N 1
ATOM 6158 C CA . ASP B 1 215 ? -11.426 -50.832 -30.128 1 35.73 215 ASP B CA 1
ATOM 6159 C C . ASP B 1 215 ? -11.578 -49.425 -30.701 1 35.73 215 ASP B C 1
ATOM 6161 O O . ASP B 1 215 ? -11.026 -49.117 -31.759 1 35.73 215 ASP B O 1
ATOM 6165 N N . SER B 1 216 ? -12.935 -48.785 -30.645 1 38.48 216 SER B N 1
ATOM 6166 C CA . SER B 1 216 ? -13.504 -48.108 -31.806 1 38.48 216 SER B CA 1
ATOM 6167 C C . SER B 1 216 ? -12.993 -46.676 -31.917 1 38.48 216 SER B C 1
ATOM 6169 O O . SER B 1 216 ? -12.733 -46.024 -30.904 1 38.48 216 SER B O 1
ATOM 6171 N N . ASP B 1 217 ? -12.481 -46.203 -33.084 1 39.29 217 ASP B N 1
ATOM 6172 C CA . ASP B 1 217 ? -12.026 -45.087 -33.908 1 39.29 217 ASP B CA 1
ATOM 6173 C C . ASP B 1 217 ? -12.835 -43.824 -33.616 1 39.29 217 ASP B C 1
ATOM 6175 O O . ASP B 1 217 ? -12.93 -42.933 -34.463 1 39.29 217 ASP B O 1
ATOM 6179 N N . GLU B 1 218 ? -13.839 -43.77 -32.716 1 40.55 218 GLU B N 1
ATOM 6180 C CA . GLU B 1 218 ? -14.74 -42.624 -32.8 1 40.55 218 GLU B CA 1
ATOM 6181 C C . GLU B 1 218 ? -14.055 -41.347 -32.321 1 40.55 218 GLU B C 1
ATOM 6183 O O . GLU B 1 218 ? -14.133 -41 -31.141 1 40.55 218 GLU B O 1
ATOM 6188 N N . LYS B 1 219 ? -12.972 -40.88 -32.862 1 49.9 219 LYS B N 1
ATOM 6189 C CA . LYS B 1 219 ? -12.378 -39.547 -32.88 1 49.9 219 LYS B CA 1
ATOM 6190 C C . LYS B 1 219 ? -13.454 -38.467 -32.945 1 49.9 219 LYS B C 1
ATOM 6192 O O . LYS B 1 219 ? -13.154 -37.276 -32.837 1 49.9 219 LYS B O 1
ATOM 6197 N N . GLU B 1 220 ? -14.781 -38.739 -33.354 1 47.66 220 GLU B N 1
ATOM 6198 C CA . GLU B 1 220 ? -15.803 -37.773 -33.746 1 47.66 220 GLU B CA 1
ATOM 6199 C C . GLU B 1 220 ? -16.308 -36.984 -32.541 1 47.66 220 GLU B C 1
ATOM 6201 O O . GLU B 1 220 ? -16.614 -35.796 -32.655 1 47.66 220 GLU B O 1
ATOM 6206 N N . PRO B 1 221 ? -16.324 -37.563 -31.358 1 50.58 221 PRO B N 1
ATOM 6207 C CA . PRO B 1 221 ? -17.06 -36.798 -30.349 1 50.58 221 PRO B CA 1
ATOM 6208 C C . PRO B 1 221 ? -16.249 -35.635 -29.781 1 50.58 221 PRO B C 1
ATOM 6210 O O . PRO B 1 221 ? -16.818 -34.615 -29.387 1 50.58 221 PRO B O 1
ATOM 6213 N N . ILE B 1 222 ? -15.002 -35.769 -29.719 1 50.93 222 ILE B N 1
ATOM 6214 C CA . ILE B 1 222 ? -14.203 -34.674 -29.179 1 50.93 222 ILE B CA 1
ATOM 6215 C C . ILE B 1 222 ? -14.238 -33.487 -30.139 1 50.93 222 ILE B C 1
ATOM 6217 O O . ILE B 1 222 ? -14.283 -32.333 -29.708 1 50.93 222 ILE B O 1
ATOM 6221 N N . GLN B 1 223 ? -14.065 -33.783 -31.467 1 52.21 223 GLN B N 1
ATOM 6222 C CA . GLN B 1 223 ? -14.149 -32.7 -32.441 1 52.21 223 GLN B CA 1
ATOM 6223 C C . GLN B 1 223 ? -15.519 -32.031 -32.403 1 52.21 223 GLN B C 1
ATOM 6225 O O . GLN B 1 223 ? -15.624 -30.81 -32.536 1 52.21 223 GLN B O 1
ATOM 6230 N N . SER B 1 224 ? -16.533 -32.82 -32.289 1 52.48 224 SER B N 1
ATOM 6231 C CA . SER B 1 224 ? -17.878 -32.256 -32.229 1 52.48 224 SER B CA 1
ATOM 6232 C C . SER B 1 224 ? -18.082 -31.448 -30.952 1 52.48 224 SER B C 1
ATOM 6234 O O . SER B 1 224 ? -18.765 -30.422 -30.963 1 52.48 224 SER B O 1
ATOM 6236 N N . LEU B 1 225 ? -17.519 -31.876 -29.911 1 52.3 225 LEU B N 1
ATOM 6237 C CA . LEU B 1 225 ? -17.615 -31.146 -28.652 1 52.3 225 LEU B CA 1
ATOM 6238 C C . LEU B 1 225 ? -16.822 -29.845 -28.716 1 52.3 225 LEU B C 1
ATOM 6240 O O . LEU B 1 225 ? -17.268 -28.816 -28.203 1 52.3 225 LEU B O 1
ATOM 6244 N N . GLU B 1 226 ? -15.698 -29.923 -29.404 1 53 226 GLU B N 1
ATOM 6245 C CA . GLU B 1 226 ? -14.918 -28.711 -29.64 1 53 226 GLU B CA 1
ATOM 6246 C C . GLU B 1 226 ? -15.695 -27.712 -30.493 1 53 226 GLU B C 1
ATOM 6248 O O . GLU B 1 226 ? -15.675 -26.509 -30.222 1 53 226 GLU B O 1
ATOM 6253 N N . GLU B 1 227 ? -16.252 -28.22 -31.604 1 51.91 227 GLU B N 1
ATOM 6254 C CA . GLU B 1 227 ? -17.037 -27.362 -32.486 1 51.91 227 GLU B CA 1
ATOM 6255 C C . GLU B 1 227 ? -18.263 -26.807 -31.767 1 51.91 227 GLU B C 1
ATOM 6257 O O . GLU B 1 227 ? -18.632 -25.647 -31.963 1 51.91 227 GLU B O 1
ATOM 6262 N N . TYR B 1 228 ? -18.938 -27.57 -31.079 1 48.35 228 TYR B N 1
ATOM 6263 C CA . TYR B 1 228 ? -20.116 -27.144 -30.332 1 48.35 228 TYR B CA 1
ATOM 6264 C C . TYR B 1 228 ? -19.753 -26.086 -29.297 1 48.35 228 TYR B C 1
ATOM 6266 O O . TYR B 1 228 ? -20.45 -25.078 -29.161 1 48.35 228 TYR B O 1
ATOM 6274 N N . MET B 1 229 ? -18.731 -26.294 -28.642 1 50.61 229 MET B N 1
ATOM 6275 C CA . MET B 1 229 ? -18.365 -25.396 -27.55 1 50.61 229 MET B CA 1
ATOM 6276 C C . MET B 1 229 ? -17.703 -24.13 -28.084 1 50.61 229 MET B C 1
ATOM 6278 O O . MET B 1 229 ? -17.912 -23.041 -27.547 1 50.61 229 MET B O 1
ATOM 6282 N N . GLN B 1 230 ? -16.823 -24.295 -29.102 1 51.06 230 GLN B N 1
ATOM 6283 C CA . GLN B 1 230 ? -16.354 -23.096 -29.789 1 51.06 230 GLN B CA 1
ATOM 6284 C C . GLN B 1 230 ? -17.524 -22.266 -30.309 1 51.06 230 GLN B C 1
ATOM 6286 O O . GLN B 1 230 ? -17.48 -21.034 -30.28 1 51.06 230 GLN B O 1
ATOM 6291 N N . GLY B 1 231 ? -18.492 -22.945 -30.864 1 45.64 231 GLY B N 1
ATOM 6292 C CA . GLY B 1 231 ? -19.703 -22.274 -31.307 1 45.64 231 GLY B CA 1
ATOM 6293 C C . GLY B 1 231 ? -20.417 -21.533 -30.193 1 45.64 231 GLY B C 1
ATOM 6294 O O . GLY B 1 231 ? -20.904 -20.418 -30.395 1 45.64 231 GLY B O 1
ATOM 6295 N N . ARG B 1 232 ? -20.566 -22.143 -29.067 1 48.24 232 ARG B N 1
ATOM 6296 C CA . ARG B 1 232 ? -21.264 -21.525 -27.945 1 48.24 232 ARG B CA 1
ATOM 6297 C C . ARG B 1 232 ? -20.399 -20.46 -27.28 1 48.24 232 ARG B C 1
ATOM 6299 O O . ARG B 1 232 ? -20.917 -19.497 -26.712 1 48.24 232 ARG B O 1
ATOM 6306 N N . LEU B 1 233 ? -19.176 -20.685 -27.16 1 51.96 233 LEU B N 1
ATOM 6307 C CA . LEU B 1 233 ? -18.27 -19.659 -26.656 1 51.96 233 LEU B CA 1
ATOM 6308 C C . LEU B 1 233 ? -18.287 -18.428 -27.557 1 51.96 233 LEU B C 1
ATOM 6310 O O . LEU B 1 233 ? -18.189 -17.298 -27.074 1 51.96 233 LEU B O 1
ATOM 6314 N N . CYS B 1 234 ? -18.33 -18.678 -28.947 1 45.71 234 CYS B N 1
ATOM 6315 C CA . CYS B 1 234 ? -18.46 -17.594 -29.914 1 45.71 234 CYS B CA 1
ATOM 6316 C C . CYS B 1 234 ? -19.719 -16.777 -29.652 1 45.71 234 CYS B C 1
ATOM 6318 O O . CYS B 1 234 ? -19.753 -15.576 -29.926 1 45.71 234 CYS B O 1
ATOM 6320 N N . LEU B 1 235 ? -20.713 -17.423 -29.182 1 43.36 235 LEU B N 1
ATOM 6321 C CA . LEU B 1 235 ? -21.969 -16.697 -29.029 1 43.36 235 LEU B CA 1
ATOM 6322 C C . LEU B 1 235 ? -21.895 -15.725 -27.857 1 43.36 235 LEU B C 1
ATOM 6324 O O . LEU B 1 235 ? -22.786 -14.89 -27.68 1 43.36 235 LEU B O 1
ATOM 6328 N N . ILE B 1 236 ? -21.148 -16.063 -26.85 1 50.51 236 ILE B N 1
ATOM 6329 C CA . ILE B 1 236 ? -21.344 -15.232 -25.668 1 50.51 236 ILE B CA 1
ATOM 6330 C C . ILE B 1 236 ? -21.205 -13.758 -26.043 1 50.51 236 ILE B C 1
ATOM 6332 O O . ILE B 1 236 ? -21.835 -12.893 -25.432 1 50.51 236 ILE B O 1
ATOM 6336 N N . GLY B 1 237 ? -20.597 -13.071 -26.834 1 47.15 237 GLY B N 1
ATOM 6337 C CA . GLY B 1 237 ? -20.771 -11.661 -27.143 1 47.15 237 GLY B CA 1
ATOM 6338 C C . GLY B 1 237 ? -19.77 -11.143 -28.157 1 47.15 237 GLY B C 1
ATOM 6339 O O . GLY B 1 237 ? -18.699 -11.729 -28.335 1 47.15 237 GLY B O 1
ATOM 6340 N N . THR B 1 238 ? -20.159 -10.462 -29.129 1 48.01 238 THR B N 1
ATOM 6341 C CA . THR B 1 238 ? -19.614 -9.638 -30.203 1 48.01 238 THR B CA 1
ATOM 6342 C C . THR B 1 238 ? -18.516 -8.719 -29.675 1 48.01 238 THR B C 1
ATOM 6344 O O . THR B 1 238 ? -17.973 -7.901 -30.42 1 48.01 238 THR B O 1
ATOM 6347 N N . MET B 1 239 ? -18.324 -8.766 -28.363 1 52.6 239 MET B N 1
ATOM 6348 C CA . MET B 1 239 ? -17.319 -7.777 -27.984 1 52.6 239 MET B CA 1
ATOM 6349 C C . MET B 1 239 ? -15.912 -8.299 -28.257 1 52.6 239 MET B C 1
ATOM 6351 O O . MET B 1 239 ? -15.529 -9.356 -27.751 1 52.6 239 MET B O 1
ATOM 6355 N N . SER B 1 240 ? -15.393 -7.861 -29.299 1 53.28 240 SER B N 1
ATOM 6356 C CA . SER B 1 240 ? -14.065 -8.218 -29.787 1 53.28 240 SER B CA 1
ATOM 6357 C C . SER B 1 240 ? -13.067 -8.334 -28.64 1 53.28 240 SER B C 1
ATOM 6359 O O . SER B 1 240 ? -12.139 -9.144 -28.697 1 53.28 240 SER B O 1
ATOM 6361 N N . GLU B 1 241 ? -13.325 -7.651 -27.512 1 59.06 241 GLU B N 1
ATOM 6362 C CA . GLU B 1 241 ? -12.371 -7.61 -26.408 1 59.06 241 GLU B CA 1
ATOM 6363 C C . GLU B 1 241 ? -12.337 -8.938 -25.658 1 59.06 241 GLU B C 1
ATOM 6365 O O . GLU B 1 241 ? -11.323 -9.29 -25.052 1 59.06 241 GLU B O 1
ATOM 6370 N N . ILE B 1 242 ? -13.359 -9.701 -25.783 1 59.37 242 ILE B N 1
ATOM 6371 C CA . ILE B 1 242 ? -13.479 -10.933 -25.01 1 59.37 242 ILE B CA 1
ATOM 6372 C C . ILE B 1 242 ? -13.01 -12.118 -25.851 1 59.37 242 ILE B C 1
ATOM 6374 O O . ILE B 1 242 ? -12.512 -13.11 -25.313 1 59.37 242 ILE B O 1
ATOM 6378 N N . ASN B 1 243 ? -13.117 -11.999 -27.164 1 58.39 243 ASN B N 1
ATOM 6379 C CA . ASN B 1 243 ? -12.858 -13.142 -28.034 1 58.39 243 ASN B CA 1
ATOM 6380 C C . ASN B 1 243 ? -11.377 -13.257 -28.382 1 58.39 243 ASN B C 1
ATOM 6382 O O . ASN B 1 243 ? -10.973 -14.173 -29.101 1 58.39 243 ASN B O 1
ATOM 6386 N N . CYS B 1 244 ? -10.632 -12.28 -27.944 1 59.76 244 CYS B N 1
ATOM 6387 C CA . CYS B 1 244 ? -9.228 -12.359 -28.331 1 59.76 244 CYS B CA 1
ATOM 6388 C C . CYS B 1 244 ? -8.49 -13.398 -27.496 1 59.76 244 CYS B C 1
ATOM 6390 O O . CYS B 1 244 ? -8.906 -13.713 -26.38 1 59.76 244 CYS B O 1
ATOM 6392 N N . ARG B 1 245 ? -7.634 -14.057 -28.284 1 56.74 245 ARG B N 1
ATOM 6393 C CA . ARG B 1 245 ? -6.819 -15.144 -27.753 1 56.74 245 ARG B CA 1
ATOM 6394 C C . ARG B 1 245 ? -5.978 -14.672 -26.571 1 56.74 245 ARG B C 1
ATOM 6396 O O . ARG B 1 245 ? -5.003 -13.939 -26.751 1 56.74 245 ARG B O 1
ATOM 6403 N N . TRP B 1 246 ? -6.539 -14.875 -25.425 1 61.8 246 TRP B N 1
ATOM 6404 C CA . TRP B 1 246 ? -5.844 -14.53 -24.19 1 61.8 246 TRP B CA 1
ATOM 6405 C C . TRP B 1 246 ? -4.771 -15.562 -23.862 1 61.8 246 TRP B C 1
ATOM 6407 O O . TRP B 1 246 ? -4.297 -15.635 -22.725 1 61.8 246 TRP B O 1
ATOM 6417 N N . ASP B 1 247 ? -4.44 -16.359 -24.979 1 60.82 247 ASP B N 1
ATOM 6418 C CA . ASP B 1 247 ? -3.484 -17.426 -24.698 1 60.82 247 ASP B CA 1
ATOM 6419 C C . ASP B 1 247 ? -2.052 -16.896 -24.709 1 60.82 247 ASP B C 1
ATOM 6421 O O . ASP B 1 247 ? -1.125 -17.59 -24.285 1 60.82 247 ASP B O 1
ATOM 6425 N N . ALA B 1 248 ? -2.014 -15.624 -25.163 1 67.46 248 ALA B N 1
ATOM 6426 C CA . ALA B 1 248 ? -0.667 -15.06 -25.134 1 67.46 248 ALA B CA 1
ATOM 6427 C C . ALA B 1 248 ? -0.271 -14.659 -23.716 1 67.46 248 ALA B C 1
ATOM 6429 O O . ALA B 1 248 ? -1.103 -14.672 -22.805 1 67.46 248 ALA B O 1
ATOM 6430 N N . MET B 1 249 ? 0.948 -14.511 -23.483 1 68.48 249 MET B N 1
ATOM 6431 C CA . MET B 1 249 ? 1.519 -14.238 -22.167 1 68.48 249 MET B CA 1
ATOM 6432 C C . MET B 1 249 ? 0.836 -13.04 -21.515 1 68.48 249 MET B C 1
ATOM 6434 O O . MET B 1 249 ? 0.353 -13.136 -20.385 1 68.48 249 MET B O 1
ATOM 6438 N N . LEU B 1 250 ? 0.838 -11.956 -22.214 1 73.32 250 LEU B N 1
ATOM 6439 C CA . LEU B 1 250 ? 0.216 -10.759 -21.657 1 73.32 250 LEU B CA 1
ATOM 6440 C C . LEU B 1 250 ? -1.288 -10.952 -21.497 1 73.32 250 LEU B C 1
ATOM 6442 O O . LEU B 1 250 ? -1.9 -10.375 -20.595 1 73.32 250 LEU B O 1
ATOM 6446 N N . GLY B 1 251 ? -1.817 -11.751 -22.311 1 76.59 251 GLY B N 1
ATOM 6447 C CA . GLY B 1 251 ? -3.229 -12.074 -22.183 1 76.59 251 GLY B CA 1
ATOM 6448 C C . GLY B 1 251 ? -3.56 -12.808 -20.897 1 76.59 251 GLY B C 1
ATOM 6449 O O . GLY B 1 251 ? -4.555 -12.499 -20.239 1 76.59 251 GLY B O 1
ATOM 6450 N N . LYS B 1 252 ? -2.671 -13.657 -20.541 1 75.48 252 LYS B N 1
ATOM 6451 C CA . LYS B 1 252 ? -2.874 -14.399 -19.3 1 75.48 252 LYS B CA 1
ATOM 6452 C C . LYS B 1 252 ? -2.731 -13.488 -18.085 1 75.48 252 LYS B C 1
ATOM 6454 O O . LYS B 1 252 ? -3.459 -13.638 -17.101 1 75.48 252 LYS B O 1
ATOM 6459 N N . ILE B 1 253 ? -1.885 -12.527 -18.222 1 77.84 253 ILE B N 1
ATOM 6460 C CA . ILE B 1 253 ? -1.67 -11.58 -17.133 1 77.84 253 ILE B CA 1
ATOM 6461 C C . ILE B 1 253 ? -2.905 -10.698 -16.965 1 77.84 253 ILE B C 1
ATOM 6463 O O . ILE B 1 253 ? -3.355 -10.456 -15.843 1 77.84 253 ILE B O 1
ATOM 6467 N N . VAL B 1 254 ? -3.343 -10.258 -18.086 1 82.25 254 VAL B N 1
ATOM 6468 C CA . VAL B 1 254 ? -4.522 -9.399 -18.043 1 82.25 254 VAL B CA 1
ATOM 6469 C C . VAL B 1 254 ? -5.704 -10.172 -17.462 1 82.25 254 VAL B C 1
ATOM 6471 O O . VAL B 1 254 ? -6.44 -9.651 -16.621 1 82.25 254 VAL B O 1
ATOM 6474 N N . GLU B 1 255 ? -5.78 -11.396 -17.822 1 80.52 255 GLU B N 1
ATOM 6475 C CA . GLU B 1 255 ? -6.89 -12.217 -17.347 1 80.52 255 GLU B CA 1
ATOM 6476 C C . GLU B 1 255 ? -6.779 -12.481 -15.848 1 80.52 255 GLU B C 1
ATOM 6478 O O . GLU B 1 255 ? -7.767 -12.374 -15.119 1 80.52 255 GLU B O 1
ATOM 6483 N N . SER B 1 256 ? -5.636 -12.73 -15.421 1 77.83 256 SER B N 1
ATOM 6484 C CA . SER B 1 256 ? -5.44 -13.052 -14.011 1 77.83 256 SER B CA 1
ATOM 6485 C C . SER B 1 256 ? -5.512 -11.799 -13.144 1 77.83 256 SER B C 1
ATOM 6487 O O . SER B 1 256 ? -5.972 -11.855 -12.002 1 77.83 256 SER B O 1
ATOM 6489 N N . SER B 1 257 ? -5.035 -10.714 -13.605 1 81.62 257 SER B N 1
ATOM 6490 C CA . SER B 1 257 ? -4.986 -9.488 -12.815 1 81.62 257 SER B CA 1
ATOM 6491 C C . SER B 1 257 ? -6.3 -8.72 -12.905 1 81.62 257 SER B C 1
ATOM 6493 O O . SER B 1 257 ? -6.573 -7.847 -12.078 1 81.62 257 SER B O 1
ATOM 6495 N N . SER B 1 258 ? -7.113 -8.998 -13.86 1 83.15 258 SER B N 1
ATOM 6496 C CA . SER B 1 258 ? -8.345 -8.253 -14.1 1 83.15 258 SER B CA 1
ATOM 6497 C C . SER B 1 258 ? -9.324 -8.415 -12.943 1 83.15 258 SER B C 1
ATOM 6499 O O . SER B 1 258 ? -10.125 -7.519 -12.67 1 83.15 258 SER B O 1
ATOM 6501 N N . VAL B 1 259 ? -9.213 -9.494 -12.288 1 81.74 259 VAL B N 1
ATOM 6502 C CA . VAL B 1 259 ? -10.111 -9.74 -11.165 1 81.74 259 VAL B CA 1
ATOM 6503 C C . VAL B 1 259 ? -9.866 -8.703 -10.071 1 81.74 259 VAL B C 1
ATOM 6505 O O . VAL B 1 259 ? -10.794 -8.313 -9.358 1 81.74 259 VAL B O 1
ATOM 6508 N N . TYR B 1 260 ? -8.694 -8.135 -10.032 1 84.32 260 TYR B N 1
ATOM 6509 C CA . TYR B 1 260 ? -8.34 -7.173 -8.994 1 84.32 260 TYR B CA 1
ATOM 6510 C C . TYR B 1 260 ? -8.376 -5.749 -9.535 1 84.32 260 TYR B C 1
ATOM 6512 O O . TYR B 1 260 ? -8.509 -4.79 -8.77 1 84.32 260 TYR B O 1
ATOM 6520 N N . LEU B 1 261 ? -8.214 -5.564 -10.815 1 89.12 261 LEU B N 1
ATOM 6521 C CA . LEU B 1 261 ? -8.083 -4.231 -11.392 1 89.12 261 LEU B CA 1
ATOM 6522 C C . LEU B 1 261 ? -9.442 -3.689 -11.822 1 89.12 261 LEU B C 1
ATOM 6524 O O . LEU B 1 261 ? -9.663 -2.475 -11.812 1 89.12 261 LEU B O 1
ATOM 6528 N N . TYR B 1 262 ? -10.434 -4.601 -12.13 1 89.75 262 TYR B N 1
ATOM 6529 C CA . TYR B 1 262 ? -11.766 -4.142 -12.507 1 89.75 262 TYR B CA 1
ATOM 6530 C C . TYR B 1 262 ? -12.43 -3.393 -11.358 1 89.75 262 TYR B C 1
ATOM 6532 O O . TYR B 1 262 ? -13.043 -2.343 -11.566 1 89.75 262 TYR B O 1
ATOM 6540 N N . PRO B 1 263 ? -12.293 -3.887 -10.133 1 89.22 263 PRO B N 1
ATOM 6541 C CA . PRO B 1 263 ? -12.861 -3.116 -9.025 1 89.22 263 PRO B CA 1
ATOM 6542 C C . PRO B 1 263 ? -12.262 -1.716 -8.912 1 89.22 263 PRO B C 1
ATOM 6544 O O . PRO B 1 263 ? -12.954 -0.774 -8.515 1 89.22 263 PRO B O 1
ATOM 6547 N N . CYS B 1 264 ? -11.031 -1.564 -9.252 1 92.2 264 CYS B N 1
ATOM 6548 C CA . CYS B 1 264 ? -10.404 -0.247 -9.231 1 92.2 264 CYS B CA 1
ATOM 6549 C C . CYS B 1 264 ? -11.037 0.675 -10.266 1 92.2 264 CYS B C 1
ATOM 6551 O O . CYS B 1 264 ? -11.294 1.847 -9.985 1 92.2 264 CYS B O 1
ATOM 6553 N N . ILE B 1 265 ? -11.336 0.108 -11.431 1 94.6 265 ILE B N 1
ATOM 6554 C CA . ILE B 1 265 ? -11.969 0.892 -12.486 1 94.6 265 ILE B CA 1
ATOM 6555 C C . ILE B 1 265 ? -13.384 1.281 -12.063 1 94.6 265 ILE B C 1
ATOM 6557 O O . ILE B 1 265 ? -13.795 2.431 -12.231 1 94.6 265 ILE B O 1
ATOM 6561 N N . ILE B 1 266 ? -14.048 0.386 -11.487 1 92.83 266 ILE B N 1
ATOM 6562 C CA . ILE B 1 266 ? -15.429 0.603 -11.068 1 92.83 266 ILE B CA 1
ATOM 6563 C C . ILE B 1 266 ? -15.475 1.671 -9.977 1 92.83 266 ILE B C 1
ATOM 6565 O O . ILE B 1 266 ? -16.261 2.618 -10.06 1 92.83 266 ILE B O 1
ATOM 6569 N N . GLN B 1 267 ? -14.641 1.531 -8.999 1 91.92 267 GLN B N 1
ATOM 6570 C CA . GLN B 1 267 ? -14.615 2.492 -7.902 1 91.92 267 GLN B CA 1
ATOM 6571 C C . GLN B 1 267 ? -14.171 3.869 -8.387 1 91.92 267 GLN B C 1
ATOM 6573 O O . GLN B 1 267 ? -14.744 4.887 -7.994 1 91.92 267 GLN B O 1
ATOM 6578 N N . TYR B 1 268 ? -13.173 3.888 -9.248 1 94.96 268 TYR B N 1
ATOM 6579 C CA . TYR B 1 268 ? -12.704 5.152 -9.806 1 94.96 268 TYR B CA 1
ATOM 6580 C C . TYR B 1 268 ? -13.824 5.868 -10.551 1 94.96 268 TYR B C 1
ATOM 6582 O O . TYR B 1 268 ? -14.072 7.054 -10.321 1 94.96 268 TYR B O 1
ATOM 6590 N N . SER B 1 269 ? -14.517 5.168 -11.444 1 94.36 269 SER B N 1
ATOM 6591 C CA . SER B 1 269 ? -15.558 5.768 -12.273 1 94.36 269 SER B CA 1
ATOM 6592 C C . SER B 1 269 ? -16.742 6.226 -11.428 1 94.36 269 SER B C 1
ATOM 6594 O O . SER B 1 269 ? -17.349 7.261 -11.71 1 94.36 269 SER B O 1
ATOM 6596 N N . LEU B 1 270 ? -17.028 5.536 -10.434 1 90.91 270 LEU B N 1
ATOM 6597 C CA . LEU B 1 270 ? -18.142 5.903 -9.567 1 90.91 270 LEU B CA 1
ATOM 6598 C C . LEU B 1 270 ? -17.826 7.174 -8.786 1 90.91 270 LEU B C 1
ATOM 6600 O O . LEU B 1 270 ? -18.65 8.09 -8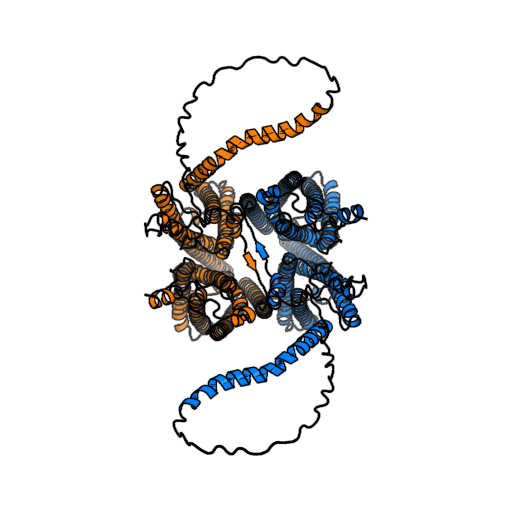.722 1 90.91 270 LEU B O 1
ATOM 6604 N N . ILE B 1 271 ? -16.649 7.239 -8.199 1 91.89 271 ILE B N 1
ATOM 6605 C CA . ILE B 1 271 ? -16.251 8.415 -7.432 1 91.89 271 ILE B CA 1
ATOM 6606 C C . ILE B 1 271 ? -16.209 9.638 -8.345 1 91.89 271 ILE B C 1
ATOM 6608 O O . ILE B 1 271 ? -16.717 10.704 -7.989 1 91.89 271 ILE B O 1
ATOM 6612 N N . CYS B 1 272 ? -15.669 9.464 -9.522 1 92.37 272 CYS B N 1
ATOM 6613 C CA . CYS B 1 272 ? -15.543 10.587 -10.445 1 92.37 272 CYS B CA 1
ATOM 6614 C C . CYS B 1 272 ? -16.912 11.054 -10.925 1 92.37 272 CYS B C 1
ATOM 6616 O O . CYS B 1 272 ? -17.141 12.254 -11.087 1 92.37 272 CYS B O 1
ATOM 6618 N N . ALA B 1 273 ? -17.796 10.107 -11.165 1 92.2 273 ALA B N 1
ATOM 6619 C CA . ALA B 1 273 ? -19.146 10.49 -11.573 1 92.2 273 ALA B CA 1
ATOM 6620 C C . ALA B 1 273 ? -19.821 11.343 -10.503 1 92.2 273 ALA B C 1
ATOM 6622 O O . ALA B 1 273 ? -20.455 12.354 -10.815 1 92.2 273 ALA B O 1
ATOM 6623 N N . CYS B 1 274 ? -19.591 10.999 -9.288 1 88.96 274 CYS B N 1
ATOM 6624 C CA . CYS B 1 274 ? -20.224 11.721 -8.19 1 88.96 274 CYS B CA 1
ATOM 6625 C C . CYS B 1 274 ? -19.579 13.087 -7.992 1 88.96 274 CYS B C 1
ATOM 6627 O O . CYS B 1 274 ? -20.276 14.087 -7.813 1 88.96 274 CYS B O 1
ATOM 6629 N N . VAL B 1 275 ? -18.301 13.14 -7.991 1 88.61 275 VAL B N 1
ATOM 6630 C CA . VAL B 1 275 ? -17.586 14.397 -7.801 1 88.61 275 VAL B CA 1
ATOM 6631 C C . VAL B 1 275 ? -17.946 15.371 -8.92 1 88.61 275 VAL B C 1
ATOM 6633 O O . VAL B 1 275 ? -18.202 16.551 -8.666 1 88.61 275 VAL B O 1
ATOM 6636 N N . LEU B 1 276 ? -17.975 14.885 -10.131 1 88.54 276 LEU B N 1
ATOM 6637 C CA . LEU B 1 276 ? -18.284 15.732 -11.278 1 88.54 276 LEU B CA 1
ATOM 6638 C C . LEU B 1 276 ? -19.737 16.195 -11.236 1 88.54 276 LEU B C 1
ATOM 6640 O O . LEU B 1 276 ? -20.051 17.308 -11.665 1 88.54 276 LEU B O 1
ATOM 6644 N N . TYR B 1 277 ? -20.586 15.368 -10.747 1 87.48 277 TYR B N 1
ATOM 6645 C CA . TYR B 1 277 ? -21.983 15.759 -10.594 1 87.48 277 TYR B CA 1
ATOM 6646 C C . TYR B 1 277 ? -22.123 16.897 -9.59 1 87.48 277 TYR B C 1
ATOM 6648 O O . TYR B 1 277 ? -22.895 17.834 -9.808 1 87.48 277 TYR B O 1
ATOM 6656 N N . VAL B 1 278 ? -21.386 16.83 -8.487 1 84.14 278 VAL B N 1
ATOM 6657 C CA . VAL B 1 278 ? -21.433 17.89 -7.486 1 84.14 278 VAL B CA 1
ATOM 6658 C C . VAL B 1 278 ? -20.832 19.171 -8.061 1 84.14 278 VAL B C 1
ATOM 6660 O O . VAL B 1 278 ? -21.351 20.266 -7.83 1 84.14 278 VAL B O 1
ATOM 6663 N N . MET B 1 279 ? -19.774 19.021 -8.771 1 83.23 279 MET B N 1
ATOM 6664 C CA . MET B 1 279 ? -19.176 20.185 -9.42 1 83.23 279 MET B CA 1
ATOM 6665 C C . MET B 1 279 ? -20.153 20.822 -10.403 1 83.23 279 MET B C 1
ATOM 6667 O O . MET B 1 279 ? -20.2 22.046 -10.531 1 83.23 279 MET B O 1
ATOM 6671 N N . TRP B 1 280 ? -20.904 19.985 -11.094 1 83.62 280 TRP B N 1
ATOM 6672 C CA . TRP B 1 280 ? -21.918 20.457 -12.031 1 83.62 280 TRP B CA 1
ATOM 6673 C C . TRP B 1 280 ? -23.012 21.232 -11.305 1 83.62 280 TRP B C 1
ATOM 6675 O O . TRP B 1 280 ? -23.466 22.274 -11.784 1 83.62 280 TRP B O 1
ATOM 6685 N N . SER B 1 281 ? -23.334 20.837 -10.11 1 81.25 281 SER B N 1
ATOM 6686 C CA . SER B 1 281 ? -24.4 21.475 -9.345 1 81.25 281 SER B CA 1
ATOM 6687 C C . SER B 1 281 ? -23.942 22.809 -8.765 1 81.25 281 SER B C 1
ATOM 6689 O O . SER B 1 281 ? -24.763 23.682 -8.478 1 81.25 281 SER B O 1
ATOM 6691 N N . ASN B 1 282 ? -22.71 22.916 -8.595 1 78.4 282 ASN B N 1
ATOM 6692 C CA . ASN B 1 282 ? -22.162 24.137 -8.015 1 78.4 282 ASN B CA 1
ATOM 6693 C C . ASN B 1 282 ? -21.924 25.206 -9.077 1 78.4 282 ASN B C 1
ATOM 6695 O O . ASN B 1 282 ? -21.658 26.363 -8.751 1 78.4 282 ASN B O 1
ATOM 6699 N N . VAL B 1 283 ? -22.03 24.719 -10.277 1 76.08 283 VAL B N 1
ATOM 6700 C CA . VAL B 1 283 ? -21.836 25.686 -11.351 1 76.08 283 VAL B CA 1
ATOM 6701 C C . VAL B 1 283 ? -23.003 26.671 -11.378 1 76.08 283 VAL B C 1
ATOM 6703 O O . VAL B 1 283 ? -24.167 26.263 -11.394 1 76.08 283 VAL B O 1
ATOM 6706 N N . GLY B 1 284 ? -22.871 28.046 -11.119 1 61.5 284 GLY B N 1
ATOM 6707 C CA . GLY B 1 284 ? -23.872 29.099 -11.168 1 61.5 284 GLY B CA 1
ATOM 6708 C C . GLY B 1 284 ? -24.357 29.526 -9.795 1 61.5 284 GLY B C 1
ATOM 6709 O O . GLY B 1 284 ? -25.096 30.504 -9.668 1 61.5 284 GLY B O 1
ATOM 6710 N N . ASP B 1 285 ? -24.366 28.753 -8.691 1 58.49 285 ASP B N 1
ATOM 6711 C CA . ASP B 1 285 ? -24.901 29.089 -7.375 1 58.49 285 ASP B CA 1
ATOM 6712 C C . ASP B 1 285 ? -24.225 30.336 -6.81 1 58.49 285 ASP B C 1
ATOM 6714 O O . ASP B 1 285 ? -24.715 30.932 -5.849 1 58.49 285 ASP B O 1
ATOM 6718 N N . GLY B 1 286 ? -23.18 30.907 -7.183 1 47.99 286 GLY B N 1
ATOM 6719 C CA . GLY B 1 286 ? -22.733 32.202 -6.695 1 47.99 286 GLY B CA 1
ATOM 6720 C C . GLY B 1 286 ? -23.714 33.321 -6.99 1 47.99 286 GLY B C 1
ATOM 6721 O O . GLY B 1 286 ? -23.599 34.416 -6.436 1 47.99 286 GLY B O 1
ATOM 6722 N N . ASN B 1 287 ? -24.483 33.378 -7.957 1 39.16 287 ASN B N 1
ATOM 6723 C CA . ASN B 1 287 ? -25.294 34.543 -8.295 1 39.16 287 ASN B CA 1
ATOM 6724 C C . ASN B 1 287 ? -26.596 34.569 -7.501 1 39.16 287 ASN B C 1
ATOM 6726 O O . ASN B 1 287 ? -27.492 35.363 -7.795 1 39.16 287 ASN B O 1
ATOM 6730 N N . ASN B 1 288 ? -27.156 33.812 -6.704 1 36.33 288 ASN B N 1
ATOM 6731 C CA . ASN B 1 288 ? -28.392 34.226 -6.048 1 36.33 288 ASN B CA 1
ATOM 6732 C C . ASN B 1 288 ? -28.148 35.362 -5.058 1 36.33 288 ASN B C 1
ATOM 6734 O O . ASN B 1 288 ? -27.202 35.312 -4.27 1 36.33 288 ASN B O 1
ATOM 6738 N N . GLY B 1 289 ? -28.62 36.73 -5.109 1 33.75 289 GLY B N 1
ATOM 6739 C CA . GLY B 1 289 ? -28.83 38.069 -4.583 1 33.75 289 GLY B CA 1
ATOM 6740 C C . GLY B 1 289 ? -29.139 38.085 -3.098 1 33.75 289 GLY B C 1
ATOM 6741 O O . GLY B 1 289 ? -29.901 38.932 -2.626 1 33.75 289 GLY B O 1
ATOM 6742 N N . VAL B 1 290 ? -29.293 37.3 -2.158 1 33.02 290 VAL B N 1
ATOM 6743 C CA . VAL B 1 290 ? -29.501 37.92 -0.854 1 33.02 290 VAL B CA 1
ATOM 6744 C C . VAL B 1 290 ? -28.443 38.995 -0.617 1 33.02 290 VAL B C 1
ATOM 6746 O O . VAL B 1 290 ? -27.245 38.736 -0.756 1 33.02 290 VAL B O 1
ATOM 6749 N N . LYS B 1 291 ? -28.926 40.413 -0.681 1 32.23 291 LYS B N 1
ATOM 6750 C CA . LYS B 1 291 ? -28.419 41.725 -0.292 1 32.23 291 LYS B CA 1
ATOM 6751 C C . LYS B 1 291 ? -27.548 41.63 0.958 1 32.23 291 LYS B C 1
ATOM 6753 O O . LYS B 1 291 ? -28.036 41.281 2.035 1 32.23 291 LYS B O 1
ATOM 6758 N N . ARG B 1 292 ? -26.463 41.487 0.872 1 31.63 292 ARG B N 1
ATOM 6759 C CA . ARG B 1 292 ? -25.596 41.921 1.962 1 31.63 292 ARG B CA 1
ATOM 6760 C C . ARG B 1 292 ? -25.922 43.35 2.385 1 31.63 292 ARG B C 1
ATOM 6762 O O . ARG B 1 292 ? -26.011 44.246 1.544 1 31.63 292 ARG B O 1
ATOM 6769 N N . THR B 1 293 ? -26.747 43.774 3.433 1 25.3 293 THR B N 1
ATOM 6770 C CA . THR B 1 293 ? -26.521 44.993 4.202 1 25.3 293 THR B CA 1
ATOM 6771 C C . THR B 1 293 ? -25.037 45.348 4.23 1 25.3 293 THR B C 1
ATOM 6773 O O . THR B 1 293 ? -24.185 44.465 4.347 1 25.3 293 THR B O 1
ATOM 6776 N N . ASP B 1 294 ? -24.575 46.618 3.814 1 24.67 294 ASP B N 1
ATOM 6777 C CA . ASP B 1 294 ? -23.423 47.514 3.775 1 24.67 294 ASP B CA 1
ATOM 6778 C C . ASP B 1 294 ? -22.632 47.45 5.079 1 24.67 294 ASP B C 1
ATOM 6780 O O . ASP B 1 294 ? -21.804 48.321 5.352 1 24.67 294 ASP B O 1
ATOM 6784 N N . SER B 1 295 ? -23.045 46.942 6.139 1 22.27 295 SER B N 1
ATOM 6785 C CA . SER B 1 295 ? -22.204 47.226 7.297 1 22.27 295 SER B CA 1
ATOM 6786 C C . SER B 1 295 ? -20.779 46.727 7.081 1 22.27 295 SER B C 1
ATOM 6788 O O . SER B 1 295 ? -20.401 45.671 7.594 1 22.27 295 SER B O 1
ATOM 6790 N N . CYS B 1 296 ? -20.367 46.568 5.777 1 22.4 296 CYS B N 1
ATOM 6791 C CA . CYS B 1 296 ? -18.913 46.573 5.661 1 22.4 296 CYS B CA 1
ATOM 6792 C C . CYS B 1 296 ? -18.336 47.916 6.094 1 22.4 296 CYS B C 1
ATOM 6794 O O . CYS B 1 296 ? -18.409 48.896 5.35 1 22.4 296 CYS B O 1
ATOM 6796 N N . SER B 1 297 ? -18.754 48.433 7.232 1 21.94 297 SER B N 1
ATOM 6797 C CA . SER B 1 297 ? -17.923 49.557 7.652 1 21.94 297 SER B CA 1
ATOM 6798 C C . SER B 1 297 ? -16.486 49.393 7.169 1 21.94 297 SER B C 1
ATOM 6800 O O . SER B 1 297 ? -16.027 48.272 6.938 1 21.94 297 SER B O 1
ATOM 6802 N N . ASP B 1 298 ? -15.839 50.516 6.681 1 22.98 298 ASP B N 1
ATOM 6803 C CA . ASP B 1 298 ? -14.509 50.985 6.305 1 22.98 298 ASP B CA 1
ATOM 6804 C C . ASP B 1 298 ? -13.444 50.437 7.252 1 22.98 298 ASP B C 1
ATOM 6806 O O . ASP B 1 298 ? -12.847 51.19 8.025 1 22.98 298 ASP B O 1
ATOM 6810 N N . VAL B 1 299 ? -13.667 49.617 8.198 1 22.96 299 VAL B N 1
ATOM 6811 C CA . VAL B 1 299 ? -12.401 49.384 8.885 1 22.96 299 VAL B CA 1
ATOM 6812 C C . VAL B 1 299 ? -11.325 49.002 7.871 1 22.96 299 VAL B C 1
ATOM 6814 O O . VAL B 1 299 ? -11.326 47.886 7.347 1 22.96 299 VAL B O 1
ATOM 6817 N N . ASP B 1 300 ? -10.914 49.79 6.604 1 25.02 300 ASP B N 1
ATOM 6818 C CA . ASP B 1 300 ? -9.818 50.152 5.711 1 25.02 300 ASP B CA 1
ATOM 6819 C C . ASP B 1 300 ? -8.465 49.877 6.364 1 25.02 300 ASP B C 1
ATOM 6821 O O . ASP B 1 300 ? -7.475 49.629 5.672 1 25.02 300 ASP B O 1
ATOM 6825 N N . THR B 1 301 ? -8.133 50.602 7.454 1 23.63 301 THR B N 1
ATOM 6826 C CA . THR B 1 301 ? -6.761 50.931 7.826 1 23.63 301 THR B CA 1
ATOM 6827 C C . THR B 1 301 ? -5.941 49.662 8.043 1 23.63 301 THR B C 1
ATOM 6829 O O . THR B 1 301 ? -4.75 49.625 7.729 1 23.63 301 THR B O 1
ATOM 6832 N N . LEU B 1 302 ? -6.269 48.831 9.055 1 22.56 302 LEU B N 1
ATOM 6833 C CA . LEU B 1 302 ? -5.108 48.107 9.563 1 22.56 302 LEU B CA 1
ATOM 6834 C C . LEU B 1 302 ? -4.755 46.938 8.65 1 22.56 302 LEU B C 1
ATOM 6836 O O . LEU B 1 302 ? -3.578 46.696 8.372 1 22.56 302 LEU B O 1
ATOM 6840 N N . ASP B 1 303 ? -5.643 45.756 8.489 1 24.35 303 ASP B N 1
ATOM 6841 C CA . ASP B 1 303 ? -4.942 44.523 8.147 1 24.35 303 ASP B CA 1
ATOM 6842 C C . ASP B 1 303 ? -4.788 44.38 6.635 1 24.35 303 ASP B C 1
ATOM 6844 O O . ASP B 1 303 ? -5.687 43.875 5.959 1 24.35 303 ASP B O 1
ATOM 6848 N N . SER B 1 304 ? -4.634 45.303 5.671 1 26.49 304 SER B N 1
ATOM 6849 C CA . SER B 1 304 ? -4.24 45.34 4.266 1 26.49 304 SER B CA 1
ATOM 6850 C C . SER B 1 304 ? -3.342 44.159 3.913 1 26.49 304 SER B C 1
ATOM 6852 O O . SER B 1 304 ? -3.312 43.717 2.763 1 26.49 304 SER B O 1
ATOM 6854 N N . ASP B 1 305 ? -2.161 44.066 4.461 1 27.22 305 ASP B N 1
ATOM 6855 C CA . ASP B 1 305 ? -0.98 43.384 3.941 1 27.22 305 ASP B CA 1
ATOM 6856 C C . ASP B 1 305 ? -1.208 41.877 3.857 1 27.22 305 ASP B C 1
ATOM 6858 O O . ASP B 1 305 ? -0.433 41.161 3.219 1 27.22 305 ASP B O 1
ATOM 6862 N N . ASP B 1 306 ? -1.901 41.158 4.859 1 27.05 306 ASP B N 1
ATOM 6863 C CA . ASP B 1 306 ? -1.709 39.723 5.044 1 27.05 306 ASP B CA 1
ATOM 6864 C C . ASP B 1 306 ? -2.673 38.923 4.172 1 27.05 306 ASP B C 1
ATOM 6866 O O . ASP B 1 306 ? -3.469 38.131 4.682 1 27.05 306 ASP B O 1
ATOM 6870 N N . ASP B 1 307 ? -3.388 39.308 3.213 1 29.37 307 ASP B N 1
ATOM 6871 C CA . ASP B 1 307 ? -4.291 38.609 2.303 1 29.37 307 ASP B CA 1
ATOM 6872 C C . ASP B 1 307 ? -3.613 37.387 1.688 1 29.37 307 ASP B C 1
ATOM 6874 O O . ASP B 1 307 ? -4.273 36.549 1.071 1 29.37 307 ASP B O 1
ATOM 6878 N N . SER B 1 308 ? -2.376 37.443 1.278 1 31.56 308 SER B N 1
ATOM 6879 C CA . SER B 1 308 ? -1.599 36.348 0.706 1 31.56 308 SER B CA 1
ATOM 6880 C C . SER B 1 308 ? -1.63 35.118 1.606 1 31.56 308 SER B C 1
ATOM 6882 O O . SER B 1 308 ? -1.219 34.031 1.196 1 31.56 308 SER B O 1
ATOM 6884 N N . GLU B 1 309 ? -1.97 35.211 2.886 1 32.66 309 GLU B N 1
ATOM 6885 C CA . GLU B 1 309 ? -1.978 34.125 3.862 1 32.66 309 GLU B CA 1
ATOM 6886 C C . GLU B 1 309 ? -3.198 33.227 3.678 1 32.66 309 GLU B C 1
ATOM 6888 O O . GLU B 1 309 ? -3.168 32.048 4.04 1 32.66 309 GLU B O 1
ATOM 6893 N N . ASP B 1 310 ? -4.376 33.655 3.284 1 33.67 310 ASP B N 1
ATOM 6894 C CA . ASP B 1 310 ? -5.626 32.901 3.288 1 33.67 310 ASP B CA 1
ATOM 6895 C C . ASP B 1 310 ? -5.64 31.855 2.176 1 33.67 310 ASP B C 1
ATOM 6897 O O . ASP B 1 310 ? -6.3 30.82 2.298 1 33.67 310 ASP B O 1
ATOM 6901 N N . GLU B 1 311 ? -5.231 32.239 0.94 1 36.08 311 GLU B N 1
ATOM 6902 C CA . GLU B 1 311 ? -5.183 31.27 -0.151 1 36.08 311 GLU B CA 1
ATOM 6903 C C . GLU B 1 311 ? -4.407 30.02 0.255 1 36.08 311 GLU B C 1
ATOM 6905 O O . GLU B 1 311 ? -4.703 28.92 -0.215 1 36.08 311 GLU B O 1
ATOM 6910 N N . ASN B 1 312 ? -3.35 30.131 1.065 1 36.44 312 ASN B N 1
ATOM 6911 C CA . ASN B 1 312 ? -2.383 29.1 1.428 1 36.44 312 ASN B CA 1
ATOM 6912 C C . ASN B 1 312 ? -2.897 28.227 2.57 1 36.44 312 ASN B C 1
ATOM 6914 O O . ASN B 1 312 ? -2.203 27.313 3.019 1 36.44 312 ASN B O 1
ATOM 6918 N N . ALA B 1 313 ? -3.992 28.658 3.215 1 38.81 313 ALA B N 1
ATOM 6919 C CA . ALA B 1 313 ? -4.506 27.949 4.385 1 38.81 313 ALA B CA 1
ATOM 6920 C C . ALA B 1 313 ? -5.141 26.621 3.986 1 38.81 313 ALA B C 1
ATOM 6922 O O . ALA B 1 313 ? -5.244 25.704 4.804 1 38.81 313 ALA B O 1
ATOM 6923 N N . HIS B 1 314 ? -5.673 26.462 2.69 1 40.63 314 HIS B N 1
ATOM 6924 C CA . HIS B 1 314 ? -6.558 25.381 2.274 1 40.63 314 HIS B CA 1
ATOM 6925 C C . HIS B 1 314 ? -5.808 24.056 2.188 1 40.63 314 HIS B C 1
ATOM 6927 O O . HIS B 1 314 ? -6.424 22.996 2.051 1 40.63 314 HIS B O 1
ATOM 6933 N N . HIS B 1 315 ? -4.614 24.14 2.108 1 42.25 315 HIS B N 1
ATOM 6934 C CA . HIS B 1 315 ? -3.896 22.891 1.884 1 42.25 315 HIS B CA 1
ATOM 6935 C C . HIS B 1 315 ? -3.117 22.473 3.126 1 42.25 315 HIS B C 1
ATOM 6937 O O . HIS B 1 315 ? -2.154 21.709 3.033 1 42.25 315 HIS B O 1
ATOM 6943 N N . LYS B 1 316 ? -3.619 23.079 4.319 1 46.56 316 LYS B N 1
ATOM 6944 C CA . LYS B 1 316 ? -2.872 22.737 5.526 1 46.56 316 LYS B CA 1
ATOM 6945 C C . LYS B 1 316 ? -3.609 21.685 6.349 1 46.56 316 LYS B C 1
ATOM 6947 O O . LYS B 1 316 ? -4.807 21.818 6.607 1 46.56 316 LYS B O 1
ATOM 6952 N N . MET B 1 317 ? -3.238 20.364 6.364 1 46.62 317 MET B N 1
ATOM 6953 C CA . MET B 1 317 ? -3.824 19.36 7.247 1 46.62 317 MET B CA 1
ATOM 6954 C C . MET B 1 317 ? -2.952 19.144 8.48 1 46.62 317 MET B C 1
ATOM 6956 O O . MET B 1 317 ? -1.732 19.015 8.368 1 46.62 317 MET B O 1
ATOM 6960 N N . SER B 1 318 ? -3.429 19.526 9.718 1 51.53 318 SER B N 1
ATOM 6961 C CA . SER B 1 318 ? -2.753 19.223 10.975 1 51.53 318 SER B CA 1
ATOM 6962 C C . SER B 1 318 ? -3.214 17.884 11.542 1 51.53 318 SER B C 1
ATOM 6964 O O . SER B 1 318 ? -4.415 17.616 11.618 1 51.53 318 SER B O 1
ATOM 6966 N N . ILE B 1 319 ? -2.426 16.857 11.541 1 57.35 319 ILE B N 1
ATOM 6967 C CA . ILE B 1 319 ? -2.778 15.552 12.089 1 57.35 319 ILE B CA 1
ATOM 6968 C C . ILE B 1 319 ? -2.269 15.441 13.524 1 57.35 319 ILE B C 1
ATOM 6970 O O . ILE B 1 319 ? -1.085 15.664 13.789 1 57.35 319 ILE B O 1
ATOM 6974 N N . ASP B 1 320 ? -3.198 15.48 14.577 1 58.3 320 ASP B N 1
ATOM 6975 C CA . ASP B 1 320 ? -2.905 15.214 15.982 1 58.3 320 ASP B CA 1
ATOM 6976 C C . ASP B 1 320 ? -3.166 13.75 16.329 1 58.3 320 ASP B C 1
ATOM 6978 O O . ASP B 1 320 ? -4.313 13.299 16.32 1 58.3 320 ASP B O 1
ATOM 6982 N N . CYS B 1 321 ? -2.173 12.98 16.464 1 64.88 321 CYS B N 1
ATOM 6983 C CA . CYS B 1 321 ? -2.334 11.561 16.763 1 64.88 321 CYS B CA 1
ATOM 6984 C C . CYS B 1 321 ? -2.433 11.329 18.266 1 64.88 321 CYS B C 1
ATOM 6986 O O . CYS B 1 321 ? -2.316 10.194 18.732 1 64.88 321 CYS B O 1
ATOM 6988 N N . ALA B 1 322 ? -2.827 12.423 19.069 1 64.59 322 ALA B N 1
ATOM 6989 C CA . ALA B 1 322 ? -2.96 12.235 20.512 1 64.59 322 ALA B CA 1
ATOM 6990 C C . ALA B 1 322 ? -4.166 11.36 20.841 1 64.59 322 ALA B C 1
ATOM 6992 O O . ALA B 1 322 ? -5.22 11.481 20.212 1 64.59 322 ALA B O 1
ATOM 6993 N N . ALA B 1 323 ? -4.123 10.344 21.721 1 71.25 323 ALA B N 1
ATOM 6994 C CA . ALA B 1 323 ? -5.195 9.487 22.221 1 71.25 323 ALA B CA 1
ATOM 6995 C C . ALA B 1 323 ? -5.655 8.502 21.15 1 71.25 323 ALA B C 1
ATOM 6997 O O . ALA B 1 323 ? -6.837 8.156 21.082 1 71.25 323 ALA B O 1
ATOM 6998 N N . SER B 1 324 ? -4.888 8.25 20.218 1 82.27 324 SER B N 1
ATOM 6999 C CA . SER B 1 324 ? -5.262 7.36 19.125 1 82.27 324 SER B CA 1
ATOM 7000 C C . SER B 1 324 ? -4.329 6.156 19.049 1 82.27 324 SER B C 1
ATOM 7002 O O . SER B 1 324 ? -4.573 5.222 18.282 1 82.27 324 SER B O 1
ATOM 7004 N N . SER B 1 325 ? -3.375 6.063 19.952 1 80.29 325 SER B N 1
ATOM 7005 C CA . SER B 1 325 ? -2.3 5.09 19.791 1 80.29 325 SER B CA 1
ATOM 7006 C C . SER B 1 325 ? -2.784 3.676 20.096 1 80.29 325 SER B C 1
ATOM 7008 O O . SER B 1 325 ? -2.478 2.737 19.358 1 80.29 325 SER B O 1
ATOM 7010 N N . LYS B 1 326 ? -3.628 3.505 21.131 1 85.23 326 LYS B N 1
ATOM 7011 C CA . LYS B 1 326 ? -4.1 2.168 21.478 1 85.23 326 LYS B CA 1
ATOM 7012 C C . LYS B 1 326 ? -5.019 1.611 20.394 1 85.23 326 LYS B C 1
ATOM 7014 O O . LYS B 1 326 ? -4.947 0.426 20.061 1 85.23 326 LYS B O 1
ATOM 7019 N N . GLY B 1 327 ? -5.871 2.46 19.932 1 90.2 327 GLY B N 1
ATOM 7020 C CA . GLY B 1 327 ? -6.742 2.037 18.847 1 90.2 327 GLY B CA 1
ATOM 7021 C C . GLY B 1 327 ? -5.99 1.704 17.572 1 90.2 327 GLY B C 1
ATOM 7022 O O . GLY B 1 327 ? -6.328 0.743 16.878 1 90.2 327 GLY B O 1
ATOM 7023 N N . LEU B 1 328 ? -4.992 2.433 17.344 1 89.01 328 LEU B N 1
ATOM 7024 C CA . LEU B 1 328 ? -4.194 2.218 16.141 1 89.01 328 LEU B CA 1
ATOM 7025 C C . LEU B 1 328 ? -3.47 0.877 16.202 1 89.01 328 LEU B C 1
ATOM 7027 O O . LEU B 1 328 ? -3.519 0.097 15.248 1 89.01 328 LEU B O 1
ATOM 7031 N N . PHE B 1 329 ? -2.854 0.536 17.286 1 89.99 329 PHE B N 1
ATOM 7032 C CA . PHE B 1 329 ? -2.025 -0.659 17.385 1 89.99 329 PHE B CA 1
ATOM 7033 C C . PHE B 1 329 ? -2.888 -1.91 17.501 1 89.99 329 PHE B C 1
ATOM 7035 O O . PHE B 1 329 ? -2.519 -2.974 17.001 1 89.99 329 PHE B O 1
ATOM 7042 N N . LEU B 1 330 ? -4.021 -1.769 18.152 1 91.77 330 LEU B N 1
ATOM 7043 C CA . LEU B 1 330 ? -4.955 -2.89 18.143 1 91.77 330 LEU B CA 1
ATOM 7044 C C . LEU B 1 330 ? -5.482 -3.147 16.735 1 91.77 330 LEU B C 1
ATOM 7046 O O . LEU B 1 330 ? -5.678 -4.299 16.342 1 91.77 330 LEU B O 1
ATOM 7050 N N . GLY B 1 331 ? -5.75 -2.11 16.088 1 93.57 331 GLY B N 1
ATOM 7051 C CA . GLY B 1 331 ? -6.169 -2.24 14.702 1 93.57 331 GLY B CA 1
ATOM 7052 C C . GLY B 1 331 ? -5.113 -2.874 13.817 1 93.57 331 GLY B C 1
ATOM 7053 O O . GLY B 1 331 ? -5.426 -3.724 12.98 1 93.57 331 GLY B O 1
ATOM 7054 N N . ILE B 1 332 ? -3.88 -2.522 13.985 1 92.06 332 ILE B N 1
ATOM 7055 C CA . ILE B 1 332 ? -2.788 -3.083 13.198 1 92.06 332 ILE B CA 1
ATOM 7056 C C . ILE B 1 332 ? -2.663 -4.579 13.481 1 92.06 332 ILE B C 1
ATOM 7058 O O . ILE B 1 332 ? -2.451 -5.375 12.563 1 92.06 332 ILE B O 1
ATOM 7062 N N . LEU B 1 333 ? -2.757 -4.906 14.701 1 91.22 333 LEU B N 1
ATOM 7063 C CA . LEU B 1 333 ? -2.703 -6.319 15.058 1 91.22 333 LEU B CA 1
ATOM 7064 C C . LEU B 1 333 ? -3.796 -7.104 14.341 1 91.22 333 LEU B C 1
ATOM 7066 O O . LEU B 1 333 ? -3.535 -8.169 13.779 1 91.22 333 LEU B O 1
ATOM 7070 N N . LEU B 1 334 ? -4.951 -6.557 14.336 1 92.85 334 LEU B N 1
ATOM 7071 C CA . LEU B 1 334 ? -6.065 -7.197 13.646 1 92.85 334 LEU B CA 1
ATOM 7072 C C . LEU B 1 334 ? -5.804 -7.272 12.145 1 92.85 334 LEU B C 1
ATOM 7074 O O . LEU B 1 334 ? -6.138 -8.27 11.502 1 92.85 334 LEU B O 1
ATOM 7078 N N . PHE B 1 335 ? -5.187 -6.3 11.622 1 93.79 335 PHE B N 1
ATOM 7079 C CA . PHE B 1 335 ? -4.876 -6.249 10.198 1 93.79 335 PHE B CA 1
ATOM 7080 C C . PHE B 1 335 ? -3.865 -7.327 9.826 1 93.79 335 PHE B C 1
ATOM 7082 O O . PHE B 1 335 ? -4.005 -7.986 8.794 1 93.79 335 PHE B O 1
ATOM 7089 N N . VAL B 1 336 ? -2.888 -7.53 10.65 1 91.12 336 VAL B N 1
ATOM 7090 C CA . VAL B 1 336 ? -1.878 -8.556 10.41 1 91.12 336 VAL B CA 1
ATOM 7091 C C . VAL B 1 336 ? -2.531 -9.936 10.414 1 91.12 336 VAL B C 1
ATOM 7093 O O . VAL B 1 336 ? -2.255 -10.762 9.541 1 91.12 336 VAL B O 1
ATOM 7096 N N . ILE B 1 337 ? -3.4 -10.125 11.311 1 88.48 337 ILE B N 1
ATOM 7097 C CA . ILE B 1 337 ? -4.106 -11.398 11.398 1 88.48 337 ILE B CA 1
ATOM 7098 C C . ILE B 1 337 ? -4.943 -11.612 10.139 1 88.48 337 ILE B C 1
ATOM 7100 O O . ILE B 1 337 ? -4.963 -12.71 9.579 1 88.48 337 ILE B O 1
ATOM 7104 N N . ALA B 1 338 ? -5.581 -10.587 9.709 1 91.79 338 ALA B N 1
ATOM 7105 C CA . ALA B 1 338 ? -6.407 -10.673 8.507 1 91.79 338 ALA B CA 1
ATOM 7106 C C . ALA B 1 338 ? -5.564 -11.028 7.286 1 91.79 338 ALA B C 1
ATOM 7108 O O . ALA B 1 338 ? -5.949 -11.883 6.485 1 91.79 338 ALA B O 1
ATOM 7109 N N . VAL B 1 339 ? -4.453 -10.433 7.163 1 89.76 339 VAL B N 1
ATOM 7110 C CA . VAL B 1 339 ? -3.584 -10.663 6.014 1 89.76 339 VAL B CA 1
ATOM 7111 C C . VAL B 1 339 ? -3.064 -12.099 6.038 1 89.76 339 VAL B C 1
ATOM 7113 O O . VAL B 1 339 ? -3.025 -12.769 5.003 1 89.76 339 VAL B O 1
ATOM 7116 N N . VAL B 1 340 ? -2.718 -12.553 7.148 1 86.74 340 VAL B N 1
ATOM 7117 C CA . VAL B 1 340 ? -2.245 -13.927 7.287 1 86.74 340 VAL B CA 1
ATOM 7118 C C . VAL B 1 340 ? -3.348 -14.898 6.872 1 86.74 340 VAL B C 1
ATOM 7120 O O . VAL B 1 340 ? -3.088 -15.88 6.173 1 86.74 340 VAL B O 1
ATOM 7123 N N . CYS B 1 341 ? -4.533 -14.623 7.197 1 88.17 341 CYS B N 1
ATOM 7124 C CA . CYS B 1 341 ? -5.659 -15.479 6.84 1 88.17 341 CYS B CA 1
ATOM 7125 C C . CYS B 1 341 ? -5.909 -15.452 5.337 1 88.17 341 CYS B C 1
ATOM 7127 O O . CYS B 1 341 ? -6.249 -16.476 4.742 1 88.17 341 CYS B O 1
ATOM 7129 N N . ILE B 1 342 ? -5.737 -14.31 4.739 1 88.94 342 ILE B N 1
ATOM 7130 C CA . ILE B 1 342 ? -5.917 -14.191 3.296 1 88.94 342 ILE B CA 1
ATOM 7131 C C . ILE B 1 342 ? -4.849 -15.008 2.573 1 88.94 342 ILE B C 1
ATOM 7133 O O . ILE B 1 342 ? -5.15 -15.732 1.622 1 88.94 342 ILE B O 1
ATOM 7137 N N . VAL B 1 343 ? -3.666 -14.899 3.015 1 83.27 343 VAL B N 1
ATOM 7138 C CA . VAL B 1 343 ? -2.569 -15.642 2.403 1 83.27 343 VAL B CA 1
ATOM 7139 C C . VAL B 1 343 ? -2.815 -17.142 2.548 1 83.27 343 VAL B C 1
ATOM 7141 O O . VAL B 1 343 ? -2.644 -17.9 1.591 1 83.27 343 VAL B O 1
ATOM 7144 N N . CYS B 1 344 ? -3.256 -17.552 3.7 1 79.84 344 CYS B N 1
ATOM 7145 C CA . CYS B 1 344 ? -3.585 -18.954 3.931 1 79.84 344 CYS B CA 1
ATOM 7146 C C . CYS B 1 344 ? -4.717 -19.406 3.016 1 79.84 344 CYS B C 1
ATOM 7148 O O . CYS B 1 344 ? -4.68 -20.514 2.476 1 79.84 344 CYS B O 1
ATOM 7150 N N . PHE B 1 345 ? -5.687 -18.576 2.804 1 83.45 345 PHE B N 1
ATOM 7151 C CA . PHE B 1 345 ? -6.81 -18.875 1.924 1 83.45 345 PHE B CA 1
ATOM 7152 C C . PHE B 1 345 ? -6.332 -19.112 0.496 1 83.45 345 PHE B C 1
ATOM 7154 O O . PHE B 1 345 ? -6.728 -20.089 -0.143 1 83.45 345 PHE B O 1
ATOM 7161 N N . TYR B 1 346 ? -5.445 -18.343 -0.008 1 79.7 346 TYR B N 1
ATOM 7162 C CA . TYR B 1 346 ? -4.96 -18.446 -1.38 1 79.7 346 TYR B CA 1
ATOM 7163 C C . TYR B 1 346 ? -4.103 -19.693 -1.562 1 79.7 346 TYR B C 1
ATOM 7165 O O . TYR B 1 346 ? -4.223 -20.394 -2.57 1 79.7 346 TYR B O 1
ATOM 7173 N N . VAL B 1 347 ? -3.43 -20.007 -0.656 1 73.56 347 VAL B N 1
ATOM 7174 C CA . VAL B 1 347 ? -2.529 -21.149 -0.767 1 73.56 347 VAL B CA 1
ATOM 7175 C C . VAL B 1 347 ? -3.328 -22.448 -0.687 1 73.56 347 VAL B C 1
ATOM 7177 O O . VAL B 1 347 ? -3.089 -23.38 -1.458 1 73.56 347 VAL B O 1
ATOM 7180 N N . LEU B 1 348 ? -4.265 -22.504 0.185 1 76.3 348 LEU B N 1
ATOM 7181 C CA . LEU B 1 348 ? -5.051 -23.716 0.386 1 76.3 348 LEU B CA 1
ATOM 7182 C C . LEU B 1 348 ? -5.967 -23.973 -0.806 1 76.3 348 LEU B C 1
ATOM 7184 O O . LEU B 1 348 ? -6.207 -25.126 -1.172 1 76.3 348 LEU B O 1
ATOM 7188 N N . THR B 1 349 ? -6.418 -22.97 -1.437 1 78.43 349 THR B N 1
ATOM 7189 C CA . THR B 1 349 ? -7.322 -23.135 -2.57 1 78.43 349 THR B CA 1
ATOM 7190 C C . THR B 1 349 ? -6.55 -23.524 -3.827 1 78.43 349 THR B C 1
ATOM 7192 O O . THR B 1 349 ? -7.091 -24.186 -4.715 1 78.43 349 THR B O 1
ATOM 7195 N N . THR B 1 350 ? -5.282 -23.08 -3.935 1 71.27 350 THR B N 1
ATOM 7196 C CA . THR B 1 350 ? -4.495 -23.382 -5.126 1 71.27 350 THR B CA 1
ATOM 7197 C C . THR B 1 350 ? -3.796 -24.731 -4.984 1 71.27 350 THR B C 1
ATOM 7199 O O . THR B 1 350 ? -3.438 -25.359 -5.983 1 71.27 350 THR B O 1
ATOM 7202 N N . ALA B 1 351 ? -3.452 -25.189 -3.793 1 65.19 351 ALA B N 1
ATOM 7203 C CA . ALA B 1 351 ? -2.683 -26.413 -3.585 1 65.19 351 ALA B CA 1
ATOM 7204 C C . ALA B 1 351 ? -3.476 -27.641 -4.022 1 65.19 351 ALA B C 1
ATOM 7206 O O . ALA B 1 351 ? -3.055 -28.372 -4.922 1 65.19 351 ALA B O 1
ATOM 7207 N N . HIS B 1 352 ? -4.368 -28.119 -3.173 1 64.31 352 HIS B N 1
ATOM 7208 C CA . HIS B 1 352 ? -5.116 -29.333 -3.482 1 64.31 352 HIS B CA 1
ATOM 7209 C C . HIS B 1 352 ? -6.596 -29.165 -3.158 1 64.31 352 HIS B C 1
ATOM 7211 O O . HIS B 1 352 ? -6.957 -28.402 -2.259 1 64.31 352 HIS B O 1
ATOM 7217 N N . PHE B 1 353 ? -7.335 -29.755 -3.928 1 67.25 353 PHE B N 1
ATOM 7218 C CA . PHE B 1 353 ? -8.79 -29.719 -3.833 1 67.25 353 PHE B CA 1
ATOM 7219 C C . PHE B 1 353 ? -9.253 -30.173 -2.454 1 67.25 353 PHE B C 1
ATOM 7221 O O . PHE B 1 353 ? -10.298 -29.735 -1.969 1 67.25 353 PHE B O 1
ATOM 7228 N N . ILE B 1 354 ? -8.322 -30.874 -1.747 1 67.14 354 ILE B N 1
ATOM 7229 C CA . ILE B 1 354 ? -8.716 -31.468 -0.475 1 67.14 354 ILE B CA 1
ATOM 7230 C C . ILE B 1 354 ? -8.755 -30.391 0.607 1 67.14 354 ILE B C 1
ATOM 7232 O O . ILE B 1 354 ? -9.5 -30.51 1.583 1 67.14 354 ILE B O 1
ATOM 7236 N N . TYR B 1 355 ? -8.116 -29.316 0.323 1 75.17 355 TYR B N 1
ATOM 7237 C CA . TYR B 1 355 ? -7.97 -28.338 1.396 1 75.17 355 TYR B CA 1
ATOM 7238 C C . TYR B 1 355 ? -8.894 -27.146 1.177 1 75.17 355 TYR B C 1
ATOM 7240 O O . TYR B 1 355 ? -8.791 -26.136 1.878 1 75.17 355 TYR B O 1
ATOM 7248 N N . ILE B 1 356 ? -9.798 -27.297 0.279 1 78.76 356 ILE B N 1
ATOM 7249 C CA . ILE B 1 356 ? -10.684 -26.187 -0.051 1 78.76 356 ILE B CA 1
ATOM 7250 C C . ILE B 1 356 ? -11.624 -25.91 1.12 1 78.76 356 ILE B C 1
ATOM 7252 O O . ILE B 1 356 ? -11.937 -24.754 1.414 1 78.76 356 ILE B O 1
ATOM 7256 N N . PHE B 1 357 ? -11.972 -26.964 1.827 1 81.17 357 PHE B N 1
ATOM 7257 C CA . PHE B 1 357 ? -12.876 -26.799 2.96 1 81.17 357 PHE B CA 1
ATOM 7258 C C . PHE B 1 357 ? -12.195 -26.037 4.09 1 81.17 357 PHE B C 1
ATOM 7260 O O . PHE B 1 357 ? -12.796 -25.151 4.699 1 81.17 357 PHE B O 1
ATOM 7267 N N . ASP B 1 358 ? -10.987 -26.368 4.329 1 80.81 358 ASP B N 1
ATOM 7268 C CA . ASP B 1 358 ? -10.241 -25.685 5.381 1 80.81 358 ASP B CA 1
ATOM 7269 C C . ASP B 1 358 ? -9.996 -24.222 5.018 1 80.81 358 ASP B C 1
ATOM 7271 O O . ASP B 1 358 ? -10.025 -23.348 5.887 1 80.81 358 ASP B O 1
ATOM 7275 N N . ALA B 1 359 ? -9.801 -24.073 3.77 1 83.02 359 ALA B N 1
ATOM 7276 C CA . ALA B 1 359 ? -9.582 -22.707 3.302 1 83.02 359 ALA B CA 1
ATOM 7277 C C . ALA B 1 359 ? -10.831 -21.853 3.496 1 83.02 359 ALA B C 1
ATOM 7279 O O . ALA B 1 359 ? -10.751 -20.729 3.998 1 83.02 359 ALA B O 1
ATOM 7280 N N . LEU B 1 360 ? -12.004 -22.41 3.203 1 86.46 360 LEU B N 1
ATOM 7281 C CA . LEU B 1 360 ? -13.274 -21.703 3.329 1 86.46 360 LEU B CA 1
ATOM 7282 C C . LEU B 1 360 ? -13.619 -21.464 4.795 1 86.46 360 LEU B C 1
ATOM 7284 O O . LEU B 1 360 ? -14.12 -20.395 5.153 1 86.46 360 LEU B O 1
ATOM 7288 N N . PHE B 1 361 ? -13.292 -22.419 5.586 1 87.72 361 PHE B N 1
ATOM 7289 C CA . PHE B 1 361 ? -13.549 -22.289 7.016 1 87.72 361 PHE B CA 1
ATOM 7290 C C . PHE B 1 361 ? -12.708 -21.171 7.618 1 87.72 361 PHE B C 1
ATOM 7292 O O . PHE B 1 361 ? -13.227 -20.315 8.338 1 87.72 361 PHE B O 1
ATOM 7299 N N . ALA B 1 362 ? -11.459 -21.161 7.307 1 83.82 362 ALA B N 1
ATOM 7300 C CA . ALA B 1 362 ? -10.561 -20.131 7.823 1 83.82 362 ALA B CA 1
ATOM 7301 C C . ALA B 1 362 ? -10.971 -18.747 7.326 1 83.82 362 ALA B C 1
ATOM 7303 O O . ALA B 1 362 ? -10.895 -17.766 8.07 1 83.82 362 ALA B O 1
ATOM 7304 N N . GLY B 1 363 ? -11.41 -18.696 6.108 1 86.91 363 GLY B N 1
ATOM 7305 C CA . GLY B 1 363 ? -11.835 -17.425 5.542 1 86.91 363 GLY B CA 1
ATOM 7306 C C . GLY B 1 363 ? -13.081 -16.866 6.202 1 86.91 363 GLY B C 1
ATOM 7307 O O . GLY B 1 363 ? -13.108 -15.701 6.604 1 86.91 363 GLY B O 1
ATOM 7308 N N . HIS B 1 364 ? -14.075 -17.648 6.381 1 90.68 364 HIS B N 1
ATOM 7309 C CA . HIS B 1 364 ? -15.327 -17.2 6.979 1 90.68 364 HIS B CA 1
ATOM 7310 C C . HIS B 1 364 ? -15.145 -16.869 8.456 1 90.68 364 HIS B C 1
ATOM 7312 O O . HIS B 1 364 ? -15.662 -15.858 8.938 1 90.68 364 HIS B O 1
ATOM 7318 N N . VAL B 1 365 ? -14.374 -17.62 9.132 1 89.2 365 VAL B N 1
ATOM 7319 C CA . VAL B 1 365 ? -14.205 -17.412 10.566 1 89.2 365 VAL B CA 1
ATOM 7320 C C . VAL B 1 365 ? -13.424 -16.123 10.813 1 89.2 365 VAL B C 1
ATOM 7322 O O . VAL B 1 365 ? -13.764 -15.345 11.708 1 89.2 365 VAL B O 1
ATOM 7325 N N . SER B 1 366 ? -12.363 -15.955 10.046 1 90.02 366 SER B N 1
ATOM 7326 C CA . SER B 1 366 ? -11.589 -14.728 10.199 1 90.02 366 SER B CA 1
ATOM 7327 C C . SER B 1 366 ? -12.439 -13.497 9.902 1 90.02 366 SER B C 1
ATOM 7329 O O . SER B 1 366 ? -12.361 -12.495 10.616 1 90.02 366 SER B O 1
ATOM 7331 N N . GLU B 1 367 ? -13.233 -13.565 8.906 1 93.48 367 GLU B N 1
ATOM 7332 C CA . GLU B 1 367 ? -14.112 -12.449 8.571 1 93.48 367 GLU B CA 1
ATOM 7333 C C . GLU B 1 367 ? -15.144 -12.209 9.669 1 93.48 367 GLU B C 1
ATOM 7335 O O . GLU B 1 367 ? -15.44 -11.062 10.01 1 93.48 367 GLU B O 1
ATOM 7340 N N . GLU B 1 368 ? -15.68 -13.253 10.238 1 94 368 GLU B N 1
ATOM 7341 C CA . GLU B 1 368 ? -16.667 -13.147 11.309 1 94 368 GLU B CA 1
ATOM 7342 C C . GLU B 1 368 ? -16.07 -12.479 12.544 1 94 368 GLU B C 1
ATOM 7344 O O . GLU B 1 368 ? -16.717 -11.642 13.178 1 94 368 GLU B O 1
ATOM 7349 N N . ILE B 1 369 ? -14.897 -12.801 12.8 1 92.73 369 ILE B N 1
ATOM 7350 C CA . ILE B 1 369 ? -14.242 -12.221 13.967 1 92.73 369 ILE B CA 1
ATOM 7351 C C . ILE B 1 369 ? -14.069 -10.717 13.769 1 92.73 369 ILE B C 1
ATOM 7353 O O . ILE B 1 369 ? -14.363 -9.928 14.67 1 92.73 369 ILE B O 1
ATOM 7357 N N . ILE B 1 370 ? -13.633 -10.31 12.605 1 95.65 370 ILE B N 1
ATOM 7358 C CA . ILE B 1 370 ? -13.43 -8.893 12.324 1 95.65 370 ILE B CA 1
ATOM 7359 C C . ILE B 1 370 ? -14.767 -8.158 12.386 1 95.65 370 ILE B C 1
ATOM 7361 O O . ILE B 1 370 ? -14.857 -7.067 12.956 1 95.65 370 ILE B O 1
ATOM 7365 N N . LEU B 1 371 ? -15.82 -8.793 11.862 1 96.5 371 LEU B N 1
ATOM 7366 C CA . LEU B 1 371 ? -17.141 -8.174 11.846 1 96.5 371 LEU B CA 1
ATOM 7367 C C . LEU B 1 371 ? -17.685 -8.016 13.262 1 96.5 371 LEU B C 1
ATOM 7369 O O . LEU B 1 371 ? -18.246 -6.972 13.603 1 96.5 371 LEU B O 1
ATOM 7373 N N . VAL B 1 372 ? -17.473 -8.982 14.076 1 96 372 VAL B N 1
ATOM 7374 C CA . VAL B 1 372 ? -17.975 -8.948 15.446 1 96 372 VAL B CA 1
ATOM 7375 C C . VAL B 1 372 ? -17.214 -7.896 16.249 1 96 372 VAL B C 1
ATOM 7377 O O . VAL B 1 372 ? -17.821 -7.086 16.954 1 96 372 VAL B O 1
ATOM 7380 N N . VAL B 1 373 ? -15.944 -7.884 16.102 1 96.16 373 VAL B N 1
ATOM 7381 C CA . VAL B 1 373 ? -15.122 -6.917 16.821 1 96.16 373 VAL B CA 1
ATOM 7382 C C . VAL B 1 373 ? -15.445 -5.504 16.339 1 96.16 373 VAL B C 1
ATOM 7384 O O . VAL B 1 373 ? -15.545 -4.575 17.144 1 96.16 373 VAL B O 1
ATOM 7387 N N . ALA B 1 374 ? -15.606 -5.373 15.043 1 96.52 374 ALA B N 1
ATOM 7388 C CA . ALA B 1 374 ? -15.962 -4.069 14.489 1 96.52 374 ALA B CA 1
ATOM 7389 C C . ALA B 1 374 ? -17.33 -3.616 14.99 1 96.52 374 ALA B C 1
ATOM 7391 O O . ALA B 1 374 ? -17.551 -2.424 15.221 1 96.52 374 ALA B O 1
ATOM 7392 N N . PHE B 1 375 ? -18.284 -4.533 15.155 1 97.13 375 PHE B N 1
ATOM 7393 C CA . PHE B 1 375 ? -19.617 -4.207 15.649 1 97.13 375 PHE B CA 1
ATOM 7394 C C . PHE B 1 375 ? -19.551 -3.68 17.077 1 97.13 375 PHE B C 1
ATOM 7396 O O . PHE B 1 375 ? -20.147 -2.647 17.392 1 97.13 375 PHE B O 1
ATOM 7403 N N . PHE B 1 376 ? -18.77 -4.303 17.87 1 96.67 376 PHE B N 1
ATOM 7404 C CA . PHE B 1 376 ? -18.648 -3.88 19.26 1 96.67 376 PHE B CA 1
ATOM 7405 C C . PHE B 1 376 ? -17.897 -2.558 19.36 1 96.67 376 PHE B C 1
ATOM 7407 O O . PHE B 1 376 ? -18.244 -1.701 20.174 1 96.67 376 PHE B O 1
ATOM 7414 N N . ALA B 1 377 ? -16.891 -2.42 18.555 1 96.73 377 ALA B N 1
ATOM 7415 C CA . ALA B 1 377 ? -16.168 -1.15 18.539 1 96.73 377 ALA B CA 1
ATOM 7416 C C . ALA B 1 377 ? -17.084 -0.003 18.122 1 96.73 377 ALA B C 1
ATOM 7418 O O . ALA B 1 377 ? -16.994 1.1 18.666 1 96.73 377 ALA B O 1
ATOM 7419 N N . THR B 1 378 ? -17.96 -0.276 17.147 1 96.92 378 THR B N 1
ATOM 7420 C CA . THR B 1 378 ? -18.918 0.734 16.71 1 96.92 378 THR B CA 1
ATOM 7421 C C . THR B 1 378 ? -19.885 1.085 17.837 1 96.92 378 THR B C 1
ATOM 7423 O O . THR B 1 378 ? -20.185 2.259 18.061 1 96.92 378 THR B O 1
ATOM 7426 N N . ALA B 1 379 ? -20.306 0.111 18.56 1 96.36 379 ALA B N 1
ATOM 7427 C CA . ALA B 1 379 ? -21.234 0.334 19.666 1 96.36 379 ALA B CA 1
ATOM 7428 C C . ALA B 1 379 ? -20.575 1.139 20.782 1 96.36 379 ALA B C 1
ATOM 7430 O O . ALA B 1 379 ? -21.183 2.059 21.334 1 96.36 379 ALA B O 1
ATOM 7431 N N . ILE B 1 380 ? -19.353 0.842 21.085 1 95.93 380 ILE B N 1
ATOM 7432 C CA . ILE B 1 380 ? -18.628 1.545 22.138 1 95.93 380 ILE B CA 1
ATOM 7433 C C . ILE B 1 380 ? -18.375 2.991 21.713 1 95.93 380 ILE B C 1
ATOM 7435 O O . ILE B 1 380 ? -18.538 3.916 22.512 1 95.93 380 ILE B O 1
ATOM 7439 N N . ALA B 1 381 ? -17.973 3.156 20.489 1 95.21 381 ALA B N 1
ATOM 7440 C CA . ALA B 1 381 ? -17.744 4.509 19.987 1 95.21 381 ALA B CA 1
ATOM 7441 C C . ALA B 1 381 ? -19.029 5.332 20.025 1 95.21 381 ALA B C 1
ATOM 7443 O O . ALA B 1 381 ? -19.013 6.501 20.418 1 95.21 381 ALA B O 1
ATOM 7444 N N . ALA B 1 382 ? -20.152 4.723 19.602 1 94.83 382 ALA B N 1
ATOM 7445 C CA . ALA B 1 382 ? -21.44 5.41 19.62 1 94.83 382 ALA B CA 1
ATOM 7446 C C . ALA B 1 382 ? -21.835 5.799 21.042 1 94.83 382 ALA B C 1
ATOM 7448 O O . ALA B 1 382 ? -22.371 6.886 21.27 1 94.83 382 ALA B O 1
ATOM 7449 N N . PHE B 1 383 ? -21.532 4.935 21.913 1 93.54 383 PHE B N 1
ATOM 7450 C CA . PHE B 1 383 ? -21.863 5.197 23.309 1 93.54 383 PHE B CA 1
ATOM 7451 C C . PHE B 1 383 ? -20.999 6.321 23.869 1 93.54 383 PHE B C 1
ATOM 7453 O O . PHE B 1 383 ? -21.49 7.183 24.6 1 93.54 383 PHE B O 1
ATOM 7460 N N . GLN B 1 384 ? -19.761 6.406 23.544 1 92.38 384 GLN B N 1
ATOM 7461 C CA . GLN B 1 384 ? -18.84 7.414 24.057 1 92.38 384 GLN B CA 1
ATOM 7462 C C . GLN B 1 384 ? -19.096 8.773 23.411 1 92.38 384 GLN B C 1
ATOM 7464 O O . GLN B 1 384 ? -18.884 9.813 24.036 1 92.38 384 GLN B O 1
ATOM 7469 N N . MET B 1 385 ? -19.56 8.755 22.158 1 90.99 385 MET B N 1
ATOM 7470 C CA . MET B 1 385 ? -19.753 10.01 21.437 1 90.99 385 MET B CA 1
ATOM 7471 C C . MET B 1 385 ? -21.207 10.463 21.513 1 90.99 385 MET B C 1
ATOM 7473 O O . MET B 1 385 ? -21.598 11.423 20.847 1 90.99 385 MET B O 1
ATOM 7477 N N . ARG B 1 386 ? -22.018 9.922 22.282 1 87.5 386 ARG B N 1
ATOM 7478 C CA . ARG B 1 386 ? -23.448 10.202 22.355 1 87.5 386 ARG B CA 1
ATOM 7479 C C . ARG B 1 386 ? -23.705 11.616 22.865 1 87.5 386 ARG B C 1
ATOM 7481 O O . ARG B 1 386 ? -24.724 12.225 22.535 1 87.5 386 ARG B O 1
ATOM 7488 N N . GLN B 1 387 ? -22.749 12.16 23.595 1 85.18 387 GLN B N 1
ATOM 7489 C CA . GLN B 1 387 ? -22.983 13.451 24.233 1 85.18 387 GLN B CA 1
ATOM 7490 C C . GLN B 1 387 ? -22.471 14.595 23.362 1 85.18 387 GLN B C 1
ATOM 7492 O O . GLN B 1 387 ? -22.608 15.766 23.723 1 85.18 387 GLN B O 1
ATOM 7497 N N . MET B 1 388 ? -22.028 14.249 22.253 1 87.17 388 MET B N 1
ATOM 7498 C CA . MET B 1 388 ? -21.494 15.303 21.396 1 87.17 388 MET B CA 1
ATOM 7499 C C . MET B 1 388 ? -22.621 16.08 20.723 1 87.17 388 MET B C 1
ATOM 7501 O O . MET B 1 388 ? -23.767 15.628 20.704 1 87.17 388 MET B O 1
ATOM 7505 N N . ARG B 1 389 ? -22.271 17.318 20.268 1 83.18 389 ARG B N 1
ATOM 7506 C CA . ARG B 1 389 ? -23.249 18.191 19.627 1 83.18 389 ARG B CA 1
ATOM 7507 C C . ARG B 1 389 ? -23.521 17.749 18.193 1 83.18 389 ARG B C 1
ATOM 7509 O O . ARG B 1 389 ? -22.592 17.417 17.453 1 83.18 389 ARG B O 1
ATOM 7516 N N . PHE B 1 390 ? -24.76 17.593 17.877 1 82.66 390 PHE B N 1
ATOM 7517 C CA . PHE B 1 390 ? -25.179 17.192 16.538 1 82.66 390 PHE B CA 1
ATOM 7518 C C . PHE B 1 390 ? -25.766 18.375 15.778 1 82.66 390 PHE B C 1
ATOM 7520 O O . PHE B 1 390 ? -26.597 19.112 16.312 1 82.66 390 PHE B O 1
ATOM 7527 N N . SER B 1 391 ? -25.067 18.615 14.646 1 76.42 391 SER B N 1
ATOM 7528 C CA . SER B 1 391 ? -25.604 19.672 13.796 1 76.42 391 SER B CA 1
ATOM 7529 C C . SER B 1 391 ? -26.504 19.101 12.705 1 76.42 391 SER B C 1
ATOM 7531 O O . SER B 1 391 ? -26.037 18.376 11.824 1 76.42 391 SER B O 1
ATOM 7533 N N . GLY B 1 392 ? -27.753 19.143 12.785 1 67.58 392 GLY B N 1
ATOM 7534 C CA . GLY B 1 392 ? -28.722 18.614 11.838 1 67.58 392 GLY B CA 1
ATOM 7535 C C . GLY B 1 392 ? -28.816 19.429 10.563 1 67.58 392 GLY B C 1
ATOM 7536 O O . GLY B 1 392 ? -29.367 18.965 9.562 1 67.58 392 GLY B O 1
ATOM 7537 N N . HIS B 1 393 ? -28.339 20.656 10.475 1 63.29 393 HIS B N 1
ATOM 7538 C CA . HIS B 1 393 ? -28.636 21.55 9.361 1 63.29 393 HIS B CA 1
ATOM 7539 C C . HIS B 1 393 ? -27.577 21.44 8.269 1 63.29 393 HIS B C 1
ATOM 7541 O O . HIS B 1 393 ? -27.52 22.28 7.368 1 63.29 393 HIS B O 1
ATOM 7547 N N . ARG B 1 394 ? -26.929 20.393 8.223 1 66.05 394 ARG B N 1
ATOM 7548 C CA . ARG B 1 394 ? -25.917 20.324 7.175 1 66.05 394 ARG B CA 1
ATOM 7549 C C . ARG B 1 394 ? -26.47 19.654 5.922 1 66.05 394 ARG B C 1
ATOM 7551 O O . ARG B 1 394 ? -27.232 18.69 6.013 1 66.05 394 ARG B O 1
ATOM 7558 N N . THR B 1 395 ? -26.265 20.221 4.698 1 67.85 395 THR B N 1
ATOM 7559 C CA . THR B 1 395 ? -26.646 19.659 3.407 1 67.85 395 THR B CA 1
ATOM 7560 C C . THR B 1 395 ? -25.925 18.337 3.159 1 67.85 395 THR B C 1
ATOM 7562 O O . THR B 1 395 ? -24.853 18.095 3.716 1 67.85 395 THR B O 1
ATOM 7565 N N . VAL B 1 396 ? -26.701 17.499 2.505 1 72.23 396 VAL B N 1
ATOM 7566 C CA . VAL B 1 396 ? -26.179 16.185 2.147 1 72.23 396 VAL B CA 1
ATOM 7567 C C . VAL B 1 396 ? -24.941 16.343 1.267 1 72.23 396 VAL B C 1
ATOM 7569 O O . VAL B 1 396 ? -24.994 16.995 0.222 1 72.23 396 VAL B O 1
ATOM 7572 N N . GLY B 1 397 ? -23.847 15.841 1.739 1 78.79 397 GLY B N 1
ATOM 7573 C CA . GLY B 1 397 ? -22.593 15.912 1.007 1 78.79 397 GLY B CA 1
ATOM 7574 C C . GLY B 1 397 ? -22.339 14.695 0.137 1 78.79 397 GLY B C 1
ATOM 7575 O O . GLY B 1 397 ? -23.157 13.774 0.096 1 78.79 397 GLY B O 1
ATOM 7576 N N . ILE B 1 398 ? -21.387 14.686 -0.652 1 83.2 398 ILE B N 1
ATOM 7577 C CA . ILE B 1 398 ? -20.974 13.621 -1.559 1 83.2 398 ILE B CA 1
ATOM 7578 C C . ILE B 1 398 ? -20.674 12.353 -0.763 1 83.2 398 ILE B C 1
ATOM 7580 O O . ILE B 1 398 ? -21.007 11.247 -1.196 1 83.2 398 ILE B O 1
ATOM 7584 N N . GLU B 1 399 ? -20.2 12.532 0.411 1 85.59 399 GLU B N 1
ATOM 7585 C CA . GLU B 1 399 ? -19.839 11.377 1.228 1 85.59 399 GLU B CA 1
ATOM 7586 C C . GLU B 1 399 ? -21.077 10.594 1.655 1 85.59 399 GLU B C 1
ATOM 7588 O O . GLU B 1 399 ? -21.049 9.363 1.716 1 85.59 399 GLU B O 1
ATOM 7593 N N . GLU B 1 400 ? -22.131 11.263 1.894 1 87.04 400 GLU B N 1
ATOM 7594 C CA . GLU B 1 400 ? -23.371 10.61 2.304 1 87.04 400 GLU B CA 1
ATOM 7595 C C . GLU B 1 400 ? -24.026 9.884 1.133 1 87.04 400 GLU B C 1
ATOM 7597 O O . GLU B 1 400 ? -24.546 8.778 1.293 1 87.04 400 GLU B O 1
ATOM 7602 N N . ILE B 1 401 ? -23.935 10.438 0.031 1 85.54 401 ILE B N 1
ATOM 7603 C CA . ILE B 1 401 ? -24.507 9.821 -1.161 1 85.54 401 ILE B CA 1
ATOM 7604 C C . ILE B 1 401 ? -23.738 8.546 -1.501 1 85.54 401 ILE B C 1
ATOM 7606 O O . ILE B 1 401 ? -24.34 7.502 -1.764 1 85.54 401 ILE B O 1
ATOM 7610 N N . LEU B 1 402 ? -22.463 8.669 -1.486 1 89.72 402 LEU B N 1
ATOM 7611 C CA . LEU B 1 402 ? -21.628 7.518 -1.811 1 89.72 402 LEU B CA 1
ATOM 7612 C C . LEU B 1 402 ? -21.815 6.404 -0.786 1 89.72 402 LEU B C 1
ATOM 7614 O O . LEU B 1 402 ? -21.767 5.221 -1.133 1 89.72 402 LEU B O 1
ATOM 7618 N N . SER B 1 403 ? -22.081 6.764 0.46 1 91.66 403 SER B N 1
ATOM 7619 C CA . SER B 1 403 ? -22.33 5.768 1.496 1 91.66 403 SER B CA 1
ATOM 7620 C C . SER B 1 403 ? -23.648 5.037 1.256 1 91.66 403 SER B C 1
ATOM 7622 O O . SER B 1 403 ? -23.724 3.817 1.411 1 91.66 403 SER B O 1
ATOM 7624 N N . LEU B 1 404 ? -24.635 5.746 0.794 1 90.13 404 LEU B N 1
ATOM 7625 C CA . LEU B 1 404 ? -25.944 5.148 0.552 1 90.13 404 LEU B CA 1
ATOM 7626 C C . LEU B 1 404 ? -25.899 4.209 -0.649 1 90.13 404 LEU B C 1
ATOM 7628 O O . LEU B 1 404 ? -26.44 3.102 -0.598 1 90.13 404 LEU B O 1
ATOM 7632 N N . VAL B 1 405 ? -25.212 4.619 -1.608 1 88.52 405 VAL B N 1
ATOM 7633 C CA . VAL B 1 405 ? -25.1 3.799 -2.809 1 88.52 405 VAL B CA 1
ATOM 7634 C C . VAL B 1 405 ? -24.289 2.542 -2.504 1 88.52 405 VAL B C 1
ATOM 7636 O O . VAL B 1 405 ? -24.656 1.442 -2.923 1 88.52 405 VAL B O 1
ATOM 7639 N N . SER B 1 406 ? -23.267 2.715 -1.762 1 93.15 406 SER B N 1
ATOM 7640 C CA . SER B 1 406 ? -22.364 1.595 -1.516 1 93.15 406 SER B CA 1
ATOM 7641 C C . SER B 1 406 ? -22.977 0.595 -0.542 1 93.15 406 SER B C 1
ATOM 7643 O O . SER B 1 406 ? -22.774 -0.614 -0.676 1 93.15 406 SER B O 1
ATOM 7645 N N . ILE B 1 407 ? -23.765 1.063 0.449 1 94.8 407 ILE B N 1
ATOM 7646 C CA . ILE B 1 407 ? -24.356 0.124 1.396 1 94.8 407 ILE B CA 1
ATOM 7647 C C . ILE B 1 407 ? -25.432 -0.705 0.698 1 94.8 407 ILE B C 1
ATOM 7649 O O . ILE B 1 407 ? -25.677 -1.855 1.068 1 94.8 407 ILE B O 1
ATOM 7653 N N . SER B 1 408 ? -26.085 -0.15 -0.323 1 93.13 408 SER B N 1
ATOM 7654 C CA . SER B 1 408 ? -27.065 -0.905 -1.097 1 93.13 408 SER B CA 1
ATOM 7655 C C . SER B 1 408 ? -26.416 -2.088 -1.807 1 93.13 408 SER B C 1
ATOM 7657 O O . SER B 1 408 ? -27.019 -3.157 -1.92 1 93.13 408 SER B O 1
ATOM 7659 N N . GLY B 1 409 ? -25.197 -1.926 -2.289 1 92.86 409 GLY B N 1
ATOM 7660 C CA . GLY B 1 409 ? -24.468 -3.037 -2.881 1 92.86 409 GLY B CA 1
ATOM 7661 C C . GLY B 1 409 ? -24.191 -4.16 -1.899 1 92.86 409 GLY B C 1
ATOM 7662 O O . GLY B 1 409 ? -24.433 -5.33 -2.202 1 92.86 409 GLY B O 1
ATOM 7663 N N . LEU B 1 410 ? -23.767 -3.758 -0.736 1 94.39 410 LEU B N 1
ATOM 7664 C CA . LEU B 1 410 ? -23.505 -4.744 0.307 1 94.39 410 LEU B CA 1
ATOM 7665 C C . LEU B 1 410 ? -24.792 -5.447 0.725 1 94.39 410 LEU B C 1
ATOM 7667 O O . LEU B 1 410 ? -24.787 -6.649 0.998 1 94.39 410 LEU B O 1
ATOM 7671 N N . GLY B 1 411 ? -25.868 -4.709 0.709 1 95.73 411 GLY B N 1
ATOM 7672 C CA . GLY B 1 411 ? -27.165 -5.284 1.029 1 95.73 411 GLY B CA 1
ATOM 7673 C C . GLY B 1 411 ? -27.63 -6.31 0.014 1 95.73 411 GLY B C 1
ATOM 7674 O O . GLY B 1 411 ? -28.101 -7.388 0.384 1 95.73 411 GLY B O 1
ATOM 7675 N N . LEU B 1 412 ? -27.428 -6.033 -1.215 1 95.7 412 LEU B N 1
ATOM 7676 C CA . LEU B 1 412 ? -27.807 -6.957 -2.279 1 95.7 412 LEU B CA 1
ATOM 7677 C C . LEU B 1 412 ? -26.98 -8.236 -2.208 1 95.7 412 LEU B C 1
ATOM 7679 O O . LEU B 1 412 ? -27.527 -9.339 -2.277 1 95.7 412 LEU B O 1
ATOM 7683 N N . TYR B 1 413 ? -25.68 -8.071 -2.045 1 95.77 413 TYR B N 1
ATOM 7684 C CA . TYR B 1 413 ? -24.798 -9.227 -1.918 1 95.77 413 TYR B CA 1
ATOM 7685 C C . TYR B 1 413 ? -25.209 -10.1 -0.738 1 95.77 413 TYR B C 1
ATOM 7687 O O . TYR B 1 413 ? -25.3 -11.323 -0.865 1 95.77 413 TYR B O 1
ATOM 7695 N N . GLY B 1 414 ? -25.509 -9.427 0.383 1 96.15 414 GLY B N 1
ATOM 7696 C CA . GLY B 1 414 ? -25.89 -10.155 1.583 1 96.15 414 GLY B CA 1
ATOM 7697 C C . GLY B 1 414 ? -27.212 -10.885 1.443 1 96.15 414 GLY B C 1
ATOM 7698 O O . GLY B 1 414 ? -27.328 -12.051 1.826 1 96.15 414 GLY B O 1
ATOM 7699 N N . ILE B 1 415 ? -28.155 -10.3 0.811 1 96.36 415 ILE B N 1
ATOM 7700 C CA . ILE B 1 415 ? -29.486 -10.88 0.669 1 96.36 415 ILE B CA 1
ATOM 7701 C C . ILE B 1 415 ? -29.426 -12.085 -0.267 1 96.36 415 ILE B C 1
ATOM 7703 O O . ILE B 1 415 ? -29.969 -13.148 0.044 1 96.36 415 ILE B O 1
ATOM 7707 N N . TRP B 1 416 ? -28.744 -11.961 -1.391 1 96.52 416 TRP B N 1
ATOM 7708 C CA . TRP B 1 416 ? -28.623 -13.072 -2.329 1 96.52 416 TRP B CA 1
ATOM 7709 C C . TRP B 1 416 ? -27.858 -14.233 -1.703 1 96.52 416 TRP B C 1
ATOM 7711 O O . TRP B 1 416 ? -28.165 -15.399 -1.964 1 96.52 416 TRP B O 1
ATOM 7721 N N . SER B 1 417 ? -26.88 -13.896 -0.861 1 96.58 417 SER B N 1
ATOM 7722 C CA . SER B 1 417 ? -26.106 -14.941 -0.198 1 96.58 417 SER B CA 1
ATOM 7723 C C . SER B 1 417 ? -26.933 -15.647 0.872 1 96.58 417 SER B C 1
ATOM 7725 O O . SER B 1 417 ? -26.85 -16.867 1.022 1 96.58 417 SER B O 1
ATOM 7727 N N . ILE B 1 418 ? -27.783 -14.918 1.545 1 96.99 418 ILE B N 1
ATOM 7728 C CA . ILE B 1 418 ? -28.617 -15.49 2.596 1 96.99 418 ILE B CA 1
ATOM 7729 C C . ILE B 1 418 ? -29.676 -16.4 1.978 1 96.99 418 ILE B C 1
ATOM 7731 O O . ILE B 1 418 ? -29.953 -17.483 2.497 1 96.99 418 ILE B O 1
ATOM 7735 N N . ILE B 1 419 ? -30.211 -16.018 0.843 1 96.55 419 ILE B N 1
ATOM 7736 C CA . ILE B 1 419 ? -31.207 -16.83 0.152 1 96.55 419 ILE B CA 1
ATOM 7737 C C . ILE B 1 419 ? -30.594 -18.172 -0.243 1 96.55 419 ILE B C 1
ATOM 7739 O O . ILE B 1 419 ? -31.199 -19.225 -0.029 1 96.55 419 ILE B O 1
ATOM 7743 N N . ALA B 1 420 ? -29.407 -18.167 -0.786 1 96.47 420 ALA B N 1
ATOM 7744 C CA . ALA B 1 420 ? -28.733 -19.404 -1.172 1 96.47 420 ALA B CA 1
ATOM 7745 C C . ALA B 1 420 ? -28.383 -20.243 0.054 1 96.47 420 ALA B C 1
ATOM 7747 O O . ALA B 1 420 ? -28.545 -21.466 0.043 1 96.47 420 ALA B O 1
ATOM 7748 N N . ALA B 1 421 ? -27.983 -19.619 1.153 1 96.33 421 ALA B N 1
ATOM 7749 C CA . ALA B 1 421 ? -27.507 -20.305 2.351 1 96.33 421 ALA B CA 1
ATOM 7750 C C . ALA B 1 421 ? -28.651 -21.014 3.069 1 96.33 421 ALA B C 1
ATOM 7752 O O . ALA B 1 421 ? -28.452 -22.066 3.68 1 96.33 421 ALA B O 1
ATOM 7753 N N . VAL B 1 422 ? -29.88 -20.491 2.96 1 95.85 422 VAL B N 1
ATOM 7754 C CA . VAL B 1 422 ? -31.036 -21.059 3.644 1 95.85 422 VAL B CA 1
ATOM 7755 C C . VAL B 1 422 ? -31.35 -22.439 3.071 1 95.85 422 VAL B C 1
ATOM 7757 O O . VAL B 1 422 ? -31.808 -23.329 3.792 1 95.85 422 VAL B O 1
ATOM 7760 N N . PHE B 1 423 ? -30.981 -22.703 1.779 1 94.77 423 PHE B N 1
ATOM 7761 C CA . PHE B 1 423 ? -31.273 -23.977 1.133 1 94.77 423 PHE B CA 1
ATOM 7762 C C . PHE B 1 423 ? -30.143 -24.973 1.366 1 94.77 423 PHE B C 1
ATOM 7764 O O . PHE B 1 423 ? -30.274 -26.155 1.04 1 94.77 423 PHE B O 1
ATOM 7771 N N . TYR B 1 424 ? -29.024 -24.528 1.95 1 93.58 424 TYR B N 1
ATOM 7772 C CA . TYR B 1 424 ? -27.889 -25.407 2.208 1 93.58 424 TYR B CA 1
ATOM 7773 C C . TYR B 1 424 ? -27.546 -25.433 3.692 1 93.58 424 TYR B C 1
ATOM 7775 O O . TYR B 1 424 ? -26.375 -25.547 4.063 1 93.58 424 TYR B O 1
ATOM 7783 N N . LEU B 1 425 ? -28.551 -25.337 4.538 1 92.91 425 LEU B N 1
ATOM 7784 C CA . LEU B 1 425 ? -28.359 -25.25 5.981 1 92.91 425 LEU B CA 1
ATOM 7785 C C . LEU B 1 425 ? -27.821 -26.564 6.538 1 92.91 425 LEU B C 1
ATOM 7787 O O . LEU B 1 425 ? -27.276 -26.598 7.644 1 92.91 425 LEU B O 1
ATOM 7791 N N . ASP B 1 426 ? -27.872 -27.609 5.743 1 91.18 426 ASP B N 1
ATOM 7792 C CA . ASP B 1 426 ? -27.418 -28.924 6.185 1 91.18 426 ASP B CA 1
ATOM 7793 C C . ASP B 1 426 ? -25.9 -29.048 6.072 1 91.18 426 ASP B C 1
ATOM 7795 O O . ASP B 1 426 ? -25.295 -29.921 6.699 1 91.18 426 ASP B O 1
ATOM 7799 N N . THR B 1 427 ? -25.283 -28.189 5.369 1 90.85 427 THR B N 1
ATOM 7800 C CA . THR B 1 427 ? -23.835 -28.22 5.193 1 90.85 427 THR B CA 1
ATOM 7801 C C . THR B 1 427 ? -23.161 -27.171 6.071 1 90.85 427 THR B C 1
ATOM 7803 O O . THR B 1 427 ? -23.763 -26.145 6.396 1 90.85 427 THR B O 1
ATOM 7806 N N . LEU B 1 428 ? -22.034 -27.42 6.607 1 89.95 428 LEU B N 1
ATOM 7807 C CA . LEU B 1 428 ? -21.269 -26.478 7.417 1 89.95 428 LEU B CA 1
ATOM 7808 C C . LEU B 1 428 ? -20.991 -25.195 6.641 1 89.95 428 LEU B C 1
ATOM 7810 O O . LEU B 1 428 ? -21.049 -24.099 7.203 1 89.95 428 LEU B O 1
ATOM 7814 N N . HIS B 1 429 ? -20.821 -25.34 5.367 1 89.21 429 HIS B N 1
ATOM 7815 C CA . HIS B 1 429 ? -20.543 -24.176 4.534 1 89.21 429 HIS B CA 1
ATOM 7816 C C . HIS B 1 429 ? -21.77 -23.278 4.415 1 89.21 429 HIS B C 1
ATOM 7818 O O . HIS B 1 429 ? -21.65 -22.051 4.431 1 89.21 429 HIS B O 1
ATOM 7824 N N . GLY B 1 430 ? -22.861 -23.927 4.277 1 93.37 430 GLY B N 1
ATOM 7825 C CA . GLY B 1 430 ? -24.1 -23.167 4.22 1 93.37 430 GLY B CA 1
ATOM 7826 C C . GLY B 1 430 ? -24.384 -22.393 5.494 1 93.37 430 GLY B C 1
ATOM 7827 O O . GLY B 1 430 ? -24.794 -21.232 5.442 1 93.37 430 GLY B O 1
ATOM 7828 N N . ARG B 1 431 ? -24.09 -22.989 6.636 1 94.32 431 ARG B N 1
ATOM 7829 C CA . ARG B 1 431 ? -24.313 -22.327 7.917 1 94.32 431 ARG B CA 1
ATOM 7830 C C . ARG B 1 431 ? -23.341 -21.168 8.112 1 94.32 431 ARG B C 1
ATOM 7832 O O . ARG B 1 431 ? -23.726 -20.103 8.598 1 94.32 431 ARG B O 1
ATOM 7839 N N . LEU B 1 432 ? -22.112 -21.406 7.772 1 93.73 432 LEU B N 1
ATOM 7840 C CA . LEU B 1 432 ? -21.103 -20.361 7.909 1 93.73 432 LEU B CA 1
ATOM 7841 C C . LEU B 1 432 ? -21.427 -19.172 7.011 1 93.73 432 LEU B C 1
ATOM 7843 O O . LEU B 1 432 ? -21.279 -18.019 7.422 1 93.73 432 LEU B O 1
ATOM 7847 N N . THR B 1 433 ? -21.853 -19.486 5.77 1 94.75 433 THR B N 1
ATOM 7848 C CA . THR B 1 433 ? -22.228 -18.43 4.837 1 94.75 433 THR B CA 1
ATOM 7849 C C . THR B 1 433 ? -23.398 -17.615 5.383 1 94.75 433 THR B C 1
ATOM 7851 O O . THR B 1 433 ? -23.416 -16.389 5.263 1 94.75 433 THR B O 1
ATOM 7854 N N . LEU B 1 434 ? -24.35 -18.241 5.999 1 96.15 434 LEU B N 1
ATOM 7855 C CA . LEU B 1 434 ? -25.502 -17.559 6.578 1 96.15 434 LEU B CA 1
ATOM 7856 C C . LEU B 1 434 ? -25.074 -16.639 7.717 1 96.15 434 LEU B C 1
ATOM 7858 O O . LEU B 1 434 ? -25.461 -15.469 7.754 1 96.15 434 LEU B O 1
ATOM 7862 N N . ILE B 1 435 ? -24.246 -17.081 8.592 1 95.71 435 ILE B N 1
ATOM 7863 C CA . ILE B 1 435 ? -23.819 -16.323 9.763 1 95.71 435 ILE B CA 1
ATOM 7864 C C . ILE B 1 435 ? -22.964 -15.136 9.326 1 95.71 435 ILE B C 1
ATOM 7866 O O . ILE B 1 435 ? -23.152 -14.016 9.807 1 95.71 435 ILE B O 1
ATOM 7870 N N . THR B 1 436 ? -22.08 -15.379 8.42 1 95.04 436 THR B N 1
ATOM 7871 C CA . THR B 1 436 ? -21.176 -14.33 7.962 1 95.04 436 THR B CA 1
ATOM 7872 C C . THR B 1 436 ? -21.953 -13.203 7.288 1 95.04 436 THR B C 1
ATOM 7874 O O . THR B 1 436 ? -21.729 -12.026 7.58 1 95.04 436 THR B O 1
ATOM 7877 N N . ASN B 1 437 ? -22.91 -13.543 6.425 1 96.21 437 ASN B N 1
ATOM 7878 C CA . ASN B 1 437 ? -23.644 -12.516 5.695 1 96.21 437 ASN B CA 1
ATOM 7879 C C . ASN B 1 437 ? -24.665 -11.815 6.587 1 96.21 437 ASN B C 1
ATOM 7881 O O . ASN B 1 437 ? -24.931 -10.624 6.416 1 96.21 437 ASN B O 1
ATOM 7885 N N . LEU B 1 438 ? -25.153 -12.485 7.545 1 96.04 438 LEU B N 1
ATOM 7886 C CA . LEU B 1 438 ? -26.04 -11.842 8.508 1 96.04 438 LEU B CA 1
ATOM 7887 C C . LEU B 1 438 ? -25.281 -10.824 9.353 1 96.04 438 LEU B C 1
ATOM 7889 O O . LEU B 1 438 ? -25.725 -9.685 9.508 1 96.04 438 LEU B O 1
ATOM 7893 N N . PHE B 1 439 ? -24.155 -11.232 9.823 1 96.11 439 PHE B N 1
ATOM 7894 C CA . PHE B 1 439 ? -23.331 -10.335 10.625 1 96.11 439 PHE B CA 1
ATOM 7895 C C . PHE B 1 439 ? -22.813 -9.177 9.781 1 96.11 439 PHE B C 1
ATOM 7897 O O . PHE B 1 439 ? -22.657 -8.06 10.279 1 96.11 439 PHE B O 1
ATOM 7904 N N . MET B 1 440 ? -22.511 -9.451 8.557 1 96.36 440 MET B N 1
ATOM 7905 C CA . MET B 1 440 ? -22.044 -8.398 7.659 1 96.36 440 MET B CA 1
ATOM 7906 C C . MET B 1 440 ? -23.108 -7.32 7.486 1 96.36 440 MET B C 1
ATOM 7908 O O . MET B 1 440 ? -22.805 -6.127 7.555 1 96.36 440 MET B O 1
ATOM 7912 N N . LEU B 1 441 ? -24.382 -7.714 7.343 1 96.84 441 LEU B N 1
ATOM 7913 C CA . LEU B 1 441 ? -25.476 -6.767 7.16 1 96.84 441 LEU B CA 1
ATOM 7914 C C . LEU B 1 441 ? -25.732 -5.978 8.44 1 96.84 441 LEU B C 1
ATOM 7916 O O . LEU B 1 441 ? -25.937 -4.763 8.395 1 96.84 441 LEU B O 1
ATOM 7920 N N . ILE B 1 442 ? -25.583 -6.606 9.531 1 96.55 442 ILE B N 1
ATOM 7921 C CA . ILE B 1 442 ? -25.813 -5.956 10.817 1 96.55 442 ILE B CA 1
ATOM 7922 C C . ILE B 1 442 ? -24.689 -4.962 11.101 1 96.55 442 ILE B C 1
ATOM 7924 O O . ILE B 1 442 ? -24.946 -3.816 11.477 1 96.55 442 ILE B O 1
ATOM 7928 N N . GLN B 1 443 ? -23.53 -5.431 10.912 1 97.16 443 GLN B N 1
ATOM 7929 C CA . GLN B 1 443 ? -22.379 -4.575 11.176 1 97.16 443 GLN B CA 1
ATOM 7930 C C . GLN B 1 443 ? -22.335 -3.396 10.208 1 97.16 443 GLN B C 1
ATOM 7932 O O . GLN B 1 443 ? -22.045 -2.267 10.609 1 97.16 443 GLN B O 1
ATOM 7937 N N . ALA B 1 444 ? -22.615 -3.646 8.951 1 96 444 ALA B N 1
ATOM 7938 C CA . ALA B 1 444 ? -22.599 -2.578 7.955 1 96 444 ALA B CA 1
ATOM 7939 C C . ALA B 1 444 ? -23.694 -1.552 8.233 1 96 444 ALA B C 1
ATOM 7941 O O . ALA B 1 444 ? -23.477 -0.347 8.084 1 96 444 ALA B O 1
ATOM 7942 N N . GLY B 1 445 ? -24.871 -2.026 8.612 1 95.65 445 GLY B N 1
ATOM 7943 C CA . GLY B 1 445 ? -25.946 -1.113 8.97 1 95.65 445 GLY B CA 1
ATOM 7944 C C . GLY B 1 445 ? -25.619 -0.248 10.172 1 95.65 445 GLY B C 1
ATOM 7945 O O . GLY B 1 445 ? -25.856 0.961 10.156 1 95.65 445 GLY B O 1
ATOM 7946 N N . ALA B 1 446 ? -25.037 -0.841 11.16 1 95.92 446 ALA B N 1
ATOM 7947 C CA . ALA B 1 446 ? -24.652 -0.113 12.366 1 95.92 446 ALA B CA 1
ATOM 7948 C C . ALA B 1 446 ? -23.547 0.897 12.069 1 95.92 446 ALA B C 1
ATOM 7950 O O . ALA B 1 446 ? -23.605 2.042 12.525 1 95.92 446 ALA B O 1
ATOM 7951 N N . GLN B 1 447 ? -22.683 0.471 11.334 1 95.2 447 GLN B N 1
ATOM 7952 C CA . GLN B 1 447 ? -21.554 1.338 11.015 1 95.2 447 GLN B CA 1
ATOM 7953 C C . GLN B 1 447 ? -21.987 2.5 10.126 1 95.2 447 GLN B C 1
ATOM 7955 O O . GLN B 1 447 ? -21.522 3.629 10.3 1 95.2 447 GLN B O 1
ATOM 7960 N N . ALA B 1 448 ? -22.822 2.221 9.16 1 95.01 448 ALA B N 1
ATOM 7961 C CA . ALA B 1 448 ? -23.319 3.282 8.287 1 95.01 448 ALA B CA 1
ATOM 7962 C C . ALA B 1 448 ? -24.083 4.335 9.085 1 95.01 448 ALA B C 1
ATOM 7964 O O . ALA B 1 448 ? -23.883 5.536 8.89 1 95.01 448 ALA B O 1
ATOM 7965 N N . THR B 1 449 ? -24.866 3.93 10.007 1 93.66 449 THR B N 1
ATOM 7966 C CA . THR B 1 449 ? -25.626 4.857 10.838 1 93.66 449 THR B CA 1
ATOM 7967 C C . THR B 1 449 ? -24.694 5.674 11.728 1 93.66 449 THR B C 1
ATOM 7969 O O . THR B 1 449 ? -24.859 6.888 11.86 1 93.66 449 THR B O 1
ATOM 7972 N N . PHE B 1 450 ? -23.733 5.027 12.256 1 94.63 450 PHE B N 1
ATOM 7973 C CA . PHE B 1 450 ? -22.768 5.692 13.124 1 94.63 450 PHE B CA 1
ATOM 7974 C C . PHE B 1 450 ? -21.974 6.737 12.349 1 94.63 450 PHE B C 1
ATOM 7976 O O . PHE B 1 450 ? -21.823 7.872 12.806 1 94.63 450 PHE B O 1
ATOM 7983 N N . THR B 1 451 ? -21.518 6.34 11.209 1 93.37 451 THR B N 1
ATOM 7984 C CA . THR B 1 451 ? -20.673 7.234 10.424 1 93.37 451 THR B CA 1
ATOM 7985 C C . THR B 1 451 ? -21.476 8.426 9.91 1 93.37 451 THR B C 1
ATOM 7987 O O . THR B 1 451 ? -20.996 9.561 9.932 1 93.37 451 THR B O 1
ATOM 7990 N N . LEU B 1 452 ? -22.729 8.236 9.446 1 90.37 452 LEU B N 1
ATOM 7991 C CA . LEU B 1 452 ? -23.574 9.322 8.961 1 90.37 452 LEU B CA 1
ATOM 7992 C C . LEU B 1 452 ? -23.917 10.288 10.09 1 90.37 452 LEU B C 1
ATOM 7994 O O . LEU B 1 452 ? -23.979 11.501 9.877 1 90.37 452 LEU B O 1
ATOM 7998 N N . ALA B 1 453 ? -24.025 9.778 11.264 1 90.01 453 ALA B N 1
ATOM 7999 C CA . ALA B 1 453 ? -24.345 10.612 12.419 1 90.01 453 ALA B CA 1
ATOM 8000 C C . ALA B 1 453 ? -23.123 11.398 12.884 1 90.01 453 ALA B C 1
ATOM 8002 O O . ALA B 1 453 ? -23.229 12.577 13.231 1 90.01 453 ALA B O 1
ATOM 8003 N N . THR B 1 454 ? -22.046 10.775 12.836 1 91.46 454 THR B N 1
ATOM 8004 C CA . THR B 1 454 ? -20.861 11.386 13.43 1 91.46 454 THR B CA 1
ATOM 8005 C C . THR B 1 454 ? -20.218 12.373 12.459 1 91.46 454 THR B C 1
ATOM 8007 O O . THR B 1 454 ? -19.435 13.233 12.868 1 91.46 454 THR B O 1
ATOM 8010 N N . LEU B 1 455 ? -20.532 12.255 11.201 1 89.01 455 LEU B N 1
ATOM 8011 C CA . LEU B 1 455 ? -20.06 13.247 10.241 1 89.01 455 LEU B CA 1
ATOM 8012 C C . LEU B 1 455 ? -20.63 14.625 10.56 1 89.01 455 LEU B C 1
ATOM 8014 O O . LEU B 1 455 ? -20.039 15.645 10.197 1 89.01 455 LEU B O 1
ATOM 8018 N N . ARG B 1 456 ? -21.677 14.695 11.331 1 86.28 456 ARG B N 1
ATOM 8019 C CA . ARG B 1 456 ? -22.345 15.94 11.696 1 86.28 456 ARG B CA 1
ATOM 8020 C C . ARG B 1 456 ? -22.109 16.278 13.164 1 86.28 456 ARG B C 1
ATOM 8022 O O . ARG B 1 456 ? -22.772 17.157 13.719 1 86.28 456 ARG B O 1
ATOM 8029 N N . ALA B 1 457 ? -21.219 15.526 13.72 1 86.42 457 ALA B N 1
ATOM 8030 C CA . ALA B 1 457 ? -20.985 15.723 15.148 1 86.42 457 ALA B CA 1
ATOM 8031 C C . ALA B 1 457 ? -19.786 16.637 15.386 1 86.42 457 ALA B C 1
ATOM 8033 O O . ALA B 1 457 ? -18.829 16.63 14.609 1 86.42 457 ALA B O 1
ATOM 8034 N N . SER B 1 458 ? -19.914 17.525 16.368 1 85.74 458 SER B N 1
ATOM 8035 C CA . SER B 1 458 ? -18.828 18.401 16.797 1 85.74 458 SER B CA 1
ATOM 8036 C C . SER B 1 458 ? -18.711 18.432 18.317 1 85.74 458 SER B C 1
ATOM 8038 O O . SER B 1 458 ? -19.634 18.023 19.025 1 85.74 458 SER B O 1
ATOM 8040 N N . ALA B 1 459 ? -17.562 18.854 18.714 1 86.19 459 ALA B N 1
ATOM 8041 C CA . ALA B 1 459 ? -17.336 18.917 20.156 1 86.19 459 ALA B CA 1
ATOM 8042 C C . ALA B 1 459 ? -18.208 19.99 20.801 1 86.19 459 ALA B C 1
ATOM 8044 O O . ALA B 1 459 ? -18.313 21.106 20.286 1 86.19 459 ALA B O 1
ATOM 8045 N N . ARG B 1 460 ? -18.88 19.696 21.875 1 81.49 460 ARG B N 1
ATOM 8046 C CA . ARG B 1 460 ? -19.775 20.601 22.589 1 81.49 460 ARG B CA 1
ATOM 8047 C C . ARG B 1 460 ? -19.013 21.42 23.625 1 81.49 460 ARG B C 1
ATOM 8049 O O . ARG B 1 460 ? -19.258 22.619 23.779 1 81.49 460 ARG B O 1
ATOM 8056 N N . ASN B 1 461 ? -18.155 20.697 24.353 1 81.21 461 ASN B N 1
ATOM 8057 C CA . ASN B 1 461 ? -17.469 21.325 25.478 1 81.21 461 ASN B CA 1
ATOM 8058 C C . ASN B 1 461 ? -15.954 21.188 25.358 1 81.21 461 ASN B C 1
ATOM 8060 O O . ASN B 1 461 ? -15.459 20.423 24.528 1 81.21 461 ASN B O 1
ATOM 8064 N N . HIS B 1 462 ? -15.244 22.021 26.079 1 80.86 462 HIS B N 1
ATOM 8065 C CA . HIS B 1 462 ? -13.785 22.023 26.099 1 80.86 462 HIS B CA 1
ATOM 8066 C C . HIS B 1 462 ? -13.24 20.72 26.673 1 80.86 462 HIS B C 1
ATOM 8068 O O . HIS B 1 462 ? -12.138 20.294 26.319 1 80.86 462 HIS B O 1
ATOM 8074 N N . GLU B 1 463 ? -14.079 20.088 27.523 1 79.76 463 GLU B N 1
ATOM 8075 C CA . GLU B 1 463 ? -13.639 18.809 28.072 1 79.76 463 GLU B CA 1
ATOM 8076 C C . GLU B 1 463 ? -13.556 17.741 26.986 1 79.76 463 GLU B C 1
ATOM 8078 O O . GLU B 1 463 ? -12.63 16.927 26.978 1 79.76 463 GLU B O 1
ATOM 8083 N N . GLN B 1 464 ? -14.458 17.891 26.119 1 82.85 464 GLN B N 1
ATOM 8084 C CA . GLN B 1 464 ? -14.482 16.929 25.022 1 82.85 464 GLN B CA 1
ATOM 8085 C C . GLN B 1 464 ? -13.335 17.179 24.047 1 82.85 464 GLN B C 1
ATOM 8087 O O . GLN B 1 464 ? -12.878 16.257 23.368 1 82.85 464 GLN B O 1
ATOM 8092 N N . LEU B 1 465 ? -12.888 18.362 24.001 1 80.47 465 LEU B N 1
ATOM 8093 C CA . LEU B 1 465 ? -11.753 18.706 23.151 1 80.47 465 LEU B CA 1
ATOM 8094 C C . LEU B 1 465 ? -10.461 18.114 23.704 1 80.47 465 LEU B C 1
ATOM 8096 O O . LEU B 1 465 ? -9.581 17.711 22.94 1 80.47 465 LEU B O 1
ATOM 8100 N N . ARG B 1 466 ? -10.499 18.035 25.037 1 78.59 466 ARG B N 1
ATOM 8101 C CA . ARG B 1 466 ? -9.285 17.548 25.684 1 78.59 466 ARG B CA 1
ATOM 8102 C C . ARG B 1 466 ? -9.287 16.026 25.778 1 78.59 466 ARG B C 1
ATOM 8104 O O . ARG B 1 466 ? -8.286 15.378 25.466 1 78.59 466 ARG B O 1
ATOM 8111 N N . GLU B 1 467 ? -10.379 15.456 26.197 1 81.17 467 GLU B N 1
ATOM 8112 C CA . GLU B 1 467 ? -10.446 14.015 26.418 1 81.17 467 GLU B CA 1
ATOM 8113 C C . GLU B 1 467 ? -10.667 13.265 25.107 1 81.17 467 GLU B C 1
ATOM 8115 O O . GLU B 1 467 ? -10.242 12.117 24.963 1 81.17 467 GLU B O 1
ATOM 8120 N N . LYS B 1 468 ? -11.2 13.954 24.137 1 86.33 468 LYS B N 1
ATOM 8121 C CA . LYS B 1 468 ? -11.525 13.37 22.839 1 86.33 468 LYS B CA 1
ATOM 8122 C C . LYS B 1 468 ? -12.138 11.981 22.998 1 86.33 468 LYS B C 1
ATOM 8124 O O . LYS B 1 468 ? -11.557 10.987 22.559 1 86.33 468 LYS B O 1
ATOM 8129 N N . PRO B 1 469 ? -13.209 11.864 23.601 1 86.17 469 PRO B N 1
ATOM 8130 C CA . PRO B 1 469 ? -13.855 10.569 23.823 1 86.17 469 PRO B CA 1
ATOM 8131 C C . PRO B 1 469 ? -14.159 9.83 22.522 1 86.17 469 PRO B C 1
ATOM 8133 O O . PRO B 1 469 ? -14.683 10.425 21.577 1 86.17 469 PRO B O 1
ATOM 8136 N N . GLY B 1 470 ? -13.853 8.586 22.438 1 89.93 470 GLY B N 1
ATOM 8137 C CA . GLY B 1 470 ? -14.2 7.739 21.308 1 89.93 470 GLY B CA 1
ATOM 8138 C C . GLY B 1 470 ? -13.18 7.792 20.186 1 89.93 470 GLY B C 1
ATOM 8139 O O . GLY B 1 470 ? -13.314 7.088 19.184 1 89.93 470 GLY B O 1
ATOM 8140 N N . ARG B 1 471 ? -12.246 8.614 20.364 1 91.11 471 ARG B N 1
ATOM 8141 C CA . ARG B 1 471 ? -11.257 8.764 19.302 1 91.11 471 ARG B CA 1
ATOM 8142 C C . ARG B 1 471 ? -10.462 7.476 19.108 1 91.11 471 ARG B C 1
ATOM 8144 O O . ARG B 1 471 ? -10.098 7.129 17.983 1 91.11 471 ARG B O 1
ATOM 8151 N N . GLN B 1 472 ? -10.191 6.711 20.134 1 92.13 472 GLN B N 1
ATOM 8152 C CA . GLN B 1 472 ? -9.491 5.433 20.061 1 92.13 472 GLN B CA 1
ATOM 8153 C C . GLN B 1 472 ? -10.297 4.41 19.266 1 92.13 472 GLN B C 1
ATOM 8155 O O . GLN B 1 472 ? -9.743 3.685 18.436 1 92.13 472 GLN B O 1
ATOM 8160 N N . CYS B 1 473 ? -11.514 4.435 19.524 1 93.49 473 CYS B N 1
ATOM 8161 C CA . CYS B 1 473 ? -12.38 3.482 18.839 1 93.49 473 CYS B CA 1
ATOM 8162 C C . CYS B 1 473 ? -12.537 3.847 17.368 1 93.49 473 CYS B C 1
ATOM 8164 O O . CYS B 1 473 ? -12.597 2.966 16.508 1 93.49 473 CYS B O 1
ATOM 8166 N N . VAL B 1 474 ? -12.604 5.096 17.093 1 94.86 474 VAL B N 1
ATOM 8167 C CA . VAL B 1 474 ? -12.724 5.539 15.707 1 94.86 474 VAL B CA 1
ATOM 8168 C C . VAL B 1 474 ? -11.456 5.176 14.937 1 94.86 474 VAL B C 1
ATOM 8170 O O . VAL B 1 474 ? -11.527 4.713 13.796 1 94.86 474 VAL B O 1
ATOM 8173 N N . THR B 1 475 ? -10.348 5.332 15.594 1 94.3 475 THR B N 1
ATOM 8174 C CA . THR B 1 475 ? -9.085 4.95 14.971 1 94.3 475 THR B CA 1
ATOM 8175 C C . THR B 1 475 ? -9.037 3.445 14.725 1 94.3 475 THR B C 1
ATOM 8177 O O . THR B 1 475 ? -8.601 2.998 13.662 1 94.3 475 THR B O 1
ATOM 8180 N N . PHE B 1 476 ? -9.464 2.74 15.676 1 95.49 476 PHE B N 1
ATOM 8181 C CA . PHE B 1 476 ? -9.529 1.29 15.543 1 95.49 476 PHE B CA 1
ATOM 8182 C C . PHE B 1 476 ? -10.435 0.892 14.385 1 95.49 476 PHE B C 1
ATOM 8184 O O . PHE B 1 476 ? -10.096 0.002 13.602 1 95.49 476 PHE B O 1
ATOM 8191 N N . LEU B 1 477 ? -11.524 1.541 14.273 1 96.87 477 LEU B N 1
ATOM 8192 C CA . LEU B 1 477 ? -12.499 1.237 13.231 1 96.87 477 LEU B CA 1
ATOM 8193 C C . LEU B 1 477 ? -11.942 1.574 11.851 1 96.87 477 LEU B C 1
ATOM 8195 O O . LEU B 1 477 ? -12.278 0.916 10.864 1 96.87 477 LEU B O 1
ATOM 8199 N N . ILE B 1 478 ? -11.122 2.58 11.734 1 96.22 478 ILE B N 1
ATOM 8200 C CA . ILE B 1 478 ? -10.491 2.922 10.464 1 96.22 478 ILE B CA 1
ATOM 8201 C C . ILE B 1 478 ? -9.672 1.736 9.959 1 96.22 478 ILE B C 1
ATOM 8203 O O . ILE B 1 478 ? -9.818 1.318 8.807 1 96.22 478 ILE B O 1
ATOM 8207 N N . ILE B 1 479 ? -8.94 1.122 10.82 1 95.63 479 ILE B N 1
ATOM 8208 C CA . ILE B 1 479 ? -8.072 0.016 10.43 1 95.63 479 ILE B CA 1
ATOM 8209 C C . ILE B 1 479 ? -8.908 -1.242 10.206 1 95.63 479 ILE B C 1
ATOM 8211 O O . ILE B 1 479 ? -8.609 -2.043 9.317 1 95.63 479 ILE B O 1
ATOM 8215 N N . CYS B 1 480 ? -9.945 -1.353 10.983 1 95.97 480 CYS B N 1
ATOM 8216 C CA . CYS B 1 480 ? -10.836 -2.494 10.808 1 95.97 480 CYS B CA 1
ATOM 8217 C C . CYS B 1 480 ? -11.498 -2.464 9.435 1 95.97 480 CYS B C 1
ATOM 8219 O O . CYS B 1 480 ? -11.564 -3.486 8.751 1 95.97 480 CYS B O 1
ATOM 8221 N N . ASN B 1 481 ? -11.971 -1.321 9.11 1 96.53 481 ASN B N 1
ATOM 8222 C CA . ASN B 1 481 ? -12.6 -1.206 7.798 1 96.53 481 ASN B CA 1
ATOM 8223 C C . ASN B 1 481 ? -11.586 -1.386 6.672 1 96.53 481 ASN B C 1
ATOM 8225 O O . ASN B 1 481 ? -11.914 -1.93 5.617 1 96.53 481 ASN B O 1
ATOM 8229 N N . PHE B 1 482 ? -10.437 -0.994 6.9 1 94.78 482 PHE B N 1
ATOM 8230 C CA . PHE B 1 482 ? -9.384 -1.227 5.919 1 94.78 482 PHE B CA 1
ATOM 8231 C C . PHE B 1 482 ? -9.101 -2.718 5.772 1 94.78 482 PHE B C 1
ATOM 8233 O O . PHE B 1 482 ? -8.909 -3.212 4.659 1 94.78 482 PHE B O 1
ATOM 8240 N N . ALA B 1 483 ? -9.091 -3.382 6.87 1 95.43 483 ALA B N 1
ATOM 8241 C CA . ALA B 1 483 ? -8.897 -4.829 6.851 1 95.43 483 ALA B CA 1
ATOM 8242 C C . ALA B 1 483 ? -10.033 -5.525 6.107 1 95.43 483 ALA B C 1
ATOM 8244 O O . ALA B 1 483 ? -9.794 -6.432 5.305 1 95.43 483 ALA B O 1
ATOM 8245 N N . LEU B 1 484 ? -11.212 -5.092 6.384 1 95.42 484 LEU B N 1
ATOM 8246 C CA . LEU B 1 484 ? -12.366 -5.678 5.712 1 95.42 484 LEU B CA 1
ATOM 8247 C C . LEU B 1 484 ? -12.34 -5.372 4.219 1 95.42 484 LEU B C 1
ATOM 8249 O O . LEU B 1 484 ? -12.778 -6.188 3.405 1 95.42 484 LEU B O 1
ATOM 8253 N N . TRP B 1 485 ? -11.899 -4.149 3.879 1 94.18 485 TRP B N 1
ATOM 8254 C CA . TRP B 1 485 ? -11.728 -3.789 2.475 1 94.18 485 TRP B CA 1
ATOM 8255 C C . TRP B 1 485 ? -10.767 -4.747 1.78 1 94.18 485 TRP B C 1
ATOM 8257 O O . TRP B 1 485 ? -11.034 -5.205 0.666 1 94.18 485 TRP B O 1
ATOM 8267 N N . VAL B 1 486 ? -9.693 -5.098 2.42 1 92.32 486 VAL B N 1
ATOM 8268 C CA . VAL B 1 486 ? -8.699 -6.013 1.869 1 92.32 486 VAL B CA 1
ATOM 8269 C C . VAL B 1 486 ? -9.298 -7.412 1.743 1 92.32 486 VAL B C 1
ATOM 8271 O O . VAL B 1 486 ? -9.104 -8.088 0.73 1 92.32 486 VAL B O 1
ATOM 8274 N N . VAL B 1 487 ? -10.036 -7.833 2.689 1 91.87 487 VAL B N 1
ATOM 8275 C CA . VAL B 1 487 ? -10.662 -9.151 2.68 1 91.87 487 VAL B CA 1
ATOM 8276 C C . VAL B 1 487 ? -11.663 -9.241 1.531 1 91.87 487 VAL B C 1
ATOM 8278 O O . VAL B 1 487 ? -11.651 -10.205 0.762 1 91.87 487 VAL B O 1
ATOM 8281 N N . ASN B 1 488 ? -12.457 -8.209 1.351 1 90.87 488 ASN B N 1
ATOM 8282 C CA . ASN B 1 488 ? -13.46 -8.207 0.292 1 90.87 488 ASN B CA 1
ATOM 8283 C C . ASN B 1 488 ? -12.816 -8.128 -1.09 1 90.87 488 ASN B C 1
ATOM 8285 O O . ASN B 1 488 ? -13.335 -8.693 -2.054 1 90.87 488 ASN B O 1
ATOM 8289 N N . THR B 1 489 ? -11.714 -7.484 -1.16 1 89.24 489 THR B N 1
ATOM 8290 C CA . THR B 1 489 ? -11.029 -7.31 -2.436 1 89.24 489 THR B CA 1
ATOM 8291 C C . THR B 1 489 ? -10.342 -8.605 -2.861 1 89.24 489 THR B C 1
ATOM 8293 O O . THR B 1 489 ? -10.354 -8.962 -4.041 1 89.24 489 THR B O 1
ATOM 8296 N N . PHE B 1 490 ? -9.866 -9.42 -1.889 1 87.6 490 PHE B N 1
ATOM 8297 C CA . PHE B 1 490 ? -9.021 -10.542 -2.279 1 87.6 490 PHE B CA 1
ATOM 8298 C C . PHE B 1 490 ? -9.748 -11.865 -2.073 1 87.6 490 PHE B C 1
ATOM 8300 O O . PHE B 1 490 ? -9.41 -12.87 -2.703 1 87.6 490 PHE B O 1
ATOM 8307 N N . GLU B 1 491 ? -10.728 -11.895 -1.234 1 88.01 491 GLU B N 1
ATOM 8308 C CA . GLU B 1 491 ? -11.373 -13.173 -0.945 1 88.01 491 GLU B CA 1
ATOM 8309 C C . GLU B 1 491 ? -12.787 -13.218 -1.516 1 88.01 491 GLU B C 1
ATOM 8311 O O . GLU B 1 491 ? -13.115 -14.106 -2.306 1 88.01 491 GLU B O 1
ATOM 8316 N N . THR B 1 492 ? -13.557 -12.258 -1.282 1 85.48 492 THR B N 1
ATOM 8317 C CA . THR B 1 492 ? -14.983 -12.29 -1.587 1 85.48 492 THR B CA 1
ATOM 8318 C C . THR B 1 492 ? -15.213 -12.286 -3.096 1 85.48 492 THR B C 1
ATOM 8320 O O . THR B 1 492 ? -16.229 -12.794 -3.575 1 85.48 492 THR B O 1
ATOM 8323 N N . GLN B 1 493 ? -14.259 -11.869 -3.84 1 82.66 493 GLN B N 1
ATOM 8324 C CA . GLN B 1 493 ? -14.437 -11.778 -5.285 1 82.66 493 GLN B CA 1
ATOM 8325 C C . GLN B 1 493 ? -14.147 -13.116 -5.96 1 82.66 493 GLN B C 1
ATOM 8327 O O . GLN B 1 493 ? -14.521 -13.327 -7.116 1 82.66 493 GLN B O 1
ATOM 8332 N N . ARG B 1 494 ? -13.637 -14.009 -5.229 1 83.39 494 ARG B N 1
ATOM 8333 C CA . ARG B 1 494 ? -13.267 -15.296 -5.81 1 83.39 494 ARG B CA 1
ATOM 8334 C C . ARG B 1 494 ? -14.444 -16.265 -5.788 1 83.39 494 ARG B C 1
ATOM 8336 O O . ARG B 1 494 ? -15.204 -16.305 -4.819 1 83.39 494 ARG B O 1
ATOM 8343 N N . ILE B 1 495 ? -14.513 -17.069 -6.786 1 81.05 495 ILE B N 1
ATOM 8344 C CA . ILE B 1 495 ? -15.596 -18.037 -6.922 1 81.05 495 ILE B CA 1
ATOM 8345 C C . ILE B 1 495 ? -15.459 -19.118 -5.852 1 81.05 495 ILE B C 1
ATOM 8347 O O . ILE B 1 495 ? -16.46 -19.646 -5.362 1 81.05 495 ILE B O 1
ATOM 8351 N N . GLU B 1 496 ? -14.26 -19.369 -5.406 1 82.04 496 GLU B N 1
ATOM 8352 C CA . GLU B 1 496 ? -13.998 -20.422 -4.429 1 82.04 496 GLU B CA 1
ATOM 8353 C C . GLU B 1 496 ? -14.556 -20.053 -3.058 1 82.04 496 GLU B C 1
ATOM 8355 O O . GLU B 1 496 ? -14.888 -20.933 -2.26 1 82.04 496 GLU B O 1
ATOM 8360 N N . TYR B 1 497 ? -14.615 -18.733 -2.864 1 88.49 497 TYR B N 1
ATOM 8361 C CA . TYR B 1 497 ? -15.123 -18.254 -1.583 1 88.49 497 TYR B CA 1
ATOM 8362 C C . TYR B 1 497 ? -16.64 -18.382 -1.516 1 88.49 497 TYR B C 1
ATOM 8364 O O . TYR B 1 497 ? -17.212 -18.499 -0.429 1 88.49 497 TYR B O 1
ATOM 8372 N N . ASN B 1 498 ? -17.352 -18.39 -2.672 1 91.35 498 ASN B N 1
ATOM 8373 C CA . ASN B 1 498 ? -18.808 -18.393 -2.758 1 91.35 498 ASN B CA 1
ATOM 8374 C C . ASN B 1 498 ? -19.335 -19.711 -3.319 1 91.35 498 ASN B C 1
ATOM 8376 O O . ASN B 1 498 ? -20.168 -19.715 -4.227 1 91.35 498 ASN B O 1
ATOM 8380 N N . GLN B 1 499 ? -18.967 -20.797 -2.747 1 89.88 499 GLN B N 1
ATOM 8381 C CA . GLN B 1 499 ? -19.337 -22.115 -3.253 1 89.88 499 GLN B CA 1
ATOM 8382 C C . GLN B 1 499 ? -20.825 -22.384 -3.05 1 89.88 499 GLN B C 1
ATOM 8384 O O . GLN B 1 499 ? -21.485 -22.946 -3.927 1 89.88 499 GLN B O 1
ATOM 8389 N N . THR B 1 500 ? -21.355 -21.943 -1.939 1 92.86 500 THR B N 1
ATOM 8390 C CA . THR B 1 500 ? -22.768 -22.16 -1.649 1 92.86 500 THR B CA 1
ATOM 8391 C C . THR B 1 500 ? -23.646 -21.407 -2.645 1 92.86 500 THR B C 1
ATOM 8393 O O . THR B 1 500 ? -24.643 -21.944 -3.131 1 92.86 500 THR B O 1
ATOM 8396 N N . GLN B 1 501 ? -23.23 -20.25 -3.021 1 94.54 501 GLN B N 1
ATOM 8397 C CA . GLN B 1 501 ? -23.984 -19.422 -3.956 1 94.54 501 GLN B CA 1
ATOM 8398 C C . GLN B 1 501 ? -23.877 -19.963 -5.379 1 94.54 501 GLN B C 1
ATOM 8400 O O . GLN B 1 501 ? -24.866 -19.988 -6.114 1 94.54 501 GLN B O 1
ATOM 8405 N N . VAL B 1 502 ? -22.713 -20.423 -5.727 1 92.37 502 VAL B N 1
ATOM 8406 C CA . VAL B 1 502 ? -22.496 -20.962 -7.065 1 92.37 502 VAL B CA 1
ATOM 8407 C C . VAL B 1 502 ? -23.28 -22.262 -7.232 1 92.37 502 VAL B C 1
ATOM 8409 O O . VAL B 1 502 ? -23.835 -22.527 -8.301 1 92.37 502 VAL B O 1
ATOM 8412 N N . ASN B 1 503 ? -23.32 -23.062 -6.178 1 91.7 503 ASN B N 1
ATOM 8413 C CA . ASN B 1 503 ? -24.054 -24.321 -6.24 1 91.7 503 ASN B CA 1
ATOM 8414 C C . ASN B 1 503 ? -25.558 -24.088 -6.351 1 91.7 503 ASN B C 1
ATOM 8416 O O . ASN B 1 503 ? -26.261 -24.851 -7.016 1 91.7 503 ASN B O 1
ATOM 8420 N N . PHE B 1 504 ? -26.027 -23.069 -5.773 1 94.4 504 PHE B N 1
ATOM 8421 C CA . PHE B 1 504 ? -27.458 -22.788 -5.77 1 94.4 504 PHE B CA 1
ATOM 8422 C C . PHE B 1 504 ? -27.873 -22.08 -7.054 1 94.4 504 PHE B C 1
ATOM 8424 O O . PHE B 1 504 ? -28.785 -22.531 -7.751 1 94.4 504 PHE B O 1
ATOM 8431 N N . TYR B 1 505 ? -27.246 -20.972 -7.447 1 93.96 505 TYR B N 1
ATOM 8432 C CA . TYR B 1 505 ? -27.648 -20.141 -8.576 1 93.96 505 TYR B CA 1
ATOM 8433 C C . TYR B 1 505 ? -27.01 -20.633 -9.869 1 93.96 505 TYR B C 1
ATOM 8435 O O . TYR B 1 505 ? -27.508 -20.349 -10.961 1 93.96 505 TYR B O 1
ATOM 8443 N N . GLY B 1 506 ? -25.963 -21.275 -9.807 1 91.33 506 GLY B N 1
ATOM 8444 C CA . GLY B 1 506 ? -25.138 -21.545 -10.973 1 91.33 506 GLY B CA 1
ATOM 8445 C C . GLY B 1 506 ? -24.045 -20.514 -11.182 1 91.33 506 GLY B C 1
ATOM 8446 O O . GLY B 1 506 ? -24.102 -19.419 -10.619 1 91.33 506 GLY B O 1
ATOM 8447 N N . THR B 1 507 ? -23.024 -20.814 -11.914 1 88.23 507 THR B N 1
ATOM 8448 C CA . THR B 1 507 ? -21.864 -19.956 -12.124 1 88.23 507 THR B CA 1
ATOM 8449 C C . THR B 1 507 ? -22.255 -18.696 -12.891 1 88.23 507 THR B C 1
ATOM 8451 O O . THR B 1 507 ? -21.779 -17.601 -12.582 1 88.23 507 THR B O 1
ATOM 8454 N N . THR B 1 508 ? -23.134 -18.796 -13.9 1 88.38 508 THR B N 1
ATOM 8455 C CA . THR B 1 508 ? -23.502 -17.658 -14.736 1 88.38 508 THR B CA 1
ATOM 8456 C C . THR B 1 508 ? -24.326 -16.648 -13.942 1 88.38 508 THR B C 1
ATOM 8458 O O . THR B 1 508 ? -23.989 -15.463 -13.896 1 88.38 508 THR B O 1
ATOM 8461 N N . ALA B 1 509 ? -25.349 -17.089 -13.266 1 92.19 509 ALA B N 1
ATOM 8462 C CA . ALA B 1 509 ? -26.214 -16.195 -12.502 1 92.19 509 ALA B CA 1
ATOM 8463 C C . ALA B 1 509 ? -25.455 -15.554 -11.344 1 92.19 509 ALA B C 1
ATOM 8465 O O . ALA B 1 509 ? -25.598 -14.356 -11.088 1 92.19 509 ALA B O 1
ATOM 8466 N N . TRP B 1 510 ? -24.691 -16.273 -10.652 1 93.58 510 TRP B N 1
ATOM 8467 C CA . TRP B 1 510 ? -23.944 -15.723 -9.525 1 93.58 510 TRP B CA 1
ATOM 8468 C C . TRP B 1 510 ? -22.92 -14.698 -10 1 93.58 510 TRP B C 1
ATOM 8470 O O . TRP B 1 510 ? -22.669 -13.7 -9.319 1 93.58 510 TRP B O 1
ATOM 8480 N N . ALA B 1 511 ? -22.294 -14.997 -11.157 1 90.8 511 ALA B N 1
ATOM 8481 C CA . ALA B 1 511 ? -21.345 -14.031 -11.704 1 90.8 511 ALA B CA 1
ATOM 8482 C C . ALA B 1 511 ? -22.013 -12.68 -11.941 1 90.8 511 ALA B C 1
ATOM 8484 O O . ALA B 1 511 ? -21.436 -11.633 -11.636 1 90.8 511 ALA B O 1
ATOM 8485 N N . ILE B 1 512 ? -23.229 -12.701 -12.409 1 90.82 512 ILE B N 1
ATOM 8486 C CA . ILE B 1 512 ? -23.97 -11.47 -12.659 1 90.82 512 ILE B CA 1
ATOM 8487 C C . ILE B 1 512 ? -24.282 -10.778 -11.334 1 90.82 512 ILE B C 1
ATOM 8489 O O . ILE B 1 512 ? -23.998 -9.59 -11.165 1 90.82 512 ILE B O 1
ATOM 8493 N N . PHE B 1 513 ? -24.815 -11.531 -10.348 1 93.1 513 PHE B N 1
ATOM 8494 C CA . PHE B 1 513 ? -25.195 -10.971 -9.056 1 93.1 513 PHE B CA 1
ATOM 8495 C C . PHE B 1 513 ? -23.975 -10.43 -8.32 1 93.1 513 PHE B C 1
ATOM 8497 O O . PHE B 1 513 ? -24.018 -9.334 -7.758 1 93.1 513 PHE B O 1
ATOM 8504 N N . SER B 1 514 ? -22.922 -11.167 -8.355 1 91.95 514 SER B N 1
ATOM 8505 C CA . SER B 1 514 ? -21.725 -10.798 -7.607 1 91.95 514 SER B CA 1
ATOM 8506 C C . SER B 1 514 ? -21.034 -9.59 -8.231 1 91.95 514 SER B C 1
ATOM 8508 O O . SER B 1 514 ? -20.541 -8.713 -7.518 1 91.95 514 SER B O 1
ATOM 8510 N N . HIS B 1 515 ? -21.012 -9.41 -9.528 1 91.27 515 HIS B N 1
ATOM 8511 C CA . HIS B 1 515 ? -20.29 -8.318 -10.171 1 91.27 515 HIS B CA 1
ATOM 8512 C C . HIS B 1 515 ? -21.054 -7.004 -10.046 1 91.27 515 HIS B C 1
ATOM 8514 O O . HIS B 1 515 ? -20.459 -5.926 -10.109 1 91.27 515 HIS B O 1
ATOM 8520 N N . ILE B 1 516 ? -22.339 -7.134 -9.78 1 88.11 516 ILE B N 1
ATOM 8521 C CA . ILE B 1 516 ? -23.141 -5.936 -9.553 1 88.11 516 ILE B CA 1
ATOM 8522 C C . ILE B 1 516 ? -22.996 -5.485 -8.101 1 88.11 516 ILE B C 1
ATOM 8524 O O . ILE B 1 516 ? -22.987 -4.286 -7.816 1 88.11 516 ILE B O 1
ATOM 8528 N N . SER B 1 517 ? -22.845 -6.365 -7.256 1 92.89 517 SER B N 1
ATOM 8529 C CA . SER B 1 517 ? -22.981 -6.042 -5.839 1 92.89 517 SER B CA 1
ATOM 8530 C C . SER B 1 517 ? -21.62 -5.967 -5.156 1 92.89 517 SER B C 1
ATOM 8532 O O . SER B 1 517 ? -21.376 -5.072 -4.344 1 92.89 517 SER B O 1
ATOM 8534 N N . VAL B 1 518 ? -20.653 -6.79 -5.464 1 92.38 518 VAL B N 1
ATOM 8535 C CA . VAL B 1 518 ? -19.406 -6.941 -4.722 1 92.38 518 VAL B CA 1
ATOM 8536 C C . VAL B 1 518 ? -18.568 -5.672 -4.855 1 92.38 518 VAL B C 1
ATOM 8538 O O . VAL B 1 518 ? -18.041 -5.162 -3.864 1 92.38 518 VAL B O 1
ATOM 8541 N N . PRO B 1 519 ? -18.418 -5.031 -6.057 1 90.08 519 PRO B N 1
ATOM 8542 C CA . PRO B 1 519 ? -17.623 -3.804 -6.148 1 90.08 519 PRO B CA 1
ATOM 8543 C C . PRO B 1 519 ? -18.186 -2.672 -5.292 1 90.08 519 PRO B C 1
ATOM 8545 O O . PRO B 1 519 ? -17.424 -1.885 -4.724 1 90.08 519 PRO B O 1
ATOM 8548 N N . LEU B 1 520 ? -19.454 -2.616 -5.23 1 91.31 520 LEU B N 1
ATOM 8549 C CA . LEU B 1 520 ? -20.075 -1.606 -4.381 1 91.31 520 LEU B CA 1
ATOM 8550 C C . LEU B 1 520 ? -19.822 -1.906 -2.907 1 91.31 520 LEU B C 1
ATOM 8552 O O . LEU B 1 520 ? -19.658 -0.986 -2.102 1 91.31 520 LEU B O 1
ATOM 8556 N N . GLY B 1 521 ? -19.865 -3.179 -2.618 1 92.68 521 GLY B N 1
ATOM 8557 C CA . GLY B 1 521 ? -19.528 -3.559 -1.255 1 92.68 521 GLY B CA 1
ATOM 8558 C C . GLY B 1 521 ? -18.093 -3.237 -0.883 1 92.68 521 GLY B C 1
ATOM 8559 O O . GLY B 1 521 ? -17.825 -2.767 0.225 1 92.68 521 GLY B O 1
ATOM 8560 N N . ILE B 1 522 ? -17.178 -3.471 -1.791 1 92.45 522 ILE B N 1
ATOM 8561 C CA . ILE B 1 522 ? -15.776 -3.117 -1.602 1 92.45 522 ILE B CA 1
ATOM 8562 C C . ILE B 1 522 ? -15.646 -1.609 -1.403 1 92.45 522 ILE B C 1
ATOM 8564 O O . ILE B 1 522 ? -14.929 -1.153 -0.509 1 92.45 522 ILE B O 1
ATOM 8568 N N . TYR B 1 523 ? -16.354 -0.92 -2.178 1 92.46 523 TYR B N 1
ATOM 8569 C CA . TYR B 1 523 ? -16.291 0.533 -2.063 1 92.46 523 TYR B CA 1
ATOM 8570 C C . TYR B 1 523 ? -16.845 0.999 -0.722 1 92.46 523 TYR B C 1
ATOM 8572 O O . TYR B 1 523 ? -16.368 1.985 -0.155 1 92.46 523 TYR B O 1
ATOM 8580 N N . PHE B 1 524 ? -17.884 0.367 -0.245 1 94.8 524 PHE B N 1
ATOM 8581 C CA . PHE B 1 524 ? -18.46 0.754 1.037 1 94.8 524 PHE B CA 1
ATOM 8582 C C . PHE B 1 524 ? -17.398 0.757 2.13 1 94.8 524 PHE B C 1
ATOM 8584 O O . PHE B 1 524 ? -17.321 1.695 2.925 1 94.8 524 PHE B O 1
ATOM 8591 N N . ARG B 1 525 ? -16.65 -0.232 2.19 1 94.82 525 ARG B N 1
ATOM 8592 C CA . ARG B 1 525 ? -15.627 -0.348 3.224 1 94.82 525 ARG B CA 1
ATOM 8593 C C . ARG B 1 525 ? -14.548 0.716 3.049 1 94.82 525 ARG B C 1
ATOM 8595 O O . ARG B 1 525 ? -14.053 1.273 4.031 1 94.82 525 ARG B O 1
ATOM 8602 N N . PHE B 1 526 ? -14.225 1.035 1.837 1 93.61 526 PHE B N 1
ATOM 8603 C CA . PHE B 1 526 ? -13.285 2.12 1.581 1 93.61 526 PHE B CA 1
ATOM 8604 C C . PHE B 1 526 ? -13.879 3.461 1.995 1 93.61 526 PHE B C 1
ATOM 8606 O O . PHE B 1 526 ? -13.215 4.262 2.656 1 93.61 526 PHE B O 1
ATOM 8613 N N . ASN B 1 527 ? -15.054 3.642 1.555 1 93.05 527 ASN B N 1
ATOM 8614 C CA . ASN B 1 527 ? -15.722 4.901 1.867 1 93.05 527 ASN B CA 1
ATOM 8615 C C . ASN B 1 527 ? -15.897 5.085 3.371 1 93.05 527 ASN B C 1
ATOM 8617 O O . ASN B 1 527 ? -15.81 6.205 3.878 1 93.05 527 ASN B O 1
ATOM 8621 N N . ALA B 1 528 ? -16.212 3.97 4.046 1 94.77 528 ALA B N 1
ATOM 8622 C CA . ALA B 1 528 ? -16.318 4.031 5.502 1 94.77 528 ALA B CA 1
ATOM 8623 C C . ALA B 1 528 ? -14.995 4.455 6.131 1 94.77 528 ALA B C 1
ATOM 8625 O O . ALA B 1 528 ? -14.977 5.22 7.098 1 94.77 528 ALA B O 1
ATOM 8626 N N . THR B 1 529 ? -13.906 3.995 5.595 1 94.13 529 THR B N 1
ATOM 8627 C CA . THR B 1 529 ? -12.584 4.4 6.06 1 94.13 529 THR B CA 1
ATOM 8628 C C . THR B 1 529 ? -12.372 5.897 5.85 1 94.13 529 THR B C 1
ATOM 8630 O O . THR B 1 529 ? -11.869 6.589 6.738 1 94.13 529 THR B O 1
ATOM 8633 N N . VAL B 1 530 ? -12.801 6.389 4.72 1 92.95 530 VAL B N 1
ATOM 8634 C CA . VAL B 1 530 ? -12.655 7.802 4.389 1 92.95 530 VAL B CA 1
ATOM 8635 C C . VAL B 1 530 ? -13.515 8.645 5.328 1 92.95 530 VAL B C 1
ATOM 8637 O O . VAL B 1 530 ? -13.038 9.625 5.905 1 92.95 530 VAL B O 1
ATOM 8640 N N . ASN B 1 531 ? -14.726 8.257 5.514 1 93.59 531 ASN B N 1
ATOM 8641 C CA . ASN B 1 531 ? -15.643 9 6.371 1 93.59 531 ASN B CA 1
ATOM 8642 C C . ASN B 1 531 ? -15.168 9.014 7.821 1 93.59 531 ASN B C 1
ATOM 8644 O O . ASN B 1 531 ? -15.262 10.038 8.5 1 93.59 531 ASN B O 1
ATOM 8648 N N . LEU B 1 532 ? -14.71 7.899 8.27 1 94.76 532 LEU B N 1
ATOM 8649 C CA . LEU B 1 532 ? -14.199 7.832 9.635 1 94.76 532 LEU B CA 1
ATOM 8650 C C . LEU B 1 532 ? -12.95 8.693 9.791 1 94.76 532 LEU B C 1
ATOM 8652 O O . LEU B 1 532 ? -12.711 9.261 10.859 1 94.76 532 LEU B O 1
ATOM 8656 N N . SER B 1 533 ? -12.171 8.807 8.748 1 91.7 533 SER B N 1
ATOM 8657 C CA . SER B 1 533 ? -11.003 9.681 8.791 1 91.7 533 SER B CA 1
ATOM 8658 C C . SER B 1 533 ? -11.413 11.148 8.869 1 91.7 533 SER B C 1
ATOM 8660 O O . SER B 1 533 ? -10.749 11.949 9.529 1 91.7 533 SER B O 1
ATOM 8662 N N . ILE B 1 534 ? -12.489 11.466 8.195 1 89.76 534 ILE B N 1
ATOM 8663 C CA . ILE B 1 534 ? -13.019 12.822 8.287 1 89.76 534 ILE B CA 1
ATOM 8664 C C . ILE B 1 534 ? -13.493 13.095 9.713 1 89.76 534 ILE B C 1
ATOM 8666 O O . ILE B 1 534 ? -13.203 14.152 10.278 1 89.76 534 ILE B O 1
ATOM 8670 N N . VAL B 1 535 ? -14.172 12.09 10.233 1 90.71 535 VAL B N 1
ATOM 8671 C CA . VAL B 1 535 ? -14.652 12.218 11.605 1 90.71 535 VAL B CA 1
ATOM 8672 C C . VAL B 1 535 ? -13.466 12.37 12.555 1 90.71 535 VAL B C 1
ATOM 8674 O O . VAL B 1 535 ? -13.493 13.203 13.463 1 90.71 535 VAL B O 1
ATOM 8677 N N . TRP B 1 536 ? -12.487 11.582 12.353 1 89.45 536 TRP B N 1
ATOM 8678 C CA . TRP B 1 536 ? -11.287 11.596 13.184 1 89.45 536 TRP B CA 1
ATOM 8679 C C . TRP B 1 536 ? -10.633 12.974 13.173 1 89.45 536 TRP B C 1
ATOM 8681 O O . TRP B 1 536 ? -10.078 13.412 14.184 1 89.45 536 TRP B O 1
ATOM 8691 N N . LYS B 1 537 ? -10.763 13.722 12.154 1 84.98 537 LYS B N 1
ATOM 8692 C CA . LYS B 1 537 ? -10.124 15.027 12.014 1 84.98 537 LYS B CA 1
ATOM 8693 C C . LYS B 1 537 ? -11.03 16.141 12.53 1 84.98 537 LYS B C 1
ATOM 8695 O O . LYS B 1 537 ? -10.559 17.092 13.156 1 84.98 537 LYS B O 1
ATOM 8700 N N . LYS B 1 538 ? -12.31 16.003 12.348 1 83.92 538 LYS B N 1
ATOM 8701 C CA . LYS B 1 538 ? -13.202 17.145 12.523 1 83.92 538 LYS B CA 1
ATOM 8702 C C . LYS B 1 538 ? -13.99 17.034 13.825 1 83.92 538 LYS B C 1
ATOM 8704 O O . LYS B 1 538 ? -14.4 18.046 14.397 1 83.92 538 LYS B O 1
ATOM 8709 N N . ALA B 1 539 ? -14.245 15.911 14.238 1 85.5 539 ALA B N 1
ATOM 8710 C CA . ALA B 1 539 ? -15.216 15.713 15.311 1 85.5 539 ALA B CA 1
ATOM 8711 C C . ALA B 1 539 ? -14.751 16.381 16.602 1 85.5 539 ALA B C 1
ATOM 8713 O O . ALA B 1 539 ? -15.57 16.86 17.391 1 85.5 539 ALA B O 1
ATOM 8714 N N . TRP B 1 540 ? -13.5 16.534 16.84 1 86.42 540 TRP B N 1
ATOM 8715 C CA . TRP B 1 540 ? -13.044 17.078 18.115 1 86.42 540 TRP B CA 1
ATOM 8716 C C . TRP B 1 540 ? -12.402 18.448 17.923 1 86.42 540 TRP B C 1
ATOM 8718 O O . TRP B 1 540 ? -11.493 18.824 18.668 1 86.42 540 TRP B O 1
ATOM 8728 N N . LYS B 1 541 ? -12.756 19.093 16.907 1 76.92 541 LYS B N 1
ATOM 8729 C CA . LYS B 1 541 ? -12.379 20.489 16.702 1 76.92 541 LYS B CA 1
ATOM 8730 C C . LYS B 1 541 ? -13.555 21.422 16.975 1 76.92 541 LYS B C 1
ATOM 8732 O O . LYS B 1 541 ? -14.702 21.089 16.672 1 76.92 541 LYS B O 1
ATOM 8737 N N . LYS B 1 542 ? -13.266 22.473 17.934 1 65.3 542 LYS B N 1
ATOM 8738 C CA . LYS B 1 542 ? -14.317 23.417 18.302 1 65.3 542 LYS B CA 1
ATOM 8739 C C . LYS B 1 542 ? -14.708 24.294 17.115 1 65.3 542 LYS B C 1
ATOM 8741 O O . LYS B 1 542 ? -13.846 24.882 16.46 1 65.3 542 LYS B O 1
ATOM 8746 N N . LYS B 1 543 ? -15.813 24.07 16.59 1 57.34 543 LYS B N 1
ATOM 8747 C CA . LYS B 1 543 ? -16.314 25.045 15.626 1 57.34 543 LYS B CA 1
ATOM 8748 C C . LYS B 1 543 ? -16.63 26.375 16.302 1 57.34 543 LYS B C 1
ATOM 8750 O O . LYS B 1 543 ? -17.239 26.404 17.374 1 57.34 543 LYS B O 1
ATOM 8755 N N . GLU B 1 544 ? -15.778 27.43 16.292 1 48.53 544 GLU B N 1
ATOM 8756 C CA . GLU B 1 544 ? -16.143 28.755 16.784 1 48.53 544 GLU B CA 1
ATOM 8757 C C . GLU B 1 544 ? -17.605 29.073 16.481 1 48.53 544 GLU B C 1
ATOM 8759 O O . GLU B 1 544 ? -18.007 29.118 15.317 1 48.53 544 GLU B O 1
ATOM 8764 N N . THR B 1 545 ? -18.46 28.591 17.183 1 40.62 545 THR B N 1
ATOM 8765 C CA . THR B 1 545 ? -19.831 29.078 17.073 1 40.62 545 THR B CA 1
ATOM 8766 C C . THR B 1 545 ? -19.853 30.59 16.866 1 40.62 545 THR B C 1
ATOM 8768 O O . THR B 1 545 ? -19.054 31.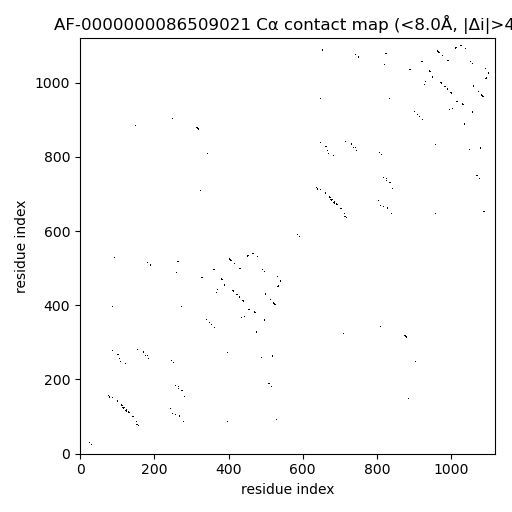314 17.463 1 40.62 545 THR B O 1
ATOM 8771 N N . ASP B 1 546 ? -20.573 31.05 15.908 1 39.44 546 ASP B N 1
ATOM 8772 C CA . ASP B 1 546 ? -21.131 32.39 15.759 1 39.44 546 ASP B CA 1
ATOM 8773 C C . ASP B 1 546 ? -21.694 32.901 17.083 1 39.44 546 ASP B C 1
ATOM 8775 O O . ASP B 1 546 ? -22.836 32.599 17.436 1 39.44 546 ASP B O 1
ATOM 8779 N N . GLY B 1 547 ? -21.115 32.688 18.132 1 35.33 547 GLY B N 1
ATOM 8780 C CA . GLY B 1 547 ? -21.642 33.392 19.291 1 35.33 547 GLY B CA 1
ATOM 8781 C C . GLY B 1 547 ? -21.904 34.863 19.027 1 35.33 547 GLY B C 1
ATOM 8782 O O . GLY B 1 547 ? -21.98 35.662 19.962 1 35.33 547 GLY B O 1
ATOM 8783 N N . ARG B 1 548 ? -21.698 35.412 17.828 1 37.35 548 ARG B N 1
ATOM 8784 C CA . ARG B 1 548 ? -22.273 36.753 17.846 1 37.35 548 ARG B CA 1
ATOM 8785 C C . ARG B 1 548 ? -23.764 36.705 18.162 1 37.35 548 ARG B C 1
ATOM 8787 O O . ARG B 1 548 ? -24.587 36.494 17.269 1 37.35 548 ARG B O 1
ATOM 8794 N N . ASN B 1 549 ? -24.263 35.905 19.047 1 32.32 549 ASN B N 1
ATOM 8795 C CA . ASN B 1 549 ? -25.603 36.286 19.48 1 32.32 549 ASN B CA 1
ATOM 8796 C C . ASN B 1 549 ? -25.713 37.792 19.702 1 32.32 549 ASN B C 1
ATOM 8798 O O . ASN B 1 549 ? -24.733 38.444 20.065 1 32.32 549 ASN B O 1
ATOM 8802 N N . HIS B 1 550 ? -26.934 38.335 19.314 1 33.88 550 HIS B N 1
ATOM 8803 C CA . HIS B 1 550 ? -27.632 39.611 19.428 1 33.88 550 HIS B CA 1
ATOM 8804 C C . HIS B 1 550 ? -27.599 40.13 20.862 1 33.88 550 HIS B C 1
ATOM 8806 O O . HIS B 1 550 ? -28.52 39.873 21.641 1 33.88 550 HIS B O 1
ATOM 8812 N N . THR B 1 551 ? -26.612 39.91 21.596 1 33.9 551 THR B N 1
ATOM 8813 C CA . THR B 1 551 ? -26.705 40.694 22.823 1 33.9 551 THR B CA 1
ATOM 8814 C C . THR B 1 551 ? -26.902 42.173 22.506 1 33.9 551 THR B C 1
ATOM 8816 O O . THR B 1 551 ? -27.051 42.994 23.414 1 33.9 551 THR B O 1
ATOM 8819 N N . ASP B 1 552 ? -26.61 42.538 21.206 1 32.59 552 ASP B N 1
ATOM 8820 C CA . ASP B 1 552 ? -26.835 43.967 21.014 1 32.59 552 ASP B CA 1
ATOM 8821 C C . ASP B 1 552 ? -28.321 44.305 21.096 1 32.59 552 ASP B C 1
ATOM 8823 O O . ASP B 1 552 ? -28.7 45.478 21.062 1 32.59 552 ASP B O 1
ATOM 8827 N N . VAL B 1 553 ? -29.203 43.253 20.891 1 34.64 553 VAL B N 1
ATOM 8828 C CA . VAL B 1 553 ? -30.559 43.775 20.761 1 34.64 553 VAL B CA 1
ATOM 8829 C C . VAL B 1 553 ? -31.098 44.165 22.135 1 34.64 553 VAL B C 1
ATOM 8831 O O . VAL B 1 553 ? -32.072 44.915 22.238 1 34.64 553 VAL B O 1
ATOM 8834 N N . LEU B 1 554 ? -30.64 43.479 23.184 1 33.29 554 LEU B N 1
ATOM 8835 C CA . LEU B 1 554 ? -31.456 43.768 24.358 1 33.29 554 LEU B CA 1
ATOM 8836 C C . LEU B 1 554 ? -31.079 45.117 24.963 1 33.29 554 LEU B C 1
ATOM 8838 O O . LEU B 1 554 ? -31.785 45.63 25.835 1 33.29 554 LEU B O 1
ATOM 8842 N N . HIS B 1 555 ? -29.832 45.496 24.76 1 33.13 555 HIS B N 1
ATOM 8843 C CA . HIS B 1 555 ? -29.582 46.679 25.576 1 33.13 555 HIS B CA 1
ATOM 8844 C C . HIS B 1 555 ? -30.232 47.917 24.965 1 33.13 555 HIS B C 1
ATOM 8846 O O . HIS B 1 555 ? -30.16 49.007 25.536 1 33.13 555 HIS B O 1
ATOM 8852 N N . SER B 1 556 ? -30.517 47.772 23.655 1 32.24 556 SER B N 1
ATOM 8853 C CA . SER B 1 556 ? -30.931 49.076 23.148 1 32.24 556 SER B CA 1
ATOM 8854 C C . SER B 1 556 ? -32.344 49.424 23.604 1 32.24 556 SER B C 1
ATOM 8856 O O . SER B 1 556 ? -32.829 50.529 23.353 1 32.24 556 SER B O 1
ATOM 8858 N N . SER B 1 557 ? -33.151 48.368 23.954 1 32.21 557 SER B N 1
ATOM 8859 C CA . SER B 1 557 ? -34.526 48.836 24.089 1 32.21 557 SER B CA 1
ATOM 8860 C C . SER B 1 557 ? -34.729 49.584 25.403 1 32.21 557 SER B C 1
ATOM 8862 O O . SER B 1 557 ? -35.854 49.958 25.743 1 32.21 557 SER B O 1
ATOM 8864 N N . SER B 1 558 ? -33.828 49.382 26.366 1 29.16 558 SER B N 1
ATOM 8865 C CA . SER B 1 558 ? -34.31 49.966 27.613 1 29.16 558 SER B CA 1
ATOM 8866 C C . SER B 1 558 ? -34.251 51.489 27.569 1 29.16 558 SER B C 1
ATOM 8868 O O . SER B 1 558 ? -34.611 52.158 28.54 1 29.16 558 SER B O 1
ATOM 8870 N N . HIS B 1 559 ? -33.265 52.036 26.784 1 27.67 559 HIS B N 1
ATOM 8871 C CA . HIS B 1 559 ? -33.154 53.466 27.046 1 27.67 559 HIS B CA 1
ATOM 8872 C C . HIS B 1 559 ? -34.235 54.248 26.307 1 27.67 559 HIS B C 1
ATOM 8874 O O . HIS B 1 559 ? -34.304 55.474 26.416 1 27.67 559 HIS B O 1
ATOM 8880 N N . ALA B 1 560 ? -35.035 53.603 25.325 1 25.54 560 ALA B N 1
ATOM 8881 C CA . ALA B 1 560 ? -36.067 54.593 25.03 1 25.54 560 ALA B CA 1
ATOM 8882 C C . ALA B 1 560 ? -37.159 54.582 26.095 1 25.54 560 ALA B C 1
ATOM 8884 O O . ALA B 1 560 ? -37.548 53.518 26.584 1 25.54 560 ALA B O 1
#

Sequence (1120 aa):
MAFLVYVYTYLLRKEESFLQAIPRTISRTLSRTFSRSSVRSRSSVASEKSVSMAGKPLVRGNSNLSVSASSYRRRRKIVYNPEVSKHTGSFYLRVGVIGFGIGSMIHSALTFGHYFEVSHLDSHCSGAIQAIKPLAHLCFTFVQMYFIFMNSKMCVHKYKTLAHFGLMHMSCTNICVWLRSIAVETLQVIKVDRRDTYNAMVKAYEEYKEDAEDDSDEKEPIQSLEEYMQGRLCLIGTMSEINCRWDAMLGKIVESSSVYLYPCIIQYSLICACVLYVMWSNVGDGNNGVKRTDSCSDVDTLDSDDDSEDENAHHKMSIDCAASSKGLFLGILLFVIAVVCIVCFYVLTTAHFIYIFDALFAGHVSEEIILVVAFFATAIAAFQMRQMRFSGHRTVGIEEILSLVSISGLGLYGIWSIIAAVFYLDTLHGRLTLITNLFMLIQAGAQATFTLATLRASARNHEQLREKPGRQCVTFLIICNFALWVVNTFETQRIEYNQTQVNFYGTTAWAIFSHISVPLGIYFRFNATVNLSIVWKKAWKKKETDGRNHTDVLHSSSHAMAFLVYVYTYLLRKEESFLQAIPRTISRTLSRTFSRSSVRSRSSVASEKSVSMAGKPLVRGNSNLSVSASSYRRRRKIVYNPEVSKHTGSFYLRVGVIGFGIGSMIHSALTFGHYFEVSHLDSHCSGAIQAIKPLAHLCFTFVQMYFIFMNSKMCVHKYKTLAHFGLMHMSCTNICVWLRSIAVETLQVIKVDRRDTYNAMVKAYEEYKEDAEDDSDEKEPIQSLEEYMQGRLCLIGTMSEINCRWDAMLGKIVESSSVYLYPCIIQYSLICACVLYVMWSNVGDGNNGVKRTDSCSDVDTLDSDDDSEDENAHHKMSIDCAASSKGLFLGILLFVIAVVCIVCFYVLTTAHFIYIFDALFAGHVSEEIILVVAFFATAIAAFQMRQMRFSGHRTVGIEEILSLVSISGLGLYGIWSIIAAVFYLDTLHGRLTLITNLFMLIQAGAQATFTLATLRASARNHEQLREKPGRQCVTFLIICNFALWVVNTFETQRIEYNQTQVNFYGTTAWAIFSHISVPLGIYFRFNATVNLSIVWKKAWKKKETDGRNHTDVLHSSSHA

Radius of gyration: 35.7 Å; Cα contacts (8 Å, |Δi|>4): 1109; chains: 2; bounding box: 79×132×110 Å

pLDDT: mean 70.62, std 24.66, range [18.89, 97.2]

Foldseek 3Di:
DVLLVVVVVVVVVVCVVVVVCVVVVCCVVVCVVVPVPPPPPDDDDPDDDDDDDDDDDDPPPPPPPVPPCPVVPVPPQWDLDPVLAFQLDDPLLLVLLVVLLVLLLVLLVLQLVVQVVCLVPPDPCNDPCSNVVSVVSNVVSVSLSVCCVVCRRTAGNPPLVSLLVSLLVLLVVLVVQLVVLLVVQLLLLVLVVLVVVLVVVVVVVVVVVVVVPDDDPCPPPNVVVVVVSVVVSVPSDPPSSRPDDLVDPSSVVSSVCSLQSSLSSNLSSVSSSLSSVVSSVSHPVVPDDPDDDPVPPCPPDDDVPCPVVVVVVVPDADDDCPPQVLLQVVLVVLLVVLVVLLVVLVCQVPPDPVSLVVSLVSLLVSLLVLLVVLQVLLVQLCVFQVPFDFDPPRDDHSLLVLLVQLLVLLVLVLVLQLVLLVVVVVDPSSVSSNSSSVSSNVSSVSLSVSLVRLLRTAGDDVVCLVVVTSLNSLSNSLSSLVSVLVSLSRQVSDVSNRVSSCVRLNSSRVSSSCSRRSSSNSVNSSSSSVSSVSSSRGHSDDDPPPVPPCPVPPVPPPPD/DVLLVVVVVVVVVVCCVVVVCVVVVCCVVVCVVVVVPPPPPDDDDPDDDDDDDDDDDDDPPPPPPVPPCPVVPVPPQWDLDPVLFFQLDDPLLLVLLVVLLVLLLVLLVLQLVVQVVCLVVPDPCNDPCSNVVSVVSNVVSVSLSVCCVVCRRTAGNPPLVSLLVSLLVLLVVLVVQLVVLLVVQLLLLVLVVLVVVLVVVVVVVVVVVVVVDDDDPCPPPNVVVVVVSVVVSVPSDPPSSRPDDLVDPSSVVSSVCSLQSSLSSNLSSVSSSLSSVVSSVSHPVVPDDPDDDPVPPCPVPDDPPCPVPVVVPVPDADDDCPPQVLLQVVLVVLLVVLVVLLVVLVCQVPPDPVSLVVSLVSLLVSLLVLLVVLQVLLVQLCVFQVPFDFDPPRDDHSLLVLLVQLLVLLVLVLVLQLVLLVVVVVDPSSVSSNSSSVSSNVSSVSLSVSLVRLLRTAGDDVVCLVVVTSLNSLSNSLSSLVSVLVSLSRQVSDPSNRVSSCVRLNSSVVSSSCSRRSSSNSVNSSSSSVSSVSSSRGHSDDDPPPVPPPPVPPVPPPVD

Solvent-accessible surface area (backbone atoms only — not comparable to full-atom values): 60851 Å² total; per-residue (Å²): 102,68,57,57,52,47,52,46,50,52,53,45,54,60,45,34,70,50,52,67,41,41,64,52,46,51,47,44,52,52,43,53,63,62,53,61,65,66,65,73,64,84,77,76,89,75,82,80,82,84,78,83,79,78,81,80,79,79,82,73,79,73,75,72,72,73,69,74,69,70,64,70,66,70,66,63,43,62,42,72,53,92,73,58,81,76,67,57,60,54,70,61,52,50,53,46,44,50,52,22,42,50,36,31,36,43,48,22,50,45,52,30,50,28,31,68,67,43,41,77,44,90,44,94,54,40,49,68,64,57,39,47,51,27,49,50,49,30,50,44,52,52,51,49,52,51,47,53,69,72,44,49,62,63,32,50,67,54,63,52,66,58,48,43,49,43,30,50,50,51,21,52,49,23,48,49,51,30,54,47,51,41,51,52,52,33,52,49,54,49,48,52,50,51,50,52,52,45,52,50,50,51,51,50,47,52,53,50,48,69,68,51,73,86,86,85,82,73,68,58,60,63,55,49,50,48,52,52,45,53,52,52,61,59,60,71,53,89,49,61,84,71,71,39,77,44,81,43,72,51,28,43,48,47,60,65,46,39,74,62,26,49,48,22,37,37,51,29,22,50,52,49,24,52,41,31,47,52,52,37,65,50,48,61,66,81,68,74,71,86,75,73,79,71,81,68,67,76,87,72,75,76,88,72,80,62,66,76,54,61,78,61,52,79,34,49,46,64,50,62,65,76,74,25,58,70,19,40,53,54,18,48,54,52,34,48,53,52,50,51,45,49,54,49,30,54,49,28,57,68,69,41,82,83,35,38,62,60,22,47,49,51,46,50,49,55,51,42,51,52,42,52,52,48,38,51,38,48,51,52,24,51,62,53,44,63,79,44,37,72,54,81,85,63,76,87,47,65,68,56,51,53,46,54,57,11,47,49,16,38,49,50,44,30,51,59,43,38,60,32,16,67,78,31,56,88,38,72,64,15,44,50,48,33,52,40,36,52,46,48,54,52,33,49,52,52,45,51,53,50,50,64,52,40,66,36,29,30,37,68,48,72,62,40,49,69,68,37,63,35,42,27,38,47,41,19,46,31,36,45,27,48,40,50,25,51,45,40,60,69,41,65,71,36,68,81,67,41,49,56,40,31,70,64,60,29,66,63,55,36,38,52,55,44,51,65,12,45,52,27,29,34,42,30,27,49,49,51,27,40,51,43,52,50,30,71,66,45,27,53,38,74,70,82,67,79,67,77,61,71,65,70,60,66,66,60,61,68,76,107,103,68,56,57,52,48,52,47,51,52,53,44,54,61,46,35,69,49,51,66,41,41,64,52,46,52,48,43,53,52,44,53,63,63,53,60,65,65,65,72,66,83,76,79,86,77,81,82,83,82,80,84,78,79,83,77,80,77,80,76,78,73,75,72,72,72,69,73,69,70,66,70,67,69,68,64,43,62,42,73,53,90,74,58,80,77,68,54,60,55,70,60,52,51,51,48,43,51,54,22,42,50,36,30,37,43,48,22,50,46,51,31,49,29,31,66,67,43,42,77,43,89,45,95,55,37,47,69,64,54,39,48,50,28,48,49,50,34,51,45,53,51,52,48,52,51,48,53,70,72,44,48,62,64,32,48,68,54,62,53,66,58,49,42,49,44,31,49,49,51,21,51,50,22,50,49,51,30,53,46,50,40,51,51,53,33,51,50,52,49,48,52,50,51,49,52,53,44,51,50,50,51,51,51,47,52,52,50,49,69,69,51,75,86,84,88,82,72,68,57,59,61,54,51,48,49,52,51,45,52,52,54,61,60,60,70,53,88,49,62,84,71,73,37,76,44,80,43,71,51,29,44,49,47,61,64,47,40,73,62,26,49,49,21,37,38,50,29,23,50,52,49,23,50,39,30,47,50,51,38,66,51,47,62,66,82,69,75,72,85,75,73,79,69,83,67,65,75,84,68,77,77,88,69,81,70,66,78,56,62,77,62,51,80,33,48,46,63,51,63,64,77,74,26,60,69,18,40,54,54,18,48,53,51,34,47,52,51,51,51,44,52,54,50,31,55,48,28,58,69,68,43,82,82,35,37,61,58,19,46,50,51,46,50,50,56,50,39,51,53,42,52,52,49,38,51,40,48,51,52,25,52,62,53,44,62,81,45,36,71,54,81,86,65,76,88,48,65,67,56,52,53,47,55,56,12,48,51,15,38,48,50,44,29,49,57,43,40,60,34,14,68,77,32,57,88,38,72,65,15,43,50,48,32,52,40,35,51,46,47,53,52,31,50,53,52,44,50,52,49,51,66,51,41,66,35,28,30,38,69,47,72,63,40,49,70,67,38,63,35,42,25,39,48,39,20,45,32,37,46,27,48,39,50,27,51,44,41,58,69,41,66,70,37,68,80,66,41,49,58,41,32,70,63,61,30,66,64,55,37,38,52,52,44,52,65,11,46,52,28,30,35,43,29,27,49,50,48,28,41,52,44,50,51,29,69,66,46,27,53,39,74,70,81,67,80,67,79,59,72,65,71,61,65,65,61,60,69,77,108

Secondary structure (DSSP, 8-state):
-HHHHHHHHHHHHHHHHHHTTHHHHHHHHHHHHHHTSGGGG-----------------------------------SEEE-TT-SS-S--HHHHHHHHHHHHHHHHHHHHHHHHHHHHTTTTSGGG-THHHHHHHHHHHHHHHHHHHHHH-TTEEE-SSHHHHHHHHHHHHHHHHHHHHHHHHHHHHHHHHHHHHHHHHHHHHHHHHHHHHS-S-----HHHHHHHHHHHHHHHHT---HHHHS-TTSHHHHHHHHHHHHHHHHHHHHHHHHHHHHHHHHHHTTGGG------S------SS--TTGGGTGGGTT------TT-HHHHHHHHHHHHHHHHHHHHHHHHHHH-GGGHHHHHHHHHHHHHHHHHHHHHHHHHHHHHTTTSEE-TTPPPPHHHHHHHHHHHHHHHHHHHHHHHHHTTTTSHHHHHHHHHHHHHHHHHHHHHHHHHHHTTEE--SHHHHHH-TTHHHHHHHHHHHHHHHHHIIIIITSGGGGHHHHHHH-HHHHHHHHHHHHHHHHHHHHHHHHHHHHHHHHTTS----------TTTSSSS--/-HHHHHHHHHHHHHHHHHHTTHHHHHHHHHHHHHTTSGGGG-----------------------------------SEEE-TT-SS-S--HHHHHHHHHHHHHHHHHHHHHHHHHHHHTTTTSGGG-THHHHHHHHHHHHHHHHHHHHHH-TTEEE-SSHHHHHHHHHHHHHHHHHHHHHHHHHHHHHHHHHHHHHHHHHHHHHHHHHHHHS-S-----HHHHHHHHHHHHHHHHS---HHHHS-TTSHHHHHHHHHHHHHHHHHHHHHHHHHHHHHHHHHHTTGGG------S------SSS-S--TTTGGGTT------TT-HHHHHHHHHHHHHHHHHHHHHHHHHHH-GGGHHHHHHHHHHHHHHHHHHHHHHHHHHHHHTTTSEE-TTPPPPHHHHHHHHHHHHHHHHHHHHHHHHHTTTTSHHHHHHHHHHHHHHHHHHHHHHHHHHHTTEE--SHHHHHH-TTHHHHHHHHHHHHHHHHHIIIIITSGGGGHHHHHHH-HHHHHHHHHHHHHHHHHHHHHHHHHHHHHHHHTTS----------TTTTTSS--

InterPro domains:
  IPR004878 Otopetrin [PF03189] (92-526)
  IPR004878 Otopetrin [PTHR21522] (1-539)

Nearest PDB structures (foldseek):
  8ug4-assembly1_B  TM=7.813E-01  e=5.521E-15  Caenorhabditis elegans
  8ug7-assembly1_B  TM=8.305E-01  e=1.458E-11  Mus musculus
  8uga-assembly1_B  TM=8.225E-01  e=3.030E-11  Mus musculus
  8ug5-assembly1_B  TM=8.165E-01  e=1.524E-09  Caenorhabditis elegans
  6o84-assembly1_B  TM=7.246E-01  e=2.017E-08  Xenopus tropicalis

Organism: NCBI:txid100452